Protein AF-0000000071209617 (afdb_homodimer)

InterPro domains:
  IPR004713 Calcium/proton exchanger [PTHR31503] (58-503)
  IPR004837 Sodium/calcium exchanger membrane region [PF01699] (71-251)
  IPR004837 Sodium/calcium exchanger membrane region [PF01699] (362-509)
  IPR044880 NCX, central ion-binding domain superfamily [G3DSA:1.20.1420.30] (356-512)

Nearest PDB structures (foldseek):
  4k1c-assembly2_B  TM=7.807E-01  e=7.485E-06  Saccharomyces cerevisiae S288C
  4k1c-assembly1_A  TM=7.415E-01  e=5.840E-06  Saccharomyces cerevisiae S288C
  4kpp-assembly2_B  TM=6.709E-01  e=1.148E-04  Archaeoglobus fulgidus DSM 4304
  4kjs-assembly1_A  TM=7.260E-01  e=2.973E-04  Bacillus subtilis subsp. subtilis str. 168
  5jdl-assembly1_A  TM=5.976E-01  e=1.836E-03  Methanocaldococcus jannaschii DSM 2661

Sequence (1040 aa):
MARFLRILYIAVFVFFVFQLLGLSSSHPVFRRASEEGNATKGNKSEKKGEAPCLEERLGMYPCSSTITGNILLMVFYGAILGVAAKCISDGAELLLDVGVPASIVGGIVLPLLGAVPDSAIIIVSGLGADAQEKLSVGMGTLAGSTIMLLTAAWAGSVLIGRCDLDRHGEAIEGSGHGKFSCTKQGVTVLPDVVTAVIIMLGTSLTYFIVQGADWHFGPTNFGPQPAYIRKAALATMIICFFLFVFYLGFLAYDSKAAERRADKHRQTLIQRRVLHRFVLMANKESGGYDRIDGDEDESAKDAREARIQQKYFTAWHLGSGMKAKDEGKESDPILGTDGSGDDEKDEEPEHEESKTVLGMKSAGLLILGVGLVTIFADPMCDVLVSLTNKYNKSYIPISPFYVSFVVTPLCSNASELVSSLIFAAKKKKENVSMTFSQLYGASTMNNTLCLGIFAALVVFRNLRWYYSAEVTVIVLVQWIVGLAALRHTYKVWMGGAIGAVYICSIGFIALLESSAVGWKMARFLRILYIAVFVFFVFQLLGLSSSHPVFRRASEEGNATKGNKSEKKGEAPCLEERLGMYPCSSTITGNILLMVFYGAILGVAAKCISDGAELLLDVGVPASIVGGIVLPLLGAVPDSAIIIVSGLGADAQEKLSVGMGTLAGSTIMLLTAAWAGSVLIGRCDLDRHGEAIEGSGHGKFSCTKQGVTVLPDVVTAVIIMLGTSLTYFIVQGADWHFGPTNFGPQPAYIRKAALATMIICFFLFVFYLGFLAYDSKAAERRADKHRQTLIQRRVLHRFVLMANKESGGYDRIDGDEDESAKDAREARIQQKYFTAWHLGSGMKAKDEGKESDPILGTDGSGDDEKDEEPEHEESKTVLGMKSAGLLILGVGLVTIFADPMCDVLVSLTNKYNKSYIPISPFYVSFVVTPLCSNASELVSSLIFAAKKKKENVSMTFSQLYGASTMNNTLCLGIFAALVVFRNLRWYYSAEVTVIVLVQWIVGLAALRHTYKVWMGGAIGAVYICSIGFIALLESSAVGWK

Secondary structure (DSSP, 8-state):
-HHHHHHHHHHHHHHHHHHHS--------SHHHHHTTTS--SSS-------HHHHHTTSSS-B-SSHHHHHHHHHHHHHHHHHHHHHHHHHHHHHHHHT--HHHIIIIIHHHHHTHHHHHHHHHHTTSTTHHHHHHHHHHHHHHHHHHIIIIIHHHHHHHT-EEB-TTSPBPTT---SS--SSSEEEE--THHHHHHHHHHHHHTTHHHHHHHHHHH-TT--SPPPHHHHHHHHHHHHHHHHHHHHHHHHHHH-HHHHHHHHHHHHHHHHHHHHHHHHHHHHHHHGGG-----S---HHHHHHHHHHHHHHHHHHHHHHH------------TTS-------------------HHHHHHHHHHHHHHHHHHHHHHHHHHHHHHHHHT-TTSSS--SS-HHHHHHHHHHHHHTHHHHHHHHHHHTT--HHHHHHHHHHHHHHHHHIIIIIHHHHHHHHHHTT-----HHHHHHHHHHHHHHHHHHTSSEEEHHHHHHHHHHHHHHHHHHHHHHSTTT---/-HHHHHHHHHHHHHHHHHHHS--------SHHHHHTTTSTTSSS-------HHHHHTTSSS-B-SSHHHHHHHHHHHHHHHHHHHHHHHHHHHHHHHHT--HHHIIIIIHHHHHTHHHHHHHHHHTTSTTHHHHHHHHHHHHHHHHHHIIIIIHHHHHHHT-EEB-TTSPBPTT---SS--SSSEEEE--THHHHHHHHHHHHHTTHHHHHHHHHHH-TT--SPPPHHHHHHHHHHHHHHHHHHHHHHHHHHH-HHHHHHHHHHHHHHHHHHHHHHHHHHHHHHHGGG-----S---HHHHHHHHHHHHHHHHHHHHHHH------------TTS-------------------HHHHHHHHHHHHHHHHHHHHHHHHHHHHHHHHHT-TTSSS--SS-HHHHHHHHHHHHHTHHHHHHHHHHHTT--HHHHHHHHHHHHHHHHHIIIIIHHHHHHHHHHTT-----HHHHHHHHHHHHHHHHHTTSSEEEHHHHHHHHHHHHHHHHHHHHHHSTTT---

Structure (mmCIF, N/CA/C/O backbone):
data_AF-0000000071209617-model_v1
#
loop_
_entity.id
_entity.type
_entity.pdbx_description
1 polymer 'Sodium/calcium exchanger membrane region domain-containing protein'
#
loop_
_atom_site.group_PDB
_atom_site.id
_atom_site.type_symbol
_atom_site.label_atom_id
_atom_site.label_alt_id
_atom_site.label_comp_id
_atom_site.label_asym_id
_atom_site.label_entity_id
_atom_site.label_seq_id
_atom_site.pdbx_PDB_ins_code
_atom_site.Cartn_x
_atom_site.Cartn_y
_atom_site.Cartn_z
_atom_site.occupancy
_atom_site.B_iso_or_equiv
_atom_site.auth_seq_id
_atom_site.auth_comp_id
_atom_site.auth_asym_id
_atom_site.auth_atom_id
_atom_site.pdbx_PDB_model_num
ATOM 1 N N . MET A 1 1 ? 12.617 1.06 1.354 1 29.58 1 MET A N 1
ATOM 2 C CA . MET A 1 1 ? 11.766 -0.124 1.464 1 29.58 1 MET A CA 1
ATOM 3 C C . MET A 1 1 ? 11.656 -0.58 2.916 1 29.58 1 MET A C 1
ATOM 5 O O . MET A 1 1 ? 10.562 -0.875 3.395 1 29.58 1 MET A O 1
ATOM 9 N N . ALA A 1 2 ? 12.805 -0.502 3.543 1 32.97 2 ALA A N 1
ATOM 10 C CA . ALA A 1 2 ? 12.75 -0.935 4.938 1 32.97 2 ALA A CA 1
ATOM 11 C C . ALA A 1 2 ? 11.867 -0.009 5.77 1 32.97 2 ALA A C 1
ATOM 13 O O . ALA A 1 2 ? 11.102 -0.47 6.613 1 32.97 2 ALA A O 1
ATOM 14 N N . ARG A 1 3 ? 12.055 1.214 5.473 1 32.5 3 ARG A N 1
ATOM 15 C CA . ARG A 1 3 ? 11.305 2.135 6.316 1 32.5 3 ARG A CA 1
ATOM 16 C C . ARG A 1 3 ? 9.812 2.062 6.012 1 32.5 3 ARG A C 1
ATOM 18 O O . ARG A 1 3 ? 8.984 2.146 6.918 1 32.5 3 ARG A O 1
ATOM 25 N N . PHE A 1 4 ? 9.547 1.857 4.715 1 33.19 4 PHE A N 1
ATOM 26 C CA . PHE A 1 4 ? 8.133 1.681 4.402 1 33.19 4 PHE A CA 1
ATOM 27 C C . PHE A 1 4 ? 7.594 0.409 5.043 1 33.19 4 PHE A C 1
ATOM 29 O O . PHE A 1 4 ? 6.473 0.396 5.555 1 33.19 4 PHE A O 1
ATOM 36 N N . LEU A 1 5 ? 8.445 -0.576 5.062 1 34.47 5 LEU A N 1
ATOM 37 C CA . LEU A 1 5 ? 8.055 -1.798 5.754 1 34.47 5 LEU A CA 1
ATOM 38 C C . LEU A 1 5 ? 7.879 -1.546 7.246 1 34.47 5 LEU A C 1
ATOM 40 O O . LEU A 1 5 ? 6.984 -2.111 7.879 1 34.47 5 LEU A O 1
ATOM 44 N N . ARG A 1 6 ? 8.75 -0.649 7.715 1 36.22 6 ARG A N 1
ATOM 45 C CA . ARG A 1 6 ? 8.578 -0.339 9.133 1 36.22 6 ARG A CA 1
ATOM 46 C C . ARG A 1 6 ? 7.254 0.379 9.375 1 36.22 6 ARG A C 1
ATOM 48 O O . ARG A 1 6 ? 6.562 0.102 10.359 1 36.22 6 ARG A O 1
ATOM 55 N N . ILE A 1 7 ? 7.02 1.177 8.477 1 36.72 7 ILE A N 1
ATOM 56 C CA . ILE A 1 7 ? 5.762 1.896 8.648 1 36.72 7 ILE A CA 1
ATOM 57 C C . ILE A 1 7 ? 4.59 0.932 8.492 1 36.72 7 ILE A C 1
ATOM 59 O O . ILE A 1 7 ? 3.617 0.997 9.25 1 36.72 7 ILE A O 1
ATOM 63 N N . LEU A 1 8 ? 4.75 0.057 7.594 1 36.31 8 LEU A N 1
ATOM 64 C CA . LEU A 1 8 ? 3.713 -0.956 7.441 1 36.31 8 LEU A CA 1
ATOM 65 C C . LEU A 1 8 ? 3.656 -1.864 8.664 1 36.31 8 LEU A C 1
ATOM 67 O O . LEU A 1 8 ? 2.57 -2.227 9.125 1 36.31 8 LEU A O 1
ATOM 71 N N . TYR A 1 9 ? 4.852 -2.145 9.203 1 36.44 9 TYR A N 1
ATOM 72 C CA . TYR A 1 9 ? 4.867 -2.906 10.445 1 36.44 9 TYR A CA 1
ATOM 73 C C . TYR A 1 9 ? 4.176 -2.139 11.562 1 36.44 9 TYR A C 1
ATOM 75 O O . TYR A 1 9 ? 3.412 -2.717 12.344 1 36.44 9 TYR A O 1
ATOM 83 N N . ILE A 1 10 ? 4.535 -0.904 11.633 1 37.44 10 ILE A N 1
ATOM 84 C CA . ILE A 1 10 ? 3.896 -0.119 12.68 1 37.44 10 ILE A CA 1
ATOM 85 C C . ILE A 1 10 ? 2.391 -0.062 12.438 1 37.44 10 ILE A C 1
ATOM 87 O O . ILE A 1 10 ? 1.6 -0.212 13.375 1 37.44 10 ILE A O 1
ATOM 91 N N . ALA A 1 11 ? 2.029 0.024 11.258 1 37.66 11 ALA A N 1
ATOM 92 C CA . ALA A 1 11 ? 0.599 0.092 10.969 1 37.66 11 ALA A CA 1
ATOM 93 C C . ALA A 1 11 ? -0.083 -1.244 11.25 1 37.66 11 ALA A C 1
ATOM 95 O O . ALA A 1 11 ? -1.173 -1.284 11.82 1 37.66 11 ALA A O 1
ATOM 96 N N . VAL A 1 12 ? 0.57 -2.303 10.898 1 38.47 12 VAL A N 1
ATOM 97 C CA . VAL A 1 12 ? 0.029 -3.621 11.211 1 38.47 12 VAL A CA 1
ATOM 98 C C . VAL A 1 12 ? 0.079 -3.861 12.719 1 38.47 12 VAL A C 1
ATOM 100 O O . VAL A 1 12 ? -0.866 -4.398 13.297 1 38.47 12 VAL A O 1
ATOM 103 N N . PHE A 1 13 ? 1.188 -3.408 13.328 1 35.66 13 PHE A N 1
ATOM 104 C CA . PHE A 1 13 ? 1.25 -3.539 14.781 1 35.66 13 PHE A CA 1
ATOM 105 C C . PHE A 1 13 ? 0.154 -2.713 15.445 1 35.66 13 PHE A C 1
ATOM 107 O O . PHE A 1 13 ? -0.512 -3.186 16.375 1 35.66 13 PHE A O 1
ATOM 114 N N . VAL A 1 14 ? -0.002 -1.602 15.047 1 33.56 14 VAL A N 1
ATOM 115 C CA . VAL A 1 14 ? -1.075 -0.801 15.625 1 33.56 14 VAL A CA 1
ATOM 116 C C . VAL A 1 14 ? -2.422 -1.466 15.344 1 33.56 14 VAL A C 1
ATOM 118 O O . VAL A 1 14 ? -3.291 -1.507 16.219 1 33.56 14 VAL A O 1
ATOM 121 N N . PHE A 1 15 ? -2.494 -2.068 14.18 1 34.72 15 PHE A N 1
ATOM 122 C CA . PHE A 1 15 ? -3.721 -2.805 13.898 1 34.72 15 PHE A CA 1
ATOM 123 C C . PHE A 1 15 ? -3.887 -3.969 14.867 1 34.72 15 PHE A C 1
ATOM 125 O O . PHE A 1 15 ? -4.973 -4.18 15.414 1 34.72 15 PHE A O 1
ATOM 132 N N . PHE A 1 16 ? -2.816 -4.738 15.047 1 31.88 16 PHE A N 1
ATOM 133 C CA . PHE A 1 16 ? -2.955 -5.879 15.945 1 31.88 16 PHE A CA 1
ATOM 134 C C . PHE A 1 16 ? -3.168 -5.41 17.375 1 31.88 16 PHE A C 1
ATOM 136 O O . PHE A 1 16 ? -3.928 -6.027 18.125 1 31.88 16 PHE A O 1
ATOM 143 N N . VAL A 1 17 ? -2.391 -4.441 17.75 1 31.88 17 VAL A N 1
ATOM 144 C CA . VAL A 1 17 ? -2.6 -3.973 19.125 1 31.88 17 VAL A CA 1
ATOM 145 C C . VAL A 1 17 ? -4.039 -3.492 19.281 1 31.88 17 VAL A C 1
ATOM 147 O O . VAL A 1 17 ? -4.676 -3.764 20.312 1 31.88 17 VAL A O 1
ATOM 150 N N . PHE A 1 18 ? -4.441 -2.84 18.297 1 30.59 18 PHE A N 1
ATOM 151 C CA . PHE A 1 18 ? -5.797 -2.324 18.469 1 30.59 18 PHE A CA 1
ATOM 152 C C . PHE A 1 18 ? -6.812 -3.459 18.484 1 30.59 18 PHE A C 1
ATOM 154 O O . PHE A 1 18 ? -7.871 -3.344 19.109 1 30.59 18 PHE A O 1
ATOM 161 N N . GLN A 1 19 ? -6.617 -4.465 17.641 1 30.28 19 GLN A N 1
ATOM 162 C CA . GLN A 1 19 ? -7.531 -5.598 17.797 1 30.28 19 GLN A CA 1
ATOM 163 C C . GLN A 1 19 ? -7.523 -6.117 19.234 1 30.28 19 GLN A C 1
ATOM 165 O O . GLN A 1 19 ? -8.555 -6.555 19.734 1 30.28 19 GLN A O 1
ATOM 170 N N . LEU A 1 20 ? -6.27 -6.18 19.703 1 28.33 20 LEU A N 1
ATOM 171 C CA . LEU A 1 20 ? -6.223 -6.695 21.062 1 28.33 20 LEU A CA 1
ATOM 172 C C . LEU A 1 20 ? -6.891 -5.727 22.031 1 28.33 20 LEU A C 1
ATOM 174 O O . LEU A 1 20 ? -7.238 -6.105 23.156 1 28.33 20 LEU A O 1
ATOM 178 N N . LEU A 1 21 ? -6.602 -4.434 21.719 1 28.16 21 LEU A N 1
ATOM 179 C CA . LEU A 1 21 ? -7.254 -3.596 22.719 1 28.16 21 LEU A CA 1
ATOM 180 C C . LEU A 1 21 ? -8.766 -3.617 22.531 1 28.16 21 LEU A C 1
ATOM 182 O O . LEU A 1 21 ? -9.281 -3.211 21.5 1 28.16 21 LEU A O 1
ATOM 186 N N . GLY A 1 22 ? -9.453 -4.695 22.484 1 28.58 22 GLY A N 1
ATOM 187 C CA . GLY A 1 22 ? -10.875 -4.941 22.672 1 28.58 22 GLY A CA 1
ATOM 188 C C . GLY A 1 22 ? -11.594 -3.789 23.344 1 28.58 22 GLY A C 1
ATOM 189 O O . GLY A 1 22 ? -11.93 -3.865 24.531 1 28.58 22 GLY A O 1
ATOM 190 N N . LEU A 1 23 ? -11.234 -2.545 23.094 1 29.39 23 LEU A N 1
ATOM 191 C CA . LEU A 1 23 ? -11.891 -1.504 23.875 1 29.39 23 LEU A CA 1
ATOM 192 C C . LEU A 1 23 ? -13.406 -1.579 23.719 1 29.39 23 LEU A C 1
ATOM 194 O O . LEU A 1 23 ? -13.93 -1.403 22.609 1 29.39 23 LEU A O 1
ATOM 198 N N . SER A 1 24 ? -14.148 -2.426 24.375 1 27.08 24 SER A N 1
ATOM 199 C CA . SER A 1 24 ? -15.586 -2.537 24.641 1 27.08 24 SER A CA 1
ATOM 200 C C . SER A 1 24 ? -16.234 -1.161 24.766 1 27.08 24 SER A C 1
ATOM 202 O O . SER A 1 24 ? -15.539 -0.141 24.75 1 27.08 24 SER A O 1
ATOM 204 N N . SER A 1 25 ? -17.391 -1.036 25.766 1 28.31 25 SER A N 1
ATOM 205 C CA . SER A 1 25 ? -18.625 -0.378 26.172 1 28.31 25 SER A CA 1
ATOM 206 C C . SER A 1 25 ? -18.359 1.01 26.734 1 28.31 25 SER A C 1
ATOM 208 O O . SER A 1 25 ? -19.094 1.491 27.594 1 28.31 25 SER A O 1
ATOM 210 N N . SER A 1 26 ? -17.234 1.664 26.609 1 29.14 26 SER A N 1
ATOM 211 C CA . SER A 1 26 ? -17.156 2.713 27.625 1 29.14 26 SER A CA 1
ATOM 212 C C . SER A 1 26 ? -18.047 3.896 27.266 1 29.14 26 SER A C 1
ATOM 214 O O . SER A 1 26 ? -18.359 4.109 26.094 1 29.14 26 SER A O 1
ATOM 216 N N . HIS A 1 27 ? -18.688 4.613 28.297 1 28.64 27 HIS A N 1
ATOM 217 C CA . HIS A 1 27 ? -19.484 5.832 28.438 1 28.64 27 HIS A CA 1
ATOM 218 C C . HIS A 1 27 ? -18.828 7 27.703 1 28.64 27 HIS A C 1
ATOM 220 O O . HIS A 1 27 ? -17.609 7.117 27.672 1 28.64 27 HIS A O 1
ATOM 226 N N . PRO A 1 28 ? -19.578 7.535 26.859 1 36.03 28 PRO A N 1
ATOM 227 C CA . PRO A 1 28 ? -19.094 8.703 26.125 1 36.03 28 PRO A CA 1
ATOM 228 C C . PRO A 1 28 ? -18.438 9.742 27.031 1 36.03 28 PRO A C 1
ATOM 230 O O . PRO A 1 28 ? -19.062 10.211 28 1 36.03 28 PRO A O 1
ATOM 233 N N . VAL A 1 29 ? -17.312 9.719 27.234 1 34.06 29 VAL A N 1
ATOM 234 C CA . VAL A 1 29 ? -16.594 10.617 28.141 1 34.06 29 VAL A CA 1
ATOM 235 C C . VAL A 1 29 ? -16.734 12.055 27.656 1 34.06 29 VAL A C 1
ATOM 237 O O . VAL A 1 29 ? -16.594 12.992 28.453 1 34.06 29 VAL A O 1
ATOM 240 N N . PHE A 1 30 ? -16.953 12.297 26.391 1 38.56 30 PHE A N 1
ATOM 241 C CA . PHE A 1 30 ? -16.859 13.695 25.984 1 38.56 30 PHE A CA 1
ATOM 242 C C . PHE A 1 30 ? -18.219 14.227 25.562 1 38.56 30 PHE A C 1
ATOM 244 O O . PHE A 1 30 ? -18.969 13.539 24.875 1 38.56 30 PHE A O 1
ATOM 251 N N . ARG A 1 31 ? -18.688 15.258 26.125 1 36.69 31 ARG A N 1
ATOM 252 C CA . ARG A 1 31 ? -20 15.883 25.984 1 36.69 31 ARG A CA 1
ATOM 253 C C . ARG A 1 31 ? -20.328 16.141 24.516 1 36.69 31 ARG A C 1
ATOM 255 O O . ARG A 1 31 ? -21.484 16 24.109 1 36.69 31 ARG A O 1
ATOM 262 N N . ARG A 1 32 ? -19.469 16.672 23.828 1 39.97 32 ARG A N 1
ATOM 263 C CA . ARG A 1 32 ? -19.812 17.047 22.469 1 39.97 32 ARG A CA 1
ATOM 264 C C . ARG A 1 32 ? -20.328 15.852 21.672 1 39.97 32 ARG A C 1
ATOM 266 O O . ARG A 1 32 ? -21.172 16 20.781 1 39.97 32 ARG A O 1
ATOM 273 N N . ALA A 1 33 ? -19.844 14.719 21.875 1 39.75 33 ALA A N 1
ATOM 274 C CA . ALA A 1 33 ? -20.297 13.516 21.203 1 39.75 33 ALA A CA 1
ATOM 275 C C . ALA A 1 33 ? -21.766 13.227 21.516 1 39.75 33 ALA A C 1
ATOM 277 O O . ALA A 1 33 ? -22.484 12.672 20.688 1 39.75 33 ALA A O 1
ATOM 278 N N . SER A 1 34 ? -22.266 13.555 22.734 1 38.56 34 SER A N 1
ATOM 279 C CA . SER A 1 34 ? -23.625 13.305 23.172 1 38.56 34 SER A CA 1
ATOM 280 C C . SER A 1 34 ? -24.594 14.328 22.594 1 38.56 34 SER A C 1
ATOM 282 O O . SER A 1 34 ? -25.734 13.984 22.234 1 38.56 34 SER A O 1
ATOM 284 N N . GLU A 1 35 ? -24.344 15.609 22.656 1 39.88 35 GLU A N 1
ATOM 285 C CA . GLU A 1 35 ? -25.359 16.641 22.375 1 39.88 35 GLU A CA 1
ATOM 286 C C . GLU A 1 35 ? -25.5 16.891 20.875 1 39.88 35 GLU A C 1
ATOM 288 O O . GLU A 1 35 ? -26.531 17.391 20.422 1 39.88 35 GLU A O 1
ATOM 293 N N . GLU A 1 36 ? -24.516 16.781 20.094 1 41.72 36 GLU A N 1
ATOM 294 C CA . GLU A 1 36 ? -24.766 16.953 18.672 1 41.72 36 GLU A CA 1
ATOM 295 C C . GLU A 1 36 ? -25.844 15.992 18.172 1 41.72 36 GLU A C 1
ATOM 297 O O . GLU A 1 36 ? -26.516 16.281 17.188 1 41.72 36 GLU A O 1
ATOM 302 N N . GLY A 1 37 ? -26.125 14.938 18.797 1 35.19 37 GLY A N 1
ATOM 303 C CA . GLY A 1 37 ? -27.281 14.086 18.547 1 35.19 37 GLY A CA 1
ATOM 304 C C . GLY A 1 37 ? -28.594 14.742 18.922 1 35.19 37 GLY A C 1
ATOM 305 O O . GLY A 1 37 ? -29.625 14.461 18.312 1 35.19 37 GLY A O 1
ATOM 306 N N . ASN A 1 38 ? -28.75 15.484 19.969 1 33.59 38 ASN A N 1
ATOM 307 C CA . ASN A 1 38 ? -30.016 15.969 20.516 1 33.59 38 ASN A CA 1
ATOM 308 C C . ASN A 1 38 ? -30.5 17.203 19.75 1 33.59 38 ASN A C 1
ATOM 310 O O . ASN A 1 38 ? -31.672 17.578 19.844 1 33.59 38 ASN A O 1
ATOM 314 N N . ALA A 1 39 ? -29.781 18.219 19.312 1 34.44 39 ALA A N 1
ATOM 315 C CA . ALA A 1 39 ? -30.344 19.469 18.812 1 34.44 39 ALA A CA 1
ATOM 316 C C . ALA A 1 39 ? -31.203 19.234 17.578 1 34.44 39 ALA A C 1
ATOM 318 O O . ALA A 1 39 ? -31.891 20.141 17.094 1 34.44 39 ALA A O 1
ATOM 319 N N . THR A 1 40 ? -31 18.359 16.75 1 33.44 40 THR A N 1
ATOM 320 C CA . THR A 1 40 ? -32.031 18.25 15.734 1 33.44 40 THR A CA 1
ATOM 321 C C . THR A 1 40 ? -33.312 17.672 16.328 1 33.44 40 THR A C 1
ATOM 323 O O . THR A 1 40 ? -33.656 16.516 16.094 1 33.44 40 THR A O 1
ATOM 326 N N . LYS A 1 41 ? -33.656 17.953 17.594 1 33.34 41 LYS A N 1
ATOM 327 C CA . LYS A 1 41 ? -34.938 17.5 18.094 1 33.34 41 LYS A CA 1
ATOM 328 C C . LYS A 1 41 ? -36.094 18.25 17.422 1 33.34 41 LYS A C 1
ATOM 330 O O . LYS A 1 41 ? -37.25 18.156 17.875 1 33.34 41 LYS A O 1
ATOM 335 N N . GLY A 1 42 ? -36.125 19.297 16.656 1 31.14 42 GLY A N 1
ATOM 336 C CA . GLY A 1 42 ? -37.5 19.625 16.312 1 31.14 42 GLY A CA 1
ATOM 337 C C . GLY A 1 42 ? -38.312 18.438 15.836 1 31.14 42 GLY A C 1
ATOM 338 O O . GLY A 1 42 ? -37.812 17.297 15.844 1 31.14 42 GLY A O 1
ATOM 339 N N . ASN A 1 43 ? -39.5 18.734 14.977 1 29.69 43 ASN A N 1
ATOM 340 C CA . ASN A 1 43 ? -40.656 17.969 14.586 1 29.69 43 ASN A CA 1
ATOM 341 C C . ASN A 1 43 ? -40.281 16.562 14.109 1 29.69 43 ASN A C 1
ATOM 343 O O . ASN A 1 43 ? -41.156 15.711 13.953 1 29.69 43 ASN A O 1
ATOM 347 N N . LYS A 1 44 ? -39.531 16.438 12.961 1 29.97 44 LYS A N 1
ATOM 348 C CA . LYS A 1 44 ? -39.812 15.219 12.227 1 29.97 44 LYS A CA 1
ATOM 349 C C . LYS A 1 44 ? -39.531 13.984 13.078 1 29.97 44 LYS A C 1
ATOM 351 O O . LYS A 1 44 ? -38.781 14.055 14.055 1 29.97 44 LYS A O 1
ATOM 356 N N . SER A 1 45 ? -40 12.742 12.555 1 31.2 45 SER A N 1
ATOM 357 C CA . SER A 1 45 ? -39.938 11.312 12.844 1 31.2 45 SER A CA 1
ATOM 358 C C . SER A 1 45 ? -38.562 10.891 13.367 1 31.2 45 SER A C 1
ATOM 360 O O . SER A 1 45 ? -37.562 11.43 12.945 1 31.2 45 SER A O 1
ATOM 362 N N . GLU A 1 46 ? -38.344 10.461 14.609 1 33.34 46 GLU A N 1
ATOM 363 C CA . GLU A 1 46 ? -37.312 9.602 15.211 1 33.34 46 GLU A CA 1
ATOM 364 C C . GLU A 1 46 ? -36.625 8.742 14.156 1 33.34 46 GLU A C 1
ATOM 366 O O . GLU A 1 46 ? -37.125 7.645 13.844 1 33.34 46 GLU A O 1
ATOM 371 N N . LYS A 1 47 ? -36.406 9.18 12.992 1 38.38 47 LYS A N 1
ATOM 372 C CA . LYS A 1 47 ? -35.688 8.18 12.211 1 38.38 47 LYS A CA 1
ATOM 373 C C . LYS A 1 47 ? -34.625 7.48 13.062 1 38.38 47 LYS A C 1
ATOM 375 O O . LYS A 1 47 ? -33.781 8.133 13.656 1 38.38 47 LYS A O 1
ATOM 380 N N . LYS A 1 48 ? -34.75 6.316 13.719 1 45.81 48 LYS A N 1
ATOM 381 C CA . LYS A 1 48 ? -33.906 5.27 14.273 1 45.81 48 LYS A CA 1
ATOM 382 C C . LYS A 1 48 ? -32.5 5.316 13.664 1 45.81 48 LYS A C 1
ATOM 384 O O . LYS A 1 48 ? -32.344 5.238 12.438 1 45.81 48 LYS A O 1
ATOM 389 N N . GLY A 1 49 ? -31.5 6.043 14.25 1 56.66 49 GLY A N 1
ATOM 390 C CA . GLY A 1 49 ? -30.109 6.164 13.844 1 56.66 49 GLY A CA 1
ATOM 391 C C . GLY A 1 49 ? -29.531 4.879 13.281 1 56.66 49 GLY A C 1
ATOM 392 O O . GLY A 1 49 ? -29.625 3.824 13.914 1 56.66 49 GLY A O 1
ATOM 393 N N . GLU A 1 50 ? -29.469 4.625 12.016 1 74.69 50 GLU A N 1
ATOM 394 C CA . GLU A 1 50 ? -28.953 3.416 11.391 1 74.69 50 GLU A CA 1
ATOM 395 C C . GLU A 1 50 ? -27.453 3.529 11.133 1 74.69 50 GLU A C 1
ATOM 397 O O . GLU A 1 50 ? -26.922 4.637 11.008 1 74.69 50 GLU A O 1
ATOM 402 N N . ALA A 1 51 ? -26.781 2.412 11.422 1 80.62 51 ALA A N 1
ATOM 403 C CA . ALA A 1 51 ? -25.344 2.346 11.156 1 80.62 51 ALA A CA 1
ATOM 404 C C . ALA A 1 51 ? -25.016 2.902 9.773 1 80.62 51 ALA A C 1
ATOM 406 O O . ALA A 1 51 ? -25.719 2.621 8.805 1 80.62 51 ALA A O 1
ATOM 407 N N . PRO A 1 52 ? -24.125 3.859 9.734 1 81.69 52 PRO A N 1
ATOM 408 C CA . PRO A 1 52 ? -23.781 4.484 8.461 1 81.69 52 PRO A CA 1
ATOM 409 C C . PRO A 1 52 ? -23.516 3.467 7.352 1 81.69 52 PRO A C 1
ATOM 411 O O . PRO A 1 52 ? -23.828 3.721 6.188 1 81.69 52 PRO A O 1
ATOM 414 N N . CYS A 1 53 ? -23.047 2.336 7.75 1 85.62 53 CYS A N 1
ATOM 415 C CA . CYS A 1 53 ? -22.672 1.338 6.754 1 85.62 53 CYS A CA 1
ATOM 416 C C . CYS A 1 53 ? -23.906 0.767 6.07 1 85.62 53 CYS A C 1
ATOM 418 O O . CYS A 1 53 ? -23.828 0.214 4.973 1 85.62 53 CYS A O 1
ATOM 420 N N . LEU A 1 54 ? -25.062 0.886 6.641 1 82.25 54 LEU A N 1
ATOM 421 C CA . LEU A 1 54 ? -26.281 0.372 6.031 1 82.25 54 LEU A CA 1
ATOM 422 C C . LEU A 1 54 ? -26.594 1.122 4.742 1 82.25 54 LEU A C 1
ATOM 424 O O . LEU A 1 54 ? -27.016 0.514 3.75 1 82.25 54 LEU A O 1
ATOM 428 N N . GLU A 1 55 ? -26.328 2.395 4.793 1 78.81 55 GLU A N 1
ATOM 429 C CA . GLU A 1 55 ? -26.547 3.199 3.598 1 78.81 55 GLU A CA 1
ATOM 430 C C . GLU A 1 55 ? -25.297 3.24 2.719 1 78.81 55 GLU A C 1
ATOM 432 O O . GLU A 1 55 ? -25.391 3.188 1.491 1 78.81 55 GLU A O 1
ATOM 437 N N . GLU A 1 56 ? -24.188 3.299 3.35 1 82.75 56 GLU A N 1
ATOM 438 C CA . GLU A 1 56 ? -22.922 3.494 2.648 1 82.75 56 GLU A CA 1
ATOM 439 C C . GLU A 1 56 ? -22.531 2.244 1.867 1 82.75 56 GLU A C 1
ATOM 441 O O . GLU A 1 56 ? -21.703 2.311 0.961 1 82.75 56 GLU A O 1
ATOM 446 N N . ARG A 1 57 ? -23.109 1.08 2.217 1 82.44 57 ARG A N 1
ATOM 447 C CA . ARG A 1 57 ? -22.75 -0.164 1.539 1 82.44 57 ARG A CA 1
ATOM 448 C C . ARG A 1 57 ? -23.172 -0.122 0.07 1 82.44 57 ARG A C 1
ATOM 450 O O . ARG A 1 57 ? -22.625 -0.856 -0.754 1 82.44 57 ARG A O 1
ATOM 457 N N . LEU A 1 58 ? -24.125 0.77 -0.161 1 80.94 58 LEU A N 1
ATOM 458 C CA . LEU A 1 58 ? -24.641 0.886 -1.521 1 80.94 58 LEU A CA 1
ATOM 459 C C . LEU A 1 58 ? -23.844 1.921 -2.314 1 80.94 58 LEU A C 1
ATOM 461 O O . LEU A 1 58 ? -24.062 2.088 -3.516 1 80.94 58 LEU A O 1
ATOM 465 N N . GLY A 1 59 ? -22.906 2.537 -1.646 1 79.19 59 GLY A N 1
ATOM 466 C CA . GLY A 1 59 ? -22.078 3.545 -2.299 1 79.19 59 GLY A CA 1
ATOM 467 C C . GLY A 1 59 ? -20.875 2.963 -3.012 1 79.19 59 GLY A C 1
ATOM 468 O O . GLY A 1 59 ? -20.766 1.744 -3.162 1 79.19 59 GLY A O 1
ATOM 469 N N . MET A 1 60 ? -20.016 3.84 -3.461 1 84.69 60 MET A N 1
ATOM 470 C CA . MET A 1 60 ? -18.875 3.455 -4.277 1 84.69 60 MET A CA 1
ATOM 471 C C . MET A 1 60 ? -17.734 2.936 -3.406 1 84.69 60 MET A C 1
ATOM 473 O O . MET A 1 60 ? -16.844 2.236 -3.895 1 84.69 60 MET A O 1
ATOM 477 N N . TYR A 1 61 ? -17.844 3.227 -2.164 1 89.69 61 TYR A N 1
ATOM 478 C CA . TYR A 1 61 ? -16.719 2.893 -1.299 1 89.69 61 TYR A CA 1
ATOM 479 C C . TYR A 1 61 ? -17.109 1.852 -0.261 1 89.69 61 TYR A C 1
ATOM 481 O O . TYR A 1 61 ? -18.281 1.777 0.137 1 89.69 61 TYR A O 1
ATOM 489 N N . PRO A 1 62 ? -16.125 1.009 0.115 1 91.69 62 PRO A N 1
ATOM 490 C CA . PRO A 1 62 ? -16.406 0.02 1.159 1 91.69 62 PRO A CA 1
ATOM 491 C C . PRO A 1 62 ? -16.688 0.66 2.518 1 91.69 62 PRO A C 1
ATOM 493 O O . PRO A 1 62 ? -16.344 1.824 2.738 1 91.69 62 PRO A O 1
ATOM 496 N N . CYS A 1 63 ? -17.406 -0.089 3.303 1 89.75 63 CYS A N 1
ATOM 497 C CA . CYS A 1 63 ? -17.781 0.414 4.621 1 89.75 63 CYS A CA 1
ATOM 498 C C . CYS A 1 63 ? -17.688 -0.687 5.668 1 89.75 63 CYS A C 1
ATOM 500 O O . CYS A 1 63 ? -17.422 -1.845 5.34 1 89.75 63 CYS A O 1
ATOM 502 N N . SER A 1 64 ? -17.719 -0.333 6.922 1 90.12 64 SER A N 1
ATOM 503 C CA . SER A 1 64 ? -17.719 -1.258 8.047 1 90.12 64 SER A CA 1
ATOM 504 C C . SER A 1 64 ? -18.438 -0.666 9.258 1 90.12 64 SER A C 1
ATOM 506 O O . SER A 1 64 ? -18.531 0.556 9.383 1 90.12 64 SER A O 1
ATOM 508 N N . SER A 1 65 ? -18.984 -1.562 10.07 1 90.69 65 SER A N 1
ATOM 509 C CA . SER A 1 65 ? -19.672 -1.118 11.281 1 90.69 65 SER A CA 1
ATOM 510 C C . SER A 1 65 ? -18.891 -1.49 12.531 1 90.69 65 SER A C 1
ATOM 512 O O . SER A 1 65 ? -19.422 -1.488 13.641 1 90.69 65 SER A O 1
ATOM 514 N N . THR A 1 66 ? -17.656 -1.872 12.312 1 87.88 66 THR A N 1
ATOM 515 C CA . THR A 1 66 ? -16.812 -2.266 13.438 1 87.88 66 THR A CA 1
ATOM 516 C C . THR A 1 66 ? -15.562 -1.389 13.508 1 87.88 66 THR A C 1
ATOM 518 O O . THR A 1 66 ? -15.195 -0.736 12.523 1 87.88 66 THR A O 1
ATOM 521 N N . ILE A 1 67 ? -14.961 -1.351 14.742 1 87.19 67 ILE A N 1
ATOM 522 C CA . ILE A 1 67 ? -13.75 -0.571 14.953 1 87.19 67 ILE A CA 1
ATOM 523 C C . ILE A 1 67 ? -12.617 -1.135 14.094 1 87.19 67 ILE A C 1
ATOM 525 O O . ILE A 1 67 ? -11.898 -0.382 13.43 1 87.19 67 ILE A O 1
ATOM 529 N N . THR A 1 68 ? -12.539 -2.461 14.023 1 87.38 68 THR A N 1
ATOM 530 C CA . THR A 1 68 ? -11.453 -3.104 13.289 1 87.38 68 THR A CA 1
ATOM 531 C C . THR A 1 68 ? -11.586 -2.85 11.789 1 87.38 68 THR A C 1
ATOM 533 O O . THR A 1 68 ? -10.602 -2.539 11.117 1 87.38 68 THR A O 1
ATOM 536 N N . GLY A 1 69 ? -12.758 -2.984 11.305 1 89.38 69 GLY A N 1
ATOM 537 C CA . GLY A 1 69 ? -12.977 -2.725 9.891 1 89.38 69 GLY A CA 1
ATOM 538 C C . GLY A 1 69 ? -12.688 -1.286 9.5 1 89.38 69 GLY A C 1
ATOM 539 O O . GLY A 1 69 ? -12.102 -1.03 8.445 1 89.38 69 GLY A O 1
ATOM 540 N N . ASN A 1 70 ? -13.078 -0.373 10.352 1 91.19 70 ASN A N 1
ATOM 541 C CA . ASN A 1 70 ? -12.852 1.038 10.062 1 91.19 70 ASN A CA 1
ATOM 542 C C . ASN A 1 70 ? -11.375 1.404 10.18 1 91.19 70 ASN A C 1
ATOM 544 O O . ASN A 1 70 ? -10.883 2.264 9.445 1 91.19 70 ASN A O 1
ATOM 548 N N . ILE A 1 71 ? -10.719 0.793 11.078 1 89.25 71 ILE A N 1
ATOM 549 C CA . ILE A 1 71 ? -9.289 1.041 11.195 1 89.25 71 ILE A CA 1
ATOM 550 C C . ILE A 1 71 ? -8.57 0.525 9.953 1 89.25 71 ILE A C 1
ATOM 552 O O . ILE A 1 71 ? -7.656 1.175 9.438 1 89.25 71 ILE A O 1
ATOM 556 N N . LEU A 1 72 ? -8.984 -0.6 9.438 1 88.81 72 LEU A N 1
ATOM 557 C CA . LEU A 1 72 ? -8.398 -1.148 8.219 1 88.81 72 LEU A CA 1
ATOM 558 C C . LEU A 1 72 ? -8.633 -0.215 7.035 1 88.81 72 LEU A C 1
ATOM 560 O O . LEU A 1 72 ? -7.727 0.025 6.238 1 88.81 72 LEU A O 1
ATOM 564 N N . LEU A 1 73 ? -9.812 0.267 7 1 91.06 73 LEU A N 1
ATOM 565 C CA . LEU A 1 73 ? -10.125 1.195 5.918 1 91.06 73 LEU A CA 1
ATOM 566 C C . LEU A 1 73 ? -9.336 2.492 6.074 1 91.06 73 LEU A C 1
ATOM 568 O O . LEU A 1 73 ? -8.906 3.086 5.082 1 91.06 73 LEU A O 1
ATOM 572 N N . MET A 1 74 ? -9.172 2.908 7.301 1 90.38 74 MET A N 1
ATOM 573 C CA . MET A 1 74 ? -8.391 4.113 7.574 1 90.38 74 MET A CA 1
ATOM 574 C C . MET A 1 74 ? -6.949 3.939 7.117 1 90.38 74 MET A C 1
ATOM 576 O O . MET A 1 74 ? -6.367 4.848 6.52 1 90.38 74 MET A O 1
ATOM 580 N N . VAL A 1 75 ? -6.438 2.822 7.359 1 85.56 75 VAL A N 1
ATOM 581 C CA . VAL A 1 75 ? -5.07 2.531 6.949 1 85.56 75 VAL A CA 1
ATOM 582 C C . VAL A 1 75 ? -4.988 2.465 5.426 1 85.56 75 VAL A C 1
ATOM 584 O O . VAL A 1 75 ? -4.035 2.969 4.828 1 85.56 75 VAL A O 1
ATOM 587 N N . PHE A 1 76 ? -5.957 1.845 4.879 1 89.5 76 PHE A N 1
ATOM 588 C CA . PHE A 1 76 ? -6.004 1.716 3.426 1 89.5 76 PHE A CA 1
ATOM 589 C C . PHE A 1 76 ? -6.051 3.086 2.762 1 89.5 76 PHE A C 1
ATOM 591 O O . PHE A 1 76 ? -5.219 3.396 1.907 1 89.5 76 PHE A O 1
ATOM 598 N N . TYR A 1 77 ? -6.996 3.943 3.137 1 89.88 77 TYR A N 1
ATOM 599 C CA . TYR A 1 77 ? -7.133 5.27 2.551 1 89.88 77 TYR A CA 1
ATOM 600 C C . TYR A 1 77 ? -5.961 6.164 2.943 1 89.88 77 TYR A C 1
ATOM 602 O O . TYR A 1 77 ? -5.508 6.988 2.148 1 89.88 77 TYR A O 1
ATOM 610 N N . GLY A 1 78 ? -5.523 6.059 4.18 1 87.5 78 GLY A N 1
ATOM 611 C CA . GLY A 1 78 ? -4.352 6.809 4.602 1 87.5 78 GLY A CA 1
ATOM 612 C C . GLY A 1 78 ? -3.119 6.512 3.771 1 87.5 78 GLY A C 1
ATOM 613 O O . GLY A 1 78 ? -2.361 7.422 3.426 1 87.5 78 GLY A O 1
ATOM 614 N N . ALA A 1 79 ? -2.947 5.273 3.418 1 83.31 79 ALA A N 1
ATOM 615 C CA . ALA A 1 79 ? -1.817 4.887 2.578 1 83.31 79 ALA A CA 1
ATOM 616 C C . ALA A 1 79 ? -1.946 5.48 1.178 1 83.31 79 ALA A C 1
ATOM 618 O O . ALA A 1 79 ? -0.958 5.934 0.595 1 83.31 79 ALA A O 1
ATOM 619 N N . ILE A 1 80 ? -3.094 5.449 0.687 1 85.94 80 ILE A N 1
ATOM 620 C CA . ILE A 1 80 ? -3.33 6.012 -0.64 1 85.94 80 ILE A CA 1
ATOM 621 C C . ILE A 1 80 ? -3.041 7.508 -0.625 1 85.94 80 ILE A C 1
ATOM 623 O O . ILE A 1 80 ? -2.393 8.031 -1.535 1 85.94 80 ILE A O 1
ATOM 627 N N . LEU A 1 81 ? -3.494 8.109 0.396 1 87.06 81 LEU A N 1
ATOM 628 C CA . LEU A 1 81 ? -3.264 9.539 0.505 1 87.06 81 LEU A CA 1
ATOM 629 C C . LEU A 1 81 ? -1.778 9.844 0.681 1 87.06 81 LEU A C 1
ATOM 631 O O . LEU A 1 81 ? -1.281 10.852 0.179 1 87.06 81 LEU A O 1
ATOM 635 N N . GLY A 1 82 ? -1.122 9.039 1.457 1 85 82 GLY A N 1
ATOM 636 C CA . GLY A 1 82 ? 0.321 9.18 1.574 1 85 82 GLY A CA 1
ATOM 637 C C . GLY A 1 82 ? 1.043 9.047 0.247 1 85 82 GLY A C 1
ATOM 638 O O . GLY A 1 82 ? 1.947 9.828 -0.055 1 85 82 GLY A O 1
ATOM 639 N N . VAL A 1 83 ? 0.615 8.109 -0.568 1 82.56 83 VAL A N 1
ATOM 640 C CA . VAL A 1 83 ? 1.19 7.918 -1.895 1 82.56 83 VAL A CA 1
ATOM 641 C C . VAL A 1 83 ? 0.85 9.117 -2.781 1 82.56 83 VAL A C 1
ATOM 643 O O . VAL A 1 83 ? 1.671 9.547 -3.592 1 82.56 83 VAL A O 1
ATOM 646 N N . ALA A 1 84 ? -0.324 9.555 -2.631 1 85.56 84 ALA A N 1
ATOM 647 C CA . ALA A 1 84 ? -0.746 10.719 -3.4 1 85.56 84 ALA A CA 1
ATOM 648 C C . ALA A 1 84 ? 0.13 11.93 -3.082 1 85.56 84 ALA A C 1
ATOM 650 O O . ALA A 1 84 ? 0.583 12.633 -3.99 1 85.56 84 ALA A O 1
ATOM 651 N N . ALA A 1 85 ? 0.329 12.086 -1.837 1 85.06 85 ALA A N 1
ATOM 652 C CA . ALA A 1 85 ? 1.176 13.203 -1.413 1 85.06 85 ALA A CA 1
ATOM 653 C C . ALA A 1 85 ? 2.59 13.055 -1.966 1 85.06 85 ALA A C 1
ATOM 655 O O . ALA A 1 85 ? 3.207 14.039 -2.381 1 85.06 85 ALA A O 1
ATOM 656 N N . LYS A 1 86 ? 3.088 11.906 -2.021 1 81.06 86 LYS A N 1
ATOM 657 C CA . LYS A 1 86 ? 4.414 11.648 -2.572 1 81.06 86 LYS A CA 1
ATOM 658 C C . LYS A 1 86 ? 4.441 11.883 -4.078 1 81.06 86 LYS A C 1
ATOM 660 O O . LYS A 1 86 ? 5.422 12.406 -4.613 1 81.06 86 LYS A O 1
ATOM 665 N N . CYS A 1 87 ? 3.412 11.5 -4.73 1 82.44 87 CYS A N 1
ATOM 666 C CA . CYS A 1 87 ? 3.314 11.742 -6.164 1 82.44 87 CYS A CA 1
ATOM 667 C C . CYS A 1 87 ? 3.326 13.234 -6.465 1 82.44 87 CYS A C 1
ATOM 669 O O . CYS A 1 87 ? 3.984 13.68 -7.41 1 82.44 87 CYS A O 1
ATOM 671 N N . ILE A 1 88 ? 2.66 13.93 -5.711 1 84.12 88 ILE A N 1
ATOM 672 C CA . ILE A 1 88 ? 2.59 15.375 -5.891 1 84.12 88 ILE A CA 1
ATOM 673 C C . ILE A 1 88 ? 3.965 15.992 -5.648 1 84.12 88 ILE A C 1
ATOM 675 O O . ILE A 1 88 ? 4.43 16.812 -6.434 1 84.12 88 ILE A O 1
ATOM 679 N N . SER A 1 89 ? 4.609 15.547 -4.629 1 81.19 89 SER A N 1
ATOM 680 C CA . SER A 1 89 ? 5.938 16.062 -4.305 1 81.19 89 SER A CA 1
ATOM 681 C C . SER A 1 89 ? 6.945 15.711 -5.391 1 81.19 89 SER A C 1
ATOM 683 O O . SER A 1 89 ? 7.73 16.562 -5.82 1 81.19 89 SER A O 1
ATOM 685 N N . ASP A 1 90 ? 6.906 14.508 -5.867 1 79.06 90 ASP A N 1
ATOM 686 C CA . ASP A 1 90 ? 7.812 14.07 -6.922 1 79.06 90 ASP A CA 1
ATOM 687 C C . ASP A 1 90 ? 7.539 14.812 -8.227 1 79.06 90 ASP A C 1
ATOM 689 O O . ASP A 1 90 ? 8.469 15.141 -8.969 1 79.06 90 ASP A O 1
ATOM 693 N N . GLY A 1 91 ? 6.312 14.961 -8.531 1 80.94 91 GLY A N 1
ATOM 694 C CA . GLY A 1 91 ? 5.957 15.711 -9.727 1 80.94 91 GLY A CA 1
ATOM 695 C C . GLY A 1 91 ? 6.422 17.156 -9.695 1 80.94 91 GLY A C 1
ATOM 696 O O . GLY A 1 91 ? 6.871 17.688 -10.711 1 80.94 91 GLY A O 1
ATOM 697 N N . ALA A 1 92 ? 6.32 17.75 -8.57 1 81.44 92 ALA A N 1
ATOM 698 C CA . ALA A 1 92 ? 6.746 19.141 -8.406 1 81.44 92 ALA A CA 1
ATOM 699 C C . ALA A 1 92 ? 8.258 19.281 -8.547 1 81.44 92 ALA A C 1
ATOM 701 O O . ALA A 1 92 ? 8.758 20.266 -9.094 1 81.44 92 ALA A O 1
ATOM 702 N N . GLU A 1 93 ? 8.93 18.266 -8.086 1 77.56 93 GLU A N 1
ATOM 703 C CA . GLU A 1 93 ? 10.383 18.297 -8.172 1 77.56 93 GLU A CA 1
ATOM 704 C C . GLU A 1 93 ? 10.852 18.109 -9.609 1 77.56 93 GLU A C 1
ATOM 706 O O . GLU A 1 93 ? 11.875 18.688 -10.008 1 77.56 93 GLU A O 1
ATOM 711 N N . LEU A 1 94 ? 10.141 17.359 -10.297 1 78.69 94 LEU A N 1
ATOM 712 C CA . LEU A 1 94 ? 10.516 17.109 -11.68 1 78.69 94 LEU A CA 1
ATOM 713 C C . LEU A 1 94 ? 10.312 18.359 -12.531 1 78.69 94 LEU A C 1
ATOM 715 O O . LEU A 1 94 ? 10.898 18.484 -13.609 1 78.69 94 LEU A O 1
ATOM 719 N N . LEU A 1 95 ? 9.539 19.312 -12.062 1 78.81 95 LEU A N 1
ATOM 720 C CA . LEU A 1 95 ? 9.336 20.562 -12.781 1 78.81 95 LEU A CA 1
ATOM 721 C C . LEU A 1 95 ? 10.617 21.391 -12.82 1 78.81 95 LEU A C 1
ATOM 723 O O . LEU A 1 95 ? 10.82 22.188 -13.742 1 78.81 95 LEU A O 1
ATOM 727 N N . LEU A 1 96 ? 11.484 21.156 -11.844 1 74.06 96 LEU A N 1
ATOM 728 C CA . LEU A 1 96 ? 12.773 21.828 -11.812 1 74.06 96 LEU A CA 1
ATOM 729 C C . LEU A 1 96 ? 13.672 21.344 -12.938 1 74.06 96 LEU A C 1
ATOM 731 O O . LEU A 1 96 ? 14.445 22.109 -13.516 1 74.06 96 LEU A O 1
ATOM 735 N N . ASP A 1 97 ? 13.469 20.109 -13.305 1 72.5 97 ASP A N 1
ATOM 736 C CA . ASP A 1 97 ? 14.289 19.5 -14.352 1 72.5 97 ASP A CA 1
ATOM 737 C C . ASP A 1 97 ? 13.781 19.891 -15.734 1 72.5 97 ASP A C 1
ATOM 739 O O . ASP A 1 97 ? 14.516 19.812 -16.719 1 72.5 97 ASP A O 1
ATOM 743 N N . VAL A 1 98 ? 12.508 20.297 -15.812 1 75.88 98 VAL A N 1
ATOM 744 C CA . VAL A 1 98 ? 11.922 20.672 -17.094 1 75.88 98 VAL A CA 1
ATOM 745 C C . VAL A 1 98 ? 12.305 22.109 -17.453 1 75.88 98 VAL A C 1
ATOM 747 O O . VAL A 1 98 ? 12.141 22.531 -18.594 1 75.88 98 VAL A O 1
ATOM 750 N N . GLY A 1 99 ? 12.906 22.891 -16.484 1 71.12 99 GLY A N 1
ATOM 751 C CA . GLY A 1 99 ? 13.391 24.219 -16.812 1 71.12 99 GLY A CA 1
ATOM 752 C C . GLY A 1 99 ? 12.602 25.328 -16.141 1 71.12 99 GLY A C 1
ATOM 753 O O . GLY A 1 99 ? 12.773 26.5 -16.469 1 71.12 99 GLY A O 1
ATOM 754 N N . VAL A 1 100 ? 11.734 24.969 -15.367 1 75.5 100 VAL A N 1
ATOM 755 C CA . VAL A 1 100 ? 11.016 26.031 -14.648 1 75.5 100 VAL A CA 1
ATOM 756 C C . VAL A 1 100 ? 11.938 26.656 -13.609 1 75.5 100 VAL A C 1
ATOM 758 O O . VAL A 1 100 ? 12.688 25.969 -12.93 1 75.5 100 VAL A O 1
ATOM 761 N N . PRO A 1 101 ? 11.891 27.953 -13.633 1 75.75 101 PRO A N 1
ATOM 762 C CA . PRO A 1 101 ? 12.797 28.641 -12.703 1 75.75 101 PRO A CA 1
ATOM 763 C C . PRO A 1 101 ? 12.625 28.188 -11.258 1 75.75 101 PRO A C 1
ATOM 765 O O . PRO A 1 101 ? 11.508 27.906 -10.828 1 75.75 101 PRO A O 1
ATOM 768 N N . ALA A 1 102 ? 13.664 28.078 -10.586 1 75.56 102 ALA A N 1
ATOM 769 C CA . ALA A 1 102 ? 13.711 27.609 -9.211 1 75.56 102 ALA A CA 1
ATOM 770 C C . ALA A 1 102 ? 12.938 28.547 -8.281 1 75.56 102 ALA A C 1
ATOM 772 O O . ALA A 1 102 ? 12.398 28.125 -7.262 1 75.56 102 ALA A O 1
ATOM 773 N N . SER A 1 103 ? 12.828 29.75 -8.719 1 75.31 103 SER A N 1
ATOM 774 C CA . SER A 1 103 ? 12.109 30.719 -7.906 1 75.31 103 SER A CA 1
ATOM 775 C C . SER A 1 103 ? 10.617 30.438 -7.875 1 75.31 103 SER A C 1
ATOM 777 O O . SER A 1 103 ? 9.969 30.594 -6.844 1 75.31 103 SER A O 1
ATOM 779 N N . ILE A 1 104 ? 10.172 29.922 -8.961 1 77.81 104 ILE A N 1
ATOM 780 C CA . ILE A 1 104 ? 8.742 29.641 -9.055 1 77.81 104 ILE A CA 1
ATOM 781 C C . ILE A 1 104 ? 8.438 28.297 -8.398 1 77.81 104 ILE A C 1
ATOM 783 O O . ILE A 1 104 ? 7.484 28.188 -7.621 1 77.81 104 ILE A O 1
ATOM 787 N N . VAL A 1 105 ? 9.266 27.375 -8.695 1 78.06 105 VAL A N 1
ATOM 788 C CA . VAL A 1 105 ? 9 26.047 -8.18 1 78.06 105 VAL A CA 1
ATOM 789 C C . VAL A 1 105 ? 9.234 26 -6.676 1 78.06 105 VAL A C 1
ATOM 791 O O . VAL A 1 105 ? 8.406 25.5 -5.918 1 78.06 105 VAL A O 1
ATOM 794 N N . GLY A 1 106 ? 10.258 26.562 -6.23 1 75.12 106 GLY A N 1
ATOM 795 C CA . GLY A 1 106 ? 10.586 26.578 -4.812 1 75.12 106 GLY A CA 1
ATOM 796 C C . GLY A 1 106 ? 9.773 27.594 -4.027 1 75.12 106 GLY A C 1
ATOM 797 O O . GLY A 1 106 ? 9.523 27.406 -2.836 1 75.12 106 GLY A O 1
ATOM 798 N N . GLY A 1 107 ? 9.352 28.609 -4.707 1 75.69 107 GLY A N 1
ATOM 799 C CA . GLY A 1 107 ? 8.641 29.672 -4.031 1 75.69 107 GLY A CA 1
ATOM 800 C C . GLY A 1 107 ? 7.133 29.484 -4.035 1 75.69 107 GLY A C 1
ATOM 801 O O . GLY A 1 107 ? 6.473 29.672 -3.014 1 75.69 107 GLY A O 1
ATOM 802 N N . ILE A 1 108 ? 6.613 28.969 -5.121 1 80 108 ILE A N 1
ATOM 803 C CA . ILE A 1 108 ? 5.16 28.953 -5.246 1 80 108 ILE A CA 1
ATOM 804 C C . ILE A 1 108 ? 4.672 27.516 -5.34 1 80 108 ILE A C 1
ATOM 806 O O . ILE A 1 108 ? 3.852 27.078 -4.531 1 80 108 ILE A O 1
ATOM 810 N N . VAL A 1 109 ? 5.242 26.812 -6.164 1 80.81 109 VAL A N 1
ATOM 811 C CA . VAL A 1 109 ? 4.684 25.516 -6.551 1 80.81 109 VAL A CA 1
ATOM 812 C C . VAL A 1 109 ? 4.828 24.531 -5.402 1 80.81 109 VAL A C 1
ATOM 814 O O . VAL A 1 109 ? 3.859 23.859 -5.016 1 80.81 109 VAL A O 1
ATOM 817 N N . LEU A 1 110 ? 5.934 24.469 -4.793 1 79.38 110 LEU A N 1
ATOM 818 C CA . LEU A 1 110 ? 6.199 23.469 -3.764 1 79.38 110 LEU A CA 1
ATOM 819 C C . LEU A 1 110 ? 5.371 23.75 -2.514 1 79.38 110 LEU A C 1
ATOM 821 O O . LEU A 1 110 ? 4.711 22.844 -1.989 1 79.38 110 LEU A O 1
ATOM 825 N N . PRO A 1 111 ? 5.336 24.922 -2.105 1 81.56 111 PRO A N 1
ATOM 826 C CA . PRO A 1 111 ? 4.492 25.188 -0.938 1 81.56 111 PRO A CA 1
ATOM 827 C C . PRO A 1 111 ? 3.004 24.984 -1.226 1 81.56 111 PRO A C 1
ATOM 829 O O . PRO A 1 111 ? 2.27 24.469 -0.376 1 81.56 111 PRO A O 1
ATOM 832 N N . LEU A 1 112 ? 2.568 25.359 -2.346 1 84.44 112 LEU A N 1
ATOM 833 C CA . LEU A 1 112 ? 1.162 25.234 -2.717 1 84.44 112 LEU A CA 1
ATOM 834 C C . LEU A 1 112 ? 0.762 23.766 -2.834 1 84.44 112 LEU A C 1
ATOM 836 O O . LEU A 1 112 ? -0.278 23.359 -2.312 1 84.44 112 LEU A O 1
ATOM 840 N N . LEU A 1 113 ? 1.613 23.078 -3.479 1 82 113 LEU A N 1
ATOM 841 C CA . LEU A 1 113 ? 1.284 21.672 -3.719 1 82 113 LEU A CA 1
ATOM 842 C C . LEU A 1 113 ? 1.414 20.859 -2.438 1 82 113 LEU A C 1
ATOM 844 O O . LEU A 1 113 ? 0.746 19.828 -2.279 1 82 113 LEU A O 1
ATOM 848 N N . GLY A 1 114 ? 2.184 21.312 -1.502 1 82.88 114 GLY A N 1
ATOM 849 C CA . GLY A 1 114 ? 2.295 20.641 -0.212 1 82.88 114 GLY A CA 1
ATOM 850 C C . GLY A 1 114 ? 1.047 20.781 0.64 1 82.88 114 GLY A C 1
ATOM 851 O O . GLY A 1 114 ? 0.808 19.969 1.536 1 82.88 114 GLY A O 1
ATOM 852 N N . ALA A 1 115 ? 0.28 21.719 0.311 1 88.12 115 ALA A N 1
ATOM 853 C CA . ALA A 1 115 ? -0.923 21.984 1.095 1 88.12 115 ALA A CA 1
ATOM 854 C C . ALA A 1 115 ? -2.156 21.391 0.432 1 88.12 115 ALA A C 1
ATOM 856 O O . ALA A 1 115 ? -3.25 21.406 1.002 1 88.12 115 ALA A O 1
ATOM 857 N N . VAL A 1 116 ? -2.021 20.781 -0.695 1 87.88 116 VAL A N 1
ATOM 858 C CA . VAL A 1 116 ? -3.152 20.312 -1.486 1 87.88 116 VAL A CA 1
ATOM 859 C C . VAL A 1 116 ? -3.842 19.156 -0.76 1 87.88 116 VAL A C 1
ATOM 861 O O . VAL A 1 116 ? -5.07 19.141 -0.649 1 87.88 116 VAL A O 1
ATOM 864 N N . PRO A 1 117 ? -3.064 18.266 -0.22 1 89.94 117 PRO A N 1
ATOM 865 C CA . PRO A 1 117 ? -3.756 17.156 0.444 1 89.94 117 PRO A CA 1
ATOM 866 C C . PRO A 1 117 ? -4.602 17.625 1.63 1 89.94 117 PRO A C 1
ATOM 868 O O . PRO A 1 117 ? -5.758 17.203 1.764 1 89.94 117 PRO A O 1
ATOM 871 N N . ASP A 1 118 ? -4.141 18.484 2.434 1 93.19 118 ASP A N 1
ATOM 872 C CA . ASP A 1 118 ? -4.895 19.016 3.566 1 93.19 118 ASP A CA 1
ATOM 873 C C . ASP A 1 118 ? -6.105 19.812 3.094 1 93.19 118 ASP A C 1
ATOM 875 O O . ASP A 1 118 ? -7.199 19.672 3.645 1 93.19 118 ASP A O 1
ATOM 879 N N . SER A 1 119 ? -5.887 20.594 2.119 1 93 119 SER A N 1
ATOM 880 C CA . SER A 1 119 ? -6.977 21.406 1.588 1 93 119 SER A CA 1
ATOM 881 C C . SER A 1 119 ? -8.102 20.531 1.039 1 93 119 SER A C 1
ATOM 883 O O . SER A 1 119 ? -9.281 20.844 1.227 1 93 119 SER A O 1
ATOM 885 N N . ALA A 1 120 ? -7.695 19.531 0.374 1 91 120 ALA A N 1
ATOM 886 C CA . ALA A 1 120 ? -8.688 18.625 -0.2 1 91 120 ALA A CA 1
ATOM 887 C C . ALA A 1 120 ? -9.523 17.969 0.893 1 91 120 ALA A C 1
ATOM 889 O O . ALA A 1 120 ? -10.742 17.859 0.771 1 91 120 ALA A O 1
ATOM 890 N N . ILE A 1 121 ? -8.883 17.531 1.913 1 92.25 121 ILE A N 1
ATOM 891 C CA . ILE A 1 121 ? -9.586 16.891 3.014 1 92.25 121 ILE A CA 1
ATOM 892 C C . ILE A 1 121 ? -10.539 17.875 3.676 1 92.25 121 ILE A C 1
ATOM 894 O O . ILE A 1 121 ? -11.688 17.531 3.986 1 92.25 121 ILE A O 1
ATOM 898 N N . ILE A 1 122 ? -10.133 19.094 3.811 1 93.88 122 ILE A N 1
ATOM 899 C CA . ILE A 1 122 ? -10.961 20.125 4.438 1 93.88 122 ILE A CA 1
ATOM 900 C C . ILE A 1 122 ? -12.148 20.453 3.539 1 93.88 122 ILE A C 1
ATOM 902 O O . ILE A 1 122 ? -13.289 20.547 4.012 1 93.88 122 ILE A O 1
ATOM 906 N N . ILE A 1 123 ? -11.93 20.531 2.283 1 92.19 123 ILE A N 1
ATOM 907 C CA . ILE A 1 123 ? -12.992 20.844 1.341 1 92.19 123 ILE A CA 1
ATOM 908 C C . ILE A 1 123 ? -14.055 19.75 1.366 1 92.19 123 ILE A C 1
ATOM 910 O O . ILE A 1 123 ? -15.25 20.031 1.491 1 92.19 123 ILE A O 1
ATOM 914 N N . VAL A 1 124 ? -13.672 18.609 1.341 1 89.25 124 VAL A N 1
ATOM 915 C CA . VAL A 1 124 ? -14.594 17.484 1.239 1 89.25 124 VAL A CA 1
ATOM 916 C C . VAL A 1 124 ? -15.336 17.297 2.561 1 89.25 124 VAL A C 1
ATOM 918 O O . VAL A 1 124 ? -16.5 16.875 2.578 1 89.25 124 VAL A O 1
ATOM 921 N N . SER A 1 125 ? -14.695 17.641 3.617 1 90 125 SER A N 1
ATOM 922 C CA . SER A 1 125 ? -15.344 17.516 4.922 1 90 125 SER A CA 1
ATOM 923 C C . SER A 1 125 ? -16.562 18.422 5.023 1 90 125 SER A C 1
ATOM 925 O O . SER A 1 125 ? -17.453 18.172 5.84 1 90 125 SER A O 1
ATOM 927 N N . GLY A 1 126 ? -16.672 19.422 4.176 1 88.69 126 GLY A N 1
ATOM 928 C CA . GLY A 1 126 ? -17.797 20.359 4.254 1 88.69 126 GLY A CA 1
ATOM 929 C C . GLY A 1 126 ? -18.781 20.203 3.117 1 88.69 126 GLY A C 1
ATOM 930 O O . GLY A 1 126 ? -19.781 20.922 3.059 1 88.69 126 GLY A O 1
ATOM 931 N N . LEU A 1 127 ? -18.688 19.312 2.166 1 82.19 127 LEU A N 1
ATOM 932 C CA . LEU A 1 127 ? -19.516 19.234 0.966 1 82.19 127 LEU A CA 1
ATOM 933 C C . LEU A 1 127 ? -20.594 18.156 1.121 1 82.19 127 LEU A C 1
ATOM 935 O O . LEU A 1 127 ? -21.625 18.219 0.454 1 82.19 127 LEU A O 1
ATOM 939 N N . GLY A 1 128 ? -20.656 17.312 1.986 1 74.69 128 GLY A N 1
ATOM 940 C CA . GLY A 1 128 ? -21.609 16.219 2.074 1 74.69 128 GLY A CA 1
ATOM 941 C C . GLY A 1 128 ? -22.844 16.562 2.896 1 74.69 128 GLY A C 1
ATOM 942 O O . GLY A 1 128 ? -22.969 17.688 3.377 1 74.69 128 GLY A O 1
ATOM 943 N N . ALA A 1 129 ? -23.922 15.625 2.885 1 73 129 ALA A N 1
ATOM 944 C CA . ALA A 1 129 ? -25.156 15.797 3.645 1 73 129 ALA A CA 1
ATOM 945 C C . ALA A 1 129 ? -24.875 15.844 5.145 1 73 129 ALA A C 1
ATOM 947 O O . ALA A 1 129 ? -25.562 16.547 5.891 1 73 129 ALA A O 1
ATOM 948 N N . ASP A 1 130 ? -23.859 15.203 5.527 1 79.25 130 ASP A N 1
ATOM 949 C CA . ASP A 1 130 ? -23.438 15.219 6.926 1 79.25 130 ASP A CA 1
ATOM 950 C C . ASP A 1 130 ? -22.234 16.125 7.121 1 79.25 130 ASP A C 1
ATOM 952 O O . ASP A 1 130 ? -21.297 15.773 7.84 1 79.25 130 ASP A O 1
ATOM 956 N N . ALA A 1 131 ? -22.422 17.328 6.625 1 83.88 131 ALA A N 1
ATOM 957 C CA . ALA A 1 131 ? -21.266 18.234 6.566 1 83.88 131 ALA A CA 1
ATOM 958 C C . ALA A 1 131 ? -20.891 18.734 7.961 1 83.88 131 ALA A C 1
ATOM 960 O O . ALA A 1 131 ? -19.703 18.891 8.266 1 83.88 131 ALA A O 1
ATOM 961 N N . GLN A 1 132 ? -21.812 18.938 8.805 1 82.06 132 GLN A N 1
ATOM 962 C CA . GLN A 1 132 ? -21.5 19.484 10.117 1 82.06 132 GLN A CA 1
ATOM 963 C C . GLN A 1 132 ? -20.656 18.5 10.93 1 82.06 132 GLN A C 1
ATOM 965 O O . GLN A 1 132 ? -19.719 18.906 11.609 1 82.06 132 GLN A O 1
ATOM 970 N N . GLU A 1 133 ? -21.016 17.219 10.836 1 81.44 133 GLU A N 1
ATOM 971 C CA . GLU A 1 133 ? -20.219 16.219 11.539 1 81.44 133 GLU A CA 1
ATOM 972 C C . GLU A 1 133 ? -18.859 16.016 10.875 1 81.44 133 GLU A C 1
ATOM 974 O O . GLU A 1 133 ? -17.859 15.859 11.562 1 81.44 133 GLU A O 1
ATOM 979 N N . LYS A 1 134 ? -18.875 16.094 9.633 1 88.19 134 LYS A N 1
ATOM 980 C CA . LYS A 1 134 ? -17.641 15.883 8.875 1 88.19 134 LYS A CA 1
ATOM 981 C C . LYS A 1 134 ? -16.703 17.094 8.992 1 88.19 134 LYS A C 1
ATOM 983 O O . LYS A 1 134 ? -15.5 16.969 8.789 1 88.19 134 LYS A O 1
ATOM 988 N N . LEU A 1 135 ? -17.281 18.188 9.367 1 91.06 135 LEU A N 1
ATOM 989 C CA . LEU A 1 135 ? -16.484 19.406 9.477 1 91.06 135 LEU A CA 1
ATOM 990 C C . LEU A 1 135 ? -15.484 19.297 10.617 1 91.06 135 LEU A C 1
ATOM 992 O O . LEU A 1 135 ? -14.422 19.922 10.57 1 91.06 135 LEU A O 1
ATOM 996 N N . SER A 1 136 ? -15.812 18.5 11.578 1 91.31 136 SER A N 1
ATOM 997 C CA . SER A 1 136 ? -14.883 18.266 12.68 1 91.31 136 SER A CA 1
ATOM 998 C C . SER A 1 136 ? -13.609 17.578 12.203 1 91.31 136 SER A C 1
ATOM 1000 O O . SER A 1 136 ? -12.531 17.812 12.758 1 91.31 136 SER A O 1
ATOM 1002 N N . VAL A 1 137 ? -13.797 16.781 11.211 1 93.06 137 VAL A N 1
ATOM 1003 C CA . VAL A 1 137 ? -12.633 16.125 10.617 1 93.06 137 VAL A CA 1
ATOM 1004 C C . VAL A 1 137 ? -11.758 17.172 9.93 1 93.06 137 VAL A C 1
ATOM 1006 O O . VAL A 1 137 ? -10.523 17.109 10.016 1 93.06 137 VAL A O 1
ATOM 1009 N N . GLY A 1 138 ? -12.352 18.094 9.281 1 93.56 138 GLY A N 1
ATOM 1010 C CA . GLY A 1 138 ? -11.602 19.156 8.648 1 93.56 138 GLY A CA 1
ATOM 1011 C C . GLY A 1 138 ? -10.82 20 9.633 1 93.56 138 GLY A C 1
ATOM 1012 O O . GLY A 1 138 ? -9.656 20.344 9.391 1 93.56 138 GLY A O 1
ATOM 1013 N N . MET A 1 139 ? -11.445 20.312 10.711 1 94.38 139 MET A N 1
ATOM 1014 C CA . MET A 1 139 ? -10.773 21.062 11.758 1 94.38 139 MET A CA 1
ATOM 1015 C C . MET A 1 139 ? -9.641 20.25 12.375 1 94.38 139 MET A C 1
ATOM 1017 O O . MET A 1 139 ? -8.586 20.797 12.703 1 94.38 139 MET A O 1
ATOM 1021 N N . GLY A 1 140 ? -9.93 19.016 12.547 1 95.06 140 GLY A N 1
ATOM 1022 C CA . GLY A 1 140 ? -8.875 18.141 13.047 1 95.06 140 GLY A CA 1
ATOM 1023 C C . GLY A 1 140 ? -7.66 18.094 12.141 1 95.06 140 GLY A C 1
ATOM 1024 O O . GLY A 1 140 ? -6.523 18.047 12.617 1 95.06 140 GLY A O 1
ATOM 1025 N N . THR A 1 141 ? -7.926 18.078 10.891 1 95 141 THR A N 1
ATOM 1026 C CA . THR A 1 141 ? -6.84 18.062 9.914 1 95 141 THR A CA 1
ATOM 1027 C C . THR A 1 141 ? -6.059 19.375 9.953 1 95 141 THR A C 1
ATOM 1029 O O . THR A 1 141 ? -4.828 19.359 9.953 1 95 141 THR A O 1
ATOM 1032 N N . LEU A 1 142 ? -6.785 20.484 9.992 1 95.25 142 LEU A N 1
ATOM 1033 C CA . LEU A 1 142 ? -6.16 21.797 10.047 1 95.25 142 LEU A CA 1
ATOM 1034 C C . LEU A 1 142 ? -5.34 21.953 11.328 1 95.25 142 LEU A C 1
ATOM 1036 O O . LEU A 1 142 ? -4.168 22.328 11.273 1 95.25 142 LEU A O 1
ATOM 1040 N N . ALA A 1 143 ? -5.953 21.625 12.43 1 96.06 143 ALA A N 1
ATOM 1041 C CA . ALA A 1 143 ? -5.281 21.719 13.727 1 96.06 143 ALA A CA 1
ATOM 1042 C C . ALA A 1 143 ? -4.129 20.734 13.828 1 96.06 143 ALA A C 1
ATOM 1044 O O . ALA A 1 143 ? -3.021 21.094 14.234 1 96.06 143 ALA A O 1
ATOM 1045 N N . GLY A 1 144 ? -4.402 19.547 13.477 1 95.25 144 GLY A N 1
ATOM 1046 C CA . GLY A 1 144 ? -3.398 18.484 13.57 1 95.25 144 GLY A CA 1
ATOM 1047 C C . GLY A 1 144 ? -2.182 18.75 12.703 1 95.25 144 GLY A C 1
ATOM 1048 O O . GLY A 1 144 ? -1.047 18.547 13.141 1 95.25 144 GLY A O 1
ATOM 1049 N N . SER A 1 145 ? -2.465 19.141 11.492 1 94.81 145 SER A N 1
ATOM 1050 C CA . SER A 1 145 ? -1.365 19.406 10.57 1 94.81 145 SER A CA 1
ATOM 1051 C C . SER A 1 145 ? -0.505 20.562 11.062 1 94.81 145 SER A C 1
ATOM 1053 O O . SER A 1 145 ? 0.725 20.484 11.039 1 94.81 145 SER A O 1
ATOM 1055 N N . THR A 1 146 ? -1.044 21.609 11.547 1 95.44 146 THR A N 1
ATOM 1056 C CA . THR A 1 146 ? -0.318 22.781 12.039 1 95.44 146 THR A CA 1
ATOM 1057 C C . THR A 1 146 ? 0.48 22.438 13.289 1 95.44 146 THR A C 1
ATOM 1059 O O . THR A 1 146 ? 1.679 22.703 13.367 1 95.44 146 THR A O 1
ATOM 1062 N N . ILE A 1 147 ? -0.146 21.766 14.195 1 96.25 147 ILE A N 1
ATOM 1063 C CA . ILE A 1 147 ? 0.471 21.484 15.484 1 96.25 147 ILE A CA 1
ATOM 1064 C C . ILE A 1 147 ? 1.515 20.375 15.336 1 96.25 147 ILE A C 1
ATOM 1066 O O . ILE A 1 147 ? 2.586 20.438 15.945 1 96.25 147 ILE A O 1
ATOM 1070 N N . MET A 1 148 ? 1.204 19.406 14.555 1 94.62 148 MET A N 1
ATOM 1071 C CA . MET A 1 148 ? 2.16 18.328 14.367 1 94.62 148 MET A CA 1
ATOM 1072 C C . MET A 1 148 ? 3.438 18.828 13.703 1 94.62 148 MET A C 1
ATOM 1074 O O . MET A 1 148 ? 4.543 18.469 14.133 1 94.62 148 MET A O 1
ATOM 1078 N N . LEU A 1 149 ? 3.342 19.641 12.711 1 93.31 149 LEU A N 1
ATOM 1079 C CA . LEU A 1 149 ? 4.508 20.156 12 1 93.31 149 LEU A CA 1
ATOM 1080 C C . LEU A 1 149 ? 5.344 21.047 12.914 1 93.31 149 LEU A C 1
ATOM 1082 O O . LEU A 1 149 ? 6.574 20.984 12.891 1 93.31 149 LEU A O 1
ATOM 1086 N N . LEU A 1 150 ? 4.703 21.781 13.781 1 95.81 150 LEU A N 1
ATOM 1087 C CA . LEU A 1 150 ? 5.391 22.766 14.625 1 95.81 150 LEU A CA 1
ATOM 1088 C C . LEU A 1 150 ? 5.91 22.094 15.898 1 95.81 150 LEU A C 1
ATOM 1090 O O . LEU A 1 150 ? 6.688 22.703 16.641 1 95.81 150 LEU A O 1
ATOM 1094 N N . THR A 1 151 ? 5.547 20.906 16.172 1 95.31 151 THR A N 1
ATOM 1095 C CA . THR A 1 151 ? 5.969 20.281 17.422 1 95.31 151 THR A CA 1
ATOM 1096 C C . THR A 1 151 ? 6.738 18.984 17.156 1 95.31 151 THR A C 1
ATOM 1098 O O . THR A 1 151 ? 7.973 18.984 17.172 1 95.31 151 THR A O 1
ATOM 1101 N N . ALA A 1 152 ? 5.988 18.016 16.625 1 92.31 152 ALA A N 1
ATOM 1102 C CA . ALA A 1 152 ? 6.625 16.719 16.422 1 92.31 152 ALA A CA 1
ATOM 1103 C C . ALA A 1 152 ? 7.723 16.797 15.367 1 92.31 152 ALA A C 1
ATOM 1105 O O . ALA A 1 152 ? 8.836 16.312 15.578 1 92.31 152 ALA A O 1
ATOM 1106 N N . ALA A 1 153 ? 7.414 17.375 14.266 1 92.5 153 ALA A N 1
ATOM 1107 C CA . ALA A 1 153 ? 8.422 17.516 13.219 1 92.5 153 ALA A CA 1
ATOM 1108 C C . ALA A 1 153 ? 9.547 18.438 13.656 1 92.5 153 ALA A C 1
ATOM 1110 O O . ALA A 1 153 ? 10.719 18.172 13.375 1 92.5 153 ALA A O 1
ATOM 1111 N N . TRP A 1 154 ? 9.219 19.5 14.289 1 94.88 154 TRP A N 1
ATOM 1112 C CA . TRP A 1 154 ? 10.18 20.469 14.812 1 94.88 154 TRP A CA 1
ATOM 1113 C C . TRP A 1 154 ? 11.125 19.812 15.812 1 94.88 154 TRP A C 1
ATOM 1115 O O . TRP A 1 154 ? 12.344 19.938 15.703 1 94.88 154 TRP A O 1
ATOM 1125 N N . ALA A 1 155 ? 10.57 19.141 16.75 1 94.5 155 ALA A N 1
ATOM 1126 C CA . ALA A 1 155 ? 11.352 18.469 17.781 1 94.5 155 ALA A CA 1
ATOM 1127 C C . ALA A 1 155 ? 12.219 17.375 17.188 1 94.5 155 ALA A C 1
ATOM 1129 O O . ALA A 1 155 ? 13.375 17.188 17.578 1 94.5 155 ALA A O 1
ATOM 1130 N N . GLY A 1 156 ? 11.656 16.641 16.281 1 92.94 156 GLY A N 1
ATOM 1131 C CA . GLY A 1 156 ? 12.422 15.602 15.617 1 92.94 156 GLY A CA 1
ATOM 1132 C C . GLY A 1 156 ? 13.609 16.141 14.844 1 92.94 156 GLY A C 1
ATOM 1133 O O . GLY A 1 156 ? 14.688 15.539 14.844 1 92.94 156 GLY A O 1
ATOM 1134 N N . SER A 1 157 ? 13.43 17.25 14.219 1 92.5 157 SER A N 1
ATOM 1135 C CA . SER A 1 157 ? 14.5 17.859 13.438 1 92.5 157 SER A CA 1
ATOM 1136 C C . SER A 1 157 ? 15.617 18.375 14.344 1 92.5 157 SER A C 1
ATOM 1138 O O . SER A 1 157 ? 16.797 18.344 13.977 1 92.5 157 SER A O 1
ATOM 1140 N N . VAL A 1 158 ? 15.32 18.844 15.492 1 93.94 158 VAL A N 1
ATOM 1141 C CA . VAL A 1 158 ? 16.328 19.312 16.438 1 93.94 158 VAL A CA 1
ATOM 1142 C C . VAL A 1 158 ? 17.109 18.125 16.984 1 93.94 158 VAL A C 1
ATOM 1144 O O . VAL A 1 158 ? 18.344 18.188 17.109 1 93.94 158 VAL A O 1
ATOM 1147 N N . LEU A 1 159 ? 16.422 17.078 17.234 1 91.38 159 LEU A N 1
ATOM 1148 C CA . LEU A 1 159 ? 17.062 15.898 17.828 1 91.38 159 LEU A CA 1
ATOM 1149 C C . LEU A 1 159 ? 17.969 15.219 16.812 1 91.38 159 LEU A C 1
ATOM 1151 O O . LEU A 1 159 ? 19.094 14.836 17.156 1 91.38 159 LEU A O 1
ATOM 1155 N N . ILE A 1 160 ? 17.531 15.172 15.625 1 88.75 160 ILE A N 1
ATOM 1156 C CA . ILE A 1 160 ? 18.297 14.453 14.602 1 88.75 160 ILE A CA 1
ATOM 1157 C C . ILE A 1 160 ? 19.406 15.352 14.07 1 88.75 160 ILE A C 1
ATOM 1159 O O . ILE A 1 160 ? 20.5 14.875 13.742 1 88.75 160 ILE A O 1
ATOM 1163 N N . GLY A 1 161 ? 19.141 16.609 14.016 1 90 161 GLY A N 1
ATOM 1164 C CA . GLY A 1 161 ? 20.125 17.562 13.492 1 90 161 GLY A CA 1
ATOM 1165 C C . GLY A 1 161 ? 21.016 18.141 14.562 1 90 161 GLY A C 1
ATOM 1166 O O . GLY A 1 161 ? 21.734 19.125 14.32 1 90 161 GLY A O 1
ATOM 1167 N N . ARG A 1 162 ? 21.188 17.594 15.672 1 91.69 162 ARG A N 1
ATOM 1168 C CA . ARG A 1 162 ? 21.922 18.172 16.797 1 91.69 162 ARG A CA 1
ATOM 1169 C C . ARG A 1 162 ? 23.422 18.141 16.531 1 91.69 162 ARG A C 1
ATOM 1171 O O . ARG A 1 162 ? 23.953 17.156 16.031 1 91.69 162 ARG A O 1
ATOM 1178 N N . CYS A 1 163 ? 24 19.312 16.734 1 92.62 163 CYS A N 1
ATOM 1179 C CA . CYS A 1 163 ? 25.438 19.5 16.656 1 92.62 163 CYS A CA 1
ATOM 1180 C C . CYS A 1 163 ? 25.984 20.078 17.969 1 92.62 163 CYS A C 1
ATOM 1182 O O . CYS A 1 163 ? 25.219 20.562 18.797 1 92.62 163 CYS A O 1
ATOM 1184 N N . ASP A 1 164 ? 27.297 19.859 18.141 1 92.5 164 ASP A N 1
ATOM 1185 C CA . ASP A 1 164 ? 27.922 20.453 19.312 1 92.5 164 ASP A CA 1
ATOM 1186 C C . ASP A 1 164 ? 27.984 21.984 19.188 1 92.5 164 ASP A C 1
ATOM 1188 O O . ASP A 1 164 ? 28.188 22.516 18.109 1 92.5 164 ASP A O 1
ATOM 1192 N N . LEU A 1 165 ? 27.766 22.594 20.281 1 92.44 165 LEU A N 1
ATOM 1193 C CA . LEU A 1 165 ? 27.75 24.062 20.297 1 92.44 165 LEU A CA 1
ATOM 1194 C C . LEU A 1 165 ? 29.141 24.609 20.656 1 92.44 165 LEU A C 1
ATOM 1196 O O . LEU A 1 165 ? 29.828 24.047 21.516 1 92.44 165 LEU A O 1
ATOM 1200 N N . ASP A 1 166 ? 29.484 25.641 19.906 1 89.62 166 ASP A N 1
ATOM 1201 C CA . ASP A 1 166 ? 30.75 26.312 20.172 1 89.62 166 ASP A CA 1
ATOM 1202 C C . ASP A 1 166 ? 30.641 27.25 21.375 1 89.62 166 ASP A C 1
ATOM 1204 O O . ASP A 1 166 ? 29.594 27.328 22.016 1 89.62 166 ASP A O 1
ATOM 1208 N N . ARG A 1 167 ? 31.781 27.953 21.719 1 85.88 167 ARG A N 1
ATOM 1209 C CA . ARG A 1 167 ? 31.875 28.844 22.859 1 85.88 167 ARG A CA 1
ATOM 1210 C C . ARG A 1 167 ? 30.891 30 22.719 1 85.88 167 ARG A C 1
ATOM 1212 O O . ARG A 1 167 ? 30.422 30.547 23.734 1 85.88 167 ARG A O 1
ATOM 1219 N N . HIS A 1 168 ? 30.438 30.328 21.469 1 87.19 168 HIS A N 1
ATOM 1220 C CA . HIS A 1 168 ? 29.516 31.438 21.219 1 87.19 168 HIS A CA 1
ATOM 1221 C C . HIS A 1 168 ? 28.078 30.953 21.125 1 87.19 168 HIS A C 1
ATOM 1223 O O . HIS A 1 168 ? 27.156 31.734 20.906 1 87.19 168 HIS A O 1
ATOM 1229 N N . GLY A 1 169 ? 27.906 29.703 21.297 1 87 169 GLY A N 1
ATOM 1230 C CA . GLY A 1 169 ? 26.562 29.156 21.297 1 87 169 GLY A CA 1
ATOM 1231 C C . GLY A 1 169 ? 26.078 28.75 19.906 1 87 169 GLY A C 1
ATOM 1232 O O . GLY A 1 169 ? 24.891 28.594 19.688 1 87 169 GLY A O 1
ATOM 1233 N N . GLU A 1 170 ? 26.969 28.688 19 1 90.88 170 GLU A N 1
ATOM 1234 C CA . GLU A 1 170 ? 26.609 28.312 17.641 1 90.88 170 GLU A CA 1
ATOM 1235 C C . GLU A 1 170 ? 27 26.859 17.344 1 90.88 170 GLU A C 1
ATOM 1237 O O . GLU A 1 170 ? 27.969 26.344 17.891 1 90.88 170 GLU A O 1
ATOM 1242 N N . ALA A 1 171 ? 26.203 26.281 16.484 1 92.12 171 ALA A N 1
ATOM 1243 C CA . ALA A 1 171 ? 26.391 24.859 16.172 1 92.12 171 ALA A CA 1
ATOM 1244 C C . ALA A 1 171 ? 27.594 24.672 15.242 1 92.12 171 ALA A C 1
ATOM 1246 O O . ALA A 1 171 ? 27.75 25.422 14.273 1 92.12 171 ALA A O 1
ATOM 1247 N N . ILE A 1 172 ? 28.406 23.688 15.633 1 89.06 172 ILE A N 1
ATOM 1248 C CA . ILE A 1 172 ? 29.531 23.312 14.781 1 89.06 172 ILE A CA 1
ATOM 1249 C C . ILE A 1 172 ? 29.078 22.266 13.766 1 89.06 172 ILE A C 1
ATOM 1251 O O . ILE A 1 172 ? 28.719 21.141 14.133 1 89.06 172 ILE A O 1
ATOM 1255 N N . GLU A 1 173 ? 29.156 22.672 12.547 1 87.56 173 GLU A N 1
ATOM 1256 C CA . GLU A 1 173 ? 28.641 21.828 11.477 1 87.56 173 GLU A CA 1
ATOM 1257 C C . GLU A 1 173 ? 29.328 20.453 11.477 1 87.56 173 GLU A C 1
ATOM 1259 O O . GLU A 1 173 ? 30.547 20.359 11.641 1 87.56 173 GLU A O 1
ATOM 1264 N N . GLY A 1 174 ? 28.562 19.391 11.305 1 81 174 GLY A N 1
ATOM 1265 C CA . GLY A 1 174 ? 29.047 18.031 11.156 1 81 174 GLY A CA 1
ATOM 1266 C C . GLY A 1 174 ? 29.453 17.391 12.469 1 81 174 GLY A C 1
ATOM 1267 O O . GLY A 1 174 ? 30.047 16.312 12.484 1 81 174 GLY A O 1
ATOM 1268 N N . SER A 1 175 ? 29.234 18.078 13.539 1 81 175 SER A N 1
ATOM 1269 C CA . SER A 1 175 ? 29.594 17.516 14.836 1 81 175 SER A CA 1
ATOM 1270 C C . SER A 1 175 ? 28.359 16.906 15.523 1 81 175 SER A C 1
ATOM 1272 O O . SER A 1 175 ? 27.312 16.781 14.914 1 81 175 SER A O 1
ATOM 1274 N N . GLY A 1 176 ? 28.5 16.234 16.656 1 76.31 176 GLY A N 1
ATOM 1275 C CA . GLY A 1 176 ? 27.344 15.773 17.422 1 76.31 176 GLY A CA 1
ATOM 1276 C C . GLY A 1 176 ? 27.266 14.258 17.531 1 76.31 176 GLY A C 1
ATOM 1277 O O . GLY A 1 176 ? 26.203 13.711 17.844 1 76.31 176 GLY A O 1
ATOM 1278 N N . HIS A 1 177 ? 28.266 13.594 17.172 1 72.25 177 HIS A N 1
ATOM 1279 C CA . HIS A 1 177 ? 28.266 12.133 17.234 1 72.25 177 HIS A CA 1
ATOM 1280 C C . HIS A 1 177 ? 28.719 11.641 18.609 1 72.25 177 HIS A C 1
ATOM 1282 O O . HIS A 1 177 ? 28.688 10.438 18.875 1 72.25 177 HIS A O 1
ATOM 1288 N N . GLY A 1 178 ? 28.969 12.477 19.453 1 71.94 178 GLY A N 1
ATOM 1289 C CA . GLY A 1 178 ? 29.484 12.07 20.766 1 71.94 178 GLY A CA 1
ATOM 1290 C C . GLY A 1 178 ? 28.375 11.82 21.766 1 71.94 178 GLY A C 1
ATOM 1291 O O . GLY A 1 178 ? 27.328 11.273 21.422 1 71.94 178 GLY A O 1
ATOM 1292 N N . LYS A 1 179 ? 28.641 12.109 22.969 1 78.25 179 LYS A N 1
ATOM 1293 C CA . LYS A 1 179 ? 27.719 11.867 24.062 1 78.25 179 LYS A CA 1
ATOM 1294 C C . LYS A 1 179 ? 26.516 12.805 24 1 78.25 179 LYS A C 1
ATOM 1296 O O . LYS A 1 179 ? 26.656 13.969 23.625 1 78.25 179 LYS A O 1
ATOM 1301 N N . PHE A 1 180 ? 25.391 12.273 24.234 1 86.81 180 PHE A N 1
ATOM 1302 C CA . PHE A 1 180 ? 24.125 13.008 24.203 1 86.81 180 PHE A CA 1
ATOM 1303 C C . PHE A 1 180 ? 24.062 14.016 25.344 1 86.81 180 PHE A C 1
ATOM 1305 O O . PHE A 1 180 ? 24.297 13.664 26.516 1 86.81 180 PHE A O 1
ATOM 1312 N N . SER A 1 181 ? 24.047 15.289 24.969 1 86.88 181 SER A N 1
ATOM 1313 C CA . SER A 1 181 ? 23.859 16.344 25.953 1 86.88 181 SER A CA 1
ATOM 1314 C C . SER A 1 181 ? 22.672 17.234 25.609 1 86.88 181 SER A C 1
ATOM 1316 O O . SER A 1 181 ? 22.484 17.625 24.469 1 86.88 181 SER A O 1
ATOM 1318 N N . CYS A 1 182 ? 21.906 17.625 26.578 1 88.88 182 CYS A N 1
ATOM 1319 C CA . CYS A 1 182 ? 20.688 18.391 26.375 1 88.88 182 CYS A CA 1
ATOM 1320 C C . CYS A 1 182 ? 20.984 19.875 26.25 1 88.88 182 CYS A C 1
ATOM 1322 O O . CYS A 1 182 ? 20.219 20.625 25.641 1 88.88 182 CYS A O 1
ATOM 1324 N N . THR A 1 183 ? 22.109 20.344 26.797 1 89.25 183 THR A N 1
ATOM 1325 C CA . THR A 1 183 ? 22.359 21.781 26.828 1 89.25 183 THR A CA 1
ATOM 1326 C C . THR A 1 183 ? 23.547 22.141 25.938 1 89.25 183 THR A C 1
ATOM 1328 O O . THR A 1 183 ? 23.703 23.297 25.562 1 89.25 183 THR A O 1
ATOM 1331 N N . LYS A 1 184 ? 24.375 21.188 25.578 1 90.25 184 LYS A N 1
ATOM 1332 C CA . LYS A 1 184 ? 25.578 21.516 24.828 1 90.25 184 LYS A CA 1
ATOM 1333 C C . LYS A 1 184 ? 25.438 21.141 23.359 1 90.25 184 LYS A C 1
ATOM 1335 O O . LYS A 1 184 ? 26.406 21.219 22.594 1 90.25 184 LYS A O 1
ATOM 1340 N N . GLN A 1 185 ? 24.312 20.719 23.109 1 94.06 185 GLN A N 1
ATOM 1341 C CA . GLN A 1 185 ? 24.062 20.375 21.703 1 94.06 185 GLN A CA 1
ATOM 1342 C C . GLN A 1 185 ? 22.828 21.094 21.188 1 94.06 185 GLN A C 1
ATOM 1344 O O . GLN A 1 185 ? 21.906 21.406 21.938 1 94.06 185 GLN A O 1
ATOM 1349 N N . GLY A 1 186 ? 22.828 21.453 19.922 1 93.44 186 GLY A N 1
ATOM 1350 C CA . GLY A 1 186 ? 21.703 22.141 19.328 1 93.44 186 GLY A CA 1
ATOM 1351 C C . GLY A 1 186 ? 21.891 22.438 17.844 1 93.44 186 GLY A C 1
ATOM 1352 O O . GLY A 1 186 ? 22.766 21.844 17.203 1 93.44 186 GLY A O 1
ATOM 1353 N N . VAL A 1 187 ? 20.953 23.172 17.375 1 94.44 187 VAL A N 1
ATOM 1354 C CA . VAL A 1 187 ? 21 23.547 15.969 1 94.44 187 VAL A CA 1
ATOM 1355 C C . VAL A 1 187 ? 20.953 25.078 15.844 1 94.44 187 VAL A C 1
ATOM 1357 O O . VAL A 1 187 ? 20.297 25.75 16.641 1 94.44 187 VAL A O 1
ATOM 1360 N N . THR A 1 188 ? 21.703 25.578 14.922 1 93.75 188 THR A N 1
ATOM 1361 C CA . THR A 1 188 ? 21.719 27.016 14.656 1 93.75 188 THR A CA 1
ATOM 1362 C C . THR A 1 188 ? 21.156 27.312 13.273 1 93.75 188 THR A C 1
ATOM 1364 O O . THR A 1 188 ? 21.484 26.625 12.305 1 93.75 188 THR A O 1
ATOM 1367 N N . VAL A 1 189 ? 20.234 28.312 13.266 1 93.06 189 VAL A N 1
ATOM 1368 C CA . VAL A 1 189 ? 19.547 28.609 12.016 1 93.06 189 VAL A CA 1
ATOM 1369 C C . VAL A 1 189 ? 20 29.984 11.5 1 93.06 189 VAL A C 1
ATOM 1371 O O . VAL A 1 189 ? 20.547 30.781 12.258 1 93.06 189 VAL A O 1
ATOM 1374 N N . LEU A 1 190 ? 19.812 30.188 10.219 1 90.31 190 LEU A N 1
ATOM 1375 C CA . LEU A 1 190 ? 20.141 31.453 9.555 1 90.31 190 LEU A CA 1
ATOM 1376 C C . LEU A 1 190 ? 19.094 32.5 9.867 1 90.31 190 LEU A C 1
ATOM 1378 O O . LEU A 1 190 ? 17.969 32.188 10.258 1 90.31 190 LEU A O 1
ATOM 1382 N N . PRO A 1 191 ? 19.391 33.719 9.703 1 88.31 191 PRO A N 1
ATOM 1383 C CA . PRO A 1 191 ? 18.469 34.812 10.047 1 88.31 191 PRO A CA 1
ATOM 1384 C C . PRO A 1 191 ? 17.219 34.812 9.18 1 88.31 191 PRO A C 1
ATOM 1386 O O . PRO A 1 191 ? 16.172 35.344 9.586 1 88.31 191 PRO A O 1
ATOM 1389 N N . ASP A 1 192 ? 17.219 34.281 8.07 1 87.38 192 ASP A N 1
ATOM 1390 C CA . ASP A 1 192 ? 16.062 34.219 7.195 1 87.38 192 ASP A CA 1
ATOM 1391 C C . ASP A 1 192 ? 14.938 33.375 7.832 1 87.38 192 ASP A C 1
ATOM 1393 O O . ASP A 1 192 ? 13.766 33.594 7.512 1 87.38 192 ASP A O 1
ATOM 1397 N N . VAL A 1 193 ? 15.328 32.531 8.672 1 92 193 VAL A N 1
ATOM 1398 C CA . VAL A 1 193 ? 14.352 31.672 9.336 1 92 193 VAL A CA 1
ATOM 1399 C C . VAL A 1 193 ? 13.5 32.5 10.289 1 92 193 VAL A C 1
ATOM 1401 O O . VAL A 1 193 ? 12.312 32.219 10.484 1 92 193 VAL A O 1
ATOM 1404 N N . VAL A 1 194 ? 14.062 33.594 10.805 1 92.44 194 VAL A N 1
ATOM 1405 C CA . VAL A 1 194 ? 13.336 34.438 11.734 1 92.44 194 VAL A CA 1
ATOM 1406 C C . VAL A 1 194 ? 12.234 35.188 10.984 1 92.44 194 VAL A C 1
ATOM 1408 O O . VAL A 1 194 ? 11.156 35.438 11.531 1 92.44 194 VAL A O 1
ATOM 1411 N N . THR A 1 195 ? 12.484 35.562 9.781 1 91.31 195 THR A N 1
ATOM 1412 C CA . THR A 1 195 ? 11.461 36.219 8.977 1 91.31 195 THR A CA 1
ATOM 1413 C C . THR A 1 195 ? 10.273 35.281 8.758 1 91.31 195 THR A C 1
ATOM 1415 O O . THR A 1 195 ? 9.117 35.719 8.781 1 91.31 195 THR A O 1
ATOM 1418 N N . ALA A 1 196 ? 10.539 34.062 8.555 1 92.62 196 ALA A N 1
ATOM 1419 C CA . ALA A 1 196 ? 9.477 33.062 8.375 1 92.62 196 ALA A CA 1
ATOM 1420 C C . ALA A 1 196 ? 8.641 32.938 9.648 1 92.62 196 ALA A C 1
ATOM 1422 O O . ALA A 1 196 ? 7.422 32.75 9.578 1 92.62 196 ALA A O 1
ATOM 1423 N N . VAL A 1 197 ? 9.281 33.062 10.812 1 96.06 197 VAL A N 1
ATOM 1424 C CA . VAL A 1 197 ? 8.586 32.938 12.086 1 96.06 197 VAL A CA 1
ATOM 1425 C C . VAL A 1 197 ? 7.656 34.156 12.266 1 96.06 197 VAL A C 1
ATOM 1427 O O . VAL A 1 197 ? 6.512 34 12.695 1 96.06 197 VAL A O 1
ATOM 1430 N N . ILE A 1 198 ? 8.133 35.25 11.891 1 95.56 198 ILE A N 1
ATOM 1431 C CA . ILE A 1 198 ? 7.352 36.469 12.055 1 95.56 198 ILE A CA 1
ATOM 1432 C C . ILE A 1 198 ? 6.137 36.438 11.141 1 95.56 198 ILE A C 1
ATOM 1434 O O . ILE A 1 198 ? 5.035 36.812 11.539 1 95.56 198 ILE A O 1
ATOM 1438 N N . ILE A 1 199 ? 6.332 35.969 9.961 1 94.81 199 ILE A N 1
ATOM 1439 C CA . ILE A 1 199 ? 5.219 35.844 9.023 1 94.81 199 ILE A CA 1
ATOM 1440 C C . ILE A 1 199 ? 4.191 34.844 9.555 1 94.81 199 ILE A C 1
ATOM 1442 O O . ILE A 1 199 ? 2.984 35.094 9.461 1 94.81 199 ILE A O 1
ATOM 1446 N N . MET A 1 200 ? 4.625 33.75 10.086 1 96.75 200 MET A N 1
ATOM 1447 C CA . MET A 1 200 ? 3.732 32.75 10.648 1 96.75 200 MET A CA 1
ATOM 1448 C C . MET A 1 200 ? 2.908 33.344 11.797 1 96.75 200 MET A C 1
ATOM 1450 O O . MET A 1 200 ? 1.689 33.156 11.836 1 96.75 200 MET A O 1
ATOM 1454 N N . LEU A 1 201 ? 3.586 34.094 12.703 1 96.31 201 LEU A N 1
ATOM 1455 C CA . LEU A 1 201 ? 2.896 34.688 13.836 1 96.31 201 LEU A CA 1
ATOM 1456 C C . LEU A 1 201 ? 1.915 35.75 13.375 1 96.31 201 LEU A C 1
ATOM 1458 O O . LEU A 1 201 ? 0.807 35.844 13.906 1 96.31 201 LEU A O 1
ATOM 1462 N N . GLY A 1 202 ? 2.314 36.5 12.383 1 95.56 202 GLY A N 1
ATOM 1463 C CA . GLY A 1 202 ? 1.435 37.5 11.844 1 95.56 202 GLY A CA 1
ATOM 1464 C C . GLY A 1 202 ? 0.176 36.938 11.211 1 95.56 202 GLY A C 1
ATOM 1465 O O . GLY A 1 202 ? -0.921 37.469 11.43 1 95.56 202 GLY A O 1
ATOM 1466 N N . THR A 1 203 ? 0.319 35.875 10.453 1 96.75 203 THR A N 1
ATOM 1467 C CA . THR A 1 203 ? -0.825 35.312 9.766 1 96.75 203 THR A CA 1
ATOM 1468 C C . THR A 1 203 ? -1.719 34.562 10.75 1 96.75 203 THR A C 1
ATOM 1470 O O . THR A 1 203 ? -2.902 34.344 10.484 1 96.75 203 THR A O 1
ATOM 1473 N N . SER A 1 204 ? -1.191 34.094 11.883 1 96 204 SER A N 1
ATOM 1474 C CA . SER A 1 204 ? -1.986 33.375 12.883 1 96 204 SER A CA 1
ATOM 1475 C C . SER A 1 204 ? -2.99 34.312 13.555 1 96 204 SER A C 1
ATOM 1477 O O . SER A 1 204 ? -3.953 33.844 14.172 1 96 204 SER A O 1
ATOM 1479 N N . LEU A 1 205 ? -2.861 35.562 13.391 1 94.5 205 LEU A N 1
ATOM 1480 C CA . LEU A 1 205 ? -3.756 36.531 14 1 94.5 205 LEU A CA 1
ATOM 1481 C C . LEU A 1 205 ? -5.105 36.562 13.289 1 94.5 205 LEU A C 1
ATOM 1483 O O . LEU A 1 205 ? -6.094 37.062 13.836 1 94.5 205 LEU A O 1
ATOM 1487 N N . THR A 1 206 ? -5.148 36 12.125 1 94.81 206 THR A N 1
ATOM 1488 C CA . THR A 1 206 ? -6.398 35.969 11.375 1 94.81 206 THR A CA 1
ATOM 1489 C C . THR A 1 206 ? -7.434 35.094 12.078 1 94.81 206 THR A C 1
ATOM 1491 O O . THR A 1 206 ? -8.641 35.281 11.898 1 94.81 206 THR A O 1
ATOM 1494 N N . TYR A 1 207 ? -6.961 34.156 12.922 1 94.81 207 TYR A N 1
ATOM 1495 C CA . TYR A 1 207 ? -7.871 33.281 13.672 1 94.81 207 TYR A CA 1
ATOM 1496 C C . TYR A 1 207 ? -8.734 34.125 14.625 1 94.81 207 TYR A C 1
ATOM 1498 O O . TYR A 1 207 ? -9.859 33.719 14.945 1 94.81 207 TYR A O 1
ATOM 1506 N N . PHE A 1 208 ? -8.289 35.312 15.031 1 92.44 208 PHE A N 1
ATOM 1507 C CA . PHE A 1 208 ? -8.961 36.094 16.062 1 92.44 208 PHE A CA 1
ATOM 1508 C C . PHE A 1 208 ? -10.188 36.781 15.484 1 92.44 208 PHE A C 1
ATOM 1510 O O . PHE A 1 208 ? -11.094 37.188 16.219 1 92.44 208 PHE A O 1
ATOM 1517 N N . ILE A 1 209 ? -10.297 36.844 14.227 1 93 209 ILE A N 1
ATOM 1518 C CA . ILE A 1 209 ? -11.453 37.5 13.625 1 93 209 ILE A CA 1
ATOM 1519 C C . ILE A 1 209 ? -12.703 36.656 13.867 1 93 209 ILE A C 1
ATOM 1521 O O . ILE A 1 209 ? -13.672 37.125 14.469 1 93 209 ILE A O 1
ATOM 1525 N N . VAL A 1 210 ? -12.688 35.5 13.477 1 90.31 210 VAL A N 1
ATOM 1526 C CA . VAL A 1 210 ? -13.844 34.625 13.648 1 90.31 210 VAL A CA 1
ATOM 1527 C C . VAL A 1 210 ? -13.953 34.188 15.102 1 90.31 210 VAL A C 1
ATOM 1529 O O . VAL A 1 210 ? -15.055 34.094 15.656 1 90.31 210 VAL A O 1
ATOM 1532 N N . GLN A 1 211 ? -12.82 33.938 15.688 1 88.75 211 GLN A N 1
ATOM 1533 C CA . GLN A 1 211 ? -12.828 33.5 17.078 1 88.75 211 GLN A CA 1
ATOM 1534 C C . GLN A 1 211 ? -13.312 34.625 18.016 1 88.75 211 GLN A C 1
ATOM 1536 O O . GLN A 1 211 ? -13.969 34.344 19.016 1 88.75 211 GLN A O 1
ATOM 1541 N N . GLY A 1 212 ? -12.953 35.844 17.688 1 88.81 212 GLY A N 1
ATOM 1542 C CA . GLY A 1 212 ? -13.461 36.938 18.469 1 88.81 212 GLY A CA 1
ATOM 1543 C C . GLY A 1 212 ? -14.969 37.062 18.438 1 88.81 212 GLY A C 1
ATOM 1544 O O . GLY A 1 212 ? -15.602 37.344 19.469 1 88.81 212 GLY A O 1
ATOM 1545 N N . ALA A 1 213 ? -15.516 36.781 17.312 1 89 213 ALA A N 1
ATOM 1546 C CA . ALA A 1 213 ? -16.969 36.812 17.172 1 89 213 ALA A CA 1
ATOM 1547 C C . ALA A 1 213 ? -17.609 35.656 17.953 1 89 213 ALA A C 1
ATOM 1549 O O . ALA A 1 213 ? -18.672 35.844 18.562 1 89 213 ALA A O 1
ATOM 1550 N N . ASP A 1 214 ? -16.969 34.594 17.953 1 88.06 214 ASP A N 1
ATOM 1551 C CA . ASP A 1 214 ? -17.5 33.438 18.656 1 88.06 214 ASP A CA 1
ATOM 1552 C C . ASP A 1 214 ? -17.391 33.594 20.172 1 88.06 214 ASP A C 1
ATOM 1554 O O . ASP A 1 214 ? -18.266 33.156 20.922 1 88.06 214 ASP A O 1
ATOM 1558 N N . TRP A 1 215 ? -16.328 34.219 20.609 1 85.56 215 TRP A N 1
ATOM 1559 C CA . TRP A 1 215 ? -16.172 34.5 22.031 1 85.56 215 TRP A CA 1
ATOM 1560 C C . TRP A 1 215 ? -17.219 35.469 22.531 1 85.56 215 TRP A C 1
ATOM 1562 O O . TRP A 1 215 ? -17.672 35.375 23.672 1 85.56 215 TRP A O 1
ATOM 1572 N N . HIS A 1 216 ? -17.609 36.344 21.641 1 85.44 216 HIS A N 1
ATOM 1573 C CA . HIS A 1 216 ? -18.672 37.25 22 1 85.44 216 HIS A CA 1
ATOM 1574 C C . HIS A 1 216 ? -20 36.531 22.109 1 85.44 216 HIS A C 1
ATOM 1576 O O . HIS A 1 216 ? -20.828 36.906 22.969 1 85.44 216 HIS A O 1
ATOM 1582 N N . PHE A 1 217 ? -20.25 35.625 21.234 1 83.62 217 PHE A N 1
ATOM 1583 C CA . PHE A 1 217 ? -21.469 34.812 21.312 1 83.62 217 PHE A CA 1
ATOM 1584 C C . PHE A 1 217 ? -21.453 33.906 22.531 1 83.62 217 PHE A C 1
ATOM 1586 O O . PHE A 1 217 ? -22.5 33.688 23.156 1 83.62 217 PHE A O 1
ATOM 1593 N N . GLY A 1 218 ? -20.391 33.5 23.047 1 75.56 218 GLY A N 1
ATOM 1594 C CA . GLY A 1 218 ? -20.234 32.625 24.203 1 75.56 218 GLY A CA 1
ATOM 1595 C C . GLY A 1 218 ? -19.625 31.266 23.844 1 75.56 218 GLY A C 1
ATOM 1596 O O . GLY A 1 218 ? -20.266 30.453 23.172 1 75.56 218 GLY A O 1
ATOM 1597 N N . PRO A 1 219 ? -18.484 31.047 24.266 1 75 219 PRO A N 1
ATOM 1598 C CA . PRO A 1 219 ? -17.812 29.781 23.938 1 75 219 PRO A CA 1
ATOM 1599 C C . PRO A 1 219 ? -18.578 28.562 24.453 1 75 219 PRO A C 1
ATOM 1601 O O . PRO A 1 219 ? -18.359 27.453 23.984 1 75 219 PRO A O 1
ATOM 1604 N N . THR A 1 220 ? -19.531 28.781 25.266 1 75.38 220 THR A N 1
ATOM 1605 C CA . THR A 1 220 ? -20.266 27.672 25.844 1 75.38 220 THR A CA 1
ATOM 1606 C C . THR A 1 220 ? -21.656 27.562 25.234 1 75.38 220 THR A C 1
ATOM 1608 O O . THR A 1 220 ? -22.391 26.609 25.516 1 75.38 220 THR A O 1
ATOM 1611 N N . ASN A 1 221 ? -21.984 28.453 24.344 1 73.62 221 ASN A N 1
ATOM 1612 C CA . ASN A 1 221 ? -23.344 28.484 23.797 1 73.62 221 ASN A CA 1
ATOM 1613 C C . ASN A 1 221 ? -23.453 27.641 22.547 1 73.62 221 ASN A C 1
ATOM 1615 O O . ASN A 1 221 ? -22.766 27.875 21.547 1 73.62 221 ASN A O 1
ATOM 1619 N N . PHE A 1 222 ? -24.234 26.531 22.625 1 71.75 222 PHE A N 1
ATOM 1620 C CA . PHE A 1 222 ? -24.438 25.625 21.5 1 71.75 222 PHE A CA 1
ATOM 1621 C C . PHE A 1 222 ? -25.719 25.984 20.766 1 71.75 222 PHE A C 1
ATOM 1623 O O . PHE A 1 222 ? -26.234 25.172 19.969 1 71.75 222 PHE A O 1
ATOM 1630 N N . GLY A 1 223 ? -26.266 27.125 20.953 1 71.19 223 GLY A N 1
ATOM 1631 C CA . GLY A 1 223 ? -27.5 27.531 20.297 1 71.19 223 GLY A CA 1
ATOM 1632 C C . GLY A 1 223 ? -27.297 27.953 18.859 1 71.19 223 GLY A C 1
ATOM 1633 O O . GLY A 1 223 ? -26.219 27.766 18.297 1 71.19 223 GLY A O 1
ATOM 1634 N N . PRO A 1 224 ? -28.438 28.375 18.266 1 79.81 224 PRO A N 1
ATOM 1635 C CA . PRO A 1 224 ? -28.344 28.844 16.875 1 79.81 224 PRO A CA 1
ATOM 1636 C C . PRO A 1 224 ? -27.406 30.047 16.734 1 79.81 224 PRO A C 1
ATOM 1638 O O . PRO A 1 224 ? -27.469 30.984 17.531 1 79.81 224 PRO A O 1
ATOM 1641 N N . GLN A 1 225 ? -26.531 29.953 15.859 1 84 225 GLN A N 1
ATOM 1642 C CA . GLN A 1 225 ? -25.484 30.953 15.68 1 84 225 GLN A CA 1
ATOM 1643 C C . GLN A 1 225 ? -26.047 32.219 15.039 1 84 225 GLN A C 1
ATOM 1645 O O . GLN A 1 225 ? -26.812 32.156 14.078 1 84 225 GLN A O 1
ATOM 1650 N N . PRO A 1 226 ? -25.703 33.281 15.734 1 85.88 226 PRO A N 1
ATOM 1651 C CA . PRO A 1 226 ? -26.125 34.562 15.172 1 85.88 226 PRO A CA 1
ATOM 1652 C C . PRO A 1 226 ? -25.516 34.844 13.805 1 85.88 226 PRO A C 1
ATOM 1654 O O . PRO A 1 226 ? -24.5 34.219 13.445 1 85.88 226 PRO A O 1
ATOM 1657 N N . ALA A 1 227 ? -26.047 35.75 13.086 1 88.06 227 ALA A N 1
ATOM 1658 C CA . ALA A 1 227 ? -25.656 36.062 11.719 1 88.06 227 ALA A CA 1
ATOM 1659 C C . ALA A 1 227 ? -24.281 36.719 11.68 1 88.06 227 ALA A C 1
ATOM 1661 O O . ALA A 1 227 ? -23.562 36.625 10.68 1 88.06 227 ALA A O 1
ATOM 1662 N N . TYR A 1 228 ? -23.906 37.406 12.781 1 90.38 228 TYR A N 1
ATOM 1663 C CA . TYR A 1 228 ? -22.641 38.125 12.766 1 90.38 228 TYR A CA 1
ATOM 1664 C C . TYR A 1 228 ? -21.469 37.156 12.734 1 90.38 228 TYR A C 1
ATOM 1666 O O . TYR A 1 228 ? -20.359 37.5 12.305 1 90.38 228 TYR A O 1
ATOM 1674 N N . ILE A 1 229 ? -21.672 36 13.195 1 90.31 229 ILE A N 1
ATOM 1675 C CA . ILE A 1 229 ? -20.609 35 13.133 1 90.31 229 ILE A CA 1
ATOM 1676 C C . ILE A 1 229 ? -20.328 34.625 11.68 1 90.31 229 ILE A C 1
ATOM 1678 O O . ILE A 1 229 ? -19.172 34.469 11.281 1 90.31 229 ILE A O 1
ATOM 1682 N N . ARG A 1 230 ? -21.328 34.531 10.906 1 91.94 230 ARG A N 1
ATOM 1683 C CA . ARG A 1 230 ? -21.172 34.25 9.484 1 91.94 230 ARG A CA 1
ATOM 1684 C C . ARG A 1 230 ? -20.453 35.375 8.773 1 91.94 230 ARG A C 1
ATOM 1686 O O . ARG A 1 230 ? -19.641 35.156 7.883 1 91.94 230 ARG A O 1
ATOM 1693 N N . LYS A 1 231 ? -20.766 36.594 9.156 1 93.25 231 LYS A N 1
ATOM 1694 C CA . LYS A 1 231 ? -20.078 37.75 8.578 1 93.25 231 LYS A CA 1
ATOM 1695 C C . LYS A 1 231 ? -18.609 37.781 8.969 1 93.25 231 LYS A C 1
ATOM 1697 O O . LYS A 1 231 ? -17.75 38.156 8.164 1 93.25 231 LYS A O 1
ATOM 1702 N N . ALA A 1 232 ? -18.359 37.438 10.164 1 94.06 232 ALA A N 1
ATOM 1703 C CA . ALA A 1 232 ? -16.984 37.375 10.609 1 94.06 232 ALA A CA 1
ATOM 1704 C C . ALA A 1 232 ? -16.219 36.281 9.867 1 94.06 232 ALA A C 1
ATOM 1706 O O . ALA A 1 232 ? -15.039 36.406 9.562 1 94.06 232 ALA A O 1
ATOM 1707 N N . ALA A 1 233 ? -16.906 35.188 9.609 1 94.62 233 ALA A N 1
ATOM 1708 C CA . ALA A 1 233 ? -16.297 34.094 8.836 1 94.62 233 ALA A CA 1
ATOM 1709 C C . ALA A 1 233 ? -15.992 34.562 7.414 1 94.62 233 ALA A C 1
ATOM 1711 O O . ALA A 1 233 ? -14.969 34.188 6.844 1 94.62 233 ALA A O 1
ATOM 1712 N N . LEU A 1 234 ? -16.859 35.312 6.848 1 95.19 234 LEU A N 1
ATOM 1713 C CA . LEU A 1 234 ? -16.641 35.875 5.516 1 95.19 234 LEU A CA 1
ATOM 1714 C C . LEU A 1 234 ? -15.43 36.812 5.516 1 95.19 234 LEU A C 1
ATOM 1716 O O . LEU A 1 234 ? -14.609 36.75 4.594 1 95.19 234 LEU A O 1
ATOM 1720 N N . ALA A 1 235 ? -15.367 37.625 6.535 1 95.88 235 ALA A N 1
ATOM 1721 C CA . ALA A 1 235 ? -14.219 38.531 6.664 1 95.88 235 ALA A CA 1
ATOM 1722 C C . ALA A 1 235 ? -12.922 37.719 6.793 1 95.88 235 ALA A C 1
ATOM 1724 O O . ALA A 1 235 ? -11.898 38.094 6.199 1 95.88 235 ALA A O 1
ATOM 1725 N N . THR A 1 236 ? -12.961 36.719 7.602 1 96.12 236 THR A N 1
ATOM 1726 C CA . THR A 1 236 ? -11.789 35.875 7.758 1 96.12 236 THR A CA 1
ATOM 1727 C C . THR A 1 236 ? -11.398 35.219 6.43 1 96.12 236 THR A C 1
ATOM 1729 O O . THR A 1 236 ? -10.219 35.156 6.09 1 96.12 236 THR A O 1
ATOM 1732 N N . MET A 1 237 ? -12.336 34.75 5.668 1 96.38 237 MET A N 1
ATOM 1733 C CA . MET A 1 237 ? -12.086 34.156 4.367 1 96.38 237 MET A CA 1
ATOM 1734 C C . MET A 1 237 ? -11.383 35.125 3.434 1 96.38 237 MET A C 1
ATOM 1736 O O . MET A 1 237 ? -10.359 34.781 2.832 1 96.38 237 MET A O 1
ATOM 1740 N N . ILE A 1 238 ? -11.859 36.312 3.357 1 96.12 238 ILE A N 1
ATOM 1741 C CA . ILE A 1 238 ? -11.328 37.344 2.443 1 96.12 238 ILE A CA 1
ATOM 1742 C C . ILE A 1 238 ? -9.906 37.688 2.855 1 96.12 238 ILE A C 1
ATOM 1744 O O . ILE A 1 238 ? -9 37.75 2.016 1 96.12 238 ILE A O 1
ATOM 1748 N N . ILE A 1 239 ? -9.719 37.906 4.121 1 96.44 239 ILE A N 1
ATOM 1749 C CA . ILE A 1 239 ? -8.398 38.312 4.609 1 96.44 239 ILE A CA 1
ATOM 1750 C C . ILE A 1 239 ? -7.406 37.188 4.418 1 96.44 239 ILE A C 1
ATOM 1752 O O . ILE A 1 239 ? -6.254 37.406 4.039 1 96.44 239 ILE A O 1
ATOM 1756 N N . CYS A 1 240 ? -7.797 35.969 4.672 1 96.88 240 CYS A N 1
ATOM 1757 C CA . CYS A 1 240 ? -6.918 34.812 4.512 1 96.88 240 CYS A CA 1
ATOM 1758 C C . CYS A 1 240 ? -6.5 34.625 3.055 1 96.88 240 CYS A C 1
ATOM 1760 O O . CYS A 1 240 ? -5.328 34.375 2.766 1 96.88 240 CYS A O 1
ATOM 1762 N N . PHE A 1 241 ? -7.457 34.812 2.129 1 95.88 241 PHE A N 1
ATOM 1763 C CA . PHE A 1 241 ? -7.117 34.656 0.719 1 95.88 241 PHE A CA 1
ATOM 1764 C C . PHE A 1 241 ? -6.234 35.812 0.249 1 95.88 241 PHE A C 1
ATOM 1766 O O . PHE A 1 241 ? -5.352 35.625 -0.592 1 95.88 241 PHE A O 1
ATOM 1773 N N . PHE A 1 242 ? -6.449 36.938 0.813 1 95.75 242 PHE A N 1
ATOM 1774 C CA . PHE A 1 242 ? -5.578 38.062 0.509 1 95.75 242 PHE A CA 1
ATOM 1775 C C . PHE A 1 242 ? -4.164 37.812 1.021 1 95.75 242 PHE A C 1
ATOM 1777 O O . PHE A 1 242 ? -3.189 38.062 0.306 1 95.75 242 PHE A O 1
ATOM 1784 N N . LEU A 1 243 ? -4.055 37.375 2.215 1 96.19 243 LEU A N 1
ATOM 1785 C CA . LEU A 1 243 ? -2.754 37.094 2.803 1 96.19 243 LEU A CA 1
ATOM 1786 C C . LEU A 1 243 ? -2.082 35.938 2.072 1 96.19 243 LEU A C 1
ATOM 1788 O O . LEU A 1 243 ? -0.855 35.906 1.955 1 96.19 243 LEU A O 1
ATOM 1792 N N . PHE A 1 244 ? -2.908 35 1.604 1 95.12 244 PHE A N 1
ATOM 1793 C CA . PHE A 1 244 ? -2.385 33.875 0.837 1 95.12 244 PHE A CA 1
ATOM 1794 C C . PHE A 1 244 ? -1.699 34.344 -0.434 1 95.12 244 PHE A C 1
ATOM 1796 O O . PHE A 1 244 ? -0.564 33.969 -0.721 1 95.12 244 PHE A O 1
ATOM 1803 N N . VAL A 1 245 ? -2.338 35.219 -1.148 1 91.81 245 VAL A N 1
ATOM 1804 C CA . VAL A 1 245 ? -1.781 35.75 -2.387 1 91.81 245 VAL A CA 1
ATOM 1805 C C . VAL A 1 245 ? -0.534 36.562 -2.078 1 91.81 245 VAL A C 1
ATOM 1807 O O . VAL A 1 245 ? 0.463 36.5 -2.801 1 91.81 245 VAL A O 1
ATOM 1810 N N . PHE A 1 246 ? -0.55 37.312 -1.035 1 92.12 246 PHE A N 1
ATOM 1811 C CA . PHE A 1 246 ? 0.595 38.125 -0.629 1 92.12 246 PHE A CA 1
ATOM 1812 C C . PHE A 1 246 ? 1.765 37.219 -0.222 1 92.12 246 PHE A C 1
ATOM 1814 O O . PHE A 1 246 ? 2.918 37.531 -0.528 1 92.12 246 PHE A O 1
ATOM 1821 N N . TYR A 1 247 ? 1.478 36.156 0.47 1 92.62 247 TYR A N 1
ATOM 1822 C CA . TYR A 1 247 ? 2.527 35.25 0.9 1 92.62 247 TYR A CA 1
ATOM 1823 C C . TYR A 1 247 ? 3.18 34.562 -0.296 1 92.62 247 TYR A C 1
ATOM 1825 O O . TYR A 1 247 ? 4.402 34.406 -0.333 1 92.62 247 TYR A O 1
ATOM 1833 N N . LEU A 1 248 ? 2.354 34.188 -1.266 1 88.56 248 LEU A N 1
ATOM 1834 C CA . LEU A 1 248 ? 2.908 33.625 -2.484 1 88.56 248 LEU A CA 1
ATOM 1835 C C . LEU A 1 248 ? 3.797 34.625 -3.211 1 88.56 248 LEU A C 1
ATOM 1837 O O . LEU A 1 248 ? 4.844 34.25 -3.75 1 88.56 248 LEU A O 1
ATOM 1841 N N . GLY A 1 249 ? 3.33 35.844 -3.25 1 86 249 GLY A N 1
ATOM 1842 C CA . GLY A 1 249 ? 4.156 36.906 -3.836 1 86 249 GLY A CA 1
ATOM 1843 C C . GLY A 1 249 ? 5.469 37.094 -3.105 1 86 249 GLY A C 1
ATOM 1844 O O . GLY A 1 249 ? 6.516 37.281 -3.732 1 86 249 GLY A O 1
ATOM 1845 N N . PHE A 1 250 ? 5.422 37 -1.835 1 87.62 250 PHE A N 1
ATOM 1846 C CA . PHE A 1 250 ? 6.621 37.156 -1.018 1 87.62 250 PHE A CA 1
ATOM 1847 C C . PHE A 1 250 ? 7.598 36 -1.285 1 87.62 250 PHE A C 1
ATOM 1849 O O . PHE A 1 250 ? 8.805 36.25 -1.397 1 87.62 250 PHE A O 1
ATOM 1856 N N . LEU A 1 251 ? 7.121 34.781 -1.409 1 85.94 251 LEU A N 1
ATOM 1857 C CA . LEU A 1 251 ? 7.965 33.625 -1.64 1 85.94 251 LEU A CA 1
ATOM 1858 C C . LEU A 1 251 ? 8.602 33.656 -3.025 1 85.94 251 LEU A C 1
ATOM 1860 O O . LEU A 1 251 ? 9.727 33.219 -3.215 1 85.94 251 LEU A O 1
ATOM 1864 N N . ALA A 1 252 ? 7.863 34.219 -3.941 1 80.69 252 ALA A N 1
ATOM 1865 C CA . ALA A 1 252 ? 8.375 34.312 -5.305 1 80.69 252 ALA A CA 1
ATOM 1866 C C . ALA A 1 252 ? 9.461 35.375 -5.398 1 80.69 252 ALA A C 1
ATOM 1868 O O . ALA A 1 252 ? 10.391 35.281 -6.195 1 80.69 252 ALA A O 1
ATOM 1869 N N . TYR A 1 253 ? 9.375 36.312 -4.594 1 81.81 253 TYR A N 1
ATOM 1870 C CA . TYR A 1 253 ? 10.32 37.406 -4.66 1 81.81 253 TYR A CA 1
ATOM 1871 C C . TYR A 1 253 ? 11.602 37.094 -3.908 1 81.81 253 TYR A C 1
ATOM 1873 O O . TYR A 1 253 ? 12.68 37.562 -4.27 1 81.81 253 TYR A O 1
ATOM 1881 N N . ASP A 1 254 ? 11.453 36.312 -2.861 1 75.56 254 ASP A N 1
ATOM 1882 C CA . ASP A 1 254 ? 12.641 35.906 -2.125 1 75.56 254 ASP A CA 1
ATOM 1883 C C . ASP A 1 254 ? 13.375 34.781 -2.859 1 75.56 254 ASP A C 1
ATOM 1885 O O . ASP A 1 254 ? 13.18 33.594 -2.559 1 75.56 254 ASP A O 1
ATOM 1889 N N . SER A 1 255 ? 14.234 35.094 -3.729 1 67.31 255 SER A N 1
ATOM 1890 C CA . SER A 1 255 ? 14.859 34.219 -4.695 1 67.31 255 SER A CA 1
ATOM 1891 C C . SER A 1 255 ? 15.859 33.281 -4.02 1 67.31 255 SER A C 1
ATOM 1893 O O . SER A 1 255 ? 15.953 32.094 -4.363 1 67.31 255 SER A O 1
ATOM 1895 N N . LYS A 1 256 ? 16.484 33.75 -3.008 1 68.25 256 LYS A N 1
ATOM 1896 C CA . LYS A 1 256 ? 17.531 32.906 -2.426 1 68.25 256 LYS A CA 1
ATOM 1897 C C . LYS A 1 256 ? 16.922 31.719 -1.675 1 68.25 256 LYS A C 1
ATOM 1899 O O . LYS A 1 256 ? 17.391 30.594 -1.829 1 68.25 256 LYS A O 1
ATOM 1904 N N . ALA A 1 257 ? 15.914 32.062 -1.031 1 68.94 257 ALA A N 1
ATOM 1905 C CA . ALA A 1 257 ? 15.266 31 -0.276 1 68.94 257 ALA A CA 1
ATOM 1906 C C . ALA A 1 257 ? 14.555 30.016 -1.209 1 68.94 257 ALA A C 1
ATOM 1908 O O . ALA A 1 257 ? 14.555 28.812 -0.968 1 68.94 257 ALA A O 1
ATOM 1909 N N . ALA A 1 258 ? 14.094 30.578 -2.27 1 72.31 258 ALA A N 1
ATOM 1910 C CA . ALA A 1 258 ? 13.391 29.75 -3.242 1 72.31 258 ALA A CA 1
ATOM 1911 C C . ALA A 1 258 ? 14.352 28.781 -3.926 1 72.31 258 ALA A C 1
ATOM 1913 O O . ALA A 1 258 ? 14 27.609 -4.164 1 72.31 258 ALA A O 1
ATOM 1914 N N . GLU A 1 259 ? 15.422 29.281 -4.121 1 71.94 259 GLU A N 1
ATOM 1915 C CA . GLU A 1 259 ? 16.422 28.438 -4.773 1 71.94 259 GLU A CA 1
ATOM 1916 C C . GLU A 1 259 ? 16.922 27.344 -3.838 1 71.94 259 GLU A C 1
ATOM 1918 O O . GLU A 1 259 ? 17.156 26.219 -4.27 1 71.94 259 GLU A O 1
ATOM 1923 N N . ARG A 1 260 ? 17.031 27.703 -2.686 1 69.88 260 ARG A N 1
ATOM 1924 C CA . ARG A 1 260 ? 17.484 26.719 -1.715 1 69.88 260 ARG A CA 1
ATOM 1925 C C . ARG A 1 260 ? 16.453 25.609 -1.535 1 69.88 260 ARG A C 1
ATOM 1927 O O . ARG A 1 260 ? 16.797 24.438 -1.409 1 69.88 260 ARG A O 1
ATOM 1934 N N . ARG A 1 261 ? 15.289 26.047 -1.564 1 69.62 261 ARG A N 1
ATOM 1935 C CA . ARG A 1 261 ? 14.211 25.062 -1.441 1 69.62 261 ARG A CA 1
ATOM 1936 C C . ARG A 1 261 ? 14.172 24.141 -2.648 1 69.62 261 ARG A C 1
ATOM 1938 O O . ARG A 1 261 ? 13.969 22.938 -2.502 1 69.62 261 ARG A O 1
ATOM 1945 N N . ALA A 1 262 ? 14.32 24.734 -3.715 1 68.62 262 ALA A N 1
ATOM 1946 C CA . ALA A 1 262 ? 14.32 23.953 -4.949 1 68.62 262 ALA A CA 1
ATOM 1947 C C . ALA A 1 262 ? 15.492 22.969 -4.984 1 68.62 262 ALA A C 1
ATOM 1949 O O . ALA A 1 262 ? 15.344 21.844 -5.445 1 68.62 262 ALA A O 1
ATOM 1950 N N . ASP A 1 263 ? 16.547 23.406 -4.465 1 65.62 263 ASP A N 1
ATOM 1951 C CA . ASP A 1 263 ? 17.734 22.562 -4.473 1 65.62 263 ASP A CA 1
ATOM 1952 C C . ASP A 1 263 ? 17.578 21.375 -3.527 1 65.62 263 ASP A C 1
ATOM 1954 O O . ASP A 1 263 ? 18.047 20.266 -3.824 1 65.62 263 ASP A O 1
ATOM 1958 N N . LYS A 1 264 ? 16.969 21.672 -2.527 1 63.44 264 LYS A N 1
ATOM 1959 C CA . LYS A 1 264 ? 16.688 20.578 -1.586 1 63.44 264 LYS A CA 1
ATOM 1960 C C . LYS A 1 264 ? 15.875 19.469 -2.248 1 63.44 264 LYS A C 1
ATOM 1962 O O . LYS A 1 264 ? 16.219 18.297 -2.121 1 63.44 264 LYS A O 1
ATOM 1967 N N . HIS A 1 265 ? 14.953 19.938 -2.99 1 62.69 265 HIS A N 1
ATOM 1968 C CA . HIS A 1 265 ? 14.07 18.953 -3.607 1 62.69 265 HIS A CA 1
ATOM 1969 C C . HIS A 1 265 ? 14.75 18.25 -4.781 1 62.69 265 HIS A C 1
ATOM 1971 O O . HIS A 1 265 ? 14.508 17.078 -5.039 1 62.69 265 HIS A O 1
ATOM 1977 N N . ARG A 1 266 ? 15.602 18.969 -5.379 1 61.31 266 ARG A N 1
ATOM 1978 C CA . ARG A 1 266 ? 16.359 18.391 -6.48 1 61.31 266 ARG A CA 1
ATOM 1979 C C . ARG A 1 266 ? 17.328 17.312 -5.973 1 61.31 266 ARG A C 1
ATOM 1981 O O . ARG A 1 266 ? 17.5 16.266 -6.605 1 61.31 266 ARG A O 1
ATOM 1988 N N . GLN A 1 267 ? 17.859 17.672 -4.887 1 60.56 267 GLN A N 1
ATOM 1989 C CA . GLN A 1 267 ? 18.812 16.719 -4.316 1 60.56 267 GLN A CA 1
ATOM 1990 C C . GLN A 1 267 ? 18.109 15.414 -3.924 1 60.56 267 GLN A C 1
ATOM 1992 O O . GLN A 1 267 ? 18.672 14.328 -4.105 1 60.56 267 GLN A O 1
ATOM 1997 N N . THR A 1 268 ? 17.016 15.617 -3.566 1 60.16 268 THR A N 1
ATOM 1998 C CA . THR A 1 268 ? 16.266 14.43 -3.186 1 60.16 268 THR A CA 1
ATOM 1999 C C . THR A 1 268 ? 15.969 13.555 -4.406 1 60.16 268 THR A C 1
ATOM 2001 O O . THR A 1 268 ? 16.062 12.328 -4.34 1 60.16 268 THR A O 1
ATOM 2004 N N . LEU A 1 269 ? 15.672 14.188 -5.488 1 58.81 269 LEU A N 1
ATOM 2005 C CA . LEU A 1 269 ? 15.383 13.461 -6.723 1 58.81 269 LEU A CA 1
ATOM 2006 C C . LEU A 1 269 ? 16.641 12.812 -7.273 1 58.81 269 LEU A C 1
ATOM 2008 O O . LEU A 1 269 ? 16.609 11.68 -7.762 1 58.81 269 LEU A O 1
ATOM 2012 N N . ILE A 1 270 ? 17.719 13.523 -7.242 1 53.53 270 ILE A N 1
ATOM 2013 C CA . ILE A 1 270 ? 18.984 13.008 -7.766 1 53.53 270 ILE A CA 1
ATOM 2014 C C . ILE A 1 270 ? 19.422 11.797 -6.945 1 53.53 270 ILE A C 1
ATOM 2016 O O . ILE A 1 270 ? 19.875 10.797 -7.504 1 53.53 270 ILE A O 1
ATOM 2020 N N . GLN A 1 271 ? 19.188 12.008 -5.73 1 54.09 271 GLN A N 1
ATOM 2021 C CA . GLN A 1 271 ? 19.531 10.883 -4.859 1 54.09 271 GLN A CA 1
ATOM 2022 C C . GLN A 1 271 ? 18.719 9.641 -5.219 1 54.09 271 GLN A C 1
ATOM 2024 O O . GLN A 1 271 ? 19.25 8.531 -5.242 1 54.09 271 GLN A O 1
ATOM 2029 N N . ARG A 1 272 ? 17.594 9.906 -5.617 1 55.09 272 ARG A N 1
ATOM 2030 C CA . ARG A 1 272 ? 16.734 8.781 -5.98 1 55.09 272 ARG A CA 1
ATOM 2031 C C . ARG A 1 272 ? 17.141 8.195 -7.328 1 55.09 272 ARG A C 1
ATOM 2033 O O . ARG A 1 272 ? 17.125 6.973 -7.512 1 55.09 272 ARG A O 1
ATOM 2040 N N . ARG A 1 273 ? 17.469 9.023 -8.195 1 53.34 273 ARG A N 1
ATOM 2041 C CA . ARG A 1 273 ? 17.891 8.586 -9.523 1 53.34 273 ARG A CA 1
ATOM 2042 C C . ARG A 1 273 ? 19.219 7.844 -9.469 1 53.34 273 ARG A C 1
ATOM 2044 O O . ARG A 1 273 ? 19.391 6.836 -10.156 1 53.34 273 ARG A O 1
ATOM 2051 N N . VAL A 1 274 ? 20.172 8.391 -8.781 1 49 274 VAL A N 1
ATOM 2052 C CA . VAL A 1 274 ? 21.469 7.746 -8.633 1 49 274 VAL A CA 1
ATOM 2053 C C . VAL A 1 274 ? 21.281 6.363 -8.008 1 49 274 VAL A C 1
ATOM 2055 O O . VAL A 1 274 ? 21.906 5.395 -8.445 1 49 274 VAL A O 1
ATOM 2058 N N . LEU A 1 275 ? 20.359 6.422 -7.219 1 50.09 275 LEU A N 1
ATOM 2059 C CA . LEU A 1 275 ? 20.078 5.152 -6.562 1 50.09 275 LEU A CA 1
ATOM 2060 C C . LEU A 1 275 ? 19.5 4.145 -7.559 1 50.09 275 LEU A C 1
ATOM 2062 O O . LEU A 1 275 ? 19.875 2.969 -7.539 1 50.09 275 LEU A O 1
ATOM 2066 N N . HIS A 1 276 ? 18.703 4.66 -8.367 1 50.66 276 HIS A N 1
ATOM 2067 C CA . HIS A 1 276 ? 18.109 3.803 -9.391 1 50.66 276 HIS A CA 1
ATOM 2068 C C . HIS A 1 276 ? 19.156 3.328 -10.391 1 50.66 276 HIS A C 1
ATOM 2070 O O . HIS A 1 276 ? 19.156 2.16 -10.789 1 50.66 276 HIS A O 1
ATOM 2076 N N . ARG A 1 277 ? 19.891 4.195 -10.852 1 48.12 277 ARG A N 1
ATOM 2077 C CA . ARG A 1 277 ? 20.938 3.842 -11.797 1 48.12 277 ARG A CA 1
ATOM 2078 C C . ARG A 1 277 ? 21.938 2.877 -11.18 1 48.12 277 ARG A C 1
ATOM 2080 O O . ARG A 1 277 ? 22.438 1.968 -11.852 1 48.12 277 ARG A O 1
ATOM 2087 N N . PHE A 1 278 ? 22.125 3.1 -10.062 1 44.28 278 PHE A N 1
ATOM 2088 C CA . PHE A 1 278 ? 23.047 2.215 -9.344 1 44.28 278 PHE A CA 1
ATOM 2089 C C . PHE A 1 278 ? 22.469 0.808 -9.242 1 44.28 278 PHE A C 1
ATOM 2091 O O . PHE A 1 278 ? 23.172 -0.178 -9.438 1 44.28 278 PHE A O 1
ATOM 2098 N N . VAL A 1 279 ? 21.344 0.821 -9.008 1 47.03 279 VAL A N 1
ATOM 2099 C CA . VAL A 1 279 ? 20.672 -0.467 -8.938 1 47.03 279 VAL A CA 1
ATOM 2100 C C . VAL A 1 279 ? 20.719 -1.153 -10.297 1 47.03 279 VAL A C 1
ATOM 2102 O O . VAL A 1 279 ? 20.938 -2.363 -10.383 1 47.03 279 VAL A O 1
ATOM 2105 N N . LEU A 1 280 ? 20.531 -0.36 -11.219 1 46.25 280 LEU A N 1
ATOM 2106 C CA . LEU A 1 280 ? 20.594 -0.913 -12.562 1 46.25 280 LEU A CA 1
ATOM 2107 C C . LEU A 1 280 ? 22 -1.374 -12.898 1 46.25 280 LEU A C 1
ATOM 2109 O O . LEU A 1 280 ? 22.188 -2.42 -13.531 1 46.25 280 LEU A O 1
ATOM 2113 N N . MET A 1 281 ? 22.969 -0.625 -12.531 1 41.28 281 MET A N 1
ATOM 2114 C CA . MET A 1 281 ? 24.359 -0.954 -12.797 1 41.28 281 MET A CA 1
ATOM 2115 C C . MET A 1 281 ? 24.812 -2.154 -11.969 1 41.28 281 MET A C 1
ATOM 2117 O O . MET A 1 281 ? 25.562 -3.006 -12.445 1 41.28 281 MET A O 1
ATOM 2121 N N . ALA A 1 282 ? 24.453 -2.117 -10.773 1 42.75 282 ALA A N 1
ATOM 2122 C CA . ALA A 1 282 ? 24.75 -3.262 -9.922 1 42.75 282 ALA A CA 1
ATOM 2123 C C . ALA A 1 282 ? 24.156 -4.543 -10.484 1 42.75 282 ALA A C 1
ATOM 2125 O O . ALA A 1 282 ? 24.75 -5.617 -10.383 1 42.75 282 ALA A O 1
ATOM 2126 N N . ASN A 1 283 ? 23.109 -4.449 -11.117 1 41.59 283 ASN A N 1
ATOM 2127 C CA . ASN A 1 283 ? 22.469 -5.594 -11.766 1 41.59 283 ASN A CA 1
ATOM 2128 C C . ASN A 1 283 ? 23.234 -6.035 -13.008 1 41.59 283 ASN A C 1
ATOM 2130 O O . ASN A 1 283 ? 23.281 -7.227 -13.328 1 41.59 283 ASN A O 1
ATOM 2134 N N . LYS A 1 284 ? 23.844 -5.211 -13.68 1 41.41 284 LYS A N 1
ATOM 2135 C CA . LYS A 1 284 ? 24.609 -5.559 -14.875 1 41.41 284 LYS A CA 1
ATOM 2136 C C . LYS A 1 284 ? 25.938 -6.211 -14.5 1 41.41 284 LYS A C 1
ATOM 2138 O O . LYS A 1 284 ? 26.391 -7.125 -15.188 1 41.41 284 LYS A O 1
ATOM 2143 N N . GLU A 1 285 ? 26.641 -5.785 -13.555 1 36.69 285 GLU A N 1
ATOM 2144 C CA . GLU A 1 285 ? 28.016 -6.215 -13.281 1 36.69 285 GLU A CA 1
ATOM 2145 C C . GLU A 1 285 ? 28.031 -7.547 -12.539 1 36.69 285 GLU A C 1
ATOM 2147 O O . GLU A 1 285 ? 29.047 -8.242 -12.531 1 36.69 285 GLU A O 1
ATOM 2152 N N . SER A 1 286 ? 27.109 -7.906 -11.844 1 37.91 286 SER A N 1
ATOM 2153 C CA . SER A 1 286 ? 27.219 -9.203 -11.18 1 37.91 286 SER A CA 1
ATOM 2154 C C . SER A 1 286 ? 27.391 -10.328 -12.195 1 37.91 286 SER A C 1
ATOM 2156 O O . SER A 1 286 ? 27.672 -11.469 -11.82 1 37.91 286 SER A O 1
ATOM 2158 N N . GLY A 1 287 ? 27.172 -10.273 -13.438 1 34.22 287 GLY A N 1
ATOM 2159 C CA . GLY A 1 287 ? 27.344 -11.32 -14.438 1 34.22 287 GLY A CA 1
ATOM 2160 C C . GLY A 1 287 ? 28.797 -11.641 -14.719 1 34.22 287 GLY A C 1
ATOM 2161 O O . GLY A 1 287 ? 29.109 -12.617 -15.414 1 34.22 287 GLY A O 1
ATOM 2162 N N . GLY A 1 288 ? 29.766 -10.727 -14.609 1 32.16 288 GLY A N 1
ATOM 2163 C CA . GLY A 1 288 ? 31.094 -11 -15.164 1 32.16 288 GLY A CA 1
ATOM 2164 C C . GLY A 1 288 ? 31.953 -11.859 -14.258 1 32.16 288 GLY A C 1
ATOM 2165 O O . GLY A 1 288 ? 33.156 -11.938 -14.438 1 32.16 288 GLY A O 1
ATOM 2166 N N . TYR A 1 289 ? 31.562 -12.297 -13.055 1 31.5 289 TYR A N 1
ATOM 2167 C CA . TYR A 1 289 ? 32.594 -13.008 -12.336 1 31.5 289 TYR A CA 1
ATOM 2168 C C . TYR A 1 289 ? 32.844 -14.398 -12.93 1 31.5 289 TYR A C 1
ATOM 2170 O O . TYR A 1 289 ? 31.969 -15.266 -12.828 1 31.5 289 TYR A O 1
ATOM 2178 N N . ASP A 1 290 ? 33.531 -14.656 -13.922 1 31.3 290 ASP A N 1
ATOM 2179 C CA . ASP A 1 290 ? 34.125 -15.906 -14.398 1 31.3 290 ASP A CA 1
ATOM 2180 C C . ASP A 1 290 ? 34.688 -16.719 -13.234 1 31.3 290 ASP A C 1
ATOM 2182 O O . ASP A 1 290 ? 35.281 -16.156 -12.32 1 31.3 290 ASP A O 1
ATOM 2186 N N . ARG A 1 291 ? 34.312 -17.969 -13.008 1 33.59 291 ARG A N 1
ATOM 2187 C CA . ARG A 1 291 ? 34.844 -19.094 -12.227 1 33.59 291 ARG A CA 1
ATOM 2188 C C . ARG A 1 291 ? 36.375 -19.156 -12.336 1 33.59 291 ARG A C 1
ATOM 2190 O O . ARG A 1 291 ? 36.906 -19.562 -13.367 1 33.59 291 ARG A O 1
ATOM 2197 N N . ILE A 1 292 ? 37.281 -18.375 -11.75 1 30.62 292 ILE A N 1
ATOM 2198 C CA . ILE A 1 292 ? 38.594 -18.922 -11.562 1 30.62 292 ILE A CA 1
ATOM 2199 C C . ILE A 1 292 ? 38.531 -20.203 -10.75 1 30.62 292 ILE A C 1
ATOM 2201 O O . ILE A 1 292 ? 37.938 -20.234 -9.672 1 30.62 292 ILE A O 1
ATOM 2205 N N . ASP A 1 293 ? 38.688 -21.406 -11.211 1 31.88 293 ASP A N 1
ATOM 2206 C CA . ASP A 1 293 ? 38.844 -22.781 -10.75 1 31.88 293 ASP A CA 1
ATOM 2207 C C . ASP A 1 293 ? 39.656 -22.828 -9.453 1 31.88 293 ASP A C 1
ATOM 2209 O O . ASP A 1 293 ? 39.844 -23.906 -8.875 1 31.88 293 ASP A O 1
ATOM 2213 N N . GLY A 1 294 ? 40.844 -22.094 -9.258 1 31.86 294 GLY A N 1
ATOM 2214 C CA . GLY A 1 294 ? 41.75 -22.578 -8.219 1 31.86 294 GLY A CA 1
ATOM 2215 C C . GLY A 1 294 ? 41.156 -22.422 -6.82 1 31.86 294 GLY A C 1
ATOM 2216 O O . GLY A 1 294 ? 40.188 -21.703 -6.629 1 31.86 294 GLY A O 1
ATOM 2217 N N . ASP A 1 295 ? 41.719 -23.234 -5.664 1 33.75 295 ASP A N 1
ATOM 2218 C CA . ASP A 1 295 ? 41.594 -23.391 -4.219 1 33.75 295 ASP A CA 1
ATOM 2219 C C . ASP A 1 295 ? 41.531 -22.031 -3.521 1 33.75 295 ASP A C 1
ATOM 2221 O O . ASP A 1 295 ? 42.438 -21.672 -2.766 1 33.75 295 ASP A O 1
ATOM 2225 N N . GLU A 1 296 ? 41.312 -20.922 -4.199 1 35.5 296 GLU A N 1
ATOM 2226 C CA . GLU A 1 296 ? 41.562 -19.688 -3.463 1 35.5 296 GLU A CA 1
ATOM 2227 C C . GLU A 1 296 ? 40.625 -19.578 -2.262 1 35.5 296 GLU A C 1
ATOM 2229 O O . GLU A 1 296 ? 39.438 -19.875 -2.361 1 35.5 296 GLU A O 1
ATOM 2234 N N . ASP A 1 297 ? 41.312 -19.547 -1.021 1 35.66 297 ASP A N 1
ATOM 2235 C CA . ASP A 1 297 ? 40.938 -19.5 0.384 1 35.66 297 ASP A CA 1
ATOM 2236 C C . ASP A 1 297 ? 39.812 -18.5 0.611 1 35.66 297 ASP A C 1
ATOM 2238 O O . ASP A 1 297 ? 39.688 -17.531 -0.139 1 35.66 297 ASP A O 1
ATOM 2242 N N . GLU A 1 298 ? 38.875 -18.859 1.458 1 39.34 298 GLU A N 1
ATOM 2243 C CA . GLU A 1 298 ? 37.781 -18.109 2.041 1 39.34 298 GLU A CA 1
ATOM 2244 C C . GLU A 1 298 ? 38.188 -16.656 2.305 1 39.34 298 GLU A C 1
ATOM 2246 O O . GLU A 1 298 ? 37.344 -15.758 2.305 1 39.34 298 GLU A O 1
ATOM 2251 N N . SER A 1 299 ? 39.531 -16.5 2.586 1 39.03 299 SER A N 1
ATOM 2252 C CA . SER A 1 299 ? 40.062 -15.188 2.949 1 39.03 299 SER A CA 1
ATOM 2253 C C . SER A 1 299 ? 40.062 -14.234 1.755 1 39.03 299 SER A C 1
ATOM 2255 O O . SER A 1 299 ? 39.875 -13.031 1.917 1 39.03 299 SER A O 1
ATOM 2257 N N . ALA A 1 300 ? 40.188 -14.766 0.555 1 41.41 300 ALA A N 1
ATOM 2258 C CA . ALA A 1 300 ? 40.312 -13.945 -0.652 1 41.41 300 ALA A CA 1
ATOM 2259 C C . ALA A 1 300 ? 38.938 -13.422 -1.087 1 41.41 300 ALA A C 1
ATOM 2261 O O . ALA A 1 300 ? 38.844 -12.328 -1.644 1 41.41 300 ALA A O 1
ATOM 2262 N N . LYS A 1 301 ? 37.938 -14.188 -0.827 1 43.34 301 LYS A N 1
ATOM 2263 C CA . LYS A 1 301 ? 36.594 -13.727 -1.118 1 43.34 301 LYS A CA 1
ATOM 2264 C C . LYS A 1 301 ? 36.188 -12.547 -0.229 1 43.34 301 LYS A C 1
ATOM 2266 O O . LYS A 1 301 ? 35.625 -11.57 -0.701 1 43.34 301 LYS A O 1
ATOM 2271 N N . ASP A 1 302 ? 36.594 -12.656 1.087 1 41.5 302 ASP A N 1
ATOM 2272 C CA . ASP A 1 302 ? 36.344 -11.562 2.02 1 41.5 302 ASP A CA 1
ATOM 2273 C C . ASP A 1 302 ? 37.188 -10.328 1.642 1 41.5 302 ASP A C 1
ATOM 2275 O O . ASP A 1 302 ? 36.688 -9.203 1.741 1 41.5 302 ASP A O 1
ATOM 2279 N N . ALA A 1 303 ? 38.375 -10.539 1.158 1 42.56 303 ALA A N 1
ATOM 2280 C CA . ALA A 1 303 ? 39.25 -9.438 0.777 1 42.56 303 ALA A CA 1
ATOM 2281 C C . ALA A 1 303 ? 38.781 -8.758 -0.497 1 42.56 303 ALA A C 1
ATOM 2283 O O . ALA A 1 303 ? 38.875 -7.535 -0.64 1 42.56 303 ALA A O 1
ATOM 2284 N N . ARG A 1 304 ? 38.156 -9.523 -1.308 1 40.22 304 ARG A N 1
ATOM 2285 C CA . ARG A 1 304 ? 37.625 -8.961 -2.545 1 40.22 304 ARG A CA 1
ATOM 2286 C C . ARG A 1 304 ? 36.375 -8.133 -2.281 1 40.22 304 ARG A C 1
ATOM 2288 O O . ARG A 1 304 ? 36.188 -7.059 -2.855 1 40.22 304 ARG A O 1
ATOM 2295 N N . GLU A 1 305 ? 35.562 -8.656 -1.422 1 41.06 305 GLU A N 1
ATOM 2296 C CA . GLU A 1 305 ? 34.406 -7.84 -1.019 1 41.06 305 GLU A CA 1
ATOM 2297 C C . GLU A 1 305 ? 34.875 -6.574 -0.299 1 41.06 305 GLU A C 1
ATOM 2299 O O . GLU A 1 305 ? 34.312 -5.492 -0.533 1 41.06 305 GLU A O 1
ATOM 2304 N N . ALA A 1 306 ? 35.938 -6.703 0.468 1 42.72 306 ALA A N 1
ATOM 2305 C CA . ALA A 1 306 ? 36.531 -5.543 1.134 1 42.72 306 ALA A CA 1
ATOM 2306 C C . ALA A 1 306 ? 37.219 -4.617 0.128 1 42.72 306 ALA A C 1
ATOM 2308 O O . ALA A 1 306 ? 37.125 -3.391 0.254 1 42.72 306 ALA A O 1
ATOM 2309 N N . ARG A 1 307 ? 37.906 -5.168 -0.833 1 39.59 307 ARG A N 1
ATOM 2310 C CA . ARG A 1 307 ? 38.594 -4.359 -1.838 1 39.59 307 ARG A CA 1
ATOM 2311 C C . ARG A 1 307 ? 37.594 -3.664 -2.754 1 39.59 307 ARG A C 1
ATOM 2313 O O . ARG A 1 307 ? 37.781 -2.506 -3.131 1 39.59 307 ARG A O 1
ATOM 2320 N N . ILE A 1 308 ? 36.531 -4.344 -3.062 1 41.12 308 ILE A N 1
ATOM 2321 C CA . ILE A 1 308 ? 35.5 -3.691 -3.848 1 41.12 308 ILE A CA 1
ATOM 2322 C C . ILE A 1 308 ? 34.844 -2.588 -3.02 1 41.12 308 ILE A C 1
ATOM 2324 O O . ILE A 1 308 ? 34.594 -1.491 -3.523 1 41.12 308 ILE A O 1
ATOM 2328 N N . GLN A 1 309 ? 34.812 -2.893 -1.766 1 39.19 309 GLN A N 1
ATOM 2329 C CA . GLN A 1 309 ? 34.312 -1.846 -0.872 1 39.19 309 GLN A CA 1
ATOM 2330 C C . GLN A 1 309 ? 35.375 -0.754 -0.688 1 39.19 309 GLN A C 1
ATOM 2332 O O . GLN A 1 309 ? 35.031 0.435 -0.68 1 39.19 309 GLN A O 1
ATOM 2337 N N . GLN A 1 310 ? 36.656 -1.142 -0.461 1 39.84 310 GLN A N 1
ATOM 2338 C CA . GLN A 1 310 ? 37.75 -0.172 -0.282 1 39.84 310 GLN A CA 1
ATOM 2339 C C . GLN A 1 310 ? 38.031 0.575 -1.581 1 39.84 310 GLN A C 1
ATOM 2341 O O . GLN A 1 310 ? 38.281 1.784 -1.567 1 39.84 310 GLN A O 1
ATOM 2346 N N . LYS A 1 311 ? 38.281 -0.114 -2.621 1 38.03 311 LYS A N 1
ATOM 2347 C CA . LYS A 1 311 ? 38.531 0.557 -3.895 1 38.03 311 LYS A CA 1
ATOM 2348 C C . LYS A 1 311 ? 37.406 1.513 -4.242 1 38.03 311 LYS A C 1
ATOM 2350 O O . LYS A 1 311 ? 37.656 2.607 -4.758 1 38.03 311 LYS A O 1
ATOM 2355 N N . TYR A 1 312 ? 36.281 1.085 -3.82 1 36.56 312 TYR A N 1
ATOM 2356 C CA . TYR A 1 312 ? 35.125 1.958 -3.994 1 36.56 312 TYR A CA 1
ATOM 2357 C C . TYR A 1 312 ? 35.188 3.127 -3.016 1 36.56 312 TYR A C 1
ATOM 2359 O O . TYR A 1 312 ? 34.906 4.27 -3.395 1 36.56 312 TYR A O 1
ATOM 2367 N N . PHE A 1 313 ? 35.688 2.838 -1.873 1 35.06 313 PHE A N 1
ATOM 2368 C CA . PHE A 1 313 ? 35.844 3.902 -0.892 1 35.06 313 PHE A CA 1
ATOM 2369 C C . PHE A 1 313 ? 37.094 4.73 -1.197 1 35.06 313 PHE A C 1
ATOM 2371 O O . PHE A 1 313 ? 37.094 5.949 -1.023 1 35.06 313 PHE A O 1
ATOM 2378 N N . THR A 1 314 ? 38.219 4.148 -1.543 1 36.41 314 THR A N 1
ATOM 2379 C CA . THR A 1 314 ? 39.406 4.922 -1.89 1 36.41 314 THR A CA 1
ATOM 2380 C C . THR A 1 314 ? 39.156 5.738 -3.156 1 36.41 314 THR A C 1
ATOM 2382 O O . THR A 1 314 ? 39.594 6.883 -3.254 1 36.41 314 THR A O 1
ATOM 2385 N N . ALA A 1 315 ? 38.531 5.191 -4.137 1 34.94 315 ALA A N 1
ATOM 2386 C CA . ALA A 1 315 ? 38.219 5.988 -5.32 1 34.94 315 ALA A CA 1
ATOM 2387 C C . ALA A 1 315 ? 37.281 7.141 -4.973 1 34.94 315 ALA A C 1
ATOM 2389 O O . ALA A 1 315 ? 37.406 8.242 -5.52 1 34.94 315 ALA A O 1
ATOM 2390 N N . TRP A 1 316 ? 36.469 6.867 -4.008 1 33.06 316 TRP A N 1
ATOM 2391 C CA . TRP A 1 316 ? 35.625 7.926 -3.457 1 33.06 316 TRP A CA 1
ATOM 2392 C C . TRP A 1 316 ? 36.469 8.938 -2.68 1 33.06 316 TRP A C 1
ATOM 2394 O O . TRP A 1 316 ? 36.312 10.148 -2.84 1 33.06 316 TRP A O 1
ATOM 2404 N N . HIS A 1 317 ? 37.375 8.477 -1.862 1 31.45 317 HIS A N 1
ATOM 2405 C CA . HIS A 1 317 ? 38.25 9.398 -1.173 1 31.45 317 HIS A CA 1
ATOM 2406 C C . HIS A 1 317 ? 39.188 10.086 -2.154 1 31.45 317 HIS A C 1
ATOM 2408 O O . HIS A 1 317 ? 39.562 11.242 -1.959 1 31.45 317 HIS A O 1
ATOM 2414 N N . LEU A 1 318 ? 39.719 9.328 -3.086 1 31.23 318 LEU A N 1
ATOM 2415 C CA . LEU A 1 318 ? 40.625 9.977 -4.031 1 31.23 318 LEU A CA 1
ATOM 2416 C C . LEU A 1 318 ? 39.906 11.039 -4.84 1 31.23 318 LEU 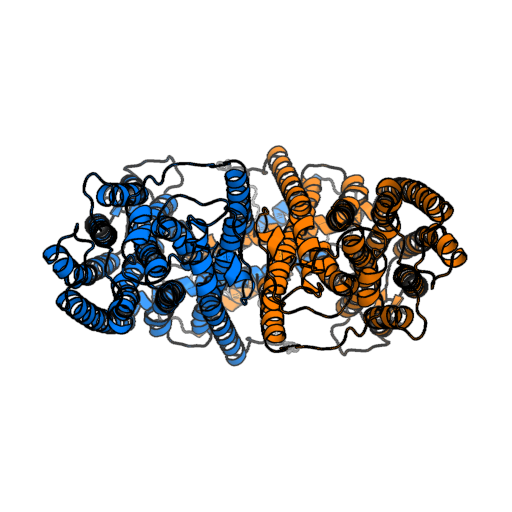A C 1
ATOM 2418 O O . LEU A 1 318 ? 40.469 12.086 -5.156 1 31.23 318 LEU A O 1
ATOM 2422 N N . GLY A 1 319 ? 38.625 10.734 -5.199 1 30.17 319 GLY A N 1
ATOM 2423 C CA . GLY A 1 319 ? 37.906 11.805 -5.859 1 30.17 319 GLY A CA 1
ATOM 2424 C C . GLY A 1 319 ? 37.625 12.977 -4.945 1 30.17 319 GLY A C 1
ATOM 2425 O O . GLY A 1 319 ? 37.5 14.117 -5.406 1 30.17 319 GLY A O 1
ATOM 2426 N N . SER A 1 320 ? 37.438 12.703 -3.711 1 29.64 320 SER A N 1
ATOM 2427 C CA . SER A 1 320 ? 37.281 13.859 -2.832 1 29.64 320 SER A CA 1
ATOM 2428 C C . SER A 1 320 ? 38.594 14.586 -2.641 1 29.64 320 SER A C 1
ATOM 2430 O O . SER A 1 320 ? 38.625 15.789 -2.395 1 29.64 320 SER A O 1
ATOM 2432 N N . GLY A 1 321 ? 39.719 13.875 -2.594 1 27.73 321 GLY A N 1
ATOM 2433 C CA . GLY A 1 321 ? 41 14.523 -2.373 1 27.73 321 GLY A CA 1
ATOM 2434 C C . GLY A 1 321 ? 41.531 15.25 -3.6 1 27.73 321 GLY A C 1
ATOM 2435 O O . GLY A 1 321 ? 42.656 15.695 -3.621 1 27.73 321 GLY A O 1
ATOM 2436 N N . MET A 1 322 ? 41.094 14.945 -4.789 1 27.22 322 MET A N 1
ATOM 2437 C CA . MET A 1 322 ? 41.75 15.781 -5.793 1 27.22 322 MET A CA 1
ATOM 2438 C C . MET A 1 322 ? 41.5 17.266 -5.527 1 27.22 322 MET A C 1
ATOM 2440 O O . MET A 1 322 ? 40.438 17.781 -5.859 1 27.22 322 MET A O 1
ATOM 2444 N N . LYS A 1 323 ? 41.844 17.766 -4.367 1 29.78 323 LYS A N 1
ATOM 2445 C CA . LYS A 1 323 ? 42.125 19.172 -4.199 1 29.78 323 LYS A CA 1
ATOM 2446 C C . LYS A 1 323 ? 42.844 19.75 -5.422 1 29.78 323 LYS A C 1
ATOM 2448 O O . LYS A 1 323 ? 43.5 19 -6.168 1 29.78 323 LYS A O 1
ATOM 2453 N N . ALA A 1 324 ? 42.969 21.156 -5.531 1 25.67 324 ALA A N 1
ATOM 2454 C CA . ALA A 1 324 ? 43.594 22.172 -6.359 1 25.67 324 ALA A CA 1
ATOM 2455 C C . ALA A 1 324 ? 45.062 21.891 -6.559 1 25.67 324 ALA A C 1
ATOM 2457 O O . ALA A 1 324 ? 45.906 22.281 -5.734 1 25.67 324 ALA A O 1
ATOM 2458 N N . LYS A 1 325 ? 45.625 20.75 -6.824 1 26.3 325 LYS A N 1
ATOM 2459 C CA . LYS A 1 325 ? 47 20.953 -7.273 1 26.3 325 LYS A CA 1
ATOM 2460 C C . LYS A 1 325 ? 47.062 22.016 -8.352 1 26.3 325 LYS A C 1
ATOM 2462 O O . LYS A 1 325 ? 46.156 22.141 -9.188 1 26.3 325 LYS A O 1
ATOM 2467 N N . ASP A 1 326 ? 47.969 23.031 -8.219 1 23.42 326 ASP A N 1
ATOM 2468 C CA . ASP A 1 326 ? 48.469 24.094 -9.07 1 23.42 326 ASP A CA 1
ATOM 2469 C C . ASP A 1 326 ? 48.469 23.672 -10.539 1 23.42 326 ASP A C 1
ATOM 2471 O O . ASP A 1 326 ? 48.531 22.484 -10.852 1 23.42 326 ASP A O 1
ATOM 2475 N N . GLU A 1 327 ? 48.125 24.625 -11.539 1 26.61 327 GLU A N 1
ATOM 2476 C CA . GLU A 1 327 ? 48.281 24.797 -12.977 1 26.61 327 GLU A CA 1
ATOM 2477 C C . GLU A 1 327 ? 49.625 24.25 -13.461 1 26.61 327 GLU A C 1
ATOM 2479 O O . GLU A 1 327 ? 50.031 24.516 -14.586 1 26.61 327 GLU A O 1
ATOM 2484 N N . GLY A 1 328 ? 50.594 23.734 -12.68 1 26.03 328 GLY A N 1
ATOM 2485 C CA . GLY A 1 328 ? 51.75 23.484 -13.516 1 26.03 328 GLY A CA 1
ATOM 2486 C C . GLY A 1 328 ? 51.469 22.516 -14.648 1 26.03 328 GLY A C 1
ATOM 2487 O O . GLY A 1 328 ? 50.562 21.703 -14.562 1 26.03 328 GLY A O 1
ATOM 2488 N N . LYS A 1 329 ? 51.938 22.906 -15.969 1 27.06 329 LYS A N 1
ATOM 2489 C CA . LYS A 1 329 ? 52 22.453 -17.359 1 27.06 329 LYS A CA 1
ATOM 2490 C C . LYS A 1 329 ? 52.281 20.953 -17.438 1 27.06 329 LYS A C 1
ATOM 2492 O O . LYS A 1 329 ? 52.531 20.406 -18.516 1 27.06 329 LYS A O 1
ATOM 2497 N N . GLU A 1 330 ? 52.719 20.25 -16.406 1 25.31 330 GLU A N 1
ATOM 2498 C CA . GLU A 1 330 ? 53.344 19.031 -16.875 1 25.31 330 GLU A CA 1
ATOM 2499 C C . GLU A 1 330 ? 52.344 18.078 -17.516 1 25.31 330 GLU A C 1
ATOM 2501 O O . GLU A 1 330 ? 51.25 17.875 -16.984 1 25.31 330 GLU A O 1
ATOM 2506 N N . SER A 1 331 ? 52.5 17.922 -18.938 1 26.31 331 SER A N 1
ATOM 2507 C CA . SER A 1 331 ? 51.906 17.031 -19.938 1 26.31 331 SER A CA 1
ATOM 2508 C C . SER A 1 331 ? 51.656 15.641 -19.359 1 26.31 331 SER A C 1
ATOM 2510 O O . SER A 1 331 ? 52.594 14.984 -18.859 1 26.31 331 SER A O 1
ATOM 2512 N N . ASP A 1 332 ? 50.719 15.555 -18.672 1 26.59 332 ASP A N 1
ATOM 2513 C CA . ASP A 1 332 ? 50.438 14.219 -18.141 1 26.59 332 ASP A CA 1
ATOM 2514 C C . ASP A 1 332 ? 50.656 13.148 -19.203 1 26.59 332 ASP A C 1
ATOM 2516 O O . ASP A 1 332 ? 50.125 13.234 -20.312 1 26.59 332 ASP A O 1
ATOM 2520 N N . PRO A 1 333 ? 51.875 12.633 -19.359 1 28.48 333 PRO A N 1
ATOM 2521 C CA . PRO A 1 333 ? 52.406 11.742 -20.391 1 28.48 333 PRO A CA 1
ATOM 2522 C C . PRO A 1 333 ? 51.406 10.688 -20.844 1 28.48 333 PRO A C 1
ATOM 2524 O O . PRO A 1 333 ? 51.625 9.992 -21.828 1 28.48 333 PRO A O 1
ATOM 2527 N N . ILE A 1 334 ? 50.594 10.242 -19.922 1 26.91 334 ILE A N 1
ATOM 2528 C CA . ILE A 1 334 ? 49.906 9.055 -20.422 1 26.91 334 ILE A CA 1
ATOM 2529 C C . ILE A 1 334 ? 48.938 9.445 -21.547 1 26.91 334 ILE A C 1
ATOM 2531 O O . ILE A 1 334 ? 48.344 8.578 -22.172 1 26.91 334 ILE A O 1
ATOM 2535 N N . LEU A 1 335 ? 48.469 10.797 -21.547 1 27.41 335 LEU A N 1
ATOM 2536 C CA . LEU A 1 335 ? 47.781 11.211 -22.781 1 27.41 335 LEU A CA 1
ATOM 2537 C C . LEU A 1 335 ? 48.781 11.391 -23.906 1 27.41 335 LEU A C 1
ATOM 2539 O O . LEU A 1 335 ? 49.438 12.43 -24 1 27.41 335 LEU A O 1
ATOM 2543 N N . GLY A 1 336 ? 49.656 10.484 -24.047 1 25.45 336 GLY A N 1
ATOM 2544 C CA . GLY A 1 336 ? 50.406 10.68 -25.281 1 25.45 336 GLY A CA 1
ATOM 2545 C C . GLY A 1 336 ? 49.531 11.07 -26.453 1 25.45 336 GLY A C 1
ATOM 2546 O O . GLY A 1 336 ? 48.406 10.617 -26.562 1 25.45 336 GLY A O 1
ATOM 2547 N N . THR A 1 337 ? 49.719 12.258 -27.016 1 27.11 337 THR A N 1
ATOM 2548 C CA . THR A 1 337 ? 49.188 12.898 -28.219 1 27.11 337 THR A CA 1
ATOM 2549 C C . THR A 1 337 ? 49.312 11.969 -29.422 1 27.11 337 THR A C 1
ATOM 2551 O O . THR A 1 337 ? 49.219 12.414 -30.562 1 27.11 337 THR A O 1
ATOM 2554 N N . ASP A 1 338 ? 49.75 10.758 -29.375 1 26.91 338 ASP A N 1
ATOM 2555 C CA . ASP A 1 338 ? 49.906 10.289 -30.75 1 26.91 338 ASP A CA 1
ATOM 2556 C C . ASP A 1 338 ? 48.594 10.383 -31.516 1 26.91 338 ASP A C 1
ATOM 2558 O O . ASP A 1 338 ? 47.531 10.141 -30.953 1 26.91 338 ASP A O 1
ATOM 2562 N N . GLY A 1 339 ? 48.469 11.188 -32.719 1 27.34 339 GLY A N 1
ATOM 2563 C CA . GLY A 1 339 ? 47.594 11.562 -33.844 1 27.34 339 GLY A CA 1
ATOM 2564 C C . GLY A 1 339 ? 46.75 10.422 -34.344 1 27.34 339 GLY A C 1
ATOM 2565 O O . GLY A 1 339 ? 46.156 10.516 -35.438 1 27.34 339 GLY A O 1
ATOM 2566 N N . SER A 1 340 ? 47.156 9.148 -34.219 1 28.36 340 SER A N 1
ATOM 2567 C CA . SER A 1 340 ? 46.375 8.289 -35.125 1 28.36 340 SER A CA 1
ATOM 2568 C C . SER A 1 340 ? 44.875 8.398 -34.844 1 28.36 340 SER A C 1
ATOM 2570 O O . SER A 1 340 ? 44.469 8.547 -33.688 1 28.36 340 SER A O 1
ATOM 2572 N N . GLY A 1 341 ? 44.031 8.914 -35.906 1 28.14 341 GLY A N 1
ATOM 2573 C CA . GLY A 1 341 ? 42.625 9.141 -36.25 1 28.14 341 GLY A CA 1
ATOM 2574 C C . GLY A 1 341 ? 41.688 8.117 -35.656 1 28.14 341 GLY A C 1
ATOM 2575 O O . GLY A 1 341 ? 40.688 7.734 -36.281 1 28.14 341 GLY A O 1
ATOM 2576 N N . ASP A 1 342 ? 42.156 7.219 -34.906 1 27.84 342 ASP A N 1
ATOM 2577 C CA . ASP A 1 342 ? 41.219 6.133 -34.656 1 27.84 342 ASP A CA 1
ATOM 2578 C C . ASP A 1 342 ? 39.844 6.676 -34.219 1 27.84 342 ASP A C 1
ATOM 2580 O O . ASP A 1 342 ? 39.781 7.68 -33.5 1 27.84 342 ASP A O 1
ATOM 2584 N N . ASP A 1 343 ? 38.719 6.223 -35 1 27.84 343 ASP A N 1
ATOM 2585 C CA . ASP A 1 343 ? 37.281 6.406 -35.062 1 27.84 343 ASP A CA 1
ATOM 2586 C C . ASP A 1 343 ? 36.688 6.477 -33.656 1 27.84 343 ASP A C 1
ATOM 2588 O O . ASP A 1 343 ? 36.844 5.551 -32.875 1 27.84 343 ASP A O 1
ATOM 2592 N N . GLU A 1 344 ? 36.719 7.59 -33.062 1 27.31 344 GLU A N 1
ATOM 2593 C CA . GLU A 1 344 ? 35.906 8.031 -31.906 1 27.31 344 GLU A CA 1
ATOM 2594 C C . GLU A 1 344 ? 34.531 7.402 -31.938 1 27.31 344 GLU A C 1
ATOM 2596 O O . GLU A 1 344 ? 33.625 7.863 -32.656 1 27.31 344 GLU A O 1
ATOM 2601 N N . LYS A 1 345 ? 34.406 6.031 -32.094 1 27.27 345 LYS A N 1
ATOM 2602 C CA . LYS A 1 345 ? 33.125 5.344 -32 1 27.27 345 LYS A CA 1
ATOM 2603 C C . LYS A 1 345 ? 32.156 6.078 -31.078 1 27.27 345 LYS A C 1
ATOM 2605 O O . LYS A 1 345 ? 32.531 6.496 -29.984 1 27.27 345 LYS A O 1
ATOM 2610 N N . ASP A 1 346 ? 31.172 6.727 -31.719 1 27.33 346 ASP A N 1
ATOM 2611 C CA . ASP A 1 346 ? 29.953 7.461 -31.375 1 27.33 346 ASP A CA 1
ATOM 2612 C C . ASP A 1 346 ? 29.344 6.93 -30.094 1 27.33 346 ASP A C 1
ATOM 2614 O O . ASP A 1 346 ? 28.797 5.824 -30.062 1 27.33 346 ASP A O 1
ATOM 2618 N N . GLU A 1 347 ? 30.062 6.836 -29.062 1 28 347 GLU A N 1
ATOM 2619 C CA . GLU A 1 347 ? 29.391 6.574 -27.797 1 28 347 GLU A CA 1
ATOM 2620 C C . GLU A 1 347 ? 28 7.203 -27.766 1 28 347 GLU A C 1
ATOM 2622 O O . GLU A 1 347 ? 27.859 8.406 -27.984 1 28 347 GLU A O 1
ATOM 2627 N N . GLU A 1 348 ? 27.031 6.473 -28.375 1 29.89 348 GLU A N 1
ATOM 2628 C CA . GLU A 1 348 ? 25.641 6.898 -28.375 1 29.89 348 GLU A CA 1
ATOM 2629 C C . GLU A 1 348 ? 25.328 7.773 -27.172 1 29.89 348 GLU A C 1
ATOM 2631 O O . GLU A 1 348 ? 25.625 7.395 -26.031 1 29.89 348 GLU A O 1
ATOM 2636 N N . PRO A 1 349 ? 25.391 9.078 -27.219 1 31.69 349 PRO A N 1
ATOM 2637 C CA . PRO A 1 349 ? 24.922 10.031 -26.219 1 31.69 349 PRO A CA 1
ATOM 2638 C C . PRO A 1 349 ? 23.797 9.461 -25.344 1 31.69 349 PRO A C 1
ATOM 2640 O O . PRO A 1 349 ? 22.922 8.758 -25.859 1 31.69 349 PRO A O 1
ATOM 2643 N N . GLU A 1 350 ? 24.062 8.867 -24.203 1 34.31 350 GLU A N 1
ATOM 2644 C CA . GLU A 1 350 ? 23.047 8.523 -23.234 1 34.31 350 GLU A CA 1
ATOM 2645 C C . GLU A 1 350 ? 21.812 9.406 -23.391 1 34.31 350 GLU A C 1
ATOM 2647 O O . GLU A 1 350 ? 21.922 10.641 -23.406 1 34.31 350 GLU A O 1
ATOM 2652 N N . HIS A 1 351 ? 20.844 9.172 -24.156 1 35.22 351 HIS A N 1
ATOM 2653 C CA . HIS A 1 351 ? 19.609 9.852 -24.531 1 35.22 351 HIS A CA 1
ATOM 2654 C C . HIS A 1 351 ? 19.062 10.688 -23.375 1 35.22 351 HIS A C 1
ATOM 2656 O O . HIS A 1 351 ? 18.781 10.148 -22.297 1 35.22 351 HIS A O 1
ATOM 2662 N N . GLU A 1 352 ? 19.5 11.836 -22.891 1 41.91 352 GLU A N 1
ATOM 2663 C CA . GLU A 1 352 ? 18.797 12.891 -22.172 1 41.91 352 GLU A CA 1
ATOM 2664 C C . GLU A 1 352 ? 17.281 12.711 -22.266 1 41.91 352 GLU A C 1
ATOM 2666 O O . GLU A 1 352 ? 16.734 12.68 -23.359 1 41.91 352 GLU A O 1
ATOM 2671 N N . GLU A 1 353 ? 16.75 11.914 -21.406 1 53.38 353 GLU A N 1
ATOM 2672 C CA . GLU A 1 353 ? 15.297 11.938 -21.516 1 53.38 353 GLU A CA 1
ATOM 2673 C C . GLU A 1 353 ? 14.797 13.312 -21.953 1 53.38 353 GLU A C 1
ATOM 2675 O O . GLU A 1 353 ? 15.25 14.336 -21.422 1 53.38 353 GLU A O 1
ATOM 2680 N N . SER A 1 354 ? 14.375 13.523 -23.078 1 61.5 354 SER A N 1
ATOM 2681 C CA . SER A 1 354 ? 13.82 14.727 -23.688 1 61.5 354 SER A CA 1
ATOM 2682 C C . SER A 1 354 ? 12.945 15.5 -22.719 1 61.5 354 SER A C 1
ATOM 2684 O O . SER A 1 354 ? 12.367 14.922 -21.797 1 61.5 354 SER A O 1
ATOM 2686 N N . LYS A 1 355 ? 13.297 16.844 -22.516 1 70.5 355 LYS A N 1
ATOM 2687 C CA . LYS A 1 355 ? 12.508 17.797 -21.719 1 70.5 355 LYS A CA 1
ATOM 2688 C C . LYS A 1 355 ? 11.016 17.5 -21.859 1 70.5 355 LYS A C 1
ATOM 2690 O O . LYS A 1 355 ? 10.266 17.641 -20.891 1 70.5 355 LYS A O 1
ATOM 2695 N N . THR A 1 356 ? 10.711 16.969 -22.938 1 74 356 THR A N 1
ATOM 2696 C CA . THR A 1 356 ? 9.297 16.688 -23.172 1 74 356 THR A CA 1
ATOM 2697 C C . THR A 1 356 ? 8.859 15.445 -22.375 1 74 356 THR A C 1
ATOM 2699 O O . THR A 1 356 ? 7.754 15.414 -21.828 1 74 356 THR A O 1
ATOM 2702 N N . VAL A 1 357 ? 9.742 14.555 -22.312 1 74.56 357 VAL A N 1
ATOM 2703 C CA . VAL A 1 357 ? 9.398 13.328 -21.594 1 74.56 357 VAL A CA 1
ATOM 2704 C C . VAL A 1 357 ? 9.359 13.609 -20.094 1 74.56 357 VAL A C 1
ATOM 2706 O O . VAL A 1 357 ? 8.484 13.102 -19.391 1 74.56 357 VAL A O 1
ATOM 2709 N N . LEU A 1 358 ? 10.227 14.453 -19.672 1 78.38 358 LEU A N 1
ATOM 2710 C CA . LEU A 1 358 ? 10.25 14.828 -18.266 1 78.38 358 LEU A CA 1
ATOM 2711 C C . LEU A 1 358 ? 9.023 15.664 -17.906 1 78.38 358 LEU A C 1
ATOM 2713 O O . LEU A 1 358 ? 8.461 15.516 -16.812 1 78.38 358 LEU A O 1
ATOM 2717 N N . GLY A 1 359 ? 8.695 16.469 -18.812 1 79.62 359 GLY A N 1
ATOM 2718 C CA . GLY A 1 359 ? 7.504 17.281 -18.594 1 79.62 359 GLY A CA 1
ATOM 2719 C C . GLY A 1 359 ? 6.234 16.453 -18.531 1 79.62 359 GLY A C 1
ATOM 2720 O O . GLY A 1 359 ? 5.367 16.703 -17.688 1 79.62 359 GLY A O 1
ATOM 2721 N N . MET A 1 360 ? 6.176 15.484 -19.312 1 83.12 360 MET A N 1
ATOM 2722 C CA . MET A 1 360 ? 5.004 14.617 -19.312 1 83.12 360 MET A CA 1
ATOM 2723 C C . MET A 1 360 ? 4.965 13.758 -18.047 1 83.12 360 MET A C 1
ATOM 2725 O O . MET A 1 360 ? 3.891 13.5 -17.5 1 83.12 360 MET A O 1
ATOM 2729 N N . LYS A 1 361 ? 6.117 13.414 -17.656 1 81.31 361 LYS A N 1
ATOM 2730 C CA . LYS A 1 361 ? 6.191 12.648 -16.406 1 81.31 361 LYS A CA 1
ATOM 2731 C C . LYS A 1 361 ? 5.77 13.492 -15.211 1 81.31 361 LYS A C 1
ATOM 2733 O O . LYS A 1 361 ? 5.07 13.008 -14.32 1 81.31 361 LYS A O 1
ATOM 2738 N N . SER A 1 362 ? 6.207 14.664 -15.258 1 83.75 362 SER A N 1
ATOM 2739 C CA . SER A 1 362 ? 5.828 15.57 -14.18 1 83.75 362 SER A CA 1
ATOM 2740 C C . SER A 1 362 ? 4.324 15.82 -14.172 1 83.75 362 SER A C 1
ATOM 2742 O O . SER A 1 362 ? 3.676 15.703 -13.133 1 83.75 362 SER A O 1
ATOM 2744 N N . ALA A 1 363 ? 3.805 16.062 -15.234 1 83.5 363 ALA A N 1
ATOM 2745 C CA . ALA A 1 363 ? 2.369 16.312 -15.344 1 83.5 363 ALA A CA 1
ATOM 2746 C C . ALA A 1 363 ? 1.565 15.07 -14.961 1 83.5 363 ALA A C 1
ATOM 2748 O O . ALA A 1 363 ? 0.526 15.18 -14.305 1 83.5 363 ALA A O 1
ATOM 2749 N N . GLY A 1 364 ? 2.064 14.031 -15.406 1 84.56 364 GLY A N 1
ATOM 2750 C CA . GLY A 1 364 ? 1.389 12.789 -15.07 1 84.56 364 GLY A CA 1
ATOM 2751 C C . GLY A 1 364 ? 1.353 12.516 -13.578 1 84.56 364 GLY A C 1
ATOM 2752 O O . GLY A 1 364 ? 0.314 12.133 -13.031 1 84.56 364 GLY A O 1
ATOM 2753 N N . LEU A 1 365 ? 2.436 12.773 -12.922 1 85.88 365 LEU A N 1
ATOM 2754 C CA . LEU A 1 365 ? 2.516 12.547 -11.484 1 85.88 365 LEU A CA 1
ATOM 2755 C C . LEU A 1 365 ? 1.638 13.547 -10.727 1 85.88 365 LEU A C 1
ATOM 2757 O O . LEU A 1 365 ? 0.983 13.18 -9.75 1 85.88 365 LEU A O 1
ATOM 2761 N N . LEU A 1 366 ? 1.595 14.695 -11.211 1 85.25 366 LEU A N 1
ATOM 2762 C CA . LEU A 1 366 ? 0.79 15.719 -10.555 1 85.25 366 LEU A CA 1
ATOM 2763 C C . LEU A 1 366 ? -0.698 15.43 -10.727 1 85.25 366 LEU A C 1
ATOM 2765 O O . LEU A 1 366 ? -1.465 15.523 -9.766 1 85.25 366 LEU A O 1
ATOM 2769 N N . ILE A 1 367 ? -1.08 15.047 -11.859 1 82.5 367 ILE A N 1
ATOM 2770 C CA . ILE A 1 367 ? -2.48 14.742 -12.133 1 82.5 367 ILE A CA 1
ATOM 2771 C C . ILE A 1 367 ? -2.908 13.523 -11.328 1 82.5 367 ILE A C 1
ATOM 2773 O O . ILE A 1 367 ? -3.986 13.508 -10.727 1 82.5 367 ILE A O 1
ATOM 2777 N N . LEU A 1 368 ? -1.994 12.633 -11.273 1 84.06 368 LEU A N 1
ATOM 2778 C CA . LEU A 1 368 ? -2.293 11.422 -10.516 1 84.06 368 LEU A CA 1
ATOM 2779 C C . LEU A 1 368 ? -2.422 11.727 -9.023 1 84.06 368 LEU A C 1
ATOM 2781 O O . LEU A 1 368 ? -3.357 11.258 -8.367 1 84.06 368 LEU A O 1
ATOM 2785 N N . GLY A 1 369 ? -1.47 12.461 -8.531 1 86.25 369 GLY A N 1
ATOM 2786 C CA . GLY A 1 369 ? -1.487 12.797 -7.117 1 86.25 369 GLY A CA 1
ATOM 2787 C C . GLY A 1 369 ? -2.711 13.594 -6.711 1 86.25 369 GLY A C 1
ATOM 2788 O O . GLY A 1 369 ? -3.402 13.234 -5.758 1 86.25 369 GLY A O 1
ATOM 2789 N N . VAL A 1 370 ? -3.039 14.547 -7.469 1 84.88 370 VAL A N 1
ATOM 2790 C CA . VAL A 1 370 ? -4.191 15.391 -7.172 1 84.88 370 VAL A CA 1
ATOM 2791 C C . VAL A 1 370 ? -5.48 14.602 -7.375 1 84.88 370 VAL A C 1
ATOM 2793 O O . VAL A 1 370 ? -6.426 14.734 -6.598 1 84.88 370 VAL A O 1
ATOM 2796 N N . GLY A 1 371 ? -5.477 13.875 -8.336 1 84.94 371 GLY A N 1
ATOM 2797 C CA . GLY A 1 371 ? -6.625 13.023 -8.586 1 84.94 371 GLY A CA 1
ATOM 2798 C C . GLY A 1 371 ? -6.902 12.055 -7.449 1 84.94 371 GLY A C 1
ATOM 2799 O O . GLY A 1 371 ? -8.047 11.93 -6.996 1 84.94 371 GLY A O 1
ATOM 2800 N N . LEU A 1 372 ? -5.895 11.453 -6.934 1 87.62 372 LEU A N 1
ATOM 2801 C CA . LEU A 1 372 ? -6.039 10.492 -5.84 1 87.62 372 LEU A CA 1
ATOM 2802 C C . LEU A 1 372 ? -6.52 11.188 -4.57 1 87.62 372 LEU A C 1
ATOM 2804 O O . LEU A 1 372 ? -7.391 10.672 -3.869 1 87.62 372 LEU A O 1
ATOM 2808 N N . VAL A 1 373 ? -6.004 12.32 -4.285 1 87.81 373 VAL A N 1
ATOM 2809 C CA . VAL A 1 373 ? -6.391 13.047 -3.078 1 87.81 373 VAL A CA 1
ATOM 2810 C C . VAL A 1 373 ? -7.852 13.469 -3.178 1 87.81 373 VAL A C 1
ATOM 2812 O O . VAL A 1 373 ? -8.609 13.344 -2.213 1 87.81 373 VAL A O 1
ATOM 2815 N N . THR A 1 374 ? -8.289 13.859 -4.281 1 85.56 374 THR A N 1
ATOM 2816 C CA . THR A 1 374 ? -9.648 14.359 -4.461 1 85.56 374 THR A CA 1
ATOM 2817 C C . THR A 1 374 ? -10.656 13.211 -4.391 1 85.56 374 THR A C 1
ATOM 2819 O O . THR A 1 374 ? -11.75 13.375 -3.842 1 85.56 374 THR A O 1
ATOM 2822 N N . ILE A 1 375 ? -10.258 12.117 -4.836 1 85.38 375 ILE A N 1
ATOM 2823 C CA . ILE A 1 375 ? -11.18 10.992 -4.902 1 85.38 375 ILE A CA 1
ATOM 2824 C C . ILE A 1 375 ? -11.258 10.312 -3.539 1 85.38 375 ILE A C 1
ATOM 2826 O O . ILE A 1 375 ? -12.336 9.891 -3.109 1 85.38 375 ILE A O 1
ATOM 2830 N N . PHE A 1 376 ? -10.188 10.273 -2.838 1 89.31 376 PHE A N 1
ATOM 2831 C CA . PHE A 1 376 ? -10.164 9.406 -1.669 1 89.31 376 PHE A CA 1
ATOM 2832 C C . PHE A 1 376 ? -10.195 10.219 -0.383 1 89.31 376 PHE A C 1
ATOM 2834 O O . PHE A 1 376 ? -10.188 9.664 0.715 1 89.31 376 PHE A O 1
ATOM 2841 N N . ALA A 1 377 ? -10.258 11.516 -0.519 1 88.69 377 ALA A N 1
ATOM 2842 C CA . ALA A 1 377 ? -10.438 12.352 0.666 1 88.69 377 ALA A CA 1
ATOM 2843 C C . ALA A 1 377 ? -11.812 12.141 1.291 1 88.69 377 ALA A C 1
ATOM 2845 O O . ALA A 1 377 ? -11.945 12.109 2.518 1 88.69 377 ALA A O 1
ATOM 2846 N N . ASP A 1 378 ? -12.758 11.922 0.465 1 88.44 378 ASP A N 1
ATOM 2847 C CA . ASP A 1 378 ? -14.133 11.773 0.925 1 88.44 378 ASP A CA 1
ATOM 2848 C C . ASP A 1 378 ? -14.312 10.477 1.71 1 88.44 378 ASP A C 1
ATOM 2850 O O . ASP A 1 378 ? -14.805 10.492 2.842 1 88.44 378 ASP A O 1
ATOM 2854 N N . PRO A 1 379 ? -13.867 9.352 1.125 1 90.62 379 PRO A N 1
ATOM 2855 C CA . PRO A 1 379 ? -14.016 8.125 1.913 1 90.62 379 PRO A CA 1
ATOM 2856 C C . PRO A 1 379 ? -13.188 8.148 3.193 1 90.62 379 PRO A C 1
ATOM 2858 O O . PRO A 1 379 ? -13.586 7.551 4.199 1 90.62 379 PRO A O 1
ATOM 2861 N N . MET A 1 380 ? -12.102 8.82 3.176 1 91.62 380 MET A N 1
ATOM 2862 C CA . MET A 1 380 ? -11.32 8.961 4.398 1 91.62 380 MET A CA 1
ATOM 2863 C C . MET A 1 380 ? -12.109 9.688 5.477 1 91.62 380 MET A C 1
ATOM 2865 O O . MET A 1 380 ? -12.141 9.258 6.629 1 91.62 380 MET A O 1
ATOM 2869 N N . CYS A 1 381 ? -12.781 10.734 5.113 1 90.69 381 CYS A N 1
ATOM 2870 C CA . CYS A 1 381 ? -13.602 11.484 6.055 1 90.69 381 CYS A CA 1
ATOM 2871 C C . CYS A 1 381 ? -14.758 10.641 6.57 1 90.69 381 CYS A C 1
ATOM 2873 O O . CYS A 1 381 ? -15.086 10.68 7.758 1 90.69 381 CYS A O 1
ATOM 2875 N N . ASP A 1 382 ? -15.305 9.852 5.703 1 89.94 382 ASP A N 1
ATOM 2876 C CA . ASP A 1 382 ? -16.422 8.992 6.082 1 89.94 382 ASP A CA 1
ATOM 2877 C C . ASP A 1 382 ? -15.992 7.941 7.102 1 89.94 382 ASP A C 1
ATOM 2879 O O . ASP A 1 382 ? -16.719 7.648 8.047 1 89.94 382 ASP A O 1
ATOM 2883 N N . VAL A 1 383 ? -14.852 7.418 6.879 1 92.31 383 VAL A N 1
ATOM 2884 C CA . VAL A 1 383 ? -14.359 6.379 7.777 1 92.31 383 VAL A CA 1
ATOM 2885 C C . VAL A 1 383 ? -14.07 6.977 9.148 1 92.31 383 VAL A C 1
ATOM 2887 O O . VAL A 1 383 ? -14.32 6.344 10.18 1 92.31 383 VAL A O 1
ATOM 2890 N N . LEU A 1 384 ? -13.555 8.164 9.195 1 92.31 384 LEU A N 1
ATOM 2891 C CA . LEU A 1 384 ? -13.227 8.82 10.461 1 92.31 384 LEU A CA 1
ATOM 2892 C C . LEU A 1 384 ? -14.492 9.117 11.266 1 92.31 384 LEU A C 1
ATOM 2894 O O . LEU A 1 384 ? -14.492 8.969 12.484 1 92.31 384 LEU A O 1
ATOM 2898 N N . VAL A 1 385 ? -15.531 9.461 10.531 1 90.31 385 VAL A N 1
ATOM 2899 C CA . VAL A 1 385 ? -16.812 9.711 11.195 1 90.31 385 VAL A CA 1
ATOM 2900 C C . VAL A 1 385 ? -17.438 8.391 11.625 1 90.31 385 VAL A C 1
ATOM 2902 O O . VAL A 1 385 ? -18 8.289 12.719 1 90.31 385 VAL A O 1
ATOM 2905 N N . SER A 1 386 ? -17.281 7.371 10.797 1 90.31 386 SER A N 1
ATOM 2906 C CA . SER A 1 386 ? -17.859 6.066 11.094 1 90.31 386 SER A CA 1
ATOM 2907 C C . SER A 1 386 ? -17.172 5.414 12.297 1 90.31 386 SER A C 1
ATOM 2909 O O . SER A 1 386 ? -17.812 4.695 13.062 1 90.31 386 SER A O 1
ATOM 2911 N N . LEU A 1 387 ? -15.984 5.676 12.453 1 90.75 387 LEU A N 1
ATOM 2912 C CA . LEU A 1 387 ? -15.203 5.105 13.547 1 90.75 387 LEU A CA 1
ATOM 2913 C C . LEU A 1 387 ? -15.727 5.59 14.898 1 90.75 387 LEU A C 1
ATOM 2915 O O . LEU A 1 387 ? -15.625 4.879 15.898 1 90.75 387 LEU A O 1
ATOM 2919 N N . THR A 1 388 ? -16.328 6.75 14.906 1 89 388 THR A N 1
ATOM 2920 C CA . THR A 1 388 ? -16.766 7.355 16.156 1 89 388 THR A CA 1
ATOM 2921 C C . THR A 1 388 ? -18.297 7.406 16.234 1 89 388 THR A C 1
ATOM 2923 O O . THR A 1 388 ? -18.859 7.996 17.156 1 89 388 THR A O 1
ATOM 2926 N N . ASN A 1 389 ? -18.891 6.773 15.25 1 88.44 389 ASN A N 1
ATOM 2927 C CA . ASN A 1 389 ? -20.344 6.801 15.211 1 88.44 389 ASN A CA 1
ATOM 2928 C C . ASN A 1 389 ? -20.953 5.84 16.219 1 88.44 389 ASN A C 1
ATOM 2930 O O . ASN A 1 389 ? -20.656 4.648 16.219 1 88.44 389 ASN A O 1
ATOM 2934 N N . LYS A 1 390 ? -21.922 6.289 16.969 1 84.25 390 LYS A N 1
ATOM 2935 C CA . LYS A 1 390 ? -22.516 5.555 18.078 1 84.25 390 LYS A CA 1
ATOM 2936 C C . LYS A 1 390 ? -23.422 4.438 17.578 1 84.25 390 LYS A C 1
ATOM 2938 O O . LYS A 1 390 ? -23.719 3.492 18.312 1 84.25 390 LYS A O 1
ATOM 2943 N N . TYR A 1 391 ? -23.844 4.492 16.391 1 85 391 TYR A N 1
ATOM 2944 C CA . TYR A 1 391 ? -24.812 3.529 15.867 1 85 391 TYR A CA 1
ATOM 2945 C C . TYR A 1 391 ? -24.109 2.301 15.305 1 85 391 TYR A C 1
ATOM 2947 O O . TYR A 1 391 ? -24.766 1.311 14.961 1 85 391 TYR A O 1
ATOM 2955 N N . ASN A 1 392 ? -22.828 2.371 15.258 1 87.5 392 ASN A N 1
ATOM 2956 C CA . ASN A 1 392 ? -22.078 1.221 14.781 1 87.5 392 ASN A CA 1
ATOM 2957 C C . ASN A 1 392 ? -22.016 0.114 15.828 1 87.5 392 ASN A C 1
ATOM 2959 O O . ASN A 1 392 ? -22.312 0.35 17 1 87.5 392 ASN A O 1
ATOM 2963 N N . LYS A 1 393 ? -21.766 -1.116 15.406 1 85.12 393 LYS A N 1
ATOM 2964 C CA . LYS A 1 393 ? -21.625 -2.238 16.328 1 85.12 393 LYS A CA 1
ATOM 2965 C C . LYS A 1 393 ? -20.562 -1.948 17.375 1 85.12 393 LYS A C 1
ATOM 2967 O O . LYS A 1 393 ? -20.781 -2.158 18.578 1 85.12 393 LYS A O 1
ATOM 2972 N N . SER A 1 394 ? -19.453 -1.561 16.969 1 85.62 394 SER A N 1
ATOM 2973 C CA . SER A 1 394 ? -18.375 -1.09 17.844 1 85.62 394 SER A CA 1
ATOM 2974 C C . SER A 1 394 ? -17.859 0.271 17.391 1 85.62 394 SER A C 1
ATOM 2976 O O . SER A 1 394 ? -17.719 0.518 16.188 1 85.62 394 SER A O 1
ATOM 2978 N N . TYR A 1 395 ? -17.75 1.259 18.375 1 86.06 395 TYR A N 1
ATOM 2979 C CA . TYR A 1 395 ? -17.297 2.605 18.047 1 86.06 395 TYR A CA 1
ATOM 2980 C C . TYR A 1 395 ? -16.406 3.172 19.141 1 86.06 395 TYR A C 1
ATOM 2982 O O . TYR A 1 395 ? -16.422 2.689 20.266 1 86.06 395 TYR A O 1
ATOM 2990 N N . ILE A 1 396 ? -15.555 4.109 18.859 1 84.75 396 ILE A N 1
ATOM 2991 C CA . ILE A 1 396 ? -14.734 4.848 19.797 1 84.75 396 ILE A CA 1
ATOM 2992 C C . ILE A 1 396 ? -15.484 6.09 20.281 1 84.75 396 ILE A C 1
ATOM 2994 O O . ILE A 1 396 ? -15.859 6.945 19.484 1 84.75 396 ILE A O 1
ATOM 2998 N N . PRO A 1 397 ? -15.719 6.16 21.531 1 84.75 397 PRO A N 1
ATOM 2999 C CA . PRO A 1 397 ? -16.547 7.25 22.062 1 84.75 397 PRO A CA 1
ATOM 3000 C C . PRO A 1 397 ? -15.789 8.578 22.125 1 84.75 397 PRO A C 1
ATOM 3002 O O . PRO A 1 397 ? -15.641 9.156 23.203 1 84.75 397 PRO A O 1
ATOM 3005 N N . ILE A 1 398 ? -15.266 9.078 21.094 1 84.88 398 ILE A N 1
ATOM 3006 C CA . ILE A 1 398 ? -14.609 10.375 20.969 1 84.88 398 ILE A CA 1
ATOM 3007 C C . ILE A 1 398 ? -15.078 11.07 19.703 1 84.88 398 ILE A C 1
ATOM 3009 O O . ILE A 1 398 ? -15.648 10.438 18.812 1 84.88 398 ILE A O 1
ATOM 3013 N N . SER A 1 399 ? -14.898 12.359 19.75 1 87.25 399 SER A N 1
ATOM 3014 C CA . SER A 1 399 ? -15.234 13.117 18.562 1 87.25 399 SER A CA 1
ATOM 3015 C C . SER A 1 399 ? -14.297 12.789 17.406 1 87.25 399 SER A C 1
ATOM 3017 O O . SER A 1 399 ? -13.117 12.5 17.625 1 87.25 399 SER A O 1
ATOM 3019 N N . PRO A 1 400 ? -14.852 12.773 16.203 1 91.31 400 PRO A N 1
ATOM 3020 C CA . PRO A 1 400 ? -13.992 12.516 15.039 1 91.31 400 PRO A CA 1
ATOM 3021 C C . PRO A 1 400 ? -12.836 13.508 14.922 1 91.31 400 PRO A C 1
ATOM 3023 O O . PRO A 1 400 ? -11.844 13.234 14.25 1 91.31 400 PRO A O 1
ATOM 3026 N N . PHE A 1 401 ? -12.898 14.586 15.625 1 91.38 401 PHE A N 1
ATOM 3027 C CA . PHE A 1 401 ? -11.852 15.594 15.633 1 91.38 401 PHE A CA 1
ATOM 3028 C C . PHE A 1 401 ? -10.531 15 16.125 1 91.38 401 PHE A C 1
ATOM 3030 O O . PHE A 1 401 ? -9.484 15.203 15.492 1 91.38 401 PHE A O 1
ATOM 3037 N N . TYR A 1 402 ? -10.586 14.25 17.172 1 91.5 402 TYR A N 1
ATOM 3038 C CA . TYR A 1 402 ? -9.383 13.766 17.844 1 91.5 402 TYR A CA 1
ATOM 3039 C C . TYR A 1 402 ? -8.656 12.742 16.984 1 91.5 402 TYR A C 1
ATOM 3041 O O . TYR A 1 402 ? -7.422 12.727 16.922 1 91.5 402 TYR A O 1
ATOM 3049 N N . VAL A 1 403 ? -9.398 11.945 16.328 1 91.88 403 VAL A N 1
ATOM 3050 C CA . VAL A 1 403 ? -8.773 10.938 15.469 1 91.88 403 VAL A CA 1
ATOM 3051 C C . VAL A 1 403 ? -8.156 11.609 14.25 1 91.88 403 VAL A C 1
ATOM 3053 O O . VAL A 1 403 ? -7.031 11.289 13.852 1 91.88 403 VAL A O 1
ATOM 3056 N N . SER A 1 404 ? -8.93 12.453 13.711 1 94 404 SER A N 1
ATOM 3057 C CA . SER A 1 404 ? -8.422 13.148 12.531 1 94 404 SER A CA 1
ATOM 3058 C C . SER A 1 404 ? -7.219 14.016 12.875 1 94 404 SER A C 1
ATOM 3060 O O . SER A 1 404 ? -6.32 14.195 12.055 1 94 404 SER A O 1
ATOM 3062 N N . PHE A 1 405 ? -7.137 14.562 14.07 1 94.62 405 PHE A N 1
ATOM 3063 C CA . PHE A 1 405 ? -6.039 15.391 14.555 1 94.62 405 PHE A CA 1
ATOM 3064 C C . PHE A 1 405 ? -4.719 14.641 14.477 1 94.62 405 PHE A C 1
ATOM 3066 O O . PHE A 1 405 ? -3.68 15.227 14.164 1 94.62 405 PHE A O 1
ATOM 3073 N N . VAL A 1 406 ? -4.777 13.398 14.648 1 91.81 406 VAL A N 1
ATOM 3074 C CA . VAL A 1 406 ? -3.557 12.594 14.734 1 91.81 406 VAL A CA 1
ATOM 3075 C C . VAL A 1 406 ? -3.303 11.898 13.398 1 91.81 406 VAL A C 1
ATOM 3077 O O . VAL A 1 406 ? -2.197 11.969 12.859 1 91.81 406 VAL A O 1
ATOM 3080 N N . VAL A 1 407 ? -4.273 11.383 12.758 1 90.75 407 VAL A N 1
ATOM 3081 C CA . VAL A 1 407 ? -4.102 10.453 11.656 1 90.75 407 VAL A CA 1
ATOM 3082 C C . VAL A 1 407 ? -3.924 11.227 10.352 1 90.75 407 VAL A C 1
ATOM 3084 O O . VAL A 1 407 ? -3.016 10.93 9.57 1 90.75 407 VAL A O 1
ATOM 3087 N N . THR A 1 408 ? -4.777 12.156 10.086 1 92 408 THR A N 1
ATOM 3088 C CA . THR A 1 408 ? -4.793 12.805 8.781 1 92 408 THR A CA 1
ATOM 3089 C C . THR A 1 408 ? -3.467 13.516 8.516 1 92 408 THR A C 1
ATOM 3091 O O . THR A 1 408 ? -2.91 13.414 7.422 1 92 408 THR A O 1
ATOM 3094 N N . PRO A 1 409 ? -2.908 14.164 9.5 1 92.25 409 PRO A N 1
ATOM 3095 C CA . PRO A 1 409 ? -1.627 14.828 9.234 1 92.25 409 PRO A CA 1
ATOM 3096 C C . PRO A 1 409 ? -0.496 13.836 8.977 1 92.25 409 PRO A C 1
ATOM 3098 O O . PRO A 1 409 ? 0.444 14.141 8.242 1 92.25 409 PRO A O 1
ATOM 3101 N N . LEU A 1 410 ? -0.515 12.758 9.594 1 87.75 410 LEU A N 1
ATOM 3102 C CA . LEU A 1 410 ? 0.496 11.727 9.375 1 87.75 410 LEU A CA 1
ATOM 3103 C C . LEU A 1 410 ? 0.431 11.188 7.953 1 87.75 410 LEU A C 1
ATOM 3105 O O . LEU A 1 410 ? 1.446 10.758 7.398 1 87.75 410 LEU A O 1
ATOM 3109 N N . CYS A 1 411 ? -0.731 11.266 7.438 1 85.94 411 CYS A N 1
ATOM 3110 C CA . CYS A 1 411 ? -0.915 10.742 6.086 1 85.94 411 CYS A CA 1
ATOM 3111 C C . CYS A 1 411 ? -0.644 11.828 5.043 1 85.94 411 CYS A C 1
ATOM 3113 O O . CYS A 1 411 ? 0.063 11.586 4.062 1 85.94 411 CYS A O 1
ATOM 3115 N N . SER A 1 412 ? -1.166 12.969 5.242 1 85.69 412 SER A N 1
ATOM 3116 C CA . SER A 1 412 ? -1.123 14.023 4.23 1 85.69 412 SER A CA 1
ATOM 3117 C C . SER A 1 412 ? 0.234 14.719 4.215 1 85.69 412 SER A C 1
ATOM 3119 O O . SER A 1 412 ? 0.657 15.242 3.184 1 85.69 412 SER A O 1
ATOM 3121 N N . ASN A 1 413 ? 0.975 14.703 5.367 1 85.81 413 ASN A N 1
ATOM 3122 C CA . ASN A 1 413 ? 2.246 15.414 5.461 1 85.81 413 ASN A CA 1
ATOM 3123 C C . ASN A 1 413 ? 3.406 14.461 5.719 1 85.81 413 ASN A C 1
ATOM 3125 O O . ASN A 1 413 ? 4.461 14.875 6.207 1 85.81 413 ASN A O 1
ATOM 3129 N N . ALA A 1 414 ? 3.174 13.25 5.414 1 76.75 414 ALA A N 1
ATOM 3130 C CA . ALA A 1 414 ? 4.199 12.242 5.684 1 76.75 414 ALA A CA 1
ATOM 3131 C C . ALA A 1 414 ? 5.477 12.547 4.906 1 76.75 414 ALA A C 1
ATOM 3133 O O . ALA A 1 414 ? 6.582 12.422 5.445 1 76.75 414 ALA A O 1
ATOM 3134 N N . SER A 1 415 ? 5.348 12.961 3.693 1 71.06 415 SER A N 1
ATOM 3135 C CA . SER A 1 415 ? 6.508 13.234 2.85 1 71.06 415 SER A CA 1
ATOM 3136 C C . SER A 1 415 ? 7.305 14.422 3.373 1 71.06 415 SER A C 1
ATOM 3138 O O . SER A 1 415 ? 8.539 14.398 3.381 1 71.06 415 SER A O 1
ATOM 3140 N N . GLU A 1 416 ? 6.613 15.398 3.867 1 73.56 416 GLU A N 1
ATOM 3141 C CA . GLU A 1 416 ? 7.27 16.578 4.422 1 73.56 416 GLU A CA 1
ATOM 3142 C C . GLU A 1 416 ? 7.949 16.266 5.75 1 73.56 416 GLU A C 1
ATOM 3144 O O . GLU A 1 416 ? 9.039 16.766 6.031 1 73.56 416 GLU A O 1
ATOM 3149 N N . LEU A 1 417 ? 7.277 15.469 6.488 1 81.88 417 LEU A N 1
ATOM 3150 C CA . LEU A 1 417 ? 7.84 15.055 7.77 1 81.88 417 LEU A CA 1
ATOM 3151 C C . LEU A 1 417 ? 9.133 14.281 7.566 1 81.88 417 LEU A C 1
ATOM 3153 O O . LEU A 1 417 ? 10.156 14.594 8.18 1 81.88 417 LEU A O 1
ATOM 3157 N N . VAL A 1 418 ? 9.148 13.398 6.664 1 75.88 418 VAL A N 1
ATOM 3158 C CA . VAL A 1 418 ? 10.305 12.547 6.434 1 75.88 418 VAL A CA 1
ATOM 3159 C C . VAL A 1 418 ? 11.422 13.352 5.777 1 75.88 418 VAL A C 1
ATOM 3161 O O . VAL A 1 418 ? 12.594 13.211 6.141 1 75.88 418 VAL A O 1
ATOM 3164 N N . SER A 1 419 ? 11.055 14.125 4.863 1 72.44 419 SER A N 1
ATOM 3165 C CA . SER A 1 419 ? 12.047 14.969 4.191 1 72.44 419 SER A CA 1
ATOM 3166 C C . SER A 1 419 ? 12.727 15.914 5.176 1 72.44 419 SER A C 1
ATOM 3168 O O . SER A 1 419 ? 13.93 16.141 5.09 1 72.44 419 SER A O 1
ATOM 3170 N N . SER A 1 420 ? 11.969 16.422 6.062 1 80.44 420 SER A N 1
ATOM 3171 C CA . SER A 1 420 ? 12.531 17.312 7.062 1 80.44 420 SER A CA 1
ATOM 3172 C C . SER A 1 420 ? 13.547 16.594 7.945 1 80.44 420 SER A C 1
ATOM 3174 O O . SER A 1 420 ? 14.617 17.141 8.242 1 80.44 420 SER A O 1
ATOM 3176 N N . LEU A 1 421 ? 13.219 15.414 8.289 1 80.94 421 LEU A N 1
ATOM 3177 C CA . LEU A 1 421 ? 14.109 14.641 9.156 1 80.94 421 LEU A CA 1
ATOM 3178 C C . LEU A 1 421 ? 15.383 14.25 8.414 1 80.94 421 LEU A C 1
ATOM 3180 O O . LEU A 1 421 ? 16.484 14.305 8.977 1 80.94 421 LEU A O 1
ATOM 3184 N N . ILE A 1 422 ? 15.273 13.992 7.156 1 73.62 422 ILE A N 1
ATOM 3185 C CA . ILE A 1 422 ? 16.406 13.578 6.348 1 73.62 422 ILE A CA 1
ATOM 3186 C C . ILE A 1 422 ? 17.359 14.758 6.152 1 73.62 422 ILE A C 1
ATOM 3188 O O . ILE A 1 422 ? 18.578 14.609 6.254 1 73.62 422 ILE A O 1
ATOM 3192 N N . PHE A 1 423 ? 16.844 15.867 5.941 1 77.38 423 PHE A N 1
ATOM 3193 C CA . PHE A 1 423 ? 17.672 17.047 5.699 1 77.38 423 PHE A CA 1
ATOM 3194 C C . PHE A 1 423 ? 18.328 17.531 6.992 1 77.38 423 PHE A C 1
ATOM 3196 O O . PHE A 1 423 ? 19.453 18.016 6.984 1 77.38 423 PHE A O 1
ATOM 3203 N N . ALA A 1 424 ? 17.625 17.391 8.016 1 83.56 424 ALA A N 1
ATOM 3204 C CA . ALA A 1 424 ? 18.188 17.766 9.305 1 83.56 424 ALA A CA 1
ATOM 3205 C C . ALA A 1 424 ? 19.328 16.828 9.688 1 83.56 424 ALA A C 1
ATOM 3207 O O . ALA A 1 424 ? 20.281 17.25 10.367 1 83.56 424 ALA A O 1
ATOM 3208 N N . ALA A 1 425 ? 19.266 15.672 9.188 1 80.38 425 ALA A N 1
ATOM 3209 C CA . ALA A 1 425 ? 20.266 14.664 9.531 1 80.38 425 ALA A CA 1
ATOM 3210 C C . ALA A 1 425 ? 21.609 14.984 8.883 1 80.38 425 ALA A C 1
ATOM 3212 O O . ALA A 1 425 ? 22.641 14.469 9.305 1 80.38 425 ALA A O 1
ATOM 3213 N N . LYS A 1 426 ? 21.578 15.867 7.957 1 78.5 426 LYS A N 1
ATOM 3214 C CA . LYS A 1 426 ? 22.812 16.266 7.289 1 78.5 426 LYS A CA 1
ATOM 3215 C C . LYS A 1 426 ? 23.672 17.141 8.188 1 78.5 426 LYS A C 1
ATOM 3217 O O . LYS A 1 426 ? 24.875 17.312 7.957 1 78.5 426 LYS A O 1
ATOM 3222 N N . LYS A 1 427 ? 23.125 17.766 9.164 1 85.5 427 LYS A N 1
ATOM 3223 C CA . LYS A 1 427 ? 23.812 18.516 10.203 1 85.5 427 LYS A CA 1
ATOM 3224 C C . LYS A 1 427 ? 24.578 19.703 9.617 1 85.5 427 LYS A C 1
ATOM 3226 O O . LYS A 1 427 ? 25.75 19.906 9.953 1 85.5 427 LYS A O 1
ATOM 3231 N N . LYS A 1 428 ? 24.062 20.281 8.594 1 85.38 428 LYS A N 1
ATOM 3232 C CA . LYS A 1 428 ? 24.562 21.516 8.008 1 85.38 428 LYS A CA 1
ATOM 3233 C C . LYS A 1 428 ? 23.625 22.688 8.305 1 85.38 428 LYS A C 1
ATOM 3235 O O . LYS A 1 428 ? 22.406 22.531 8.297 1 85.38 428 LYS A O 1
ATOM 3240 N N . LYS A 1 429 ? 24.234 23.797 8.531 1 86.81 429 LYS A N 1
ATOM 3241 C CA . LYS A 1 429 ? 23.469 24.984 8.906 1 86.81 429 LYS A CA 1
ATOM 3242 C C . LYS A 1 429 ? 22.469 25.344 7.828 1 86.81 429 LYS A C 1
ATOM 3244 O O . LYS A 1 429 ? 21.328 25.703 8.133 1 86.81 429 LYS A O 1
ATOM 3249 N N . GLU A 1 430 ? 22.828 25.219 6.641 1 83.5 430 GLU A N 1
ATOM 3250 C CA . GLU A 1 430 ? 21.953 25.562 5.535 1 83.5 430 GLU A CA 1
ATOM 3251 C C . GLU A 1 430 ? 20.781 24.594 5.434 1 83.5 430 GLU A C 1
ATOM 3253 O O . GLU A 1 430 ? 19.641 25.016 5.211 1 83.5 430 GLU A O 1
ATOM 3258 N N . ASN A 1 431 ? 21.047 23.359 5.629 1 84.19 431 ASN A N 1
ATOM 3259 C CA . ASN A 1 431 ? 20 22.344 5.535 1 84.19 431 ASN A CA 1
ATOM 3260 C C . ASN A 1 431 ? 19.016 22.438 6.695 1 84.19 431 ASN A C 1
ATOM 3262 O O . ASN A 1 431 ? 17.812 22.281 6.508 1 84.19 431 ASN A O 1
ATOM 3266 N N . VAL A 1 432 ? 19.547 22.688 7.77 1 88.94 432 VAL A N 1
ATOM 3267 C CA . VAL A 1 432 ? 18.688 22.812 8.945 1 88.94 432 VAL A CA 1
ATOM 3268 C C . VAL A 1 432 ? 17.828 24.062 8.836 1 88.94 432 VAL A C 1
ATOM 3270 O O . VAL A 1 432 ? 16.641 24.047 9.195 1 88.94 432 VAL A O 1
ATOM 3273 N N . SER A 1 433 ? 18.359 25.109 8.336 1 90.12 433 SER A N 1
ATOM 3274 C CA . SER A 1 433 ? 17.609 26.344 8.164 1 90.12 433 SER A CA 1
ATOM 3275 C C . SER A 1 433 ? 16.469 26.172 7.16 1 90.12 433 SER A C 1
ATOM 3277 O O . SER A 1 433 ? 15.375 26.688 7.355 1 90.12 433 SER A O 1
ATOM 3279 N N . MET A 1 434 ? 16.766 25.422 6.184 1 84.69 434 MET A N 1
ATOM 3280 C CA . MET A 1 434 ? 15.734 25.172 5.184 1 84.69 434 MET A CA 1
ATOM 3281 C C . MET A 1 434 ? 14.609 24.328 5.773 1 84.69 434 MET A C 1
ATOM 3283 O O . MET A 1 434 ? 13.438 24.547 5.445 1 84.69 434 MET A O 1
ATOM 3287 N N . THR A 1 435 ? 14.961 23.422 6.555 1 88.19 435 THR A N 1
ATOM 3288 C CA . THR A 1 435 ? 13.977 22.562 7.195 1 88.19 435 THR A CA 1
ATOM 3289 C C . THR A 1 435 ? 13.031 23.375 8.07 1 88.19 435 THR A C 1
ATOM 3291 O O . THR A 1 435 ? 11.812 23.25 7.957 1 88.19 435 THR A O 1
ATOM 3294 N N . PHE A 1 436 ? 13.539 24.203 8.836 1 92.62 436 PHE A N 1
ATOM 3295 C CA . PHE A 1 436 ? 12.703 24.969 9.742 1 92.62 436 PHE A CA 1
ATOM 3296 C C . PHE A 1 436 ? 11.914 26.031 8.984 1 92.62 436 PHE A C 1
ATOM 3298 O O . PHE A 1 436 ? 10.766 26.312 9.328 1 92.62 436 PHE A O 1
ATOM 3305 N N . SER A 1 437 ? 12.516 26.562 7.984 1 89.25 437 SER A N 1
ATOM 3306 C CA . SER A 1 437 ? 11.789 27.516 7.156 1 89.25 437 SER A CA 1
ATOM 3307 C C . SER A 1 437 ? 10.594 26.859 6.477 1 89.25 437 SER A C 1
ATOM 3309 O O . SER A 1 437 ? 9.531 27.469 6.34 1 89.25 437 SER A O 1
ATOM 3311 N N . GLN A 1 438 ? 10.781 25.672 6.094 1 86.94 438 GLN A N 1
ATOM 3312 C CA . GLN A 1 438 ? 9.688 24.938 5.461 1 86.94 438 GLN A CA 1
ATOM 3313 C C . GLN A 1 438 ? 8.578 24.625 6.461 1 86.94 438 GLN A C 1
ATOM 3315 O O . GLN A 1 438 ? 7.398 24.641 6.109 1 86.94 438 GLN A O 1
ATOM 3320 N N . LEU A 1 439 ? 8.93 24.266 7.609 1 91.62 439 LEU A N 1
ATOM 3321 C CA . LEU A 1 439 ? 7.941 23.969 8.641 1 91.62 439 LEU A CA 1
ATOM 3322 C C . LEU A 1 439 ? 7.102 25.188 8.969 1 91.62 439 LEU A C 1
ATOM 3324 O O . LEU A 1 439 ? 5.871 25.109 9.047 1 91.62 439 LEU A O 1
ATOM 3328 N N . TYR A 1 440 ? 7.777 26.312 9.125 1 94 440 TYR A N 1
ATOM 3329 C CA . TYR A 1 440 ? 7.055 27.547 9.398 1 94 440 TYR A CA 1
ATOM 3330 C C . TYR A 1 440 ? 6.242 27.984 8.18 1 94 440 TYR A C 1
ATOM 3332 O O . TYR A 1 440 ? 5.148 28.531 8.32 1 94 440 TYR A O 1
ATOM 3340 N N . GLY A 1 441 ? 6.789 27.719 7.055 1 90.62 441 GLY A N 1
ATOM 3341 C CA . GLY A 1 441 ? 6.055 28 5.836 1 90.62 441 GLY A CA 1
ATOM 3342 C C . GLY A 1 441 ? 4.789 27.188 5.688 1 90.62 441 GLY A C 1
ATOM 3343 O O . GLY A 1 441 ? 3.76 27.688 5.242 1 90.62 441 GLY A O 1
ATOM 3344 N N . ALA A 1 442 ? 4.898 25.969 6.012 1 90.94 442 ALA A N 1
ATOM 3345 C CA . ALA A 1 442 ? 3.73 25.094 5.949 1 90.94 442 ALA A CA 1
ATOM 3346 C C . ALA A 1 442 ? 2.645 25.562 6.914 1 90.94 442 ALA A C 1
ATOM 3348 O O . ALA A 1 442 ? 1.454 25.5 6.602 1 90.94 442 ALA A O 1
ATOM 3349 N N . SER A 1 443 ? 3.057 25.969 8.055 1 94.06 443 SER A N 1
ATOM 3350 C CA . SER A 1 443 ? 2.1 26.5 9.023 1 94.06 443 SER A CA 1
ATOM 3351 C C . SER A 1 443 ? 1.447 27.781 8.508 1 94.06 443 SER A C 1
ATOM 3353 O O . SER A 1 443 ? 0.26 28.016 8.742 1 94.06 443 SER A O 1
ATOM 3355 N N . THR A 1 444 ? 2.232 28.578 7.828 1 95.25 444 THR A N 1
ATOM 3356 C CA . THR A 1 444 ? 1.692 29.781 7.234 1 95.25 444 THR A CA 1
ATOM 3357 C C . THR A 1 444 ? 0.666 29.453 6.156 1 95.25 444 THR A C 1
ATOM 3359 O O . THR A 1 444 ? -0.356 30.125 6.035 1 95.25 444 THR A O 1
ATOM 3362 N N . MET A 1 445 ? 0.937 28.422 5.449 1 93.75 445 MET A N 1
ATOM 3363 C CA . MET A 1 445 ? -0.011 27.984 4.434 1 93.75 445 MET A CA 1
ATOM 3364 C C . MET A 1 445 ? -1.315 27.516 5.07 1 93.75 445 MET A C 1
ATOM 3366 O O . MET A 1 445 ? -2.396 27.766 4.535 1 93.75 445 MET A O 1
ATOM 3370 N N . ASN A 1 446 ? -1.228 26.844 6.172 1 95.44 446 ASN A N 1
ATOM 3371 C CA . ASN A 1 446 ? -2.414 26.391 6.895 1 95.44 446 ASN A CA 1
ATOM 3372 C C . ASN A 1 446 ? -3.217 27.562 7.438 1 95.44 446 ASN A C 1
ATOM 3374 O O . ASN A 1 446 ? -4.449 27.562 7.387 1 95.44 446 ASN A O 1
ATOM 3378 N N . ASN A 1 447 ? -2.473 28.656 7.891 1 96.75 447 ASN A N 1
ATOM 3379 C CA . ASN A 1 447 ? -3.115 29.828 8.445 1 96.75 447 ASN A CA 1
ATOM 3380 C C . ASN A 1 447 ? -3.809 30.656 7.367 1 96.75 447 ASN A C 1
ATOM 3382 O O . ASN A 1 447 ? -4.691 31.469 7.668 1 96.75 447 ASN A O 1
ATOM 3386 N N . THR A 1 448 ? -3.449 30.438 6.148 1 96.25 448 THR A N 1
ATOM 3387 C CA . THR A 1 448 ? -3.984 31.281 5.09 1 96.25 448 THR A CA 1
ATOM 3388 C C . THR A 1 448 ? -4.898 30.484 4.164 1 96.25 448 THR A C 1
ATOM 3390 O O . THR A 1 448 ? -6.121 30.562 4.277 1 96.25 448 THR A O 1
ATOM 3393 N N . LEU A 1 449 ? -4.301 29.562 3.521 1 95.62 449 LEU A N 1
ATOM 3394 C CA . LEU A 1 449 ? -5.062 28.812 2.525 1 95.62 449 LEU A CA 1
ATOM 3395 C C . LEU A 1 449 ? -6.055 27.859 3.195 1 95.62 449 LEU A C 1
ATOM 3397 O O . LEU A 1 449 ? -7.254 27.906 2.902 1 95.62 449 LEU A O 1
ATOM 3401 N N . CYS A 1 450 ? -5.598 27.031 4.066 1 95.75 450 CYS A N 1
ATOM 3402 C CA . CYS A 1 450 ? -6.453 26.016 4.672 1 95.75 450 CYS A CA 1
ATOM 3403 C C . CYS A 1 450 ? -7.516 26.672 5.555 1 95.75 450 CYS A C 1
ATOM 3405 O O . CYS A 1 450 ? -8.68 26.266 5.531 1 95.75 450 CYS A O 1
ATOM 3407 N N . LEU A 1 451 ? -7.133 27.625 6.344 1 96.38 451 LEU A N 1
ATOM 3408 C CA . LEU A 1 451 ? -8.109 28.344 7.148 1 96.38 451 LEU A CA 1
ATOM 3409 C C . LEU A 1 451 ? -9.109 29.078 6.258 1 96.38 451 LEU A C 1
ATOM 3411 O O . LEU A 1 451 ? -10.305 29.125 6.562 1 96.38 451 LEU A O 1
ATOM 3415 N N . GLY A 1 452 ? -8.609 29.688 5.203 1 96 452 GLY A N 1
ATOM 3416 C CA . GLY A 1 452 ? -9.492 30.344 4.254 1 96 452 GLY A CA 1
ATOM 3417 C C . GLY A 1 452 ? -10.531 29.406 3.66 1 96 452 GLY A C 1
ATOM 3418 O O . GLY A 1 452 ? -11.703 29.766 3.555 1 96 452 GLY A O 1
ATOM 3419 N N . ILE A 1 453 ? -10.094 28.266 3.309 1 95.31 453 ILE A N 1
ATOM 3420 C CA . ILE A 1 453 ? -10.992 27.266 2.746 1 95.31 453 ILE A CA 1
ATOM 3421 C C . ILE A 1 453 ? -12.016 26.844 3.801 1 95.31 453 ILE A C 1
ATOM 3423 O O . ILE A 1 453 ? -13.203 26.703 3.504 1 95.31 453 ILE A O 1
ATOM 3427 N N . PHE A 1 454 ? -11.57 26.609 5.004 1 95.44 454 PHE A N 1
ATOM 3428 C CA . PHE A 1 454 ? -12.469 26.25 6.09 1 95.44 454 PHE A CA 1
ATOM 3429 C C . PHE A 1 454 ? -13.523 27.312 6.316 1 95.44 454 PHE A C 1
ATOM 3431 O O . PHE A 1 454 ? -14.703 27.016 6.469 1 95.44 454 PHE A O 1
ATOM 3438 N N . ALA A 1 455 ? -13.117 28.547 6.352 1 95.06 455 ALA A N 1
ATOM 3439 C CA . ALA A 1 455 ? -14.039 29.672 6.527 1 95.06 455 ALA A CA 1
ATOM 3440 C C . ALA A 1 455 ? -15.008 29.766 5.352 1 95.06 455 ALA A C 1
ATOM 3442 O O . ALA A 1 455 ? -16.172 30.125 5.531 1 95.06 455 ALA A O 1
ATOM 3443 N N . ALA A 1 456 ? -14.516 29.484 4.18 1 94.12 456 ALA A N 1
ATOM 3444 C CA . ALA A 1 456 ? -15.375 29.484 3 1 94.12 456 ALA A CA 1
ATOM 3445 C C . ALA A 1 456 ? -16.484 28.453 3.129 1 94.12 456 ALA A C 1
ATOM 3447 O O . ALA A 1 456 ? -17.625 28.719 2.73 1 94.12 456 ALA A O 1
ATOM 3448 N N . LEU A 1 457 ? -16.141 27.344 3.684 1 92.25 457 LEU A N 1
ATOM 3449 C CA . LEU A 1 457 ? -17.141 26.297 3.873 1 92.25 457 LEU A CA 1
ATOM 3450 C C . LEU A 1 457 ? -18.203 26.734 4.879 1 92.25 457 LEU A C 1
ATOM 3452 O O . LEU A 1 457 ? -19.391 26.469 4.684 1 92.25 457 LEU A O 1
ATOM 3456 N N . VAL A 1 458 ? -17.781 27.375 5.906 1 91.94 458 VAL A N 1
ATOM 3457 C CA . VAL A 1 458 ? -18.703 27.859 6.93 1 91.94 458 VAL A CA 1
ATOM 3458 C C . VAL A 1 458 ? -19.656 28.891 6.328 1 91.94 458 VAL A C 1
ATOM 3460 O O . VAL A 1 458 ? -20.859 28.875 6.602 1 91.94 458 VAL A O 1
ATOM 3463 N N . VAL A 1 459 ? -19.219 29.734 5.48 1 92 459 VAL A N 1
ATOM 3464 C CA . VAL A 1 459 ? -20 30.828 4.914 1 92 459 VAL A CA 1
ATOM 3465 C C . VAL A 1 459 ? -20.953 30.281 3.842 1 92 459 VAL A C 1
ATOM 3467 O O . VAL A 1 459 ? -22.141 30.562 3.857 1 92 459 VAL A O 1
ATOM 3470 N N . PHE A 1 460 ? -20.484 29.469 2.967 1 89.62 460 PHE A N 1
ATOM 3471 C CA . PHE A 1 460 ? -21.25 29.094 1.79 1 89.62 460 PHE A CA 1
ATOM 3472 C C . PHE A 1 460 ? -22.156 27.906 2.104 1 89.62 460 PHE A C 1
ATOM 3474 O O . PHE A 1 460 ? -23.219 27.75 1.499 1 89.62 460 PHE A O 1
ATOM 3481 N N . ARG A 1 461 ? -21.797 27.109 3.029 1 88.81 461 ARG A N 1
ATOM 3482 C CA . ARG A 1 461 ? -22.609 25.953 3.381 1 88.81 461 ARG A CA 1
ATOM 3483 C C . ARG A 1 461 ? -23.422 26.219 4.641 1 88.81 461 ARG A C 1
ATOM 3485 O O . ARG A 1 461 ? -24.141 25.344 5.125 1 88.81 461 ARG A O 1
ATOM 3492 N N . ASN A 1 462 ? -23.297 27.375 5.203 1 86.31 462 ASN A N 1
ATOM 3493 C CA . ASN A 1 462 ? -24.047 27.766 6.391 1 86.31 462 ASN A CA 1
ATOM 3494 C C . ASN A 1 462 ? -23.844 26.781 7.543 1 86.31 462 ASN A C 1
ATOM 3496 O O . ASN A 1 462 ? -24.812 26.297 8.125 1 86.31 462 ASN A O 1
ATOM 3500 N N . LEU A 1 463 ? -22.641 26.484 7.703 1 88.56 463 LEU A N 1
ATOM 3501 C CA . LEU A 1 463 ? -22.297 25.578 8.789 1 88.56 463 LEU A CA 1
ATOM 3502 C C . LEU A 1 463 ? -22.016 26.344 10.07 1 88.56 463 LEU A C 1
ATOM 3504 O O . LEU A 1 463 ? -21.766 27.547 10.039 1 88.56 463 LEU A O 1
ATOM 3508 N N . ARG A 1 464 ? -22.062 25.609 11.18 1 86.62 464 ARG A N 1
ATOM 3509 C CA . ARG A 1 464 ? -21.844 26.234 12.484 1 86.62 464 ARG A CA 1
ATOM 3510 C C . ARG A 1 464 ? -20.375 26.156 12.875 1 86.62 464 ARG A C 1
ATOM 3512 O O . ARG A 1 464 ? -19.688 25.172 12.594 1 86.62 464 ARG A O 1
ATOM 3519 N N . TRP A 1 465 ? -19.906 27.234 13.484 1 85.38 465 TRP A N 1
ATOM 3520 C CA . TRP A 1 465 ? -18.531 27.328 13.961 1 85.38 465 TRP A CA 1
ATOM 3521 C C . TRP A 1 465 ? -18.438 26.922 15.43 1 85.38 465 TRP A C 1
ATOM 3523 O O . TRP A 1 465 ? -18.438 27.766 16.328 1 85.38 465 TRP A O 1
ATOM 3533 N N . TYR A 1 466 ? -18.344 25.609 15.688 1 82.94 466 TYR A N 1
ATOM 3534 C CA . TYR A 1 466 ? -18.234 25.094 17.047 1 82.94 466 TYR A CA 1
ATOM 3535 C C . TYR A 1 466 ? -16.812 24.594 17.328 1 82.94 466 TYR A C 1
ATOM 3537 O O . TYR A 1 466 ? -16.609 23.422 17.641 1 82.94 466 TYR A O 1
ATOM 3545 N N . TYR A 1 467 ? -15.867 25.531 17.141 1 87.81 467 TYR A N 1
ATOM 3546 C CA . TYR A 1 467 ? -14.484 25.094 17.281 1 87.81 467 TYR A CA 1
ATOM 3547 C C . TYR A 1 467 ? -13.664 26.109 18.062 1 87.81 467 TYR A C 1
ATOM 3549 O O . TYR A 1 467 ? -12.516 26.391 17.703 1 87.81 467 TYR A O 1
ATOM 3557 N N . SER A 1 468 ? -14.18 26.547 19.156 1 87.06 468 SER A N 1
ATOM 3558 C CA . SER A 1 468 ? -13.492 27.562 19.953 1 87.06 468 SER A CA 1
ATOM 3559 C C . SER A 1 468 ? -12.273 26.969 20.656 1 87.06 468 SER A C 1
ATOM 3561 O O . SER A 1 468 ? -11.211 27.594 20.703 1 87.06 468 SER A O 1
ATOM 3563 N N . ALA A 1 469 ? -12.422 25.812 21.203 1 88.19 469 ALA A N 1
ATOM 3564 C CA . ALA A 1 469 ? -11.32 25.188 21.922 1 88.19 469 ALA A CA 1
ATOM 3565 C C . ALA A 1 469 ? -10.172 24.844 20.984 1 88.19 469 ALA A C 1
ATOM 3567 O O . ALA A 1 469 ? -9.008 25.125 21.281 1 88.19 469 ALA A O 1
ATOM 3568 N N . GLU A 1 470 ? -10.469 24.328 19.844 1 91.69 470 GLU A N 1
ATOM 3569 C CA . GLU A 1 470 ? -9.461 23.891 18.875 1 91.69 470 GLU A CA 1
ATOM 3570 C C . GLU A 1 470 ? -8.68 25.078 18.328 1 91.69 470 GLU A C 1
ATOM 3572 O O . GLU A 1 470 ? -7.449 25.047 18.25 1 91.69 470 GLU A O 1
ATOM 3577 N N . VAL A 1 471 ? -9.383 26.109 18.016 1 92.38 471 VAL A N 1
ATOM 3578 C CA . VAL A 1 471 ? -8.75 27.281 17.438 1 92.38 471 VAL A CA 1
ATOM 3579 C C . VAL A 1 471 ? -7.871 27.969 18.484 1 92.38 471 VAL A C 1
ATOM 3581 O O . VAL A 1 471 ? -6.781 28.453 18.156 1 92.38 471 VAL A O 1
ATOM 3584 N N . THR A 1 472 ? -8.312 28.047 19.688 1 90.94 472 THR A N 1
ATOM 3585 C CA . THR A 1 472 ? -7.523 28.641 20.75 1 90.94 472 THR A CA 1
ATOM 3586 C C . THR A 1 472 ? -6.199 27.906 20.938 1 90.94 472 THR A C 1
ATOM 3588 O O . THR A 1 472 ? -5.148 28.531 21.078 1 90.94 472 THR A O 1
ATOM 3591 N N . VAL A 1 473 ? -6.273 26.656 20.859 1 93.56 473 VAL A N 1
ATOM 3592 C CA . VAL A 1 473 ? -5.07 25.859 21.062 1 93.56 473 VAL A CA 1
ATOM 3593 C C . VAL A 1 473 ? -4.141 26.016 19.859 1 93.56 473 VAL A C 1
ATOM 3595 O O . VAL A 1 473 ? -2.916 26.047 20.016 1 93.56 473 VAL A O 1
ATOM 3598 N N . ILE A 1 474 ? -4.684 26.078 18.641 1 95.44 474 ILE A N 1
ATOM 3599 C CA . ILE A 1 474 ? -3.877 26.297 17.438 1 95.44 474 ILE A CA 1
ATOM 3600 C C . ILE A 1 474 ? -3.051 27.578 17.594 1 95.44 474 ILE A C 1
ATOM 3602 O O . ILE A 1 474 ? -1.837 27.562 17.375 1 95.44 474 ILE A O 1
ATOM 3606 N N . VAL A 1 475 ? -3.682 28.625 18.016 1 94.81 475 VAL A N 1
ATOM 3607 C CA . VAL A 1 475 ? -3.023 29.922 18.125 1 94.81 475 VAL A CA 1
ATOM 3608 C C . VAL A 1 475 ? -2.027 29.891 19.281 1 94.81 475 VAL A C 1
ATOM 3610 O O . VAL A 1 475 ? -0.911 30.406 19.172 1 94.81 475 VAL A O 1
ATOM 3613 N N . LEU A 1 476 ? -2.408 29.297 20.344 1 94.81 476 LEU A N 1
ATOM 3614 C CA . LEU A 1 476 ? -1.53 29.219 21.51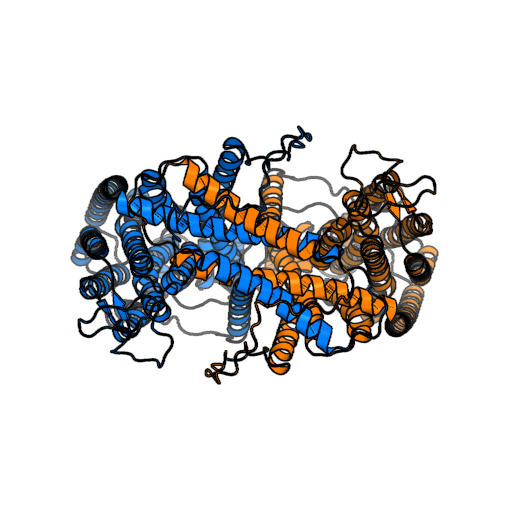6 1 94.81 476 LEU A CA 1
ATOM 3615 C C . LEU A 1 476 ? -0.24 28.484 21.156 1 94.81 476 LEU A C 1
ATOM 3617 O O . LEU A 1 476 ? 0.852 28.938 21.5 1 94.81 476 LEU A O 1
ATOM 3621 N N . VAL A 1 477 ? -0.38 27.344 20.5 1 97 477 VAL A N 1
ATOM 3622 C CA . VAL A 1 477 ? 0.788 26.547 20.141 1 97 477 VAL A CA 1
ATOM 3623 C C . VAL A 1 477 ? 1.671 27.312 19.172 1 97 477 VAL A C 1
ATOM 3625 O O . VAL A 1 477 ? 2.898 27.312 19.297 1 97 477 VAL A O 1
ATOM 3628 N N . GLN A 1 478 ? 1.086 27.984 18.172 1 96.81 478 GLN A N 1
ATOM 3629 C CA . GLN A 1 478 ? 1.86 28.766 17.219 1 96.81 478 GLN A CA 1
ATOM 3630 C C . GLN A 1 478 ? 2.635 29.891 17.906 1 96.81 478 GLN A C 1
ATOM 3632 O O . GLN A 1 478 ? 3.781 30.172 17.562 1 96.81 478 GLN A O 1
ATOM 3637 N N . TRP A 1 479 ? 2.102 30.453 18.906 1 95.94 479 TRP A N 1
ATOM 3638 C CA . TRP A 1 479 ? 2.758 31.547 19.625 1 95.94 479 TRP A CA 1
ATOM 3639 C C . TRP A 1 479 ? 3.836 31.016 20.562 1 95.94 479 TRP A C 1
ATOM 3641 O O . TRP A 1 479 ? 4.898 31.625 20.703 1 95.94 479 TRP A O 1
ATOM 3651 N N . ILE A 1 480 ? 3.584 29.922 21.188 1 95.62 480 ILE A N 1
ATOM 3652 C CA . ILE A 1 480 ? 4.594 29.297 22.031 1 95.62 480 ILE A CA 1
ATOM 3653 C C . ILE A 1 480 ? 5.816 28.922 21.203 1 95.62 480 ILE A C 1
ATOM 3655 O O . ILE A 1 480 ? 6.941 29.297 21.547 1 95.62 480 ILE A O 1
ATOM 3659 N N . VAL A 1 481 ? 5.559 28.281 20.109 1 95.94 481 VAL A N 1
ATOM 3660 C CA . VAL A 1 481 ? 6.645 27.828 19.25 1 95.94 481 VAL A CA 1
ATOM 3661 C C . VAL A 1 481 ? 7.293 29.016 18.562 1 95.94 481 VAL A C 1
ATOM 3663 O O . VAL A 1 481 ? 8.516 29.078 18.406 1 95.94 481 VAL A O 1
ATOM 3666 N N . GLY A 1 482 ? 6.461 29.984 18.125 1 95.12 482 GLY A N 1
ATOM 3667 C CA . GLY A 1 482 ? 6.988 31.172 17.484 1 95.12 482 GLY A CA 1
ATOM 3668 C C . GLY A 1 482 ? 7.91 31.984 18.375 1 95.12 482 GLY A C 1
ATOM 3669 O O . GLY A 1 482 ? 8.984 32.406 17.938 1 95.12 482 GLY A O 1
ATOM 3670 N N . LEU A 1 483 ? 7.586 32.156 19.594 1 94.19 483 LEU A N 1
ATOM 3671 C CA . LEU A 1 483 ? 8.414 32.906 20.531 1 94.19 483 LEU A CA 1
ATOM 3672 C C . LEU A 1 483 ? 9.703 32.156 20.844 1 94.19 483 LEU A C 1
ATOM 3674 O O . LEU A 1 483 ? 10.758 32.781 21 1 94.19 483 LEU A O 1
ATOM 3678 N N . ALA A 1 484 ? 9.602 30.891 20.875 1 93.12 484 ALA A N 1
ATOM 3679 C CA . ALA A 1 484 ? 10.805 30.078 21.094 1 93.12 484 ALA A CA 1
ATOM 3680 C C . ALA A 1 484 ? 11.703 30.094 19.859 1 93.12 484 ALA A C 1
ATOM 3682 O O . ALA A 1 484 ? 12.93 30.016 19.969 1 93.12 484 ALA A O 1
ATOM 3683 N N . ALA A 1 485 ? 11.109 30.25 18.688 1 94.19 485 ALA A N 1
ATOM 3684 C CA . ALA A 1 485 ? 11.828 30.141 17.422 1 94.19 485 ALA A CA 1
ATOM 3685 C C . ALA A 1 485 ? 12.438 31.484 17.016 1 94.19 485 ALA A C 1
ATOM 3687 O O . ALA A 1 485 ? 13.156 31.562 16.016 1 94.19 485 ALA A O 1
ATOM 3688 N N . LEU A 1 486 ? 12.242 32.531 17.812 1 93.31 486 LEU A N 1
ATOM 3689 C CA . LEU A 1 486 ? 12.844 33.812 17.531 1 93.31 486 LEU A CA 1
ATOM 3690 C C . LEU A 1 486 ? 14.328 33.812 17.875 1 93.31 486 LEU A C 1
ATOM 3692 O O . LEU A 1 486 ? 15.078 34.688 17.406 1 93.31 486 LEU A O 1
ATOM 3696 N N . ARG A 1 487 ? 14.727 32.75 18.516 1 89.75 487 ARG A N 1
ATOM 3697 C CA . ARG A 1 487 ? 16.141 32.562 18.797 1 89.75 487 ARG A CA 1
ATOM 3698 C C . ARG A 1 487 ? 16.859 31.938 17.609 1 89.75 487 ARG A C 1
ATOM 3700 O O . ARG A 1 487 ? 16.234 31.312 16.75 1 89.75 487 ARG A O 1
ATOM 3707 N N . HIS A 1 488 ? 18.188 32.156 17.531 1 91 488 HIS A N 1
ATOM 3708 C CA . HIS A 1 488 ? 18.953 31.625 16.406 1 91 488 HIS A CA 1
ATOM 3709 C C . HIS A 1 488 ? 19.484 30.234 16.688 1 91 488 HIS A C 1
ATOM 3711 O O . HIS A 1 488 ? 19.812 29.484 15.766 1 91 488 HIS A O 1
ATOM 3717 N N . THR A 1 489 ? 19.547 29.906 17.906 1 93.62 489 THR A N 1
ATOM 3718 C CA . THR A 1 489 ? 20.047 28.594 18.266 1 93.62 489 THR A CA 1
ATOM 3719 C C . THR A 1 489 ? 19.016 27.812 19.078 1 93.62 489 THR A C 1
ATOM 3721 O O . THR A 1 489 ? 18.484 28.328 20.062 1 93.62 489 THR A O 1
ATOM 3724 N N . TYR A 1 490 ? 18.656 26.656 18.516 1 95.12 490 TYR A N 1
ATOM 3725 C CA . TYR A 1 490 ? 17.719 25.766 19.188 1 95.12 490 TYR A CA 1
ATOM 3726 C C . TYR A 1 490 ? 18.469 24.641 19.922 1 95.12 490 TYR A C 1
ATOM 3728 O O . TYR A 1 490 ? 19.047 23.766 19.281 1 95.12 490 TYR A O 1
ATOM 3736 N N . LYS A 1 491 ? 18.359 24.625 21.219 1 93.94 491 LYS A N 1
ATOM 3737 C CA . LYS A 1 491 ? 19.031 23.594 22 1 93.94 491 LYS A CA 1
ATOM 3738 C C . LYS A 1 491 ? 18.172 22.328 22.109 1 93.94 491 LYS A C 1
ATOM 3740 O O . LYS A 1 491 ? 16.953 22.391 21.859 1 93.94 491 LYS A O 1
ATOM 3745 N N . VAL A 1 492 ? 18.75 21.25 22.484 1 93.88 492 VAL A N 1
ATOM 3746 C CA . VAL A 1 492 ? 18.078 19.953 22.5 1 93.88 492 VAL A CA 1
ATOM 3747 C C . VAL A 1 492 ? 16.969 19.953 23.562 1 93.88 492 VAL A C 1
ATOM 3749 O O . VAL A 1 492 ? 15.93 19.328 23.375 1 93.88 492 VAL A O 1
ATOM 3752 N N . TRP A 1 493 ? 17.156 20.609 24.594 1 93.19 493 TRP A N 1
ATOM 3753 C CA . TRP A 1 493 ? 16.109 20.656 25.625 1 93.19 493 TRP A CA 1
ATOM 3754 C C . TRP A 1 493 ? 14.852 21.344 25.094 1 93.19 493 TRP A C 1
ATOM 3756 O O . TRP A 1 493 ? 13.734 21 25.484 1 93.19 493 TRP A O 1
ATOM 3766 N N . MET A 1 494 ? 14.992 22.312 24.25 1 93.31 494 MET A N 1
ATOM 3767 C CA . MET A 1 494 ? 13.852 22.984 23.625 1 93.31 494 MET A CA 1
ATOM 3768 C C . MET A 1 494 ? 13.07 22.016 22.75 1 93.31 494 MET A C 1
ATOM 3770 O O . MET A 1 494 ? 11.844 22.109 22.641 1 93.31 494 MET A O 1
ATOM 3774 N N . GLY A 1 495 ? 13.844 21.109 22.188 1 93.25 495 GLY A N 1
ATOM 3775 C CA . GLY A 1 495 ? 13.188 20.078 21.391 1 93.25 495 GLY A CA 1
ATOM 3776 C C . GLY A 1 495 ? 12.273 19.188 22.203 1 93.25 495 GLY A C 1
ATOM 3777 O O . GLY A 1 495 ? 11.164 18.875 21.781 1 93.25 495 GLY A O 1
ATOM 3778 N N . GLY A 1 496 ? 12.703 18.797 23.312 1 92.69 496 GLY A N 1
ATOM 3779 C CA . GLY A 1 496 ? 11.867 18 24.203 1 92.69 496 GLY A CA 1
ATOM 3780 C C . GLY A 1 496 ? 10.656 18.75 24.703 1 92.69 496 GLY A C 1
ATOM 3781 O O . GLY A 1 496 ? 9.555 18.188 24.766 1 92.69 496 GLY A O 1
ATOM 3782 N N . ALA A 1 497 ? 10.867 19.984 25 1 93.12 497 ALA A N 1
ATOM 3783 C CA . ALA A 1 497 ? 9.773 20.812 25.516 1 93.12 497 ALA A CA 1
ATOM 3784 C C . ALA A 1 497 ? 8.719 21.062 24.453 1 93.12 497 ALA A C 1
ATOM 3786 O O . ALA A 1 497 ? 7.52 20.938 24.703 1 93.12 497 ALA A O 1
ATOM 3787 N N . ILE A 1 498 ? 9.141 21.406 23.297 1 95.38 498 ILE A N 1
ATOM 3788 C CA . ILE A 1 498 ? 8.219 21.688 22.203 1 95.38 498 ILE A CA 1
ATOM 3789 C C . ILE A 1 498 ? 7.559 20.391 21.719 1 95.38 498 ILE A C 1
ATOM 3791 O O . ILE A 1 498 ? 6.383 20.391 21.359 1 95.38 498 ILE A O 1
ATOM 3795 N N . GLY A 1 499 ? 8.312 19.312 21.781 1 94.75 499 GLY A N 1
ATOM 3796 C CA . GLY A 1 499 ? 7.723 18.031 21.469 1 94.75 499 GLY A CA 1
ATOM 3797 C C . GLY A 1 499 ? 6.598 17.641 22.406 1 94.75 499 GLY A C 1
ATOM 3798 O O . GLY A 1 499 ? 5.598 17.062 21.984 1 94.75 499 GLY A O 1
ATOM 3799 N N . ALA A 1 500 ? 6.719 18.016 23.594 1 93.62 500 ALA A N 1
ATOM 3800 C CA . ALA A 1 500 ? 5.711 17.703 24.609 1 93.62 500 ALA A CA 1
ATOM 3801 C C . ALA A 1 500 ? 4.453 18.547 24.406 1 93.62 500 ALA A C 1
ATOM 3803 O O . ALA A 1 500 ? 3.365 18.156 24.844 1 93.62 500 ALA A O 1
ATOM 3804 N N . VAL A 1 501 ? 4.629 19.656 23.75 1 95.38 501 VAL A N 1
ATOM 3805 C CA . VAL A 1 501 ? 3.496 20.547 23.5 1 95.38 501 VAL A CA 1
ATOM 3806 C C . VAL A 1 501 ? 2.471 19.828 22.625 1 95.38 501 VAL A C 1
ATOM 3808 O O . VAL A 1 501 ? 1.271 20.109 22.703 1 95.38 501 VAL A O 1
ATOM 3811 N N . TYR A 1 502 ? 2.9 18.875 21.828 1 95 502 TYR A N 1
ATOM 3812 C CA . TYR A 1 502 ? 1.976 18.125 20.984 1 95 502 TYR A CA 1
ATOM 3813 C C . TYR A 1 502 ? 0.973 17.359 21.844 1 95 502 TYR A C 1
ATOM 3815 O O . TYR A 1 502 ? -0.239 17.5 21.656 1 95 502 TYR A O 1
ATOM 3823 N N . ILE A 1 503 ? 1.446 16.641 22.844 1 92.94 503 ILE A N 1
ATOM 3824 C CA . ILE A 1 503 ? 0.603 15.836 23.719 1 92.94 503 ILE A CA 1
ATOM 3825 C C . ILE A 1 503 ? -0.217 16.75 24.625 1 92.94 503 ILE A C 1
ATOM 3827 O O . ILE A 1 503 ? -1.399 16.484 24.875 1 92.94 503 ILE A O 1
ATOM 3831 N N . CYS A 1 504 ? 0.396 17.766 25.016 1 93.81 504 CYS A N 1
ATOM 3832 C CA . CYS A 1 504 ? -0.285 18.703 25.906 1 93.81 504 CYS A CA 1
ATOM 3833 C C . CYS A 1 504 ? -1.411 19.438 25.172 1 93.81 504 CYS A C 1
ATOM 3835 O O . CYS A 1 504 ? -2.441 19.75 25.766 1 93.81 504 CYS A O 1
ATOM 3837 N N . SER A 1 505 ? -1.203 19.672 23.938 1 94.75 505 SER A N 1
ATOM 3838 C CA . SER A 1 505 ? -2.244 20.344 23.156 1 94.75 505 SER A CA 1
ATOM 3839 C C . SER A 1 505 ? -3.502 19.484 23.062 1 94.75 505 SER A C 1
ATOM 3841 O O . SER A 1 505 ? -4.617 20 23.172 1 94.75 505 SER A O 1
ATOM 3843 N N . ILE A 1 506 ? -3.375 18.203 22.875 1 92.75 506 ILE A N 1
ATOM 3844 C CA . ILE A 1 506 ? -4.512 17.297 22.812 1 92.75 506 ILE A CA 1
ATOM 3845 C C . ILE A 1 506 ? -5.23 17.281 24.156 1 92.75 506 ILE A C 1
ATOM 3847 O O . ILE A 1 506 ? -6.461 17.375 24.219 1 92.75 506 ILE A O 1
ATOM 3851 N N . GLY A 1 507 ? -4.441 17.172 25.25 1 91.38 507 GLY A N 1
ATOM 3852 C CA . GLY A 1 507 ? -5.02 17.203 26.578 1 91.38 507 GLY A CA 1
ATOM 3853 C C . GLY A 1 507 ? -5.719 18.516 26.891 1 91.38 507 GLY A C 1
ATOM 3854 O O . GLY A 1 507 ? -6.77 18.516 27.547 1 91.38 507 GLY A O 1
ATOM 3855 N N . PHE A 1 508 ? -5.168 19.594 26.422 1 92.56 508 PHE A N 1
ATOM 3856 C CA . PHE A 1 508 ? -5.738 20.906 26.688 1 92.56 508 PHE A CA 1
ATOM 3857 C C . PHE A 1 508 ? -7.059 21.078 25.953 1 92.56 508 PHE A C 1
ATOM 3859 O O . PHE A 1 508 ? -8 21.672 26.484 1 92.56 508 PHE A O 1
ATOM 3866 N N . ILE A 1 509 ? -7.148 20.641 24.719 1 91.75 509 ILE A N 1
ATOM 3867 C CA . ILE A 1 509 ? -8.406 20.703 23.984 1 91.75 509 ILE A CA 1
ATOM 3868 C C . ILE A 1 509 ? -9.469 19.875 24.688 1 91.75 509 ILE A C 1
ATOM 3870 O O . ILE A 1 509 ? -10.609 20.312 24.844 1 91.75 509 ILE A O 1
ATOM 3874 N N . ALA A 1 510 ? -9.062 18.688 25.156 1 89 510 ALA A N 1
ATOM 3875 C CA . ALA A 1 510 ? -9.984 17.812 25.859 1 89 510 ALA A CA 1
ATOM 3876 C C . ALA A 1 510 ? -10.469 18.453 27.156 1 89 510 ALA A C 1
ATOM 3878 O O . ALA A 1 510 ? -11.633 18.297 27.531 1 89 510 ALA A O 1
ATOM 3879 N N . LEU A 1 511 ? -9.594 19.156 27.797 1 88.56 511 LEU A N 1
ATOM 3880 C CA . LEU A 1 511 ? -9.945 19.828 29.047 1 88.56 511 LEU A CA 1
ATOM 3881 C C . LEU A 1 511 ? -10.922 20.969 28.781 1 88.56 511 LEU A C 1
ATOM 3883 O O . LEU A 1 511 ? -11.891 21.141 29.531 1 88.56 511 LEU A O 1
ATOM 3887 N N . LEU A 1 512 ? -10.68 21.703 27.734 1 86.38 512 LEU A N 1
ATOM 3888 C CA . LEU A 1 512 ? -11.547 22.844 27.422 1 86.38 512 LEU A CA 1
ATOM 3889 C C . LEU A 1 512 ? -12.93 22.359 26.984 1 86.38 512 LEU A C 1
ATOM 3891 O O . LEU A 1 512 ? -13.93 23.016 27.266 1 86.38 512 LEU A O 1
ATOM 3895 N N . GLU A 1 513 ? -12.938 21.234 26.328 1 85.69 513 GLU A N 1
ATOM 3896 C CA . GLU A 1 513 ? -14.211 20.688 25.859 1 85.69 513 GLU A CA 1
ATOM 3897 C C . GLU A 1 513 ? -14.922 19.922 26.969 1 85.69 513 GLU A C 1
ATOM 3899 O O . GLU A 1 513 ? -16.125 19.688 26.891 1 85.69 513 GLU A O 1
ATOM 3904 N N . SER A 1 514 ? -14.242 19.547 27.891 1 82.12 514 SER A N 1
ATOM 3905 C CA . SER A 1 514 ? -14.828 18.766 28.969 1 82.12 514 SER A CA 1
ATOM 3906 C C . SER A 1 514 ? -15.914 19.547 29.703 1 82.12 514 SER A C 1
ATOM 3908 O O . SER A 1 514 ? -16.047 20.75 29.5 1 82.12 514 SER A O 1
ATOM 3910 N N . SER A 1 515 ? -16.688 18.797 30.453 1 77.12 515 SER A N 1
ATOM 3911 C CA . SER A 1 515 ? -17.812 19.375 31.172 1 77.12 515 SER A CA 1
ATOM 3912 C C . SER A 1 515 ? -17.344 20.391 32.219 1 77.12 515 SER A C 1
ATOM 3914 O O . SER A 1 515 ? -18.125 21.25 32.625 1 77.12 515 SER A O 1
ATOM 3916 N N . ALA A 1 516 ? -16.109 20.422 32.469 1 71.19 516 ALA A N 1
ATOM 3917 C CA . ALA A 1 516 ? -15.594 21.344 33.469 1 71.19 516 ALA A CA 1
ATOM 3918 C C . ALA A 1 516 ? -15.547 22.766 32.938 1 71.19 516 ALA A C 1
ATOM 3920 O O . ALA A 1 516 ? -15.914 23.719 33.656 1 71.19 516 ALA A O 1
ATOM 3921 N N . VAL A 1 517 ? -15.156 22.984 31.75 1 75.31 517 VAL A N 1
ATOM 3922 C CA . VAL A 1 517 ? -15.07 24.312 31.156 1 75.31 517 VAL A CA 1
ATOM 3923 C C . VAL A 1 517 ? -16.219 24.5 30.156 1 75.31 517 VAL A C 1
ATOM 3925 O O . VAL A 1 517 ? -16.859 25.547 30.141 1 75.31 517 VAL A O 1
ATOM 3928 N N . GLY A 1 518 ? -16.484 23.406 29.344 1 73.06 518 GLY A N 1
ATOM 3929 C CA . GLY A 1 518 ? -17.656 23.344 28.5 1 73.06 518 GLY A CA 1
ATOM 3930 C C . GLY A 1 518 ? -17.531 24.172 27.234 1 73.06 518 GLY A C 1
ATOM 3931 O O . GLY A 1 518 ? -18.516 24.719 26.75 1 73.06 518 GLY A O 1
ATOM 3932 N N . TRP A 1 519 ? -16.375 24.406 26.781 1 75.94 519 TRP A N 1
ATOM 3933 C CA . TRP A 1 519 ? -16.188 25.156 25.547 1 75.94 519 TRP A CA 1
ATOM 3934 C C . TRP A 1 519 ? -16.594 24.328 24.344 1 75.94 519 TRP A C 1
ATOM 3936 O O . TRP A 1 519 ? -16.609 23.094 24.406 1 75.94 519 TRP A O 1
ATOM 3946 N N . LYS A 1 520 ? -17.078 25.094 23.312 1 76.62 520 LYS A N 1
ATOM 3947 C CA . LYS A 1 520 ? -17.344 24.469 22.016 1 76.62 520 LYS A CA 1
ATOM 3948 C C . LYS A 1 520 ? -16.047 24.062 21.312 1 76.62 520 LYS A C 1
ATOM 3950 O O . LYS A 1 520 ? -15.031 24.734 21.453 1 76.62 520 LYS A O 1
ATOM 3955 N N . MET B 1 1 ? 10.492 1.847 -6.48 1 29.39 1 MET B N 1
ATOM 3956 C CA . MET B 1 1 ? 9.422 2.805 -6.219 1 29.39 1 MET B CA 1
ATOM 3957 C C . MET B 1 1 ? 8.633 3.1 -7.488 1 29.39 1 MET B C 1
ATOM 3959 O O . MET B 1 1 ? 7.398 3.1 -7.473 1 29.39 1 MET B O 1
ATOM 3963 N N . ALA B 1 2 ? 9.406 3.248 -8.555 1 32.88 2 ALA B N 1
ATOM 3964 C CA . ALA B 1 2 ? 8.688 3.518 -9.797 1 32.88 2 ALA B CA 1
ATOM 3965 C C . ALA B 1 2 ? 7.801 2.338 -10.188 1 32.88 2 ALA B C 1
ATOM 3967 O O . ALA B 1 2 ? 6.672 2.527 -10.641 1 32.88 2 ALA B O 1
ATOM 3968 N N . ARG B 1 3 ? 8.375 1.218 -9.977 1 32.41 3 ARG B N 1
ATOM 3969 C CA . ARG B 1 3 ? 7.59 0.067 -10.414 1 32.41 3 ARG B CA 1
ATOM 3970 C C . ARG B 1 3 ? 6.375 -0.144 -9.516 1 32.41 3 ARG B C 1
ATOM 3972 O O . ARG B 1 3 ? 5.301 -0.508 -10 1 32.41 3 ARG B O 1
ATOM 3979 N N . PHE B 1 4 ? 6.633 0.138 -8.234 1 33 4 PHE B N 1
ATOM 3980 C CA . PHE B 1 4 ? 5.461 0.048 -7.371 1 33 4 PHE B CA 1
ATOM 3981 C C . PHE B 1 4 ? 4.43 1.107 -7.742 1 33 4 PHE B C 1
ATOM 3983 O O . PHE B 1 4 ? 3.229 0.838 -7.742 1 33 4 PHE B O 1
ATOM 3990 N N . LEU B 1 5 ? 4.941 2.248 -8.117 1 34.59 5 LEU B N 1
ATOM 3991 C CA . LEU B 1 5 ? 4.031 3.289 -8.586 1 34.59 5 LEU B CA 1
ATOM 3992 C C . LEU B 1 5 ? 3.334 2.863 -9.875 1 34.59 5 LEU B C 1
ATOM 3994 O O . LEU B 1 5 ? 2.156 3.166 -10.07 1 34.59 5 LEU B O 1
ATOM 3998 N N . ARG B 1 6 ? 4.113 2.123 -10.68 1 36.47 6 ARG B N 1
ATOM 3999 C CA . ARG B 1 6 ? 3.451 1.64 -11.883 1 36.47 6 ARG B CA 1
ATOM 4000 C C . ARG B 1 6 ? 2.344 0.648 -11.539 1 36.47 6 ARG B C 1
ATOM 4002 O O . ARG B 1 6 ? 1.271 0.673 -12.148 1 36.47 6 ARG B O 1
ATOM 4009 N N . ILE B 1 7 ? 2.678 -0.09 -10.609 1 36.88 7 ILE B N 1
ATOM 4010 C CA . ILE B 1 7 ? 1.653 -1.058 -10.227 1 36.88 7 ILE B CA 1
ATOM 4011 C C . ILE B 1 7 ? 0.462 -0.33 -9.609 1 36.88 7 ILE B C 1
ATOM 4013 O O . ILE B 1 7 ? -0.691 -0.664 -9.891 1 36.88 7 ILE B O 1
ATOM 4017 N N . LEU B 1 8 ? 0.784 0.668 -8.883 1 35.94 8 LEU B N 1
ATOM 4018 C CA . LEU B 1 8 ? -0.304 1.463 -8.328 1 35.94 8 LEU B CA 1
ATOM 4019 C C . LEU B 1 8 ? -1.054 2.209 -9.422 1 35.94 8 LEU B C 1
ATOM 4021 O O . LEU B 1 8 ? -2.283 2.293 -9.398 1 35.94 8 LEU B O 1
ATOM 4025 N N . TYR B 1 9 ? -0.278 2.678 -10.422 1 36.47 9 TYR B N 1
ATOM 4026 C CA . TYR B 1 9 ? -0.94 3.299 -11.562 1 36.47 9 TYR B CA 1
ATOM 4027 C C . TYR B 1 9 ? -1.831 2.299 -12.281 1 36.47 9 TYR B C 1
ATOM 4029 O O . TYR B 1 9 ? -2.953 2.627 -12.68 1 36.47 9 TYR B O 1
ATOM 4037 N N . ILE B 1 10 ? -1.264 1.154 -12.477 1 37.72 10 ILE B N 1
ATOM 4038 C CA . ILE B 1 10 ? -2.082 0.155 -13.156 1 37.72 10 ILE B CA 1
ATOM 4039 C C . ILE B 1 10 ? -3.307 -0.174 -12.305 1 37.72 10 ILE B C 1
ATOM 4041 O O . ILE B 1 10 ? -4.422 -0.277 -12.82 1 37.72 10 ILE B O 1
ATOM 4045 N N . ALA B 1 11 ? -3.133 -0.205 -11.078 1 37.75 11 ALA B N 1
ATOM 4046 C CA . ALA B 1 11 ? -4.266 -0.528 -10.219 1 37.75 11 ALA B CA 1
ATOM 4047 C C . ALA B 1 11 ? -5.285 0.608 -10.203 1 37.75 11 ALA B C 1
ATOM 4049 O O . ALA B 1 11 ? -6.492 0.368 -10.273 1 37.75 11 ALA B O 1
ATOM 4050 N N . VAL B 1 12 ? -4.812 1.812 -10.172 1 38.72 12 VAL B N 1
ATOM 4051 C CA . VAL B 1 12 ? -5.715 2.957 -10.234 1 38.72 12 VAL B CA 1
ATOM 4052 C C . VAL B 1 12 ? -6.34 3.041 -11.625 1 38.72 12 VAL B C 1
ATOM 4054 O O . VAL B 1 12 ? -7.535 3.314 -11.758 1 38.72 12 VAL B O 1
ATOM 4057 N N . PHE B 1 13 ? -5.512 2.762 -12.641 1 35.66 13 PHE B N 1
ATOM 4058 C CA . PHE B 1 13 ? -6.086 2.754 -13.984 1 35.66 13 PHE B CA 1
ATOM 4059 C C . PHE B 1 13 ? -7.148 1.667 -14.109 1 35.66 13 PHE B C 1
ATOM 4061 O O . PHE B 1 13 ? -8.219 1.902 -14.68 1 35.66 13 PHE B O 1
ATOM 4068 N N . VAL B 1 14 ? -6.871 0.593 -13.68 1 34.25 14 VAL B N 1
ATOM 4069 C CA . VAL B 1 14 ? -7.879 -0.459 -13.75 1 34.25 14 VAL B CA 1
ATOM 4070 C C . VAL B 1 14 ? -9.109 -0.045 -12.945 1 34.25 14 VAL B C 1
ATOM 4072 O O . VAL B 1 14 ? -10.242 -0.263 -13.383 1 34.25 14 VAL B O 1
ATOM 4075 N N . PHE B 1 15 ? -8.836 0.642 -11.883 1 35.38 15 PHE B N 1
ATOM 4076 C CA . PHE B 1 15 ? -9.977 1.136 -11.117 1 35.38 15 PHE B CA 1
ATOM 4077 C C . PHE B 1 15 ? -10.789 2.133 -11.938 1 35.38 15 PHE B C 1
ATOM 4079 O O . PHE B 1 15 ? -12.016 2.055 -11.984 1 35.38 15 PHE B O 1
ATOM 4086 N N . PHE B 1 16 ? -10.102 3.08 -12.539 1 32.66 16 PHE B N 1
ATOM 4087 C CA . PHE B 1 16 ? -10.844 4.066 -13.312 1 32.66 16 PHE B CA 1
ATOM 4088 C C . PHE B 1 16 ? -11.516 3.416 -14.523 1 32.66 16 PHE B C 1
ATOM 4090 O O . PHE B 1 16 ? -12.633 3.779 -14.891 1 32.66 16 PHE B O 1
ATOM 4097 N N . VAL B 1 17 ? -10.781 2.574 -15.164 1 32.44 17 VAL B N 1
ATOM 4098 C CA . VAL B 1 17 ? -11.422 1.932 -16.312 1 32.44 17 VAL B CA 1
ATOM 4099 C C . VAL B 1 17 ? -12.656 1.164 -15.844 1 32.44 17 VAL B C 1
ATOM 4101 O O . VAL B 1 17 ? -13.695 1.194 -16.5 1 32.44 17 VAL B O 1
ATOM 4104 N N . PHE B 1 18 ? -12.469 0.561 -14.789 1 31.06 18 PHE B N 1
ATOM 4105 C CA . PHE B 1 18 ? -13.609 -0.24 -14.367 1 31.06 18 PHE B CA 1
ATOM 4106 C C . PHE B 1 18 ? -14.773 0.654 -13.945 1 31.06 18 PHE B C 1
ATOM 4108 O O . PHE B 1 18 ? -15.938 0.274 -14.086 1 31.06 18 PHE B O 1
ATOM 4115 N N . GLN B 1 19 ? -14.5 1.741 -13.227 1 30.7 19 GLN B N 1
ATOM 4116 C CA . GLN B 1 19 ? -15.625 2.641 -12.984 1 30.7 19 GLN B CA 1
ATOM 4117 C C . GLN B 1 19 ? -16.312 3.02 -14.297 1 30.7 19 GLN B C 1
ATOM 4119 O O . GLN B 1 19 ? -17.531 3.182 -14.336 1 30.7 19 GLN B O 1
ATOM 4124 N N . LEU B 1 20 ? -15.398 3.273 -15.242 1 28.88 20 LEU B N 1
ATOM 4125 C CA . LEU B 1 20 ? -16.016 3.65 -16.516 1 28.88 20 LEU B CA 1
ATOM 4126 C C . LEU B 1 20 ? -16.781 2.479 -17.125 1 28.88 20 LEU B C 1
ATOM 4128 O O . LEU B 1 20 ? -17.641 2.672 -17.969 1 28.88 20 LEU B O 1
ATOM 4132 N N . LEU B 1 21 ? -16.078 1.303 -16.938 1 28.62 21 LEU B N 1
ATOM 4133 C CA . LEU B 1 21 ? -16.859 0.254 -17.578 1 28.62 21 LEU B CA 1
ATOM 4134 C C . LEU B 1 21 ? -18.141 -0.025 -16.812 1 28.62 21 LEU B C 1
ATOM 4136 O O . LEU B 1 21 ? -18.094 -0.523 -15.68 1 28.62 21 LEU B O 1
ATOM 4140 N N . GLY B 1 22 ? -18.922 0.877 -16.391 1 29.25 22 GLY B N 1
ATOM 4141 C CA . GLY B 1 22 ? -20.312 0.796 -15.953 1 29.25 22 GLY B CA 1
ATOM 4142 C C . GLY B 1 22 ? -20.969 -0.53 -16.297 1 29.25 22 GLY B C 1
ATOM 4143 O O . GLY B 1 22 ? -21.781 -0.607 -17.219 1 29.25 22 GLY B O 1
ATOM 4144 N N . LEU B 1 23 ? -20.25 -1.64 -16.266 1 29.98 23 LEU B N 1
ATOM 4145 C CA . LEU B 1 23 ? -20.906 -2.85 -16.734 1 29.98 23 LEU B CA 1
ATOM 4146 C C . LEU B 1 23 ? -22.188 -3.121 -15.945 1 29.98 23 LEU B C 1
ATOM 4148 O O . LEU B 1 23 ? -22.125 -3.359 -14.734 1 29.98 23 LEU B O 1
ATOM 4152 N N . SER B 1 24 ? -23.297 -2.508 -16.172 1 27.69 24 SER B N 1
ATOM 4153 C CA . SER B 1 24 ? -24.688 -2.752 -15.789 1 27.69 24 SER B CA 1
ATOM 4154 C C . SER B 1 24 ? -24.984 -4.246 -15.719 1 27.69 24 SER B C 1
ATOM 4156 O O . SER B 1 24 ? -24.141 -5.07 -16.062 1 27.69 24 SER B O 1
ATOM 4158 N N . SER B 1 25 ? -26.406 -4.66 -16.125 1 28.98 25 SER B N 1
ATOM 4159 C CA . SER B 1 25 ? -27.516 -5.609 -15.984 1 28.98 25 SER B CA 1
ATOM 4160 C C . SER B 1 25 ? -27.203 -6.922 -16.703 1 28.98 25 SER B C 1
ATOM 4162 O O . SER B 1 25 ? -28.109 -7.605 -17.172 1 28.98 25 SER B O 1
ATOM 4164 N N . SER B 1 26 ? -26.016 -7.266 -17.141 1 29.38 26 SER B N 1
ATOM 4165 C CA . SER B 1 26 ? -26.156 -8.32 -18.141 1 29.38 26 SER B CA 1
ATOM 4166 C C . SER B 1 26 ? -26.484 -9.664 -17.5 1 29.38 26 SER B C 1
ATOM 4168 O O . SER B 1 26 ? -26.188 -9.875 -16.312 1 29.38 26 SER B O 1
ATOM 4170 N N . HIS B 1 27 ? -27.312 -10.594 -18.172 1 29.33 27 HIS B N 1
ATOM 4171 C CA . HIS B 1 27 ? -27.766 -11.977 -18.031 1 29.33 27 HIS B CA 1
ATOM 4172 C C . HIS B 1 27 ? -26.594 -12.906 -17.703 1 29.33 27 HIS B C 1
ATOM 4174 O O . HIS B 1 27 ? -25.484 -12.711 -18.203 1 29.33 27 HIS B O 1
ATOM 4180 N N . PRO B 1 28 ? -26.766 -13.562 -16.641 1 36.34 28 PRO B N 1
ATOM 4181 C CA . PRO B 1 28 ? -25.734 -14.531 -16.25 1 36.34 28 PRO B CA 1
ATOM 4182 C C . PRO B 1 28 ? -25.297 -15.422 -17.422 1 36.34 28 PRO B C 1
ATOM 4184 O O . PRO B 1 28 ? -26.125 -16.094 -18.047 1 36.34 28 PRO B O 1
ATOM 4187 N N . VAL B 1 29 ? -24.391 -15.125 -18.078 1 34.53 29 VAL B N 1
ATOM 4188 C CA . VAL B 1 29 ? -23.922 -15.867 -19.25 1 34.53 29 VAL B CA 1
ATOM 4189 C C . VAL B 1 29 ? -23.5 -17.266 -18.828 1 34.53 29 VAL B C 1
ATOM 4191 O O . VAL B 1 29 ? -23.5 -18.203 -19.641 1 34.53 29 VAL B O 1
ATOM 4194 N N . PHE B 1 30 ? -23.094 -17.484 -17.594 1 39.28 30 PHE B N 1
ATOM 4195 C CA . PHE B 1 30 ? -22.516 -18.797 -17.344 1 39.28 30 PHE B CA 1
ATOM 4196 C C . PHE B 1 30 ? -23.406 -19.609 -16.422 1 39.28 30 PHE B C 1
ATOM 4198 O O . PHE B 1 30 ? -23.938 -19.078 -15.43 1 39.28 30 PHE B O 1
ATOM 4205 N N . ARG B 1 31 ? -23.797 -20.75 -16.797 1 36.44 31 ARG B N 1
ATOM 4206 C CA . ARG B 1 31 ? -24.75 -21.656 -16.156 1 36.44 31 ARG B CA 1
ATOM 4207 C C . ARG B 1 31 ? -24.344 -21.922 -14.711 1 36.44 31 ARG B C 1
ATOM 4209 O O . ARG B 1 31 ? -25.203 -22.047 -13.836 1 36.44 31 ARG B O 1
ATOM 4216 N N . ARG B 1 32 ? -23.188 -22.188 -14.469 1 41.06 32 ARG B N 1
ATOM 4217 C CA . ARG B 1 32 ? -22.797 -22.562 -13.109 1 41.06 32 ARG B CA 1
ATOM 4218 C C . ARG B 1 32 ? -23.203 -21.5 -12.109 1 41.06 32 ARG B C 1
ATOM 4220 O O . ARG B 1 32 ? -23.531 -21.797 -10.961 1 41.06 32 ARG B O 1
ATOM 4227 N N . ALA B 1 33 ? -23.094 -20.281 -12.453 1 40.03 33 ALA B N 1
ATOM 4228 C CA . ALA B 1 33 ? -23.484 -19.188 -11.57 1 40.03 33 ALA B CA 1
ATOM 4229 C C . ALA B 1 33 ? -24.969 -19.266 -11.234 1 40.03 33 ALA B C 1
ATOM 4231 O O . ALA B 1 33 ? -25.391 -18.875 -10.141 1 40.03 33 ALA B O 1
ATOM 4232 N N . SER B 1 34 ? -25.844 -19.75 -12.164 1 38.75 34 SER B N 1
ATOM 4233 C CA . SER B 1 34 ? -27.281 -19.859 -11.969 1 38.75 34 SER B CA 1
ATOM 4234 C C . SER B 1 34 ? -27.641 -21.062 -11.102 1 38.75 34 SER B C 1
ATOM 4236 O O . SER B 1 34 ? -28.562 -20.984 -10.281 1 38.75 34 SER B O 1
ATOM 4238 N N . GLU B 1 35 ? -27.125 -22.234 -11.336 1 40.53 35 GLU B N 1
ATOM 4239 C CA . GLU B 1 35 ? -27.641 -23.453 -10.727 1 40.53 35 GLU B CA 1
ATOM 4240 C C . GLU B 1 35 ? -27.062 -23.672 -9.336 1 40.53 35 GLU B C 1
ATOM 4242 O O . GLU B 1 35 ? -27.656 -24.359 -8.508 1 40.53 35 GLU B O 1
ATOM 4247 N N . GLU B 1 36 ? -25.891 -23.312 -9.055 1 42.41 36 GLU B N 1
ATOM 4248 C CA . GLU B 1 36 ? -25.438 -23.469 -7.672 1 42.41 36 GLU B CA 1
ATOM 4249 C C . GLU B 1 36 ? -26.406 -22.766 -6.703 1 42.41 36 GLU B C 1
ATOM 4251 O O . GLU B 1 36 ? -26.516 -23.188 -5.547 1 42.41 36 GLU B O 1
ATOM 4256 N N . GLY B 1 37 ? -27.141 -21.828 -7.082 1 35.44 37 GLY B N 1
ATOM 4257 C CA . GLY B 1 37 ? -28.25 -21.266 -6.324 1 35.44 37 GLY B CA 1
ATOM 4258 C C . GLY B 1 37 ? -29.406 -22.234 -6.152 1 35.44 37 GLY B C 1
ATOM 4259 O O . GLY B 1 37 ? -30.109 -22.188 -5.137 1 35.44 37 GLY B O 1
ATOM 4260 N N . ASN B 1 38 ? -29.797 -23.016 -7.094 1 34.06 38 ASN B N 1
ATOM 4261 C CA . ASN B 1 38 ? -31 -23.828 -7.082 1 34.06 38 ASN B CA 1
ATOM 4262 C C . ASN B 1 38 ? -30.812 -25.109 -6.281 1 34.06 38 ASN B C 1
ATOM 4264 O O . ASN B 1 38 ? -31.781 -25.75 -5.879 1 34.06 38 ASN B O 1
ATOM 4268 N N . ALA B 1 39 ? -29.75 -25.875 -6.281 1 34.81 39 ALA B N 1
ATOM 4269 C CA . ALA B 1 39 ? -29.703 -27.203 -5.668 1 34.81 39 ALA B CA 1
ATOM 4270 C C . ALA B 1 39 ? -29.938 -27.125 -4.164 1 34.81 39 ALA B C 1
ATOM 4272 O O . ALA B 1 39 ? -30.109 -28.156 -3.498 1 34.81 39 ALA B O 1
ATOM 4273 N N . THR B 1 40 ? -29.578 -26.188 -3.475 1 33.62 40 THR B N 1
ATOM 4274 C CA . THR B 1 40 ? -30.031 -26.266 -2.092 1 33.62 40 THR B CA 1
ATOM 4275 C C . THR B 1 40 ? -31.547 -26.062 -2.01 1 33.62 40 THR B C 1
ATOM 4277 O O . THR B 1 40 ? -32 -25.016 -1.559 1 33.62 40 THR B O 1
ATOM 4280 N N . LYS B 1 41 ? -32.281 -26.406 -3.055 1 33.62 41 LYS B N 1
ATOM 4281 C CA . LYS B 1 41 ? -33.75 -26.281 -2.936 1 33.62 41 LYS B CA 1
ATOM 4282 C C . LYS B 1 41 ? -34.312 -27.312 -1.966 1 33.62 41 LYS B C 1
ATOM 4284 O O . LYS B 1 41 ? -35.531 -27.484 -1.885 1 33.62 41 LYS B O 1
ATOM 4289 N N . GLY B 1 42 ? -33.812 -28.359 -1.437 1 31.44 42 GLY B N 1
ATOM 4290 C CA . GLY B 1 42 ? -34.781 -29.047 -0.622 1 31.44 42 GLY B CA 1
ATOM 4291 C C . GLY B 1 42 ? -35.531 -28.109 0.325 1 31.44 42 GLY B C 1
ATOM 4292 O O . GLY B 1 42 ? -36.594 -27.594 -0.008 1 31.44 42 GLY B O 1
ATOM 4293 N N . ASN B 1 43 ? -35.812 -28.625 1.662 1 29.45 43 ASN B N 1
ATOM 4294 C CA . ASN B 1 43 ? -36.812 -28.203 2.652 1 29.45 43 ASN B CA 1
ATOM 4295 C C . ASN B 1 43 ? -36.75 -26.703 2.906 1 29.45 43 ASN B C 1
ATOM 4297 O O . ASN B 1 43 ? -37.75 -26.109 3.314 1 29.45 43 ASN B O 1
ATOM 4301 N N . LYS B 1 44 ? -35.719 -26.219 3.719 1 29.95 44 LYS B N 1
ATOM 4302 C CA . LYS B 1 44 ? -36.031 -25.078 4.586 1 29.95 44 LYS B CA 1
ATOM 4303 C C . LYS B 1 44 ? -36.438 -23.859 3.766 1 29.95 44 LYS B C 1
ATOM 4305 O O . LYS B 1 44 ? -36.125 -23.766 2.578 1 29.95 44 LYS B O 1
ATOM 4310 N N . SER B 1 45 ? -36.844 -22.688 4.512 1 31.36 45 SER B N 1
ATOM 4311 C CA . SER B 1 45 ? -37.312 -21.312 4.352 1 31.36 45 SER B CA 1
ATOM 4312 C C . SER B 1 45 ? -36.5 -20.578 3.291 1 31.36 45 SER B C 1
ATOM 4314 O O . SER B 1 45 ? -35.281 -20.812 3.164 1 31.36 45 SER B O 1
ATOM 4316 N N . GLU B 1 46 ? -36.969 -20.188 2.107 1 34.06 46 GLU B N 1
ATOM 4317 C CA . GLU B 1 46 ? -36.594 -19.109 1.183 1 34.06 46 GLU B CA 1
ATOM 4318 C C . GLU B 1 46 ? -35.75 -18.031 1.881 1 34.06 46 GLU B C 1
ATOM 4320 O O . GLU B 1 46 ? -36.312 -17.078 2.436 1 34.06 46 GLU B O 1
ATOM 4325 N N . LYS B 1 47 ? -34.969 -18.344 2.805 1 38.09 47 LYS B N 1
ATOM 4326 C CA . LYS B 1 47 ? -34.25 -17.141 3.256 1 38.09 47 LYS B CA 1
ATOM 4327 C C . LYS B 1 47 ? -33.906 -16.25 2.078 1 38.09 47 LYS B C 1
ATOM 4329 O O . LYS B 1 47 ? -33.25 -16.688 1.129 1 38.09 47 LYS B O 1
ATOM 4334 N N . LYS B 1 48 ? -34.594 -15.211 1.58 1 46.56 48 LYS B N 1
ATOM 4335 C CA . LYS B 1 48 ? -34.375 -14.016 0.773 1 46.56 48 LYS B CA 1
ATOM 4336 C C . LYS B 1 48 ? -32.875 -13.664 0.723 1 46.56 48 LYS B C 1
ATOM 4338 O O . LYS B 1 48 ? -32.25 -13.484 1.764 1 46.56 48 LYS B O 1
ATOM 4343 N N . GLY B 1 49 ? -32.125 -14.133 -0.248 1 57.78 49 GLY B N 1
ATOM 4344 C CA . GLY B 1 49 ? -30.719 -13.898 -0.479 1 57.78 49 GLY B CA 1
ATOM 4345 C C . GLY B 1 49 ? -30.281 -12.484 -0.139 1 57.78 49 GLY B C 1
ATOM 4346 O O . GLY B 1 49 ? -30.875 -11.516 -0.62 1 57.78 49 GLY B O 1
ATOM 4347 N N . GLU B 1 50 ? -29.812 -12.164 0.991 1 74.62 50 GLU B N 1
ATOM 4348 C CA . GLU B 1 50 ? -29.359 -10.844 1.409 1 74.62 50 GLU B CA 1
ATOM 4349 C C . GLU B 1 50 ? -27.906 -10.594 1.003 1 74.62 50 GLU B C 1
ATOM 4351 O O . GLU B 1 50 ? -27.141 -11.539 0.827 1 74.62 50 GLU B O 1
ATOM 4356 N N . ALA B 1 51 ? -27.703 -9.383 0.527 1 80.56 51 ALA B N 1
ATOM 4357 C CA . ALA B 1 51 ? -26.359 -8.969 0.167 1 80.56 51 ALA B CA 1
ATOM 4358 C C . ALA B 1 51 ? -25.359 -9.359 1.252 1 80.56 51 ALA B C 1
ATOM 4360 O O . ALA B 1 51 ? -25.625 -9.195 2.443 1 80.56 51 ALA B O 1
ATOM 4361 N N . PRO B 1 52 ? -24.328 -10.078 0.869 1 81.81 52 PRO B N 1
ATOM 4362 C CA . PRO B 1 52 ? -23.344 -10.531 1.845 1 81.81 52 PRO B CA 1
ATOM 4363 C C . PRO B 1 52 ? -22.891 -9.422 2.789 1 81.81 5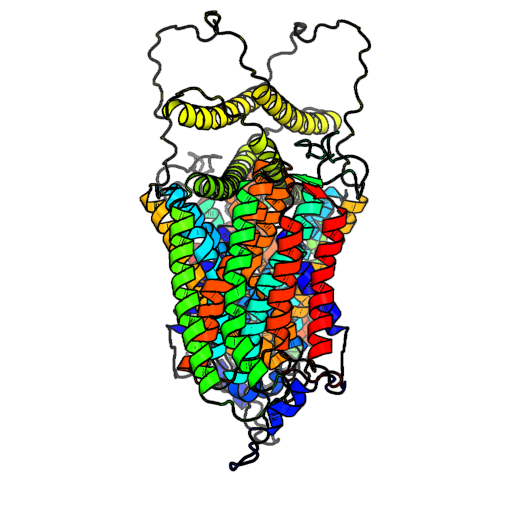2 PRO B C 1
ATOM 4365 O O . PRO B 1 52 ? -22.609 -9.68 3.963 1 81.81 52 PRO B O 1
ATOM 4368 N N . CYS B 1 53 ? -22.922 -8.242 2.289 1 85.81 53 CYS B N 1
ATOM 4369 C CA . CYS B 1 53 ? -22.406 -7.133 3.092 1 85.81 53 CYS B CA 1
ATOM 4370 C C . CYS B 1 53 ? -23.344 -6.836 4.258 1 85.81 53 CYS B C 1
ATOM 4372 O O . CYS B 1 53 ? -22.938 -6.223 5.246 1 85.81 53 CYS B O 1
ATOM 4374 N N . LEU B 1 54 ? -24.562 -7.246 4.223 1 82.38 54 LEU B N 1
ATOM 4375 C CA . LEU B 1 54 ? -25.5 -7.008 5.312 1 82.38 54 LEU B CA 1
ATOM 4376 C C . LEU B 1 54 ? -25.062 -7.738 6.578 1 82.38 54 LEU B C 1
ATOM 4378 O O . LEU B 1 54 ? -25.156 -7.195 7.68 1 82.38 54 LEU B O 1
ATOM 4382 N N . GLU B 1 55 ? -24.516 -8.914 6.344 1 78.88 55 GLU B N 1
ATOM 4383 C CA . GLU B 1 55 ? -24.031 -9.68 7.48 1 78.88 55 GLU B CA 1
ATOM 4384 C C . GLU B 1 55 ? -22.547 -9.383 7.75 1 78.88 55 GLU B C 1
ATOM 4386 O O . GLU B 1 55 ? -22.141 -9.289 8.906 1 78.88 55 GLU B O 1
ATOM 4391 N N . GLU B 1 56 ? -21.844 -9.211 6.715 1 82.94 56 GLU B N 1
ATOM 4392 C CA . GLU B 1 56 ? -20.391 -9.062 6.812 1 82.94 56 GLU B CA 1
ATOM 4393 C C . GLU B 1 56 ? -20.016 -7.711 7.422 1 82.94 56 GLU B C 1
ATOM 4395 O O . GLU B 1 56 ? -18.891 -7.531 7.895 1 82.94 56 GLU B O 1
ATOM 4400 N N . ARG B 1 57 ? -20.953 -6.746 7.398 1 82.31 57 ARG B N 1
ATOM 4401 C CA . ARG B 1 57 ? -20.656 -5.418 7.934 1 82.31 57 ARG B CA 1
ATOM 4402 C C . ARG B 1 57 ? -20.391 -5.48 9.438 1 82.31 57 ARG B C 1
ATOM 4404 O O . ARG B 1 57 ? -19.734 -4.594 9.992 1 82.31 57 ARG B O 1
ATOM 4411 N N . LEU B 1 58 ? -20.906 -6.555 10 1 80.81 58 LEU B N 1
ATOM 4412 C CA . LEU B 1 58 ? -20.766 -6.719 11.438 1 80.81 58 LEU B CA 1
ATOM 4413 C C . LEU B 1 58 ? -19.484 -7.488 11.781 1 80.81 58 LEU B C 1
ATOM 4415 O O . LEU B 1 58 ? -19.141 -7.637 12.953 1 80.81 58 LEU B O 1
ATOM 4419 N N . GLY B 1 59 ? -18.797 -7.895 10.75 1 79.38 59 GLY B N 1
ATOM 4420 C CA . GLY B 1 59 ? -17.562 -8.641 10.945 1 79.38 59 GLY B CA 1
ATOM 4421 C C . GLY B 1 59 ? -16.359 -7.746 11.102 1 79.38 59 GLY B C 1
ATOM 4422 O O . GLY B 1 59 ? -16.484 -6.527 11.234 1 79.38 59 GLY B O 1
ATOM 4423 N N . MET B 1 60 ? -15.211 -8.367 11.117 1 84.94 60 MET B N 1
ATOM 4424 C CA . MET B 1 60 ? -13.961 -7.668 11.398 1 84.94 60 MET B CA 1
ATOM 4425 C C . MET B 1 60 ? -13.453 -6.945 10.156 1 84.94 60 MET B C 1
ATOM 4427 O O . MET B 1 60 ? -12.633 -6.027 10.258 1 84.94 60 MET B O 1
ATOM 4431 N N . TYR B 1 61 ? -13.992 -7.324 9.047 1 89.81 61 TYR B N 1
ATOM 4432 C CA . TYR B 1 61 ? -13.445 -6.781 7.812 1 89.81 61 TYR B CA 1
ATOM 4433 C C . TYR B 1 61 ? -14.477 -5.926 7.09 1 89.81 61 TYR B C 1
ATOM 4435 O O . TYR B 1 61 ? -15.68 -6.156 7.211 1 89.81 61 TYR B O 1
ATOM 4443 N N . PRO B 1 62 ? -13.969 -4.891 6.387 1 91.75 62 PRO B N 1
ATOM 4444 C CA . PRO B 1 62 ? -14.891 -4.059 5.609 1 91.75 62 PRO B CA 1
ATOM 4445 C C . PRO B 1 62 ? -15.547 -4.816 4.461 1 91.75 62 PRO B C 1
ATOM 4447 O O . PRO B 1 62 ? -15.062 -5.875 4.055 1 91.75 62 PRO B O 1
ATOM 4450 N N . CYS B 1 63 ? -16.688 -4.305 4.094 1 89.94 63 CYS B N 1
ATOM 4451 C CA . CYS B 1 63 ? -17.438 -4.953 3.029 1 89.94 63 CYS B CA 1
ATOM 4452 C C . CYS B 1 63 ? -18.062 -3.92 2.098 1 89.94 63 CYS B C 1
ATOM 4454 O O . CYS B 1 63 ? -17.969 -2.717 2.346 1 89.94 63 CYS B O 1
ATOM 4456 N N . SER B 1 64 ? -18.547 -4.348 0.956 1 90.25 64 SER B N 1
ATOM 4457 C CA . SER B 1 64 ? -19.234 -3.512 -0.021 1 90.25 64 SER B CA 1
ATOM 4458 C C . SER B 1 64 ? -20.234 -4.32 -0.841 1 90.25 64 SER B C 1
ATOM 4460 O O . SER B 1 64 ? -20.094 -5.539 -0.981 1 90.25 64 SER B O 1
ATOM 4462 N N . SER B 1 65 ? -21.281 -3.619 -1.285 1 90.62 65 SER B N 1
ATOM 4463 C CA . SER B 1 65 ? -22.281 -4.277 -2.117 1 90.62 65 SER B CA 1
ATOM 4464 C C . SER B 1 65 ? -22.203 -3.797 -3.562 1 90.62 65 SER B C 1
ATOM 4466 O O . SER B 1 65 ? -23.141 -3.992 -4.34 1 90.62 65 SER B O 1
ATOM 4468 N N . THR B 1 66 ? -21.125 -3.121 -3.873 1 87.75 66 THR B N 1
ATOM 4469 C CA . THR B 1 66 ? -20.953 -2.598 -5.223 1 87.75 66 THR B CA 1
ATOM 4470 C C . THR B 1 66 ? -19.688 -3.152 -5.859 1 87.75 66 THR B C 1
ATOM 4472 O O . THR B 1 66 ? -18.797 -3.646 -5.16 1 87.75 66 THR B O 1
ATOM 4475 N N . ILE B 1 67 ? -19.672 -3.125 -7.234 1 87.06 67 ILE B N 1
ATOM 4476 C CA . ILE B 1 67 ? -18.516 -3.602 -7.973 1 87.06 67 ILE B CA 1
ATOM 4477 C C . ILE B 1 67 ? -17.297 -2.738 -7.637 1 87.06 67 ILE B C 1
ATOM 4479 O O . ILE B 1 67 ? -16.203 -3.262 -7.379 1 87.06 67 ILE B O 1
ATOM 4483 N N . THR B 1 68 ? -17.531 -1.427 -7.539 1 87.19 68 THR B N 1
ATOM 4484 C CA . THR B 1 68 ? -16.422 -0.504 -7.297 1 87.19 68 THR B CA 1
ATOM 4485 C C . THR B 1 68 ? -15.852 -0.702 -5.895 1 87.19 68 THR B C 1
ATOM 4487 O O . THR B 1 68 ? -14.633 -0.734 -5.719 1 87.19 68 THR B O 1
ATOM 4490 N N . GLY B 1 69 ? -16.688 -0.827 -4.957 1 89.25 69 GLY B N 1
ATOM 4491 C CA . GLY B 1 69 ? -16.234 -1.055 -3.6 1 89.25 69 GLY B CA 1
ATOM 4492 C C . GLY B 1 69 ? -15.469 -2.359 -3.439 1 89.25 69 GLY B C 1
ATOM 4493 O O . GLY B 1 69 ? -14.453 -2.41 -2.748 1 89.25 69 GLY B O 1
ATOM 4494 N N . ASN B 1 70 ? -15.945 -3.379 -4.098 1 91.19 70 ASN B N 1
ATOM 4495 C CA . ASN B 1 70 ? -15.289 -4.676 -4 1 91.19 70 ASN B CA 1
ATOM 4496 C C . ASN B 1 70 ? -13.961 -4.684 -4.75 1 91.19 70 ASN B C 1
ATOM 4498 O O . ASN B 1 70 ? -13.016 -5.359 -4.34 1 91.19 70 ASN B O 1
ATOM 4502 N N . ILE B 1 71 ? -13.914 -3.996 -5.816 1 89.25 71 ILE B N 1
ATOM 4503 C CA . ILE B 1 71 ? -12.648 -3.9 -6.539 1 89.25 71 ILE B CA 1
ATOM 4504 C C . ILE B 1 71 ? -11.625 -3.162 -5.684 1 89.25 71 ILE B C 1
ATOM 4506 O O . ILE B 1 71 ? -10.453 -3.545 -5.641 1 89.25 71 ILE B O 1
ATOM 4510 N N . LEU B 1 72 ? -12.047 -2.143 -4.98 1 88.56 72 LEU B N 1
ATOM 4511 C CA . LEU B 1 72 ? -11.156 -1.407 -4.094 1 88.56 72 LEU B CA 1
ATOM 4512 C C . LEU B 1 72 ? -10.633 -2.307 -2.975 1 88.56 72 LEU B C 1
ATOM 4514 O O . LEU B 1 72 ? -9.445 -2.283 -2.652 1 88.56 72 LEU B O 1
ATOM 4518 N N . LEU B 1 73 ? -11.531 -3.053 -2.471 1 91.06 73 LEU B N 1
ATOM 4519 C CA . LEU B 1 73 ? -11.117 -3.969 -1.413 1 91.06 73 LEU B CA 1
ATOM 4520 C C . LEU B 1 73 ? -10.188 -5.047 -1.958 1 91.06 73 LEU B C 1
ATOM 4522 O O . LEU B 1 73 ? -9.258 -5.473 -1.272 1 91.06 73 LEU B O 1
ATOM 4526 N N . MET B 1 74 ? -10.461 -5.477 -3.156 1 90.38 74 MET B N 1
ATOM 4527 C CA . MET B 1 74 ? -9.609 -6.469 -3.799 1 90.38 74 MET B CA 1
ATOM 4528 C C . MET B 1 74 ? -8.188 -5.934 -3.982 1 90.38 74 MET B C 1
ATOM 4530 O O . MET B 1 74 ? -7.215 -6.645 -3.729 1 90.38 74 MET B O 1
ATOM 4534 N N . VAL B 1 75 ? -8.109 -4.746 -4.359 1 85.56 75 VAL B N 1
ATOM 4535 C CA . VAL B 1 75 ? -6.805 -4.117 -4.551 1 85.56 75 VAL B CA 1
ATOM 4536 C C . VAL B 1 75 ? -6.109 -3.951 -3.199 1 85.56 75 VAL B C 1
ATOM 4538 O O . VAL B 1 75 ? -4.906 -4.188 -3.082 1 85.56 75 VAL B O 1
ATOM 4541 N N . PHE B 1 76 ? -6.883 -3.543 -2.266 1 89.25 76 PHE B N 1
ATOM 4542 C CA . PHE B 1 76 ? -6.344 -3.35 -0.924 1 89.25 76 PHE B CA 1
ATOM 4543 C C . PHE B 1 76 ? -5.781 -4.656 -0.375 1 89.25 76 PHE B C 1
ATOM 4545 O O . PHE B 1 76 ? -4.617 -4.711 0.032 1 89.25 76 PHE B O 1
ATOM 4552 N N . TYR B 1 77 ? -6.551 -5.73 -0.359 1 89.88 77 TYR B N 1
ATOM 4553 C CA . TYR B 1 77 ? -6.109 -7.016 0.161 1 89.88 77 TYR B CA 1
ATOM 4554 C C . TYR B 1 77 ? -5.039 -7.629 -0.735 1 89.88 77 TYR B C 1
ATOM 4556 O O . TYR B 1 77 ? -4.109 -8.281 -0.25 1 89.88 77 TYR B O 1
ATOM 4564 N N . GLY B 1 78 ? -5.199 -7.5 -2.035 1 87.56 78 GLY B N 1
ATOM 4565 C CA . GLY B 1 78 ? -4.176 -7.973 -2.951 1 87.56 78 GLY B CA 1
ATOM 4566 C C . GLY B 1 78 ? -2.814 -7.344 -2.705 1 87.56 78 GLY B C 1
ATOM 4567 O O . GLY B 1 78 ? -1.79 -8.031 -2.758 1 87.56 78 GLY B O 1
ATOM 4568 N N . ALA B 1 79 ? -2.814 -6.09 -2.398 1 83.25 79 ALA B N 1
ATOM 4569 C CA . ALA B 1 79 ? -1.564 -5.398 -2.094 1 83.25 79 ALA B CA 1
ATOM 4570 C C . ALA B 1 79 ? -0.944 -5.93 -0.804 1 83.25 79 ALA B C 1
ATOM 4572 O O . ALA B 1 79 ? 0.274 -6.102 -0.719 1 83.25 79 ALA B O 1
ATOM 4573 N N . ILE B 1 80 ? -1.74 -6.141 0.125 1 85.88 80 ILE B N 1
ATOM 4574 C CA . ILE B 1 80 ? -1.254 -6.668 1.396 1 85.88 80 ILE B CA 1
ATOM 4575 C C . ILE B 1 80 ? -0.653 -8.055 1.183 1 85.88 80 ILE B C 1
ATOM 4577 O O . ILE B 1 80 ? 0.422 -8.359 1.704 1 85.88 80 ILE B O 1
ATOM 4581 N N . LEU B 1 81 ? -1.34 -8.797 0.426 1 87.06 81 LEU B N 1
ATOM 4582 C CA . LEU B 1 81 ? -0.842 -10.148 0.157 1 87.06 81 LEU B CA 1
ATOM 4583 C C . LEU B 1 81 ? 0.454 -10.094 -0.645 1 87.06 81 LEU B C 1
ATOM 4585 O O . LEU B 1 81 ? 1.342 -10.93 -0.45 1 87.06 81 LEU B O 1
ATOM 4589 N N . GLY B 1 82 ? 0.504 -9.195 -1.589 1 85 82 GLY B N 1
ATOM 4590 C CA . GLY B 1 82 ? 1.751 -9.008 -2.312 1 85 82 GLY B CA 1
ATOM 4591 C C . GLY B 1 82 ? 2.912 -8.625 -1.41 1 85 82 GLY B C 1
ATOM 4592 O O . GLY B 1 82 ? 4.016 -9.156 -1.559 1 85 82 GLY B O 1
ATOM 4593 N N . VAL B 1 83 ? 2.654 -7.77 -0.439 1 82.56 83 VAL B N 1
ATOM 4594 C CA . VAL B 1 83 ? 3.674 -7.375 0.528 1 82.56 83 VAL B CA 1
ATOM 4595 C C . VAL B 1 83 ? 4.035 -8.562 1.413 1 82.56 83 VAL B C 1
ATOM 4597 O O . VAL B 1 83 ? 5.199 -8.742 1.777 1 82.56 83 VAL B O 1
ATOM 4600 N N . ALA B 1 84 ? 3.051 -9.281 1.748 1 85.44 84 ALA B N 1
ATOM 4601 C CA . ALA B 1 84 ? 3.285 -10.469 2.561 1 85.44 84 ALA B CA 1
ATOM 4602 C C . ALA B 1 84 ? 4.203 -11.453 1.843 1 85.44 84 ALA B C 1
ATOM 4604 O O . ALA B 1 84 ? 5.152 -11.977 2.438 1 85.44 84 ALA B O 1
ATOM 4605 N N . ALA B 1 85 ? 3.898 -11.633 0.625 1 85.12 85 ALA B N 1
ATOM 4606 C CA . ALA B 1 85 ? 4.727 -12.539 -0.171 1 85.12 85 ALA B CA 1
ATOM 4607 C C . ALA B 1 85 ? 6.164 -12.023 -0.26 1 85.12 85 ALA B C 1
ATOM 4609 O O . ALA B 1 85 ? 7.113 -12.805 -0.195 1 85.12 85 ALA B O 1
ATOM 4610 N N . LYS B 1 86 ? 6.336 -10.781 -0.357 1 81.06 86 LYS B N 1
ATOM 4611 C CA . LYS B 1 86 ? 7.668 -10.18 -0.405 1 81.06 86 LYS B CA 1
ATOM 4612 C C . LYS B 1 86 ? 8.383 -10.328 0.936 1 81.06 86 LYS B C 1
ATOM 4614 O O . LYS B 1 86 ? 9.594 -10.57 0.977 1 81.06 86 LYS B O 1
ATOM 4619 N N . CYS B 1 87 ? 7.664 -10.156 1.976 1 82.38 87 CYS B N 1
ATOM 4620 C CA . CYS B 1 87 ? 8.242 -10.344 3.303 1 82.38 87 CYS B CA 1
ATOM 4621 C C . CYS B 1 87 ? 8.734 -11.773 3.492 1 82.38 87 CYS B C 1
ATOM 4623 O O . CYS B 1 87 ? 9.812 -11.992 4.047 1 82.38 87 CYS B O 1
ATOM 4625 N N . ILE B 1 88 ? 8.008 -12.656 3.043 1 83.88 88 ILE B N 1
ATOM 4626 C CA . ILE B 1 88 ? 8.367 -14.062 3.164 1 83.88 88 ILE B CA 1
ATOM 4627 C C . ILE B 1 88 ? 9.617 -14.352 2.332 1 83.88 88 ILE B C 1
ATOM 4629 O O . ILE B 1 88 ? 10.547 -15 2.807 1 83.88 88 ILE B O 1
ATOM 4633 N N . SER B 1 89 ? 9.641 -13.82 1.164 1 81.12 89 SER B N 1
ATOM 4634 C CA . SER B 1 89 ? 10.789 -14.023 0.285 1 81.12 89 SER B CA 1
ATOM 4635 C C . SER B 1 89 ? 12.047 -13.375 0.863 1 81.12 89 SER B C 1
ATOM 4637 O O . SER B 1 89 ? 13.117 -13.992 0.878 1 81.12 89 SER B O 1
ATOM 4639 N N . ASP B 1 90 ? 11.914 -12.203 1.376 1 78.94 90 ASP B N 1
ATOM 4640 C CA . ASP B 1 90 ? 13.047 -11.508 1.972 1 78.94 90 ASP B CA 1
ATOM 4641 C C . ASP B 1 90 ? 13.539 -12.219 3.229 1 78.94 90 ASP B C 1
ATOM 4643 O O . ASP B 1 90 ? 14.742 -12.281 3.488 1 78.94 90 ASP B O 1
ATOM 4647 N N . GLY B 1 91 ? 12.633 -12.641 4.016 1 80.94 91 GLY B N 1
ATOM 4648 C CA . GLY B 1 91 ? 13 -13.375 5.211 1 80.94 91 GLY B CA 1
ATOM 4649 C C . GLY B 1 91 ? 13.734 -14.672 4.91 1 80.94 91 GLY B C 1
ATOM 4650 O O . GLY B 1 91 ? 14.68 -15.031 5.617 1 80.94 91 GLY B O 1
ATOM 4651 N N . ALA B 1 92 ? 13.328 -15.344 3.9 1 81.38 92 ALA B N 1
ATOM 4652 C CA . ALA B 1 92 ? 13.961 -16.594 3.498 1 81.38 92 ALA B CA 1
ATOM 4653 C C . ALA B 1 92 ? 15.375 -16.359 2.98 1 81.38 92 ALA B C 1
ATOM 4655 O O . ALA B 1 92 ? 16.281 -17.172 3.215 1 81.38 92 ALA B O 1
ATOM 4656 N N . GLU B 1 93 ? 15.516 -15.25 2.332 1 77.56 93 GLU B N 1
ATOM 4657 C CA . GLU B 1 93 ? 16.828 -14.914 1.797 1 77.56 93 GLU B CA 1
ATOM 4658 C C . GLU B 1 93 ? 17.812 -14.562 2.914 1 77.56 93 GLU B C 1
ATOM 4660 O O . GLU B 1 93 ? 19 -14.852 2.818 1 77.56 93 GLU B O 1
ATOM 4665 N N . LEU B 1 94 ? 17.297 -13.953 3.875 1 78.69 94 LEU B N 1
ATOM 4666 C CA . LEU B 1 94 ? 18.156 -13.555 4.988 1 78.69 94 LEU B CA 1
ATOM 4667 C C . LEU B 1 94 ? 18.625 -14.773 5.773 1 78.69 94 LEU B C 1
ATOM 4669 O O . LEU B 1 94 ? 19.625 -14.695 6.5 1 78.69 94 LEU B O 1
ATOM 4673 N N . LEU B 1 95 ? 17.969 -15.906 5.633 1 78.56 95 LEU B N 1
ATOM 4674 C CA . LEU B 1 95 ? 18.391 -17.141 6.301 1 78.56 95 LEU B CA 1
ATOM 4675 C C . LEU B 1 95 ? 19.719 -17.625 5.754 1 78.56 95 LEU B C 1
ATOM 4677 O O . LEU B 1 95 ? 20.484 -18.312 6.457 1 78.56 95 LEU B O 1
ATOM 4681 N N . LEU B 1 96 ? 20.016 -17.266 4.512 1 73.88 96 LEU B N 1
ATOM 4682 C CA . LEU B 1 96 ? 21.297 -17.609 3.902 1 73.88 96 LEU B CA 1
ATOM 4683 C C . LEU B 1 96 ? 22.438 -16.859 4.566 1 73.88 96 LEU B C 1
ATOM 4685 O O . LEU B 1 96 ? 23.531 -17.406 4.719 1 73.88 96 LEU B O 1
ATOM 4689 N N . ASP B 1 97 ? 22.109 -15.703 5.043 1 72.31 97 ASP B N 1
ATOM 4690 C CA . ASP B 1 97 ? 23.141 -14.875 5.676 1 72.31 97 ASP B CA 1
ATOM 4691 C C . ASP B 1 97 ? 23.359 -15.289 7.129 1 72.31 97 ASP B C 1
ATOM 4693 O O . ASP B 1 97 ? 24.406 -14.984 7.711 1 72.31 97 ASP B O 1
ATOM 4697 N N . VAL B 1 98 ? 22.375 -15.977 7.711 1 75.88 98 VAL B N 1
ATOM 4698 C CA . VAL B 1 98 ? 22.484 -16.406 9.102 1 75.88 98 VAL B CA 1
ATOM 4699 C C . VAL B 1 98 ? 23.312 -17.688 9.18 1 75.88 98 VAL B C 1
ATOM 4701 O O . VAL B 1 98 ? 23.766 -18.078 10.258 1 75.88 98 VAL B O 1
ATOM 4704 N N . GLY B 1 99 ? 23.641 -18.344 8.016 1 71.19 99 GLY B N 1
ATOM 4705 C CA . GLY B 1 99 ? 24.516 -19.5 8.031 1 71.19 99 GLY B CA 1
ATOM 4706 C C . GLY B 1 99 ? 23.812 -20.797 7.707 1 71.19 99 GLY B C 1
ATOM 4707 O O . GLY B 1 99 ? 24.375 -21.891 7.875 1 71.19 99 GLY B O 1
ATOM 4708 N N . VAL B 1 100 ? 22.641 -20.703 7.391 1 75.56 100 VAL B N 1
ATOM 4709 C CA . VAL B 1 100 ? 21.953 -21.938 6.996 1 75.56 100 VAL B CA 1
ATOM 4710 C C . VAL B 1 100 ? 22.469 -22.391 5.633 1 75.56 100 VAL B C 1
ATOM 4712 O O . VAL B 1 100 ? 22.688 -21.578 4.734 1 75.56 100 VAL B O 1
ATOM 4715 N N . PRO B 1 101 ? 22.734 -23.672 5.605 1 75.62 101 PRO B N 1
ATOM 4716 C CA . PRO B 1 101 ? 23.297 -24.172 4.352 1 75.62 101 PRO B CA 1
ATOM 4717 C C . PRO B 1 101 ? 22.438 -23.844 3.137 1 75.62 101 PRO B C 1
ATOM 4719 O O . PRO B 1 101 ? 21.203 -23.859 3.227 1 75.62 101 PRO B O 1
ATOM 4722 N N . ALA B 1 102 ? 23.047 -23.547 2.1 1 75.75 102 ALA B N 1
ATOM 4723 C CA . ALA B 1 102 ? 22.391 -23.156 0.854 1 75.75 102 ALA B CA 1
ATOM 4724 C C . ALA B 1 102 ? 21.547 -24.297 0.289 1 75.75 102 ALA B C 1
ATOM 4726 O O . ALA B 1 102 ? 20.547 -24.062 -0.393 1 75.75 102 ALA B O 1
ATOM 4727 N N . SER B 1 103 ? 21.906 -25.453 0.66 1 75.44 103 SER B N 1
ATOM 4728 C CA . SER B 1 103 ? 21.172 -26.609 0.173 1 75.44 103 SER B CA 1
ATOM 4729 C C . SER B 1 103 ? 19.781 -26.688 0.789 1 75.44 103 SER B C 1
ATOM 4731 O O . SER B 1 103 ? 18.812 -27.047 0.114 1 75.44 103 SER B O 1
ATOM 4733 N N . ILE B 1 104 ? 19.734 -26.234 1.981 1 77.81 104 ILE B N 1
ATOM 4734 C CA . ILE B 1 104 ? 18.453 -26.281 2.686 1 77.81 104 ILE B CA 1
ATOM 4735 C C . ILE B 1 104 ? 17.594 -25.094 2.289 1 77.81 104 ILE B C 1
ATOM 4737 O O . ILE B 1 104 ? 16.406 -25.25 1.994 1 77.81 104 ILE B O 1
ATOM 4741 N N . VAL B 1 105 ? 18.219 -24 2.26 1 78.12 105 VAL B N 1
ATOM 4742 C CA . VAL B 1 105 ? 17.453 -22.781 1.978 1 78.12 105 VAL B CA 1
ATOM 4743 C C . VAL B 1 105 ? 17.031 -22.781 0.513 1 78.12 105 VAL B C 1
ATOM 4745 O O . VAL B 1 105 ? 15.859 -22.516 0.205 1 78.12 105 VAL B O 1
ATOM 4748 N N . GLY B 1 106 ? 17.859 -23.094 -0.347 1 75.38 106 GLY B N 1
ATOM 4749 C CA . GLY B 1 106 ? 17.562 -23.109 -1.769 1 75.38 106 GLY B CA 1
ATOM 4750 C C . GLY B 1 106 ? 16.75 -24.328 -2.191 1 75.38 106 GLY B C 1
ATOM 4751 O O . GLY B 1 106 ? 15.992 -24.266 -3.16 1 75.38 106 GLY B O 1
ATOM 4752 N N . GLY B 1 107 ? 16.906 -25.375 -1.455 1 75.69 107 GLY B N 1
ATOM 4753 C CA . GLY B 1 107 ? 16.234 -26.625 -1.818 1 75.69 107 GLY B CA 1
ATOM 4754 C C . GLY B 1 107 ? 14.883 -26.781 -1.169 1 75.69 107 GLY B C 1
ATOM 4755 O O . GLY B 1 107 ? 13.914 -27.172 -1.827 1 75.69 107 GLY B O 1
ATOM 4756 N N . ILE B 1 108 ? 14.766 -26.359 0.059 1 79.88 108 ILE B N 1
ATOM 4757 C CA . ILE B 1 108 ? 13.539 -26.672 0.787 1 79.88 108 ILE B CA 1
ATOM 4758 C C . ILE B 1 108 ? 12.812 -25.391 1.154 1 79.88 108 ILE B C 1
ATOM 4760 O O . ILE B 1 108 ? 11.656 -25.188 0.789 1 79.88 108 ILE B O 1
ATOM 4764 N N . VAL B 1 109 ? 13.492 -24.516 1.694 1 80.62 109 VAL B N 1
ATOM 4765 C CA . VAL B 1 109 ? 12.867 -23.375 2.348 1 80.62 109 VAL B CA 1
ATOM 4766 C C . VAL B 1 109 ? 12.273 -22.438 1.296 1 80.62 109 VAL B C 1
ATOM 4768 O O . VAL B 1 109 ? 11.109 -22.047 1.391 1 80.62 109 VAL B O 1
ATOM 4771 N N . LEU B 1 110 ? 12.977 -22.172 0.282 1 79.25 110 LEU B N 1
ATOM 4772 C CA . LEU B 1 110 ? 12.531 -21.188 -0.708 1 79.25 110 LEU B CA 1
ATOM 4773 C C . LEU B 1 110 ? 11.344 -21.719 -1.506 1 79.25 110 LEU B C 1
ATOM 4775 O O . LEU B 1 110 ? 10.336 -21.031 -1.654 1 79.25 110 LEU B O 1
ATOM 4779 N N . PRO B 1 111 ? 11.422 -22.891 -1.921 1 81.56 111 PRO B N 1
ATOM 4780 C CA . PRO B 1 111 ? 10.25 -23.406 -2.637 1 81.56 111 PRO B CA 1
ATOM 4781 C C . PRO B 1 111 ? 9.023 -23.547 -1.74 1 81.56 111 PRO B C 1
ATOM 4783 O O . PRO B 1 111 ? 7.902 -23.281 -2.174 1 81.56 111 PRO B O 1
ATOM 4786 N N . LEU B 1 112 ? 9.195 -23.953 -0.567 1 84.44 112 LEU B N 1
ATOM 4787 C CA . LEU B 1 112 ? 8.094 -24.141 0.368 1 84.44 112 LEU B CA 1
ATOM 4788 C C . LEU B 1 112 ? 7.445 -22.797 0.72 1 84.44 112 LEU B C 1
ATOM 4790 O O . LEU B 1 112 ? 6.219 -22.672 0.697 1 84.44 112 LEU B O 1
ATOM 4794 N N . LEU B 1 113 ? 8.305 -21.891 0.986 1 82.06 113 LEU B N 1
ATOM 4795 C CA . LEU B 1 113 ? 7.789 -20.594 1.416 1 82.06 113 LEU B CA 1
ATOM 4796 C C . LEU B 1 113 ? 7.164 -19.844 0.244 1 82.06 113 LEU B C 1
ATOM 4798 O O . LEU B 1 113 ? 6.262 -19.031 0.436 1 82.06 113 LEU B O 1
ATOM 4802 N N . GLY B 1 114 ? 7.555 -20.156 -0.955 1 82.81 114 GLY B N 1
ATOM 4803 C CA . GLY B 1 114 ? 6.949 -19.562 -2.135 1 82.81 114 GLY B CA 1
ATOM 4804 C C . GLY B 1 114 ? 5.535 -20.047 -2.389 1 82.81 114 GLY B C 1
ATOM 4805 O O . GLY B 1 114 ? 4.754 -19.375 -3.061 1 82.81 114 GLY B O 1
ATOM 4806 N N . ALA B 1 115 ? 5.223 -21.109 -1.804 1 88.12 115 ALA B N 1
ATOM 4807 C CA . ALA B 1 115 ? 3.904 -21.719 -2.018 1 88.12 115 ALA B CA 1
ATOM 4808 C C . ALA B 1 115 ? 2.959 -21.375 -0.867 1 88.12 115 ALA B C 1
ATOM 4810 O O . ALA B 1 115 ? 1.768 -21.703 -0.923 1 88.12 115 ALA B O 1
ATOM 4811 N N . VAL B 1 116 ? 3.41 -20.719 0.128 1 88 116 VAL B N 1
ATOM 4812 C CA . VAL B 1 116 ? 2.641 -20.469 1.345 1 88 116 VAL B CA 1
ATOM 4813 C C . VAL B 1 116 ? 1.457 -19.562 1.039 1 88 116 VAL B C 1
ATOM 4815 O O . VAL B 1 116 ? 0.329 -19.828 1.455 1 88 116 VAL B O 1
ATOM 4818 N N . PRO B 1 117 ? 1.697 -18.547 0.262 1 90.12 117 PRO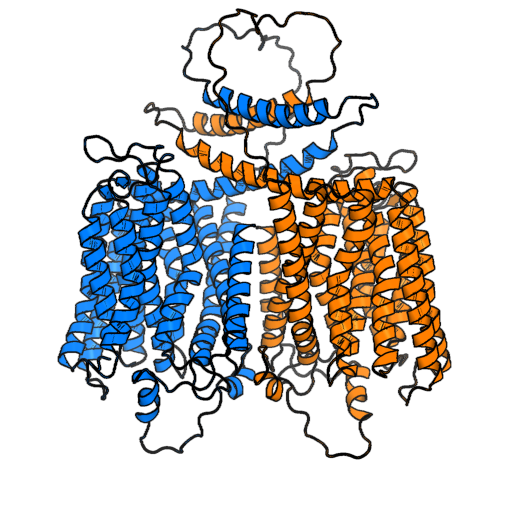 B N 1
ATOM 4819 C CA . PRO B 1 117 ? 0.55 -17.672 0.01 1 90.12 117 PRO B CA 1
ATOM 4820 C C . PRO B 1 117 ? -0.581 -18.375 -0.732 1 90.12 117 PRO B C 1
ATOM 4822 O O . PRO B 1 117 ? -1.747 -18.25 -0.347 1 90.12 117 PRO B O 1
ATOM 4825 N N . ASP B 1 118 ? -0.309 -19.141 -1.693 1 93.25 118 ASP B N 1
ATOM 4826 C CA . ASP B 1 118 ? -1.318 -19.891 -2.43 1 93.25 118 ASP B CA 1
ATOM 4827 C C . ASP B 1 118 ? -1.99 -20.938 -1.533 1 93.25 118 ASP B C 1
ATOM 4829 O O . ASP B 1 118 ? -3.213 -21.094 -1.562 1 93.25 118 ASP B O 1
ATOM 4833 N N . SER B 1 119 ? -1.199 -21.594 -0.781 1 92.88 119 SER B N 1
ATOM 4834 C CA . SER B 1 119 ? -1.737 -22.609 0.117 1 92.88 119 SER B CA 1
ATOM 4835 C C . SER B 1 119 ? -2.697 -22 1.131 1 92.88 119 SER B C 1
ATOM 4837 O O . SER B 1 119 ? -3.736 -22.578 1.441 1 92.88 119 SER B O 1
ATOM 4839 N N . ALA B 1 120 ? -2.309 -20.875 1.613 1 90.81 120 ALA B N 1
ATOM 4840 C CA . ALA B 1 120 ? -3.15 -20.203 2.602 1 90.81 120 ALA B CA 1
ATOM 4841 C C . ALA B 1 120 ? -4.496 -19.812 1.998 1 90.81 120 ALA B C 1
ATOM 4843 O O . ALA B 1 120 ? -5.543 -20 2.629 1 90.81 120 ALA B O 1
ATOM 4844 N N . ILE B 1 121 ? -4.469 -19.312 0.827 1 92.19 121 ILE B N 1
ATOM 4845 C CA . ILE B 1 121 ? -5.703 -18.906 0.16 1 92.19 121 ILE B CA 1
ATOM 4846 C C . ILE B 1 121 ? -6.578 -20.141 -0.09 1 92.19 121 ILE B C 1
ATOM 4848 O O . ILE B 1 121 ? -7.793 -20.094 0.126 1 92.19 121 ILE B O 1
ATOM 4852 N N . ILE B 1 122 ? -5.992 -21.234 -0.435 1 93.88 122 ILE B N 1
ATOM 4853 C CA . ILE B 1 122 ? -6.73 -22.453 -0.706 1 93.88 122 ILE B CA 1
ATOM 4854 C C . ILE B 1 122 ? -7.32 -23 0.593 1 93.88 122 ILE B C 1
ATOM 4856 O O . ILE B 1 122 ? -8.492 -23.391 0.638 1 93.88 122 ILE B O 1
ATOM 4860 N N . ILE B 1 123 ? -6.582 -22.953 1.63 1 92 123 ILE B N 1
ATOM 4861 C CA . ILE B 1 123 ? -7.043 -23.469 2.916 1 92 123 ILE B CA 1
ATOM 4862 C C . ILE B 1 123 ? -8.242 -22.656 3.395 1 92 123 ILE B C 1
ATOM 4864 O O . ILE B 1 123 ? -9.273 -23.219 3.773 1 92 123 ILE B O 1
ATOM 4868 N N . VAL B 1 124 ? -8.164 -21.438 3.303 1 89.12 124 VAL B N 1
ATOM 4869 C CA . VAL B 1 124 ? -9.195 -20.562 3.844 1 89.12 124 VAL B CA 1
ATOM 4870 C C . VAL B 1 124 ? -10.445 -20.641 2.971 1 89.12 124 VAL B C 1
ATOM 4872 O O . VAL B 1 124 ? -11.57 -20.484 3.463 1 89.12 124 VAL B O 1
ATOM 4875 N N . SER B 1 125 ? -10.25 -20.875 1.734 1 89.94 125 SER B N 1
ATOM 4876 C CA . SER B 1 125 ? -11.391 -20.969 0.829 1 89.94 125 SER B CA 1
ATOM 4877 C C . SER B 1 125 ? -12.297 -22.141 1.207 1 89.94 125 SER B C 1
ATOM 4879 O O . SER B 1 125 ? -13.477 -22.156 0.859 1 89.94 125 SER B O 1
ATOM 4881 N N . GLY B 1 126 ? -11.805 -23.109 1.954 1 88.5 126 GLY B N 1
ATOM 4882 C CA . GLY B 1 126 ? -12.594 -24.281 2.295 1 88.5 126 GLY B CA 1
ATOM 4883 C C . GLY B 1 126 ? -13.016 -24.312 3.752 1 88.5 126 GLY B C 1
ATOM 4884 O O . GLY B 1 126 ? -13.688 -25.25 4.188 1 88.5 126 GLY B O 1
ATOM 4885 N N . LEU B 1 127 ? -12.75 -23.375 4.633 1 82.19 127 LEU B N 1
ATOM 4886 C CA . LEU B 1 127 ? -12.984 -23.422 6.07 1 82.19 127 LEU B CA 1
ATOM 4887 C C . LEU B 1 127 ? -14.242 -22.656 6.445 1 82.19 127 LEU B C 1
ATOM 4889 O O . LEU B 1 127 ? -14.852 -22.922 7.484 1 82.19 127 LEU B O 1
ATOM 4893 N N . GLY B 1 128 ? -14.867 -21.875 5.738 1 74.81 128 GLY B N 1
ATOM 4894 C CA . GLY B 1 128 ? -16 -21.062 6.121 1 74.81 128 GLY B CA 1
ATOM 4895 C C . GLY B 1 128 ? -17.344 -21.734 5.879 1 74.81 128 GLY B C 1
ATOM 4896 O O . GLY B 1 128 ? -17.391 -22.875 5.438 1 74.81 128 GLY B O 1
ATOM 4897 N N . ALA B 1 129 ? -18.484 -21.062 6.395 1 73.25 129 ALA B N 1
ATOM 4898 C CA . ALA B 1 129 ? -19.844 -21.578 6.215 1 73.25 129 ALA B CA 1
ATOM 4899 C C . ALA B 1 129 ? -20.219 -21.625 4.734 1 73.25 129 ALA B C 1
ATOM 4901 O O . ALA B 1 129 ? -20.984 -22.5 4.312 1 73.25 129 ALA B O 1
ATOM 4902 N N . ASP B 1 130 ? -19.656 -20.797 4.004 1 79.31 130 ASP B N 1
ATOM 4903 C CA . ASP B 1 130 ? -19.875 -20.781 2.561 1 79.31 130 ASP B CA 1
ATOM 4904 C C . ASP B 1 130 ? -18.688 -21.375 1.821 1 79.31 130 ASP B C 1
ATOM 4906 O O . ASP B 1 130 ? -18.25 -20.859 0.79 1 79.31 130 ASP B O 1
ATOM 4910 N N . ALA B 1 131 ? -18.328 -22.578 2.289 1 84.12 131 ALA B N 1
ATOM 4911 C CA . ALA B 1 131 ? -17.094 -23.172 1.802 1 84.12 131 ALA B CA 1
ATOM 4912 C C . ALA B 1 131 ? -17.25 -23.641 0.354 1 84.12 131 ALA B C 1
ATOM 4914 O O . ALA B 1 131 ? -16.297 -23.531 -0.436 1 84.12 131 ALA B O 1
ATOM 4915 N N . GLN B 1 132 ? -18.359 -24.109 -0.019 1 82.25 132 GLN B N 1
ATOM 4916 C CA . GLN B 1 132 ? -18.516 -24.625 -1.372 1 82.25 132 GLN B CA 1
ATOM 4917 C C . GLN B 1 132 ? -18.359 -23.531 -2.412 1 82.25 132 GLN B C 1
ATOM 4919 O O . GLN B 1 132 ? -17.719 -23.734 -3.449 1 82.25 132 GLN B O 1
ATOM 4924 N N . GLU B 1 133 ? -18.922 -22.359 -2.105 1 81.19 133 GLU B N 1
ATOM 4925 C CA . GLU B 1 133 ? -18.781 -21.234 -3.023 1 81.19 133 GLU B CA 1
ATOM 4926 C C . GLU B 1 133 ? -17.359 -20.672 -2.992 1 81.19 133 GLU B C 1
ATOM 4928 O O . GLU B 1 133 ? -16.812 -20.328 -4.035 1 81.19 133 GLU B O 1
ATOM 4933 N N . LYS B 1 134 ? -16.812 -20.688 -1.867 1 88.12 134 LYS B N 1
ATOM 4934 C CA . LYS B 1 134 ? -15.461 -20.156 -1.699 1 88.12 134 LYS B CA 1
ATOM 4935 C C . LYS B 1 134 ? -14.414 -21.109 -2.258 1 88.12 134 LYS B C 1
ATOM 4937 O O . LYS B 1 134 ? -13.297 -20.703 -2.58 1 88.12 134 LYS B O 1
ATOM 4942 N N . LEU B 1 135 ? -14.82 -22.328 -2.418 1 91 135 LEU B N 1
ATOM 4943 C CA . LEU B 1 135 ? -13.875 -23.328 -2.91 1 91 135 LEU B CA 1
ATOM 4944 C C . LEU B 1 135 ? -13.5 -23.047 -4.363 1 91 135 LEU B C 1
ATOM 4946 O O . LEU B 1 135 ? -12.398 -23.391 -4.801 1 91 135 LEU B O 1
ATOM 4950 N N . SER B 1 136 ? -14.383 -22.406 -5.059 1 91.25 136 SER B N 1
ATOM 4951 C CA . SER B 1 136 ? -14.086 -22.016 -6.438 1 91.25 136 SER B CA 1
ATOM 49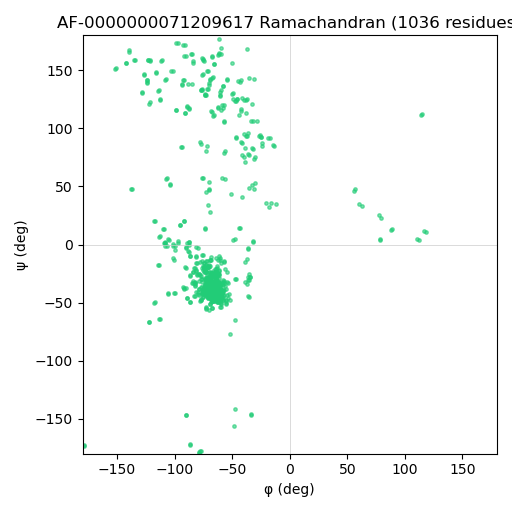52 C C . SER B 1 136 ? -12.93 -21.031 -6.5 1 91.25 136 SER B C 1
ATOM 4954 O O . SER B 1 136 ? -12.164 -21.031 -7.465 1 91.25 136 SER B O 1
ATOM 4956 N N . VAL B 1 137 ? -12.875 -20.234 -5.477 1 93 137 VAL B N 1
ATOM 4957 C CA . VAL B 1 137 ? -11.758 -19.297 -5.395 1 93 137 VAL B CA 1
ATOM 4958 C C . VAL B 1 137 ? -10.453 -20.062 -5.199 1 93 137 VAL B C 1
ATOM 4960 O O . VAL B 1 137 ? -9.43 -19.719 -5.797 1 93 137 VAL B O 1
ATOM 4963 N N . GLY B 1 138 ? -10.477 -21.062 -4.414 1 93.62 138 GLY B N 1
ATOM 4964 C CA . GLY B 1 138 ? -9.305 -21.891 -4.211 1 93.62 138 GLY B CA 1
ATOM 4965 C C . GLY B 1 138 ? -8.836 -22.578 -5.477 1 93.62 138 GLY B C 1
ATOM 4966 O O . GLY B 1 138 ? -7.641 -22.625 -5.766 1 93.62 138 GLY B O 1
ATOM 4967 N N . MET B 1 139 ? -9.758 -23.078 -6.199 1 94.31 139 MET B N 1
ATOM 4968 C CA . MET B 1 139 ? -9.43 -23.703 -7.473 1 94.31 139 MET B CA 1
ATOM 4969 C C . MET B 1 139 ? -8.891 -22.688 -8.469 1 94.31 139 MET B C 1
ATOM 4971 O O . MET B 1 139 ? -7.969 -22.984 -9.234 1 94.31 139 MET B O 1
ATOM 4975 N N . GLY B 1 140 ? -9.516 -21.562 -8.438 1 95.06 140 GLY B N 1
ATOM 4976 C CA . GLY B 1 140 ? -9.008 -20.484 -9.289 1 95.06 140 GLY B CA 1
ATOM 4977 C C . GLY B 1 140 ? -7.574 -20.109 -8.977 1 95.06 140 GLY B C 1
ATOM 4978 O O . GLY B 1 140 ? -6.789 -19.828 -9.891 1 95.06 140 GLY B O 1
ATOM 4979 N N . THR B 1 141 ? -7.277 -20.094 -7.727 1 95 141 THR B N 1
ATOM 4980 C CA . THR B 1 141 ? -5.922 -19.766 -7.301 1 95 141 THR B CA 1
ATOM 4981 C C . THR B 1 141 ? -4.945 -20.859 -7.73 1 95 141 THR B C 1
ATOM 4983 O O . THR B 1 141 ? -3.869 -20.562 -8.258 1 95 141 THR B O 1
ATOM 4986 N N . LEU B 1 142 ? -5.34 -22.109 -7.531 1 95.31 142 LEU B N 1
ATOM 4987 C CA . LEU B 1 142 ? -4.504 -23.234 -7.914 1 95.31 142 LEU B CA 1
ATOM 4988 C C . LEU B 1 142 ? -4.281 -23.266 -9.422 1 95.31 142 LEU B C 1
ATOM 4990 O O . LEU B 1 142 ? -3.143 -23.328 -9.883 1 95.31 142 LEU B O 1
ATOM 4994 N N . ALA B 1 143 ? -5.363 -23.156 -10.156 1 96.06 143 ALA B N 1
ATOM 4995 C CA . ALA B 1 143 ? -5.293 -23.172 -11.617 1 96.06 143 ALA B CA 1
ATOM 4996 C C . ALA B 1 143 ? -4.566 -21.938 -12.141 1 96.06 143 ALA B C 1
ATOM 4998 O O . ALA B 1 143 ? -3.676 -22.047 -12.984 1 96.06 143 ALA B O 1
ATOM 4999 N N . GLY B 1 144 ? -4.941 -20.828 -11.641 1 95.25 144 GLY B N 1
ATOM 5000 C CA . GLY B 1 144 ? -4.352 -19.578 -12.094 1 95.25 144 GLY B CA 1
ATOM 5001 C C . GLY B 1 144 ? -2.859 -19.5 -11.836 1 95.25 144 GLY B C 1
ATOM 5002 O O . GLY B 1 144 ? -2.098 -19.047 -12.695 1 95.25 144 GLY B O 1
ATOM 5003 N N . SER B 1 145 ? -2.506 -19.875 -10.641 1 94.81 145 SER B N 1
ATOM 5004 C CA . SER B 1 145 ? -1.092 -19.828 -10.289 1 94.81 145 SER B CA 1
ATOM 5005 C C . SER B 1 145 ? -0.272 -20.781 -11.156 1 94.81 145 SER B C 1
ATOM 5007 O O . SER B 1 145 ? 0.791 -20.406 -11.656 1 94.81 145 SER B O 1
ATOM 5009 N N . THR B 1 146 ? -0.691 -21.953 -11.414 1 95.44 146 THR B N 1
ATOM 5010 C CA . THR B 1 146 ? 0.013 -22.938 -12.227 1 95.44 146 THR B CA 1
ATOM 5011 C C . THR B 1 146 ? 0.102 -22.469 -13.68 1 95.44 146 THR B C 1
ATOM 5013 O O . THR B 1 146 ? 1.187 -22.453 -14.266 1 95.44 146 THR B O 1
ATOM 5016 N N . ILE B 1 147 ? -0.987 -22.016 -14.203 1 96.31 147 ILE B N 1
ATOM 5017 C CA . ILE B 1 147 ? -1.056 -21.672 -15.617 1 96.31 147 ILE B CA 1
ATOM 5018 C C . ILE B 1 147 ? -0.336 -20.344 -15.859 1 96.31 147 ILE B C 1
ATOM 5020 O O . ILE B 1 147 ? 0.363 -20.188 -16.859 1 96.31 147 ILE B O 1
ATOM 5024 N N . MET B 1 148 ? -0.512 -19.438 -14.969 1 94.56 148 MET B N 1
ATOM 5025 C CA . MET B 1 148 ? 0.146 -18.141 -15.148 1 94.56 148 MET B CA 1
ATOM 5026 C C . MET B 1 148 ? 1.663 -18.297 -15.109 1 94.56 148 MET B C 1
ATOM 5028 O O . MET B 1 148 ? 2.369 -17.719 -15.938 1 94.56 148 MET B O 1
ATOM 5032 N N . LEU B 1 149 ? 2.193 -19.047 -14.219 1 93.25 149 LEU B N 1
ATOM 5033 C CA . LEU B 1 149 ? 3.635 -19.25 -14.102 1 93.25 149 LEU B CA 1
ATOM 5034 C C . LEU B 1 149 ? 4.191 -19.969 -15.32 1 93.25 149 LEU B C 1
ATOM 5036 O O . LEU B 1 149 ? 5.262 -19.609 -15.82 1 93.25 149 LEU B O 1
ATOM 5040 N N . LEU B 1 150 ? 3.439 -20.891 -15.875 1 95.81 150 LEU B N 1
ATOM 5041 C CA . LEU B 1 150 ? 3.916 -21.719 -16.984 1 95.81 150 LEU B CA 1
ATOM 5042 C C . LEU B 1 150 ? 3.684 -21.031 -18.312 1 95.81 150 LEU B C 1
ATOM 5044 O O . LEU B 1 150 ? 4.195 -21.469 -19.344 1 95.81 150 LEU B O 1
ATOM 5048 N N . THR B 1 151 ? 2.959 -19.953 -18.344 1 95.31 151 THR B N 1
ATOM 5049 C CA . THR B 1 151 ? 2.658 -19.312 -19.625 1 95.31 151 THR B CA 1
ATOM 5050 C C . THR B 1 151 ? 3.139 -17.875 -19.641 1 95.31 151 THR B C 1
ATOM 5052 O O . THR B 1 151 ? 4.207 -17.562 -20.172 1 95.31 151 THR B O 1
ATOM 5055 N N . ALA B 1 152 ? 2.475 -17.078 -18.781 1 92.31 152 ALA B N 1
ATOM 5056 C CA . ALA B 1 152 ? 2.807 -15.656 -18.797 1 92.31 152 ALA B CA 1
ATOM 5057 C C . ALA B 1 152 ? 4.234 -15.422 -18.312 1 92.31 152 ALA B C 1
ATOM 5059 O O . ALA B 1 152 ? 5.004 -14.695 -18.953 1 92.31 152 ALA B O 1
ATOM 5060 N N . ALA B 1 153 ? 4.562 -16 -17.219 1 92.5 153 ALA B N 1
ATOM 5061 C CA . ALA B 1 153 ? 5.918 -15.828 -16.703 1 92.5 153 ALA B CA 1
ATOM 5062 C C . ALA B 1 153 ? 6.941 -16.484 -17.625 1 92.5 153 ALA B C 1
ATOM 5064 O O . ALA B 1 153 ? 8.023 -15.945 -17.859 1 92.5 153 ALA B O 1
ATOM 5065 N N . TRP B 1 154 ? 6.645 -17.641 -18.109 1 94.94 154 TRP B N 1
ATOM 5066 C CA . TRP B 1 154 ? 7.496 -18.375 -19.031 1 94.94 154 TRP B CA 1
ATOM 5067 C C . TRP B 1 154 ? 7.742 -17.578 -20.312 1 94.94 154 TRP B C 1
ATOM 5069 O O . TRP B 1 154 ? 8.891 -17.391 -20.734 1 94.94 154 TRP B O 1
ATOM 5079 N N . ALA B 1 155 ? 6.703 -17.094 -20.906 1 94.56 155 ALA B N 1
ATOM 5080 C CA . ALA B 1 155 ? 6.793 -16.312 -22.125 1 94.56 155 ALA B CA 1
ATOM 5081 C C . ALA B 1 155 ? 7.547 -15.008 -21.891 1 94.56 155 ALA B C 1
ATOM 5083 O O . ALA B 1 155 ? 8.352 -14.594 -22.734 1 94.56 155 ALA B O 1
ATOM 5084 N N . GLY B 1 156 ? 7.262 -14.383 -20.781 1 92.94 156 GLY B N 1
ATOM 5085 C CA . GLY B 1 156 ? 7.973 -13.156 -20.453 1 92.94 156 GLY B CA 1
ATOM 5086 C C . GLY B 1 156 ? 9.469 -13.367 -20.281 1 92.94 156 GLY B C 1
ATOM 5087 O O . GLY B 1 156 ? 10.266 -12.523 -20.719 1 92.94 156 GLY B O 1
ATOM 5088 N N . SER B 1 157 ? 9.828 -14.461 -19.719 1 92.62 157 SER B N 1
ATOM 5089 C CA . SER B 1 157 ? 11.242 -14.758 -19.484 1 92.62 157 SER B CA 1
ATOM 5090 C C . SER B 1 157 ? 11.953 -15.047 -20.812 1 92.62 157 SER B C 1
ATOM 5092 O O . SER B 1 157 ? 13.133 -14.711 -20.969 1 92.62 157 SER B O 1
ATOM 5094 N N . VAL B 1 158 ? 11.32 -15.625 -21.75 1 93.94 158 VAL B N 1
ATOM 5095 C CA . VAL B 1 158 ? 11.914 -15.898 -23.047 1 93.94 158 VAL B CA 1
ATOM 5096 C C . VAL B 1 158 ? 12.094 -14.586 -23.812 1 93.94 158 VAL B C 1
ATOM 5098 O O . VAL B 1 158 ? 13.133 -14.367 -24.453 1 93.94 158 VAL B O 1
ATOM 5101 N N . LEU B 1 159 ? 11.133 -13.734 -23.703 1 91.31 159 LEU B N 1
ATOM 5102 C CA . LEU B 1 159 ? 11.164 -12.477 -24.453 1 91.31 159 LEU B CA 1
ATOM 5103 C C . LEU B 1 159 ? 12.227 -11.547 -23.891 1 91.31 159 LEU B C 1
ATOM 5105 O O . LEU B 1 159 ? 12.969 -10.914 -24.641 1 91.31 159 LEU B O 1
ATOM 5109 N N . ILE B 1 160 ? 12.336 -11.547 -22.609 1 88.75 160 ILE B N 1
ATOM 5110 C CA . ILE B 1 160 ? 13.266 -10.617 -21.969 1 88.75 160 ILE B CA 1
ATOM 5111 C C . ILE B 1 160 ? 14.68 -11.195 -22 1 88.75 160 ILE B C 1
ATOM 5113 O O . ILE B 1 160 ? 15.656 -10.461 -22.156 1 88.75 160 ILE B O 1
ATOM 5117 N N . GLY B 1 161 ? 14.773 -12.484 -21.906 1 90.12 161 GLY B N 1
ATOM 5118 C CA . GLY B 1 161 ? 16.078 -13.141 -21.906 1 90.12 161 GLY B CA 1
ATOM 5119 C C . GLY B 1 161 ? 16.547 -13.555 -23.281 1 90.12 161 GLY B C 1
ATOM 5120 O O . GLY B 1 161 ? 17.5 -14.328 -23.406 1 90.12 161 GLY B O 1
ATOM 5121 N N . ARG B 1 162 ? 16.094 -13.055 -24.312 1 91.75 162 ARG B N 1
ATOM 5122 C CA . ARG B 1 162 ? 16.391 -13.492 -25.672 1 91.75 162 ARG B CA 1
ATOM 5123 C C . ARG B 1 162 ? 17.812 -13.102 -26.078 1 91.75 162 ARG B C 1
ATOM 5125 O O . ARG B 1 162 ? 18.266 -11.984 -25.797 1 91.75 162 ARG B O 1
ATOM 5132 N N . CYS B 1 163 ? 18.516 -14.117 -26.562 1 92.75 163 CYS B N 1
ATOM 5133 C CA . CYS B 1 163 ? 19.844 -13.945 -27.109 1 92.75 163 CYS B CA 1
ATOM 5134 C C . CYS B 1 163 ? 19.906 -14.453 -28.547 1 92.75 163 CYS B C 1
ATOM 5136 O O . CYS B 1 163 ? 19.016 -15.156 -29 1 92.75 163 CYS B O 1
ATOM 5138 N N . ASP B 1 164 ? 20.938 -13.93 -29.25 1 92.62 164 ASP B N 1
ATOM 5139 C CA . ASP B 1 164 ? 21.125 -14.43 -30.609 1 92.62 164 ASP B CA 1
ATOM 5140 C C . ASP B 1 164 ? 21.594 -15.883 -30.594 1 92.62 164 ASP B C 1
ATOM 5142 O O . ASP B 1 164 ? 22.359 -16.297 -29.719 1 92.62 164 ASP B O 1
ATOM 5146 N N . LEU B 1 165 ? 21.094 -16.609 -31.531 1 92.5 165 LEU B N 1
ATOM 5147 C CA . LEU B 1 165 ? 21.422 -18.031 -31.609 1 92.5 165 LEU B CA 1
ATOM 5148 C C . LEU B 1 165 ? 22.609 -18.25 -32.531 1 92.5 165 LEU B C 1
ATOM 5150 O O . LEU B 1 165 ? 22.719 -17.609 -33.594 1 92.5 165 LEU B O 1
ATOM 5154 N N . ASP B 1 166 ? 23.484 -19.141 -32.062 1 89.81 166 ASP B N 1
ATOM 5155 C CA . ASP B 1 166 ? 24.641 -19.5 -32.875 1 89.81 166 ASP B CA 1
ATOM 5156 C C . ASP B 1 166 ? 24.266 -20.5 -33.969 1 89.81 166 ASP B C 1
ATOM 5158 O O . ASP B 1 166 ? 23.094 -20.859 -34.094 1 89.81 166 ASP B O 1
ATOM 5162 N N . ARG B 1 167 ? 25.297 -20.938 -34.781 1 86 167 ARG B N 1
ATOM 5163 C CA . ARG B 1 167 ? 25.109 -21.859 -35.906 1 86 167 ARG B CA 1
ATOM 5164 C C . ARG B 1 167 ? 24.562 -23.203 -35.438 1 86 167 ARG B C 1
ATOM 5166 O O . ARG B 1 167 ? 23.859 -23.891 -36.156 1 86 167 ARG B O 1
ATOM 5173 N N . HIS B 1 168 ? 24.781 -23.562 -34.094 1 87.31 168 HIS B N 1
ATOM 5174 C CA . HIS B 1 168 ? 24.344 -24.828 -33.562 1 87.31 168 HIS B CA 1
ATOM 5175 C C . HIS B 1 168 ? 23 -24.688 -32.844 1 87.31 168 HIS B C 1
ATOM 5177 O O 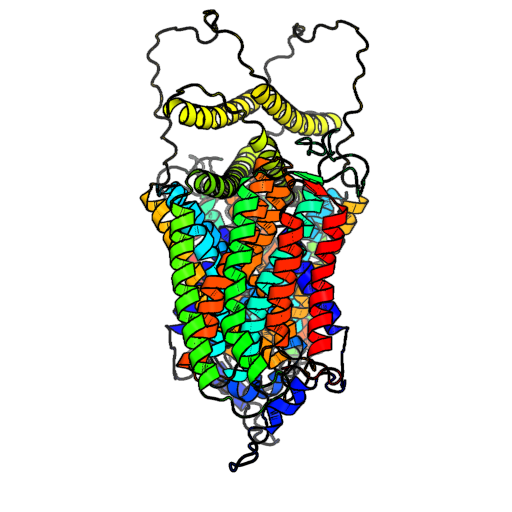. HIS B 1 168 ? 22.484 -25.656 -32.281 1 87.31 168 HIS B O 1
ATOM 5183 N N . GLY B 1 169 ? 22.453 -23.531 -32.875 1 87.12 169 GLY B N 1
ATOM 5184 C CA . GLY B 1 169 ? 21.156 -23.312 -32.281 1 87.12 169 GLY B CA 1
ATOM 5185 C C . GLY B 1 169 ? 21.219 -22.953 -30.797 1 87.12 169 GLY B C 1
ATOM 5186 O O . GLY B 1 169 ? 20.234 -23.062 -30.078 1 87.12 169 GLY B O 1
ATOM 5187 N N . GLU B 1 170 ? 22.375 -22.641 -30.328 1 91 170 GLU B N 1
ATOM 5188 C CA . GLU B 1 170 ? 22.547 -22.281 -28.922 1 91 170 GLU B CA 1
ATOM 5189 C C . GLU B 1 170 ? 22.656 -20.766 -28.75 1 91 170 GLU B C 1
ATOM 5191 O O . GLU B 1 170 ? 23.156 -20.062 -29.641 1 91 170 GLU B O 1
ATOM 5196 N N . ALA B 1 171 ? 22.188 -20.328 -27.609 1 92.12 171 ALA B N 1
ATOM 5197 C CA . ALA B 1 171 ? 22.156 -18.891 -27.344 1 92.12 171 ALA B CA 1
ATOM 5198 C C . ALA B 1 171 ? 23.547 -18.359 -26.984 1 92.12 171 ALA B C 1
ATOM 5200 O O . ALA B 1 171 ? 24.266 -19 -26.203 1 92.12 171 ALA B O 1
ATOM 5201 N N . ILE B 1 172 ? 23.875 -17.25 -27.625 1 89.12 172 ILE B N 1
ATOM 5202 C CA . ILE B 1 172 ? 25.125 -16.578 -27.312 1 89.12 172 ILE B CA 1
ATOM 5203 C C . ILE B 1 172 ? 24.906 -15.609 -26.156 1 89.12 172 ILE B C 1
ATOM 5205 O O . ILE B 1 172 ? 24.172 -14.633 -26.281 1 89.12 172 ILE B O 1
ATOM 5209 N N . GLU B 1 173 ? 25.594 -15.906 -25.109 1 87.81 173 GLU B N 1
ATOM 5210 C CA . GLU B 1 173 ? 25.391 -15.148 -23.875 1 87.81 173 GLU B CA 1
ATOM 5211 C C . GLU B 1 173 ? 25.656 -13.664 -24.094 1 87.81 173 GLU B C 1
ATOM 5213 O O . GLU B 1 173 ? 26.625 -13.289 -24.75 1 87.81 173 GLU B O 1
ATOM 5218 N N . GLY B 1 174 ? 24.797 -12.797 -23.562 1 81.25 174 GLY B N 1
ATOM 5219 C CA . GLY B 1 174 ? 24.969 -11.352 -23.562 1 81.25 174 GLY B CA 1
ATOM 5220 C C . GLY B 1 174 ? 24.625 -10.719 -24.891 1 81.25 174 GLY B C 1
ATOM 5221 O O . GLY B 1 174 ? 24.891 -9.531 -25.109 1 81.25 174 GLY B O 1
ATOM 5222 N N . SER B 1 175 ? 24.156 -11.492 -25.812 1 81.06 175 SER B N 1
ATOM 5223 C CA . SER B 1 175 ? 23.781 -10.938 -27.109 1 81.06 175 SER B CA 1
ATOM 5224 C C . SER B 1 175 ? 22.281 -10.664 -27.188 1 81.06 175 SER B C 1
ATOM 5226 O O . SER B 1 175 ? 21.578 -10.766 -26.188 1 81.06 175 SER B O 1
ATOM 5228 N N . GLY B 1 176 ? 21.75 -10.031 -28.234 1 76.38 176 GLY B N 1
ATOM 5229 C CA . GLY B 1 176 ? 20.312 -9.898 -28.406 1 76.38 176 GLY B CA 1
ATOM 5230 C C . GLY B 1 176 ? 19.844 -8.453 -28.406 1 76.38 176 GLY B C 1
ATOM 5231 O O . GLY B 1 176 ? 18.656 -8.188 -28.219 1 76.38 176 GLY B O 1
ATOM 5232 N N . HIS B 1 177 ? 20.734 -7.559 -28.469 1 72.19 177 HIS B N 1
ATOM 5233 C CA . HIS B 1 177 ? 20.375 -6.148 -28.453 1 72.19 177 HIS B CA 1
ATOM 5234 C C . HIS B 1 177 ? 20.078 -5.641 -29.859 1 72.19 177 HIS B C 1
ATOM 5236 O O . HIS B 1 177 ? 19.625 -4.5 -30.031 1 72.19 177 HIS B O 1
ATOM 5242 N N . GLY B 1 178 ? 20.125 -6.438 -30.781 1 71.69 178 GLY B N 1
ATOM 5243 C CA . GLY B 1 178 ? 19.906 -6.008 -32.156 1 71.69 178 GLY B CA 1
ATOM 5244 C C . GLY B 1 178 ? 18.453 -6.078 -32.594 1 71.69 178 GLY B C 1
ATOM 5245 O O . GLY B 1 178 ? 17.562 -5.777 -31.797 1 71.69 178 GLY B O 1
ATOM 5246 N N . LYS B 1 179 ? 18.25 -6.359 -33.812 1 78.44 179 LYS B N 1
ATOM 5247 C CA . LYS B 1 179 ? 16.906 -6.41 -34.375 1 78.44 179 LYS B CA 1
ATOM 5248 C C . LYS B 1 179 ? 16.125 -7.598 -33.844 1 78.44 179 LYS B C 1
ATOM 5250 O O . LYS B 1 179 ? 16.672 -8.672 -33.625 1 78.44 179 LYS B O 1
ATOM 5255 N N . PHE B 1 180 ? 14.898 -7.363 -33.562 1 86.75 180 PHE B N 1
ATOM 5256 C CA . PHE B 1 180 ? 13.984 -8.375 -33.031 1 86.75 180 PHE B CA 1
ATOM 5257 C C . PHE B 1 180 ? 13.695 -9.43 -34.094 1 86.75 180 PHE B C 1
ATOM 5259 O O . PHE B 1 180 ? 13.32 -9.102 -35.219 1 86.75 180 PHE B O 1
ATOM 5266 N N . SER B 1 181 ? 14.133 -10.648 -33.812 1 87 181 SER B N 1
ATOM 5267 C CA . SER B 1 181 ? 13.82 -11.781 -34.688 1 87 181 SER B CA 1
ATOM 5268 C C . SER B 1 181 ? 13.125 -12.898 -33.938 1 87 181 SER B C 1
ATOM 5270 O O . SER B 1 181 ? 13.547 -13.266 -32.844 1 87 181 SER B O 1
ATOM 5272 N N . CYS B 1 182 ? 12.148 -13.508 -34.5 1 88.81 182 CYS B N 1
ATOM 5273 C CA . CYS B 1 182 ? 11.344 -14.531 -33.844 1 88.81 182 CYS B CA 1
ATOM 5274 C C . CYS B 1 182 ? 12.008 -15.898 -33.938 1 88.81 182 CYS B C 1
ATOM 5276 O O . CYS B 1 182 ? 11.766 -16.766 -33.094 1 88.81 182 CYS B O 1
ATOM 5278 N N . THR B 1 183 ? 12.867 -16.109 -34.906 1 89.12 183 THR B N 1
ATOM 5279 C CA . THR B 1 183 ? 13.414 -17.453 -35.125 1 89.12 183 THR B CA 1
ATOM 5280 C C . THR B 1 183 ? 14.914 -17.469 -34.844 1 89.12 183 THR B C 1
ATOM 5282 O O . THR B 1 183 ? 15.492 -18.547 -34.625 1 89.12 183 THR B O 1
ATOM 5285 N N . LYS B 1 184 ? 15.555 -16.328 -34.812 1 90.19 184 LYS B N 1
ATOM 5286 C CA . LYS B 1 184 ? 17.016 -16.328 -34.688 1 90.19 184 LYS B CA 1
ATOM 5287 C C . LYS B 1 184 ? 17.422 -15.906 -33.281 1 90.19 184 LYS B C 1
ATOM 5289 O O . LYS B 1 184 ? 18.609 -15.711 -33 1 90.19 184 LYS B O 1
ATOM 5294 N N . GLN B 1 185 ? 16.438 -15.758 -32.531 1 94.06 185 GLN B N 1
ATOM 5295 C CA . GLN B 1 185 ? 16.719 -15.398 -31.141 1 94.06 185 GLN B CA 1
ATOM 5296 C C . GLN B 1 185 ? 16.031 -16.359 -30.172 1 94.06 185 GLN B C 1
ATOM 5298 O O . GLN B 1 185 ? 14.984 -16.922 -30.5 1 94.06 185 GLN B O 1
ATOM 5303 N N . GLY B 1 186 ? 16.641 -16.625 -29.062 1 93.5 186 GLY B N 1
ATOM 5304 C CA . GLY B 1 186 ? 16.078 -17.531 -28.078 1 93.5 186 GLY B CA 1
ATOM 5305 C C . GLY B 1 186 ? 16.938 -17.688 -26.828 1 93.5 186 GLY B C 1
ATOM 5306 O O . GLY B 1 186 ? 17.828 -16.875 -26.594 1 93.5 186 GLY B O 1
ATOM 5307 N N . VAL B 1 187 ? 16.484 -18.594 -26.047 1 94.44 187 VAL B N 1
ATOM 5308 C CA . VAL B 1 187 ? 17.219 -18.875 -24.812 1 94.44 187 VAL B CA 1
ATOM 5309 C C . VAL B 1 187 ? 17.594 -20.359 -24.766 1 94.44 187 VAL B C 1
ATOM 5311 O O . VAL B 1 187 ? 16.828 -21.203 -25.234 1 94.44 187 VAL B O 1
ATOM 5314 N N . THR B 1 188 ? 18.75 -20.609 -24.281 1 93.88 188 THR B N 1
ATOM 5315 C CA . THR B 1 188 ? 19.219 -21.984 -24.109 1 93.88 188 THR B CA 1
ATOM 5316 C C . THR B 1 188 ? 19.375 -22.328 -22.641 1 93.88 188 THR B C 1
ATOM 5318 O O . THR B 1 188 ? 19.891 -21.531 -21.859 1 93.88 188 THR B O 1
ATOM 5321 N N . VAL B 1 189 ? 18.812 -23.531 -22.297 1 93.19 189 VAL B N 1
ATOM 5322 C CA . VAL B 1 189 ? 18.797 -23.922 -20.891 1 93.19 189 VAL B CA 1
ATOM 5323 C C . VAL B 1 189 ? 19.734 -25.109 -20.672 1 93.19 189 VAL B C 1
ATOM 5325 O O . VAL B 1 189 ? 20.078 -25.812 -21.625 1 93.19 189 VAL B O 1
ATOM 5328 N N . LEU B 1 190 ? 20.172 -25.281 -19.453 1 90.31 190 LEU B N 1
ATOM 5329 C CA . LEU B 1 190 ? 21.016 -26.391 -19.047 1 90.31 190 LEU B CA 1
ATOM 5330 C C . LEU B 1 190 ? 20.219 -27.688 -18.938 1 90.31 190 LEU B C 1
ATOM 5332 O O . LEU B 1 190 ? 19 -27.641 -18.797 1 90.31 190 LEU B O 1
ATOM 5336 N N . PRO B 1 191 ? 20.844 -28.797 -18.984 1 88.38 191 PRO B N 1
ATOM 5337 C CA . PRO B 1 191 ? 20.141 -30.078 -18.953 1 88.38 191 PRO B CA 1
ATOM 5338 C C . PRO B 1 191 ? 19.406 -30.328 -17.641 1 88.38 191 PRO B C 1
ATOM 5340 O O . PRO B 1 191 ? 18.453 -31.109 -17.594 1 88.38 191 PRO B O 1
ATOM 5343 N N . ASP B 1 192 ? 19.766 -29.75 -16.609 1 87.31 192 ASP B N 1
ATOM 5344 C CA . ASP B 1 192 ? 19.094 -29.906 -15.328 1 87.31 192 ASP B CA 1
ATOM 5345 C C . ASP B 1 192 ? 17.656 -29.406 -15.391 1 87.31 192 ASP B C 1
ATOM 5347 O O . ASP B 1 192 ? 16.797 -29.859 -14.633 1 87.31 192 ASP B O 1
ATOM 5351 N N . VAL B 1 193 ? 17.438 -28.531 -16.266 1 92.06 193 VAL B N 1
ATOM 5352 C CA . VAL B 1 193 ? 16.094 -27.953 -16.422 1 92.06 193 VAL B CA 1
ATOM 5353 C C . VAL B 1 193 ? 15.148 -29.016 -16.969 1 92.06 193 VAL B C 1
ATOM 5355 O O . VAL B 1 193 ? 13.961 -29.031 -16.625 1 92.06 193 VAL B O 1
ATOM 5358 N N . VAL B 1 194 ? 15.68 -29.953 -17.734 1 92.5 194 VAL B N 1
ATOM 5359 C CA . VAL B 1 194 ? 14.859 -31.016 -18.312 1 92.5 194 VAL B CA 1
ATOM 5360 C C . VAL B 1 194 ? 14.391 -31.953 -17.219 1 92.5 194 VAL B C 1
ATOM 5362 O O . VAL B 1 194 ? 13.266 -32.469 -17.266 1 92.5 194 VAL B O 1
ATOM 5365 N N . THR B 1 195 ? 15.203 -32.188 -16.25 1 91.31 195 THR B N 1
ATOM 5366 C CA . THR B 1 195 ? 14.797 -33.031 -15.117 1 91.31 195 THR B CA 1
ATOM 5367 C C . THR B 1 195 ? 13.625 -32.406 -14.367 1 91.31 195 THR B C 1
ATOM 5369 O O . THR B 1 195 ? 12.711 -33.094 -13.93 1 91.31 195 THR B O 1
ATOM 5372 N N . ALA B 1 196 ? 13.656 -31.125 -14.227 1 92.62 196 ALA B N 1
ATOM 5373 C CA . ALA B 1 196 ? 12.57 -30.406 -13.57 1 92.62 196 ALA B CA 1
ATOM 5374 C C . ALA B 1 196 ? 11.266 -30.531 -14.359 1 92.62 196 ALA B C 1
ATOM 5376 O O . ALA B 1 196 ? 10.188 -30.672 -13.773 1 92.62 196 ALA B O 1
ATOM 5377 N N . VAL B 1 197 ? 11.359 -30.562 -15.695 1 96.06 197 VAL B N 1
ATOM 5378 C CA . VAL B 1 197 ? 10.188 -30.703 -16.562 1 96.06 197 VAL B CA 1
ATOM 5379 C C . VAL B 1 197 ? 9.586 -32.094 -16.391 1 96.06 197 VAL B C 1
ATOM 5381 O O . VAL B 1 197 ? 8.367 -32.219 -16.297 1 96.06 197 VAL B O 1
ATOM 5384 N N . ILE B 1 198 ? 10.422 -33.031 -16.312 1 95.5 198 ILE B N 1
ATOM 5385 C CA . ILE B 1 198 ? 9.961 -34.406 -16.203 1 95.5 198 ILE B CA 1
ATOM 5386 C C . ILE B 1 198 ? 9.273 -34.594 -14.859 1 95.5 198 ILE B C 1
ATOM 5388 O O . ILE B 1 198 ? 8.234 -35.281 -14.773 1 95.5 198 ILE B O 1
ATOM 5392 N N . ILE B 1 199 ? 9.828 -34.031 -13.844 1 94.81 199 ILE B N 1
ATOM 5393 C CA . ILE B 1 199 ? 9.219 -34.156 -12.516 1 94.81 199 ILE B CA 1
ATOM 5394 C C . ILE B 1 199 ? 7.863 -33.438 -12.516 1 94.81 199 ILE B C 1
ATOM 5396 O O . ILE B 1 199 ? 6.898 -33.969 -11.93 1 94.81 199 ILE B O 1
ATOM 5400 N N . MET B 1 200 ? 7.758 -32.312 -13.125 1 96.81 200 MET B N 1
ATOM 5401 C CA . MET B 1 200 ? 6.496 -31.594 -13.203 1 96.81 200 MET B CA 1
ATOM 5402 C C . MET B 1 200 ? 5.434 -32.406 -13.922 1 96.81 200 MET B C 1
ATOM 5404 O O . MET B 1 200 ? 4.309 -32.531 -13.438 1 96.81 200 MET B O 1
ATOM 5408 N N . LEU B 1 201 ? 5.82 -33.031 -15.062 1 96.19 201 LEU B N 1
ATOM 5409 C CA . LEU B 1 201 ? 4.883 -33.812 -15.836 1 96.19 201 LEU B CA 1
ATOM 5410 C C . LEU B 1 201 ? 4.469 -35.062 -15.055 1 96.19 201 LEU B C 1
ATOM 5412 O O . LEU B 1 201 ? 3.299 -35.469 -15.07 1 96.19 201 LEU B O 1
ATOM 5416 N N . GLY B 1 202 ? 5.41 -35.625 -14.367 1 95.56 202 GLY B N 1
ATOM 5417 C CA . GLY B 1 202 ? 5.109 -36.812 -13.562 1 95.56 202 GLY B CA 1
ATOM 5418 C C . GLY B 1 202 ? 4.137 -36.531 -12.438 1 95.56 202 GLY B C 1
ATOM 5419 O O . GLY B 1 202 ? 3.203 -37.281 -12.203 1 95.56 202 GLY B O 1
ATOM 5420 N N . THR B 1 203 ? 4.332 -35.438 -11.742 1 96.81 203 THR B N 1
ATOM 5421 C CA . THR B 1 203 ? 3.479 -35.094 -10.609 1 96.81 203 THR B CA 1
ATOM 5422 C C . THR B 1 203 ? 2.104 -34.625 -11.078 1 96.81 203 THR B C 1
ATOM 5424 O O . THR B 1 203 ? 1.13 -34.688 -10.328 1 96.81 203 THR B O 1
ATOM 5427 N N . SER B 1 204 ? 1.971 -34.125 -12.312 1 96 204 SER B N 1
ATOM 5428 C CA . SER B 1 204 ? 0.687 -33.656 -12.844 1 96 204 SER B CA 1
ATOM 5429 C C . SER B 1 204 ? -0.254 -34.844 -13.078 1 96 204 SER B C 1
ATOM 5431 O O . SER B 1 204 ? -1.466 -34.656 -13.211 1 96 204 SER B O 1
ATOM 5433 N N . LEU B 1 205 ? 0.232 -36.031 -13.047 1 94.31 205 LEU B N 1
ATOM 5434 C CA . LEU B 1 205 ? -0.579 -37.219 -13.273 1 94.31 205 LEU B CA 1
ATOM 5435 C C . LEU B 1 205 ? -1.457 -37.531 -12.062 1 94.31 205 LEU B C 1
ATOM 5437 O O . LEU B 1 205 ? -2.426 -38.281 -12.172 1 94.31 205 LEU B O 1
ATOM 5441 N N . THR B 1 206 ? -1.144 -36.938 -10.961 1 94.75 206 THR B N 1
ATOM 5442 C CA . THR B 1 206 ? -1.928 -37.156 -9.75 1 94.75 206 THR B CA 1
ATOM 5443 C C . THR B 1 206 ? -3.334 -36.594 -9.906 1 94.75 206 THR B C 1
ATOM 5445 O O . THR B 1 206 ? -4.273 -37.062 -9.25 1 94.75 206 THR B O 1
ATOM 5448 N N . TYR B 1 207 ? -3.496 -35.594 -10.812 1 94.75 207 TYR B N 1
ATOM 5449 C CA . TYR B 1 207 ? -4.812 -35 -11.062 1 94.75 207 TYR B CA 1
ATOM 5450 C C . TYR B 1 207 ? -5.777 -36.062 -11.602 1 94.75 207 TYR B C 1
ATOM 5452 O O . TYR B 1 207 ? -6.988 -35.969 -11.391 1 94.75 207 TYR B O 1
ATOM 5460 N N . PHE B 1 208 ? -5.289 -37.125 -12.234 1 92.31 208 PHE B N 1
ATOM 5461 C CA . PHE B 1 208 ? -6.121 -38.125 -12.922 1 92.31 208 PHE B CA 1
ATOM 5462 C C . PHE B 1 208 ? -6.789 -39.062 -11.922 1 92.31 208 PHE B C 1
ATOM 5464 O O . PHE B 1 208 ? -7.801 -39.688 -12.234 1 92.31 208 PHE B O 1
ATOM 5471 N N . ILE B 1 209 ? -6.336 -39.031 -10.734 1 93 209 ILE B N 1
ATOM 5472 C CA . ILE B 1 209 ? -6.945 -39.938 -9.742 1 93 209 ILE B CA 1
ATOM 5473 C C . ILE B 1 209 ? -8.336 -39.406 -9.383 1 93 209 ILE B C 1
ATOM 5475 O O . ILE B 1 209 ? -9.328 -40.125 -9.555 1 93 209 ILE B O 1
ATOM 5479 N N . VAL B 1 210 ? -8.438 -38.25 -8.977 1 90.38 210 VAL B N 1
ATOM 5480 C CA . VAL B 1 210 ? -9.727 -37.688 -8.594 1 90.38 210 VAL B CA 1
ATOM 5481 C C . VAL B 1 210 ? -10.539 -37.375 -9.852 1 90.38 210 VAL B C 1
ATOM 5483 O O . VAL B 1 210 ? -11.758 -37.562 -9.875 1 90.38 210 VAL B O 1
ATOM 5486 N N . GLN B 1 211 ? -9.852 -36.906 -10.852 1 88.81 211 GLN B N 1
ATOM 5487 C CA . GLN B 1 211 ? -10.555 -36.562 -12.078 1 88.81 211 GLN B CA 1
ATOM 5488 C C . GLN B 1 211 ? -11.109 -37.781 -12.773 1 88.81 211 GLN B C 1
ATOM 5490 O O . GLN B 1 211 ? -12.172 -37.75 -13.398 1 88.81 211 GLN B O 1
ATOM 5495 N N . GLY B 1 212 ? -10.375 -38.875 -12.703 1 88.56 212 GLY B N 1
ATOM 5496 C CA . GLY B 1 212 ? -10.883 -40.125 -13.258 1 88.56 212 GLY B CA 1
ATOM 5497 C C . GLY B 1 212 ? -12.164 -40.594 -12.602 1 88.56 212 GLY B C 1
ATOM 5498 O O . GLY B 1 212 ? -13.086 -41.062 -13.273 1 88.56 212 GLY B O 1
ATOM 5499 N N . ALA B 1 213 ? -12.234 -40.406 -11.328 1 89 213 ALA B N 1
ATOM 5500 C CA . ALA B 1 213 ? -13.438 -40.75 -10.594 1 89 213 ALA B CA 1
ATOM 5501 C C . ALA B 1 213 ? -14.602 -39.844 -10.961 1 89 213 ALA B C 1
ATOM 5503 O O . ALA B 1 213 ? -15.742 -40.281 -11.078 1 89 213 ALA B O 1
ATOM 5504 N N . ASP B 1 214 ? -14.297 -38.625 -11.156 1 88.19 214 ASP B N 1
ATOM 5505 C CA . ASP B 1 214 ? -15.336 -37.656 -11.516 1 88.19 214 ASP B CA 1
ATOM 5506 C C . ASP B 1 214 ? -15.836 -37.875 -12.938 1 88.19 214 ASP B C 1
ATOM 5508 O O . ASP B 1 214 ? -17.016 -37.719 -13.227 1 88.19 214 ASP B O 1
ATOM 5512 N N . TRP B 1 215 ? -14.945 -38.25 -13.82 1 85.38 215 TRP B N 1
ATOM 5513 C CA . TRP B 1 215 ? -15.336 -38.562 -15.195 1 85.38 215 TRP B CA 1
ATOM 5514 C C . TRP B 1 215 ? -16.25 -39.781 -15.258 1 85.38 215 TRP B C 1
ATOM 5516 O O . TRP B 1 215 ? -17.141 -39.844 -16.094 1 85.38 215 TRP B O 1
ATOM 5526 N N . HIS B 1 216 ? -16 -40.656 -14.336 1 85.06 216 HIS B N 1
ATOM 5527 C CA . HIS B 1 216 ? -16.859 -41.844 -14.258 1 85.06 216 HIS B CA 1
ATOM 5528 C C . HIS B 1 216 ? -18.25 -41.469 -13.773 1 85.06 216 HIS B C 1
ATOM 5530 O O . HIS B 1 216 ? -19.25 -42.031 -14.234 1 85.06 216 HIS B O 1
ATOM 5536 N N . PHE B 1 217 ? -18.328 -40.594 -12.82 1 83.44 217 PHE B N 1
ATOM 5537 C CA . PHE B 1 217 ? -19.609 -40.094 -12.336 1 83.44 217 PHE B CA 1
ATOM 5538 C C . PHE B 1 217 ? -20.312 -39.281 -13.398 1 83.44 217 PHE B C 1
ATOM 5540 O O . PHE B 1 217 ? -21.547 -39.312 -13.516 1 83.44 217 PHE B O 1
ATOM 5547 N N . GLY B 1 218 ? -19.703 -38.625 -14.289 1 75.44 218 GLY B N 1
ATOM 5548 C CA . GLY B 1 218 ? -20.25 -37.781 -15.352 1 75.44 218 GLY B CA 1
ATOM 5549 C C . GLY B 1 218 ? -19.891 -36.312 -15.211 1 75.44 218 GLY B C 1
ATOM 5550 O O . GLY B 1 218 ? -20.359 -35.656 -14.289 1 75.44 218 GLY B O 1
ATOM 5551 N N . PRO B 1 219 ? -19.125 -35.875 -16.078 1 74.94 219 PRO B N 1
ATOM 5552 C CA . PRO B 1 219 ? -18.688 -34.469 -15.984 1 74.94 219 PRO B CA 1
ATOM 5553 C C . PRO B 1 219 ? -19.859 -33.5 -16.078 1 74.94 219 PRO B C 1
ATOM 5555 O O . PRO B 1 219 ? -19.719 -32.344 -15.672 1 74.94 219 PRO B O 1
ATOM 5558 N N . THR B 1 220 ? -20.984 -33.969 -16.406 1 75.12 220 THR B N 1
ATOM 5559 C CA . THR B 1 220 ? -22.141 -33.094 -16.562 1 75.12 220 THR B CA 1
ATOM 5560 C C . THR B 1 220 ? -23.141 -33.281 -15.422 1 75.12 220 THR B C 1
ATOM 5562 O O . THR B 1 220 ? -24.125 -32.531 -15.312 1 75.12 220 THR B O 1
ATOM 5565 N N . ASN B 1 221 ? -22.844 -34.188 -14.516 1 73.75 221 ASN B N 1
ATOM 5566 C CA . ASN B 1 221 ? -23.781 -34.5 -13.445 1 73.75 221 ASN B CA 1
ATOM 5567 C C . ASN B 1 221 ? -23.547 -33.656 -12.219 1 73.75 221 ASN B C 1
ATOM 5569 O O . ASN B 1 221 ? -22.469 -33.656 -11.625 1 73.75 221 ASN B O 1
ATOM 5573 N N . PHE B 1 222 ? -24.547 -32.75 -11.906 1 71.38 222 PHE B N 1
ATOM 5574 C CA . PHE B 1 222 ? -24.453 -31.875 -10.758 1 71.38 222 PHE B CA 1
ATOM 5575 C C . PHE B 1 222 ? -25.172 -32.469 -9.555 1 71.38 222 PHE B C 1
ATOM 5577 O O . PHE B 1 222 ? -25.469 -31.766 -8.586 1 71.38 222 PHE B O 1
ATOM 5584 N N . GLY B 1 223 ? -25.469 -33.719 -9.562 1 70.75 223 GLY B N 1
ATOM 5585 C CA . GLY B 1 223 ? -26.188 -34.375 -8.477 1 70.75 223 GLY B CA 1
ATOM 5586 C C . GLY B 1 223 ? -25.312 -34.656 -7.273 1 70.75 223 GLY B C 1
ATOM 5587 O O . GLY B 1 223 ? -24.172 -34.219 -7.207 1 70.75 223 GLY B O 1
ATOM 5588 N N . PRO B 1 224 ? -25.938 -35.312 -6.273 1 79.75 224 PRO B N 1
ATOM 5589 C CA . PRO B 1 224 ? -25.156 -35.688 -5.09 1 79.75 224 PRO B CA 1
ATOM 5590 C C . PRO B 1 224 ? -24 -36.625 -5.414 1 79.75 224 PRO B C 1
ATOM 5592 O O . PRO B 1 224 ? -24.172 -37.594 -6.168 1 79.75 224 PRO B O 1
ATOM 5595 N N . GLN B 1 225 ? -22.875 -36.281 -4.988 1 84 225 GLN B N 1
ATOM 5596 C CA . GLN B 1 225 ? -21.656 -37 -5.32 1 84 225 GLN B CA 1
ATOM 5597 C C . GLN B 1 225 ? -21.578 -38.312 -4.578 1 84 225 GLN B C 1
ATOM 5599 O O . GLN B 1 225 ? -21.859 -38.375 -3.379 1 84 225 GLN B O 1
ATOM 5604 N N . PRO B 1 226 ? -21.328 -39.312 -5.395 1 85.88 226 PRO B N 1
ATOM 5605 C CA . PRO B 1 226 ? -21.156 -40.625 -4.77 1 85.88 226 PRO B CA 1
ATOM 5606 C C . PRO B 1 226 ? -19.969 -40.656 -3.811 1 85.88 226 PRO B C 1
ATOM 5608 O O . PRO B 1 226 ? -19.078 -39.812 -3.889 1 85.88 226 PRO B O 1
ATOM 5611 N N . ALA B 1 227 ? -19.906 -41.656 -2.986 1 88.06 227 ALA B N 1
ATOM 5612 C CA . ALA B 1 227 ? -18.906 -41.781 -1.931 1 88.06 227 ALA B CA 1
ATOM 5613 C C . ALA B 1 227 ? -17.531 -42.094 -2.516 1 88.06 227 ALA B C 1
ATOM 5615 O O . ALA B 1 227 ? -16.516 -41.781 -1.91 1 88.06 227 ALA B O 1
ATOM 5616 N N . TYR B 1 228 ? -17.516 -42.719 -3.715 1 90.31 228 TYR B N 1
ATOM 5617 C CA . TYR B 1 228 ? -16.219 -43.125 -4.273 1 90.31 228 TYR B CA 1
ATOM 5618 C C . TYR B 1 228 ? -15.406 -41.906 -4.695 1 90.31 228 TYR B C 1
ATOM 5620 O O . TYR B 1 228 ? -14.18 -41.969 -4.789 1 90.31 228 TYR B O 1
ATOM 5628 N N . ILE B 1 229 ? -16.062 -40.844 -4.957 1 90.38 229 ILE B N 1
ATOM 5629 C CA . ILE B 1 229 ? -15.344 -39.625 -5.305 1 90.38 229 ILE B CA 1
ATOM 5630 C C . ILE B 1 229 ? -14.57 -39.125 -4.086 1 90.38 229 ILE B C 1
ATOM 5632 O O . ILE B 1 229 ? -13.43 -38.656 -4.207 1 90.38 229 ILE B O 1
ATOM 5636 N N . ARG B 1 230 ? -15.156 -39.219 -2.951 1 91.94 230 ARG B N 1
ATOM 5637 C CA . ARG B 1 230 ? -14.477 -38.812 -1.722 1 91.94 230 ARG B CA 1
ATOM 5638 C C . ARG B 1 230 ? -13.281 -39.719 -1.437 1 91.94 230 ARG B C 1
ATOM 5640 O O . ARG B 1 230 ? -12.234 -39.25 -0.979 1 91.94 230 ARG B O 1
ATOM 5647 N N . LYS B 1 231 ? -13.422 -41 -1.715 1 93.19 231 LYS B N 1
ATOM 5648 C CA . LYS B 1 231 ? -12.312 -41.938 -1.537 1 93.19 231 LYS B CA 1
ATOM 5649 C C . LYS B 1 231 ? -11.18 -41.625 -2.514 1 93.19 231 LYS B C 1
ATOM 5651 O O . LYS B 1 231 ? -10 -41.75 -2.168 1 93.19 231 LYS B O 1
ATOM 5656 N N . ALA B 1 232 ? -11.562 -41.312 -3.688 1 93.94 232 ALA B N 1
ATOM 5657 C CA . ALA B 1 232 ? -10.555 -40.938 -4.676 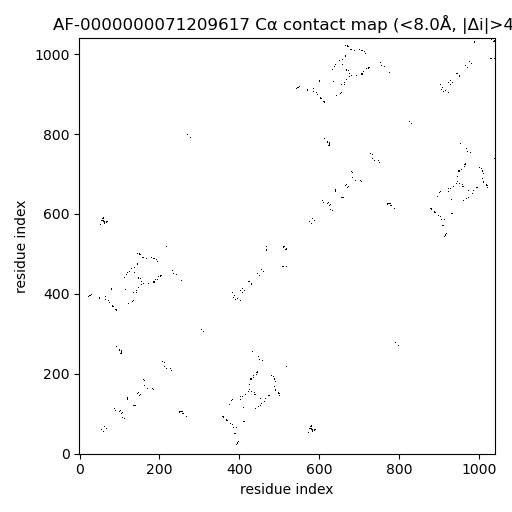1 93.94 232 ALA B CA 1
ATOM 5658 C C . ALA B 1 232 ? -9.828 -39.656 -4.266 1 93.94 232 ALA B C 1
ATOM 5660 O O . ALA B 1 232 ? -8.625 -39.5 -4.496 1 93.94 232 ALA B O 1
ATOM 5661 N N . ALA B 1 233 ? -10.586 -38.75 -3.678 1 94.62 233 ALA B N 1
ATOM 5662 C CA . ALA B 1 233 ? -9.977 -37.5 -3.184 1 94.62 233 ALA B CA 1
ATOM 5663 C C . ALA B 1 233 ? -9 -37.812 -2.045 1 94.62 233 ALA B C 1
ATOM 5665 O O . ALA B 1 233 ? -7.945 -37.156 -1.948 1 94.62 233 ALA B O 1
ATOM 5666 N N . LEU B 1 234 ? -9.336 -38.719 -1.198 1 95.19 234 LEU B N 1
ATOM 5667 C CA . LEU B 1 234 ? -8.445 -39.125 -0.12 1 95.19 234 LEU B CA 1
ATOM 5668 C C . LEU B 1 234 ? -7.168 -39.75 -0.679 1 95.19 234 LEU B C 1
ATOM 5670 O O . LEU B 1 234 ? -6.074 -39.469 -0.187 1 95.19 234 LEU B O 1
ATOM 5674 N N . ALA B 1 235 ? -7.348 -40.594 -1.679 1 95.81 235 ALA B N 1
ATOM 5675 C CA . ALA B 1 235 ? -6.184 -41.188 -2.324 1 95.81 235 ALA B CA 1
ATOM 5676 C C . ALA B 1 235 ? -5.289 -40.125 -2.947 1 95.81 235 ALA B C 1
ATOM 5678 O O . ALA B 1 235 ? -4.062 -40.188 -2.852 1 95.81 235 ALA B O 1
ATOM 5679 N N . THR B 1 236 ? -5.902 -39.219 -3.613 1 96.06 236 THR B N 1
ATOM 5680 C CA . THR B 1 236 ? -5.145 -38.125 -4.207 1 96.06 236 THR B CA 1
ATOM 5681 C C . THR B 1 236 ? -4.395 -37.312 -3.135 1 96.06 236 THR B C 1
ATOM 5683 O O . THR B 1 236 ? -3.23 -36.969 -3.322 1 96.06 236 THR B O 1
ATOM 5686 N N . MET B 1 237 ? -5.012 -37.031 -2.021 1 96.31 237 MET B N 1
ATOM 5687 C CA . MET B 1 237 ? -4.387 -36.312 -0.918 1 96.31 237 MET B CA 1
ATOM 5688 C C . MET B 1 237 ? -3.145 -37.031 -0.42 1 96.31 237 MET B C 1
ATOM 5690 O O . MET B 1 237 ? -2.076 -36.438 -0.289 1 96.31 237 MET B O 1
ATOM 5694 N N . ILE B 1 238 ? -3.246 -38.312 -0.205 1 96.12 238 ILE B N 1
ATOM 5695 C CA . ILE B 1 238 ? -2.158 -39.125 0.346 1 96.12 238 ILE B CA 1
ATOM 5696 C C . ILE B 1 238 ? -0.999 -39.156 -0.647 1 96.12 238 ILE B C 1
ATOM 5698 O O . ILE B 1 238 ? 0.157 -38.969 -0.272 1 96.12 238 ILE B O 1
ATOM 5702 N N . ILE B 1 239 ? -1.311 -39.406 -1.899 1 96.31 239 ILE B N 1
ATOM 5703 C CA . ILE B 1 239 ? -0.272 -39.5 -2.918 1 96.31 239 ILE B CA 1
ATOM 5704 C C . ILE B 1 239 ? 0.411 -38.156 -3.107 1 96.31 239 ILE B C 1
ATOM 5706 O O . ILE B 1 239 ? 1.634 -38.094 -3.25 1 96.31 239 ILE B O 1
ATOM 5710 N N . CYS B 1 240 ? -0.323 -37.094 -3.092 1 96.88 240 CYS B N 1
ATOM 5711 C CA . CYS B 1 240 ? 0.241 -35.75 -3.258 1 96.88 240 CYS B CA 1
ATOM 5712 C C . CYS B 1 240 ? 1.179 -35.406 -2.107 1 96.88 240 CYS B C 1
ATOM 5714 O O . CYS B 1 240 ? 2.27 -34.875 -2.328 1 96.88 240 CYS B O 1
ATOM 5716 N N . PHE B 1 241 ? 0.768 -35.719 -0.868 1 95.81 241 PHE B N 1
ATOM 5717 C CA . PHE B 1 241 ? 1.624 -35.438 0.273 1 95.81 241 PHE B CA 1
ATOM 5718 C C . PHE B 1 241 ? 2.867 -36.312 0.266 1 95.81 241 PHE B C 1
ATOM 5720 O O . PHE B 1 241 ? 3.949 -35.875 0.661 1 95.81 241 PHE B O 1
ATOM 5727 N N . PHE B 1 242 ? 2.723 -37.5 -0.217 1 95.62 242 PHE B N 1
ATOM 5728 C CA . PHE B 1 242 ? 3.881 -38.375 -0.368 1 95.62 242 PHE B CA 1
ATOM 5729 C C . PHE B 1 242 ? 4.84 -37.812 -1.415 1 95.62 242 PHE B C 1
ATOM 5731 O O . PHE B 1 242 ? 6.055 -37.781 -1.191 1 95.62 242 PHE B O 1
ATOM 5738 N N . LEU B 1 243 ? 4.336 -37.438 -2.525 1 96.19 243 LEU B N 1
ATOM 5739 C CA . LEU B 1 243 ? 5.156 -36.875 -3.59 1 96.19 243 LEU B CA 1
ATOM 5740 C C . LEU B 1 243 ? 5.777 -35.562 -3.15 1 96.19 243 LEU B C 1
ATOM 5742 O O . LEU B 1 243 ? 6.891 -35.219 -3.561 1 96.19 243 LEU B O 1
ATOM 5746 N N . PHE B 1 244 ? 5.023 -34.812 -2.33 1 95.06 244 PHE B N 1
ATOM 5747 C CA . PHE B 1 244 ? 5.539 -33.562 -1.795 1 95.06 244 PHE B CA 1
ATOM 5748 C C . PHE B 1 244 ? 6.789 -33.812 -0.955 1 95.06 244 PHE B C 1
ATOM 5750 O O . PHE B 1 244 ? 7.812 -33.156 -1.15 1 95.06 244 PHE B O 1
ATOM 5757 N N . VAL B 1 245 ? 6.734 -34.75 -0.084 1 91.75 245 VAL B N 1
ATOM 5758 C CA . VAL B 1 245 ? 7.867 -35.094 0.775 1 91.75 245 VAL B CA 1
ATOM 5759 C C . VAL B 1 245 ? 9.023 -35.594 -0.072 1 91.75 245 VAL B C 1
ATOM 5761 O O . VAL B 1 245 ? 10.18 -35.25 0.165 1 91.75 245 VAL B O 1
ATOM 5764 N N . PHE B 1 246 ? 8.75 -36.375 -1.061 1 92.06 246 PHE B N 1
ATOM 5765 C CA . PHE B 1 246 ? 9.773 -36.906 -1.954 1 92.06 246 PHE B CA 1
ATOM 5766 C C . PHE B 1 246 ? 10.414 -35.781 -2.764 1 92.06 246 PHE B C 1
ATOM 5768 O O . PHE B 1 246 ? 11.633 -35.781 -2.98 1 92.06 246 PHE B O 1
ATOM 5775 N N . TYR B 1 247 ? 9.617 -34.844 -3.215 1 92.62 247 TYR B N 1
ATOM 5776 C CA . TYR B 1 247 ? 10.141 -33.75 -3.996 1 92.62 247 TYR B CA 1
ATOM 5777 C C . TYR B 1 247 ? 11.055 -32.875 -3.148 1 92.62 247 TYR B C 1
ATOM 5779 O O . TYR B 1 247 ? 12.102 -32.406 -3.617 1 92.62 247 TYR B O 1
ATOM 5787 N N . LEU B 1 248 ? 10.656 -32.656 -1.903 1 88.5 248 LEU B N 1
ATOM 5788 C CA . LEU B 1 248 ? 11.516 -31.891 -1.001 1 88.5 248 LEU B CA 1
ATOM 5789 C C . LEU B 1 248 ? 12.836 -32.625 -0.77 1 88.5 248 LEU B C 1
ATOM 5791 O O . LEU B 1 248 ? 13.891 -31.984 -0.705 1 88.5 248 LEU B O 1
ATOM 5795 N N . GLY B 1 249 ? 12.742 -33.938 -0.61 1 86.06 249 GLY B N 1
ATOM 5796 C CA . GLY B 1 249 ? 13.953 -34.719 -0.48 1 86.06 249 GLY B CA 1
ATOM 5797 C C . GLY B 1 249 ? 14.844 -34.656 -1.706 1 86.06 249 GLY B C 1
ATOM 5798 O O . GLY B 1 249 ? 16.062 -34.531 -1.587 1 86.06 249 GLY B O 1
ATOM 5799 N N . PHE B 1 250 ? 14.242 -34.625 -2.842 1 87.69 250 PHE B N 1
ATOM 5800 C CA . PHE B 1 250 ? 14.984 -34.531 -4.094 1 87.69 250 PHE B CA 1
ATOM 5801 C C . PHE B 1 250 ? 15.688 -33.188 -4.203 1 87.69 250 PHE B C 1
ATOM 5803 O O . PHE B 1 250 ? 16.844 -33.125 -4.617 1 87.69 250 PHE B O 1
ATOM 5810 N N . LEU B 1 251 ? 15.031 -32.094 -3.818 1 85.94 251 LEU B N 1
ATOM 5811 C CA . LEU B 1 251 ? 15.594 -30.766 -3.9 1 85.94 251 LEU B CA 1
ATOM 5812 C C . LEU B 1 251 ? 16.75 -30.594 -2.91 1 85.94 251 LEU B C 1
ATOM 5814 O O . LEU B 1 251 ? 17.703 -29.875 -3.191 1 85.94 251 LEU B O 1
ATOM 5818 N N . ALA B 1 252 ? 16.609 -31.234 -1.794 1 80.81 252 ALA B N 1
ATOM 5819 C CA . ALA B 1 252 ? 17.656 -31.141 -0.78 1 80.81 252 ALA B CA 1
ATOM 5820 C C . ALA B 1 252 ? 18.906 -31.922 -1.207 1 80.81 252 ALA B C 1
ATOM 5822 O O . ALA B 1 252 ? 20.031 -31.547 -0.873 1 80.81 252 ALA B O 1
ATOM 5823 N N . TYR B 1 253 ? 18.703 -32.875 -1.955 1 81.69 253 TYR B N 1
ATOM 5824 C CA . TYR B 1 253 ? 19.828 -33.75 -2.35 1 81.69 253 TYR B CA 1
ATOM 5825 C C . TYR B 1 253 ? 20.562 -33.156 -3.557 1 81.69 253 TYR B C 1
ATOM 5827 O O . TYR B 1 253 ? 21.766 -33.344 -3.707 1 81.69 253 TYR B O 1
ATOM 5835 N N . ASP B 1 254 ? 19.797 -32.5 -4.398 1 75.5 254 ASP B N 1
ATOM 5836 C CA . ASP B 1 254 ? 20.422 -31.844 -5.547 1 75.5 254 ASP B CA 1
ATOM 5837 C C . ASP B 1 254 ? 21.109 -30.547 -5.137 1 75.5 254 ASP B C 1
ATOM 5839 O O . ASP B 1 254 ? 20.531 -29.469 -5.266 1 75.5 254 ASP B O 1
ATOM 5843 N N . SER B 1 255 ? 22.312 -30.609 -4.711 1 67.19 255 SER B N 1
ATOM 5844 C CA . SER B 1 255 ? 23.047 -29.531 -4.055 1 67.19 255 SER B CA 1
ATOM 5845 C C . SER B 1 255 ? 23.422 -28.438 -5.043 1 67.19 255 SER B C 1
ATOM 5847 O O . SER B 1 255 ? 23.375 -27.25 -4.707 1 67.19 255 SER B O 1
ATOM 5849 N N . LYS B 1 256 ? 23.656 -28.781 -6.25 1 68.25 256 LYS B N 1
ATOM 5850 C CA . LYS B 1 256 ? 24.141 -27.766 -7.172 1 68.25 256 LYS B CA 1
ATOM 5851 C C . LYS B 1 256 ? 23.016 -26.781 -7.539 1 68.25 256 LYS B C 1
ATOM 5853 O O . LYS B 1 256 ? 23.219 -25.578 -7.535 1 68.25 256 LYS B O 1
ATOM 5858 N N . ALA B 1 257 ? 21.938 -27.391 -7.73 1 69.19 257 ALA B N 1
ATOM 5859 C CA . ALA B 1 257 ? 20.797 -26.547 -8.086 1 69.19 257 ALA B CA 1
ATOM 5860 C C . ALA B 1 257 ? 20.344 -25.719 -6.887 1 69.19 257 ALA B C 1
ATOM 5862 O O . ALA B 1 257 ? 19.953 -24.562 -7.039 1 69.19 257 ALA B O 1
ATOM 5863 N N . ALA B 1 258 ? 20.516 -26.312 -5.754 1 72.62 258 ALA B N 1
ATOM 5864 C CA . ALA B 1 258 ? 20.109 -25.625 -4.535 1 72.62 258 ALA B CA 1
ATOM 5865 C C . ALA B 1 258 ? 21 -24.422 -4.266 1 72.62 258 ALA B C 1
ATOM 5867 O O . ALA B 1 258 ? 20.531 -23.359 -3.844 1 72.62 258 ALA B O 1
ATOM 5868 N N . GLU B 1 259 ? 22.141 -24.656 -4.559 1 72.19 259 GLU B N 1
ATOM 5869 C CA . GLU B 1 259 ? 23.094 -23.562 -4.344 1 72.19 259 GLU B CA 1
ATOM 5870 C C . GLU B 1 259 ? 22.891 -22.438 -5.344 1 72.19 259 GLU B C 1
ATOM 5872 O O . GLU B 1 259 ? 23 -21.25 -4.992 1 72.19 259 GLU B O 1
ATOM 5877 N N . ARG B 1 260 ? 22.594 -22.812 -6.465 1 70 260 ARG B N 1
ATOM 5878 C CA . ARG B 1 260 ? 22.344 -21.797 -7.484 1 70 260 ARG B CA 1
ATOM 5879 C C . ARG B 1 260 ? 21.109 -20.969 -7.152 1 70 260 ARG B C 1
ATOM 5881 O O . ARG B 1 260 ? 21.094 -19.766 -7.355 1 70 260 ARG B O 1
ATOM 5888 N N . ARG B 1 261 ? 20.203 -21.656 -6.656 1 69.88 261 ARG B N 1
ATOM 5889 C CA . ARG B 1 261 ? 18.984 -20.984 -6.262 1 69.88 261 ARG B CA 1
ATOM 5890 C C . ARG B 1 261 ? 19.234 -20.016 -5.102 1 69.88 261 ARG B C 1
ATOM 5892 O O . ARG B 1 261 ? 18.719 -18.906 -5.086 1 69.88 261 ARG B O 1
ATOM 5899 N N . ALA B 1 262 ? 19.953 -20.516 -4.23 1 69.06 262 ALA B N 1
ATOM 5900 C CA . ALA B 1 262 ? 20.297 -19.688 -3.07 1 69.06 262 ALA B CA 1
ATOM 5901 C C . ALA B 1 262 ? 21.109 -18.469 -3.48 1 69.06 262 ALA B C 1
ATOM 5903 O O . ALA B 1 262 ? 20.906 -17.375 -2.941 1 69.06 262 ALA B O 1
ATOM 5904 N N . ASP B 1 263 ? 21.906 -18.656 -4.426 1 65.94 263 ASP B N 1
ATOM 5905 C CA . ASP B 1 263 ? 22.766 -17.547 -4.875 1 65.94 263 ASP B CA 1
ATOM 5906 C C . ASP B 1 263 ? 21.938 -16.484 -5.602 1 65.94 263 ASP B C 1
ATOM 5908 O O . ASP B 1 263 ? 22.219 -15.289 -5.469 1 65.94 263 ASP B O 1
ATOM 5912 N N . LYS B 1 264 ? 21.047 -16.969 -6.277 1 63.62 264 LYS B N 1
ATOM 5913 C CA . LYS B 1 264 ? 20.156 -16.031 -6.957 1 63.62 264 LYS B CA 1
ATOM 5914 C C . LYS B 1 264 ? 19.469 -15.117 -5.957 1 63.62 264 LYS B C 1
ATOM 5916 O O . LYS B 1 264 ? 19.438 -13.898 -6.148 1 63.62 264 LYS B O 1
ATOM 5921 N N . HIS B 1 265 ? 19.094 -15.734 -4.914 1 63.12 265 HIS B N 1
ATOM 5922 C CA . HIS B 1 265 ? 18.344 -14.961 -3.936 1 63.12 265 HIS B CA 1
ATOM 5923 C C . HIS B 1 265 ? 19.266 -14.062 -3.119 1 63.12 265 HIS B C 1
ATOM 5925 O O . HIS B 1 265 ? 18.875 -12.969 -2.709 1 63.12 265 HIS B O 1
ATOM 5931 N N . ARG B 1 266 ? 20.438 -14.523 -2.971 1 61.78 266 ARG B N 1
ATOM 5932 C CA . ARG B 1 266 ? 21.422 -13.727 -2.266 1 61.78 266 ARG B CA 1
ATOM 5933 C C . ARG B 1 266 ? 21.797 -12.484 -3.074 1 61.78 266 ARG B C 1
ATOM 5935 O O . ARG B 1 266 ? 21.984 -11.406 -2.516 1 61.78 266 ARG B O 1
ATOM 5942 N N . GLN B 1 267 ? 21.906 -12.758 -4.297 1 61.06 267 GLN B N 1
ATOM 5943 C CA . GLN B 1 267 ? 22.266 -11.641 -5.16 1 61.06 267 GLN B CA 1
ATOM 5944 C C . GLN B 1 267 ? 21.188 -10.555 -5.152 1 61.06 267 GLN B C 1
ATOM 5946 O O . GLN B 1 267 ? 21.5 -9.367 -5.168 1 61.06 267 GLN B O 1
ATOM 5951 N N . THR B 1 268 ? 20.125 -11.023 -5.02 1 60.06 268 THR B N 1
ATOM 5952 C CA . THR B 1 268 ? 19.031 -10.055 -4.977 1 60.06 268 THR B CA 1
ATOM 5953 C C . THR B 1 268 ? 19.094 -9.219 -3.703 1 60.06 268 THR B C 1
ATOM 5955 O O . THR B 1 268 ? 18.875 -8.008 -3.738 1 60.06 268 THR B O 1
ATOM 5958 N N . LEU B 1 269 ? 19.453 -9.836 -2.635 1 58.94 269 LEU B N 1
ATOM 5959 C CA . LEU B 1 269 ? 19.562 -9.133 -1.36 1 58.94 269 LEU B CA 1
ATOM 5960 C C . LEU B 1 269 ? 20.75 -8.18 -1.365 1 58.94 269 LEU B C 1
ATOM 5962 O O . LEU B 1 269 ? 20.656 -7.066 -0.846 1 58.94 269 LEU B O 1
ATOM 5966 N N . ILE B 1 270 ? 21.844 -8.633 -1.896 1 53.47 270 ILE B N 1
ATOM 5967 C CA . ILE B 1 270 ? 23.047 -7.809 -1.94 1 53.47 270 ILE B CA 1
ATOM 5968 C C . ILE B 1 270 ? 22.797 -6.574 -2.801 1 53.47 270 ILE B C 1
ATOM 5970 O O . ILE B 1 270 ? 23.188 -5.465 -2.436 1 53.47 270 ILE B O 1
ATOM 5974 N N . GLN B 1 271 ? 22.109 -6.887 -3.797 1 54.03 271 GLN B N 1
ATOM 5975 C CA . GLN B 1 271 ? 21.766 -5.77 -4.668 1 54.03 271 GLN B CA 1
ATOM 5976 C C . GLN B 1 271 ? 20.922 -4.73 -3.928 1 54.03 271 GLN B C 1
ATOM 5978 O O . GLN B 1 271 ? 21.141 -3.527 -4.078 1 54.03 271 GLN B O 1
ATOM 5983 N N . ARG B 1 272 ? 20.188 -5.227 -3.098 1 54.84 272 ARG B N 1
ATOM 5984 C CA . ARG B 1 272 ? 19.328 -4.324 -2.336 1 54.84 272 ARG B CA 1
ATOM 5985 C C . ARG B 1 272 ? 20.125 -3.584 -1.266 1 54.84 272 ARG B C 1
ATOM 5987 O O . ARG B 1 272 ? 19.891 -2.396 -1.025 1 54.84 272 ARG B O 1
ATOM 5994 N N . ARG B 1 273 ? 20.984 -4.258 -0.677 1 53.31 273 ARG B N 1
ATOM 5995 C CA . ARG B 1 273 ? 21.812 -3.668 0.371 1 53.31 273 ARG B CA 1
ATOM 5996 C C . ARG B 1 273 ? 22.766 -2.633 -0.207 1 53.31 273 ARG B C 1
ATOM 5998 O O . ARG B 1 273 ? 22.984 -1.575 0.39 1 53.31 273 ARG B O 1
ATOM 6005 N N . VAL B 1 274 ? 23.422 -2.959 -1.275 1 49.19 274 VAL B N 1
ATOM 6006 C CA . VAL B 1 274 ? 24.344 -2.031 -1.934 1 49.19 274 VAL B CA 1
ATOM 6007 C C . VAL B 1 274 ? 23.594 -0.768 -2.342 1 49.19 274 VAL B C 1
ATOM 6009 O O . VAL B 1 274 ? 24.094 0.345 -2.162 1 49.19 274 VAL B O 1
ATOM 6012 N N . LEU B 1 275 ? 22.469 -1.077 -2.648 1 50.12 275 LEU B N 1
ATOM 6013 C CA . LEU B 1 275 ? 21.625 0.048 -3.045 1 50.12 275 LEU B CA 1
ATOM 6014 C C . LEU B 1 275 ? 21.312 0.941 -1.85 1 50.12 275 LEU B C 1
ATOM 6016 O O . LEU B 1 275 ? 21.344 2.168 -1.96 1 50.12 275 LEU B O 1
ATOM 6020 N N . HIS B 1 276 ? 21.094 0.302 -0.82 1 50.84 276 HIS B N 1
ATOM 6021 C CA . HIS B 1 276 ? 20.797 1.045 0.401 1 50.84 276 HIS B CA 1
ATOM 6022 C C . HIS B 1 276 ? 22.031 1.809 0.887 1 50.84 276 HIS B C 1
ATOM 6024 O O . HIS B 1 276 ? 21.922 2.963 1.309 1 50.84 276 HIS B O 1
ATOM 6030 N N . ARG B 1 277 ? 23.078 1.162 0.96 1 48.12 277 ARG B N 1
ATOM 6031 C CA . ARG B 1 277 ? 24.312 1.807 1.396 1 48.12 277 ARG B CA 1
ATOM 6032 C C . ARG B 1 277 ? 24.688 2.947 0.459 1 48.12 277 ARG B C 1
ATOM 6034 O O . ARG B 1 277 ? 25.188 3.982 0.904 1 48.12 277 ARG B O 1
ATOM 6041 N N . PHE B 1 278 ? 24.422 2.727 -0.641 1 43.88 278 PHE B N 1
ATOM 6042 C CA . PHE B 1 278 ? 24.703 3.764 -1.624 1 43.88 278 PHE B CA 1
ATOM 6043 C C . PHE B 1 278 ? 23.828 4.984 -1.392 1 43.88 278 PHE B C 1
ATOM 6045 O O . PHE B 1 278 ? 24.297 6.121 -1.453 1 43.88 278 PHE B O 1
ATOM 6052 N N . VAL B 1 279 ? 22.766 4.699 -1.148 1 46.94 279 VAL B N 1
ATOM 6053 C CA . VAL B 1 279 ? 21.828 5.781 -0.855 1 46.94 279 VAL B CA 1
ATOM 6054 C C . VAL B 1 279 ? 22.281 6.531 0.396 1 46.94 279 VAL B C 1
ATOM 6056 O O . VAL B 1 279 ? 22.219 7.762 0.445 1 46.94 279 VAL B O 1
ATOM 6059 N N . LEU B 1 280 ? 22.719 5.77 1.244 1 46.31 280 LEU B N 1
ATOM 6060 C CA . LEU B 1 280 ? 23.203 6.391 2.469 1 46.31 280 LEU B CA 1
ATOM 6061 C C . LEU B 1 280 ? 24.469 7.195 2.203 1 46.31 280 LEU B C 1
ATOM 6063 O O . LEU B 1 280 ? 24.641 8.289 2.75 1 46.31 280 LEU B O 1
ATOM 6067 N N . MET B 1 281 ? 25.328 6.68 1.427 1 40.78 281 MET B N 1
ATOM 6068 C CA . MET B 1 281 ? 26.594 7.352 1.097 1 40.78 281 MET B CA 1
ATOM 6069 C C . MET B 1 281 ? 26.344 8.578 0.223 1 40.78 281 MET B C 1
ATOM 6071 O O . MET B 1 281 ? 26.984 9.609 0.391 1 40.78 281 MET B O 1
ATOM 6075 N N . ALA B 1 282 ? 25.531 8.391 -0.714 1 42.12 282 ALA B N 1
ATOM 6076 C CA . ALA B 1 282 ? 25.172 9.523 -1.555 1 42.12 282 ALA B CA 1
ATOM 6077 C C . ALA B 1 282 ? 24.578 10.656 -0.719 1 42.12 282 ALA B C 1
ATOM 6079 O O . ALA B 1 282 ? 24.797 11.828 -1.008 1 42.12 282 ALA B O 1
ATOM 6080 N N . ASN B 1 283 ? 23.953 10.359 0.297 1 41.31 283 ASN B N 1
ATOM 6081 C CA . ASN B 1 283 ? 23.406 11.352 1.212 1 41.31 283 ASN B CA 1
ATOM 6082 C C . ASN B 1 283 ? 24.5 12.023 2.031 1 41.31 283 ASN B C 1
ATOM 6084 O O . ASN B 1 283 ? 24.391 13.203 2.373 1 41.31 283 ASN B O 1
ATOM 6088 N N . LYS B 1 284 ? 25.5 11.406 2.326 1 41.28 284 LYS B N 1
ATOM 6089 C CA . LYS B 1 284 ? 26.594 11.992 3.094 1 41.28 284 LYS B CA 1
ATOM 6090 C C . LYS B 1 284 ? 27.438 12.93 2.227 1 41.28 284 LYS B C 1
ATOM 6092 O O . LYS B 1 284 ? 27.906 13.961 2.697 1 41.28 284 LYS B O 1
ATOM 6097 N N . GLU B 1 285 ? 27.766 12.633 1.031 1 36.75 285 GLU B N 1
ATOM 6098 C CA . GLU B 1 285 ? 28.734 13.367 0.23 1 36.75 285 GLU B CA 1
ATOM 6099 C C . GLU B 1 285 ? 28.109 14.617 -0.386 1 36.75 285 GLU B C 1
ATOM 6101 O O . GLU B 1 285 ? 28.828 15.531 -0.801 1 36.75 285 GLU B O 1
ATOM 6106 N N . SER B 1 286 ? 26.922 14.711 -0.594 1 37.69 286 SER B N 1
ATOM 6107 C CA . SER B 1 286 ? 26.438 15.961 -1.182 1 37.69 286 SER B CA 1
ATOM 6108 C C . SER B 1 286 ? 26.75 17.156 -0.29 1 37.69 286 SER B C 1
ATOM 6110 O O . SER B 1 286 ? 26.562 18.297 -0.689 1 37.69 286 SER B O 1
ATOM 6112 N N . GLY B 1 287 ? 27.125 17.109 0.913 1 34.16 287 GLY B N 1
ATOM 6113 C CA . GLY B 1 287 ? 27.438 18.234 1.784 1 34.16 287 GLY B CA 1
ATOM 6114 C C . GLY B 1 287 ? 28.766 18.891 1.438 1 34.16 287 GLY B C 1
ATOM 6115 O O . GLY B 1 287 ? 29.094 19.953 1.974 1 34.16 287 GLY B O 1
ATOM 6116 N N . GLY B 1 288 ? 29.781 18.203 0.896 1 32.22 288 GLY B N 1
ATOM 6117 C CA . GLY B 1 288 ? 31.109 18.797 0.849 1 32.22 288 GLY B CA 1
ATOM 6118 C C . GLY B 1 288 ? 31.281 19.797 -0.286 1 32.22 288 GLY B C 1
ATOM 6119 O O . GLY B 1 288 ? 32.406 20.156 -0.638 1 32.22 288 GLY B O 1
ATOM 6120 N N . TYR B 1 289 ? 30.344 20.062 -1.184 1 31.28 289 TYR B N 1
ATOM 6121 C CA . TYR B 1 289 ? 30.797 20.969 -2.232 1 31.28 289 TYR B CA 1
ATOM 6122 C C . TYR B 1 289 ? 30.953 22.391 -1.7 1 31.28 289 TYR B C 1
ATOM 6124 O O . TYR B 1 289 ? 29.953 23.031 -1.361 1 31.28 289 TYR B O 1
ATOM 6132 N N . ASP B 1 290 ? 31.953 22.828 -1.127 1 31.09 290 ASP B N 1
ATOM 6133 C CA . ASP B 1 290 ? 32.406 24.188 -0.883 1 31.09 290 ASP B CA 1
ATOM 6134 C C . ASP B 1 290 ? 32.188 25.078 -2.111 1 31.09 290 ASP B C 1
ATOM 6136 O O . ASP B 1 290 ? 32.375 24.641 -3.242 1 31.09 290 ASP B O 1
ATOM 6140 N N . ARG B 1 291 ? 31.516 26.219 -2.041 1 33.38 291 ARG B N 1
ATOM 6141 C CA . ARG B 1 291 ? 31.391 27.406 -2.875 1 33.38 291 ARG B CA 1
ATOM 6142 C C . ARG B 1 291 ? 32.719 27.797 -3.486 1 33.38 291 ARG B C 1
ATOM 6144 O O . ARG B 1 291 ? 33.594 28.359 -2.805 1 33.38 291 ARG B O 1
ATOM 6151 N N . ILE B 1 292 ? 33.406 27.188 -4.449 1 30.7 292 ILE B N 1
ATOM 6152 C CA . ILE B 1 292 ? 34.344 28 -5.184 1 30.7 292 ILE B CA 1
ATOM 6153 C C . ILE B 1 292 ? 33.625 29.203 -5.812 1 30.7 292 ILE B C 1
ATOM 6155 O O . ILE B 1 292 ? 32.656 29.031 -6.527 1 30.7 292 ILE B O 1
ATOM 6159 N N . ASP B 1 293 ? 33.688 30.422 -5.414 1 31.77 293 ASP B N 1
ATOM 6160 C CA . ASP B 1 293 ? 33.312 31.766 -5.828 1 31.77 293 ASP B CA 1
ATOM 6161 C C . ASP B 1 293 ? 33.469 31.938 -7.34 1 31.77 293 ASP B C 1
ATOM 6163 O O . ASP B 1 293 ? 33.156 33 -7.883 1 31.77 293 ASP B O 1
ATOM 6167 N N . GLY B 1 294 ? 34.594 3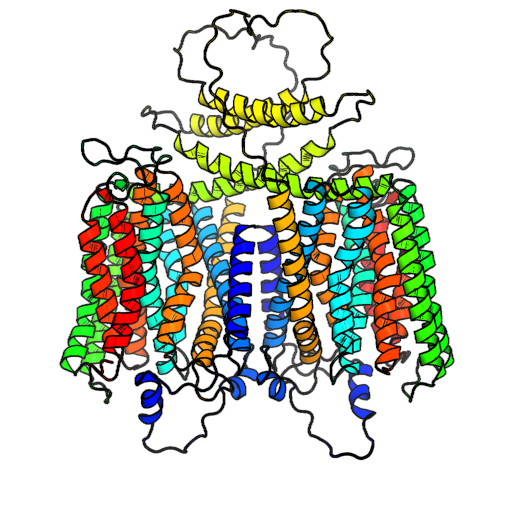1.469 -8.07 1 31.98 294 GLY B N 1
ATOM 6168 C CA . GLY B 1 294 ? 34.812 32.094 -9.367 1 31.98 294 GLY B CA 1
ATOM 6169 C C . GLY B 1 294 ? 33.719 31.75 -10.375 1 31.98 294 GLY B C 1
ATOM 6170 O O . GLY B 1 294 ? 32.938 30.812 -10.164 1 31.98 294 GLY B O 1
ATOM 6171 N N . ASP B 1 295 ? 33.531 32.594 -11.625 1 33.72 295 ASP B N 1
ATOM 6172 C CA . ASP B 1 295 ? 32.781 32.625 -12.875 1 33.72 295 ASP B CA 1
ATOM 6173 C C . ASP B 1 295 ? 32.75 31.266 -13.547 1 33.72 295 ASP B C 1
ATOM 6175 O O . ASP B 1 295 ? 33.25 31.078 -14.648 1 33.72 295 ASP B O 1
ATOM 6179 N N . GLU B 1 296 ? 33.094 30.172 -12.906 1 35.44 296 GLU B N 1
ATOM 6180 C CA . GLU B 1 296 ? 33.25 28.969 -13.727 1 35.44 296 GLU B CA 1
ATOM 6181 C C . GLU B 1 296 ? 31.922 28.594 -14.398 1 35.44 296 GLU B C 1
ATOM 6183 O O . GLU B 1 296 ? 30.875 28.625 -13.766 1 35.44 296 GLU B O 1
ATOM 6188 N N . ASP B 1 297 ? 31.984 28.641 -15.82 1 35.53 297 ASP B N 1
ATOM 6189 C CA . ASP B 1 297 ? 31.031 28.438 -16.922 1 35.53 297 ASP B CA 1
ATOM 6190 C C . ASP B 1 297 ? 30.188 27.203 -16.688 1 35.53 297 ASP B C 1
ATOM 6192 O O . ASP B 1 297 ? 30.609 26.266 -16.016 1 35.53 297 ASP B O 1
ATOM 6196 N N . GLU B 1 298 ? 28.922 27.297 -17.031 1 39.28 298 GLU B N 1
ATOM 6197 C CA . GLU B 1 298 ? 27.875 26.281 -17.125 1 39.28 298 GLU B CA 1
ATOM 6198 C C . GLU B 1 298 ? 28.438 24.953 -17.625 1 39.28 298 GLU B C 1
ATOM 6200 O O . GLU B 1 298 ? 27.922 23.891 -17.297 1 39.28 298 GLU B O 1
ATOM 6205 N N . SER B 1 299 ? 29.531 25.109 -18.484 1 39.03 299 SER B N 1
ATOM 6206 C CA . SER B 1 299 ? 30.125 23.938 -19.125 1 39.03 299 SER B CA 1
ATOM 6207 C C . SER B 1 299 ? 30.844 23.062 -18.094 1 39.03 299 SER B C 1
ATOM 6209 O O . SER B 1 299 ? 30.891 21.844 -18.25 1 39.03 299 SER B O 1
ATOM 6211 N N . ALA B 1 300 ? 31.375 23.703 -17.062 1 40.81 300 ALA B N 1
ATOM 6212 C CA . ALA B 1 300 ? 32.188 22.984 -16.078 1 40.81 300 ALA B CA 1
ATOM 6213 C C . ALA B 1 300 ? 31.297 22.172 -15.141 1 40.81 300 ALA B C 1
ATOM 6215 O O . ALA B 1 300 ? 31.703 21.094 -14.664 1 40.81 300 ALA B O 1
ATOM 6216 N N . LYS B 1 301 ? 30.125 22.656 -14.883 1 43.66 301 LYS B N 1
ATOM 6217 C CA . LYS B 1 301 ? 29.188 21.906 -14.055 1 43.66 301 LYS B CA 1
ATOM 6218 C C . LYS B 1 301 ? 28.734 20.625 -14.758 1 43.66 301 LYS B C 1
ATOM 6220 O O . LYS B 1 301 ? 28.656 19.562 -14.133 1 43.66 301 LYS B O 1
ATOM 6225 N N . ASP B 1 302 ? 28.484 20.781 -16.094 1 40.5 302 ASP B N 1
ATOM 6226 C CA . ASP B 1 302 ? 28.094 19.609 -16.891 1 40.5 302 ASP B CA 1
ATOM 6227 C C . ASP B 1 302 ? 29.25 18.609 -16.984 1 40.5 302 ASP B C 1
ATOM 6229 O O . ASP B 1 302 ? 29.031 17.406 -16.938 1 40.5 302 ASP B O 1
ATOM 6233 N N . ALA B 1 303 ? 30.469 19.094 -17.094 1 42.53 303 ALA B N 1
ATOM 6234 C CA . ALA B 1 303 ? 31.656 18.234 -17.203 1 42.53 303 ALA B CA 1
ATOM 6235 C C . ALA B 1 303 ? 31.922 17.516 -15.883 1 42.53 303 ALA B C 1
ATOM 6237 O O . ALA B 1 303 ? 32.344 16.359 -15.875 1 42.53 303 ALA B O 1
ATOM 6238 N N . ARG B 1 304 ? 31.625 18.203 -14.82 1 39.53 304 ARG B N 1
ATOM 6239 C CA . ARG B 1 304 ? 31.828 17.578 -13.516 1 39.53 304 ARG B CA 1
ATOM 6240 C C . ARG B 1 304 ? 30.812 16.484 -13.258 1 39.53 304 ARG B C 1
ATOM 6242 O O . ARG B 1 304 ? 31.141 15.422 -12.727 1 39.53 304 ARG B O 1
ATOM 6249 N N . GLU B 1 305 ? 29.594 16.766 -13.664 1 40.56 305 GLU B N 1
ATOM 6250 C CA . GLU B 1 305 ? 28.609 15.695 -13.578 1 40.56 305 GLU B CA 1
ATOM 6251 C C . GLU B 1 305 ? 28.969 14.531 -14.492 1 40.56 305 GLU B C 1
ATOM 6253 O O . GLU B 1 305 ? 28.828 13.367 -14.109 1 40.56 305 GLU B O 1
ATOM 6258 N N . ALA B 1 306 ? 29.531 14.883 -15.648 1 42 306 ALA B N 1
ATOM 6259 C CA . ALA B 1 306 ? 30 13.852 -16.562 1 42 306 ALA B CA 1
ATOM 6260 C C . ALA B 1 306 ? 31.25 13.156 -16.016 1 42 306 ALA B C 1
ATOM 6262 O O . ALA B 1 306 ? 31.406 11.938 -16.172 1 42 306 ALA B O 1
ATOM 6263 N N . ARG B 1 307 ? 32.156 13.883 -15.438 1 39.19 307 ARG B N 1
ATOM 6264 C CA . ARG B 1 307 ? 33.375 13.305 -14.883 1 39.19 307 ARG B CA 1
ATOM 6265 C C . ARG B 1 307 ? 33.062 12.445 -13.664 1 39.19 307 ARG B C 1
ATOM 6267 O O . ARG B 1 307 ? 33.688 11.383 -13.477 1 39.19 307 ARG B O 1
ATOM 6274 N N . ILE B 1 308 ? 32.156 12.883 -12.883 1 40.75 308 ILE B N 1
ATOM 6275 C CA . ILE B 1 308 ? 31.734 12.047 -11.766 1 40.75 308 ILE B CA 1
ATOM 6276 C C . ILE B 1 308 ? 31.047 10.781 -12.281 1 40.75 308 ILE B C 1
ATOM 6278 O O . ILE B 1 308 ? 31.312 9.68 -11.789 1 40.75 308 ILE B O 1
ATOM 6282 N N . GLN B 1 309 ? 30.406 11 -13.383 1 38.34 309 GLN B N 1
ATOM 6283 C CA . GLN B 1 309 ? 29.828 9.828 -14.031 1 38.34 309 GLN B CA 1
ATOM 6284 C C . GLN B 1 309 ? 30.906 9 -14.719 1 38.34 309 GLN B C 1
ATOM 6286 O O . GLN B 1 309 ? 30.891 7.77 -14.641 1 38.34 309 GLN B O 1
ATOM 6291 N N . GLN B 1 310 ? 31.844 9.664 -15.469 1 39.59 310 GLN B N 1
ATOM 6292 C CA . GLN B 1 310 ? 32.938 8.961 -16.156 1 39.59 310 GLN B CA 1
ATOM 6293 C C . GLN B 1 310 ? 33.906 8.359 -15.156 1 39.59 310 GLN B C 1
ATOM 6295 O O . GLN B 1 310 ? 34.406 7.238 -15.344 1 39.59 310 GLN B O 1
ATOM 6300 N N . LYS B 1 311 ? 34.406 9.141 -14.281 1 37.78 311 LYS B N 1
ATOM 6301 C CA . LYS B 1 311 ? 35.344 8.602 -13.281 1 37.78 311 LYS B CA 1
ATOM 6302 C C . LYS B 1 311 ? 34.719 7.426 -12.539 1 37.78 311 LYS B C 1
ATOM 6304 O O . LYS B 1 311 ? 35.406 6.441 -12.25 1 37.78 311 LYS B O 1
ATOM 6309 N N . TYR B 1 312 ? 33.469 7.562 -12.414 1 36.25 312 TYR B N 1
ATOM 6310 C CA . TYR B 1 312 ? 32.719 6.449 -11.82 1 36.25 312 TYR B CA 1
ATOM 6311 C C . TYR B 1 312 ? 32.625 5.281 -12.789 1 36.25 312 TYR B C 1
ATOM 6313 O O . TYR B 1 312 ? 32.844 4.125 -12.406 1 36.25 312 TYR B O 1
ATOM 6321 N N . PHE B 1 313 ? 32.5 5.629 -14.023 1 34.41 313 PHE B N 1
ATOM 6322 C CA . PHE B 1 313 ? 32.469 4.59 -15.055 1 34.41 313 PHE B CA 1
ATOM 6323 C C . PHE B 1 313 ? 33.875 4.086 -15.352 1 34.41 313 PHE B C 1
ATOM 6325 O O . PHE B 1 313 ? 34.094 2.893 -15.57 1 34.41 313 PHE B O 1
ATOM 6332 N N . THR B 1 314 ? 34.875 4.926 -15.469 1 36.31 314 THR B N 1
ATOM 6333 C CA . THR B 1 314 ? 36.219 4.473 -15.719 1 36.31 314 THR B CA 1
ATOM 6334 C C . THR B 1 314 ? 36.75 3.686 -14.531 1 36.31 314 THR B C 1
ATOM 6336 O O . THR B 1 314 ? 37.469 2.686 -14.703 1 36.31 314 THR B O 1
ATOM 6339 N N . ALA B 1 315 ? 36.531 4.121 -13.328 1 34.91 315 ALA B N 1
ATOM 6340 C CA . ALA B 1 315 ? 36.938 3.326 -12.18 1 34.91 315 ALA B CA 1
ATOM 6341 C C . ALA B 1 315 ? 36.25 1.965 -12.164 1 34.91 315 ALA B C 1
ATOM 6343 O O . ALA B 1 315 ? 36.875 0.959 -11.789 1 34.91 315 ALA B O 1
ATOM 6344 N N . TRP B 1 316 ? 35.062 2.004 -12.664 1 33.09 316 TRP B N 1
ATOM 6345 C CA . TRP B 1 316 ? 34.344 0.753 -12.859 1 33.09 316 TRP B CA 1
ATOM 6346 C C . TRP B 1 316 ? 34.969 -0.071 -13.977 1 33.09 316 TRP B C 1
ATOM 6348 O O . TRP B 1 316 ? 35.156 -1.279 -13.836 1 33.09 316 TRP B O 1
ATOM 6358 N N . HIS B 1 317 ? 35.281 0.558 -15.078 1 31.25 317 HIS B N 1
ATOM 6359 C CA . HIS B 1 317 ? 35.969 -0.155 -16.141 1 31.25 317 HIS B CA 1
ATOM 6360 C C . HIS B 1 317 ? 37.375 -0.55 -15.711 1 31.25 317 HIS B C 1
ATOM 6362 O O . HIS B 1 317 ? 37.875 -1.593 -16.125 1 31.25 317 HIS B O 1
ATOM 6368 N N . LEU B 1 318 ? 38.031 0.363 -15.047 1 31.34 318 LEU B N 1
ATOM 6369 C CA . LEU B 1 318 ? 39.406 0.004 -14.633 1 31.34 318 LEU B CA 1
ATOM 6370 C C . LEU B 1 318 ? 39.375 -1.17 -13.664 1 31.34 318 LEU B C 1
ATOM 6372 O O . LEU B 1 318 ? 40.25 -2.027 -13.695 1 31.34 318 LEU B O 1
ATOM 6376 N N . GLY B 1 319 ? 38.312 -1.171 -12.781 1 30.53 319 GLY B N 1
ATOM 6377 C CA . GLY B 1 319 ? 38.25 -2.363 -11.953 1 30.53 319 GLY B CA 1
ATOM 6378 C C . GLY B 1 319 ? 37.875 -3.611 -12.742 1 30.53 319 GLY B C 1
ATOM 6379 O O . GLY B 1 319 ? 38.312 -4.715 -12.391 1 30.53 319 GLY B O 1
ATOM 6380 N N . SER B 1 320 ? 37.094 -3.436 -13.75 1 29.98 320 SER B N 1
ATOM 6381 C CA . SER B 1 320 ? 36.875 -4.625 -14.562 1 29.98 320 SER B CA 1
ATOM 6382 C C . SER B 1 320 ? 38.125 -4.996 -15.352 1 29.98 320 SER B C 1
ATOM 6384 O O . SER B 1 320 ? 38.344 -6.168 -15.672 1 29.98 320 SER B O 1
ATOM 6386 N N . GLY B 1 321 ? 38.875 -4.008 -15.812 1 28.08 321 GLY B N 1
ATOM 6387 C CA . GLY B 1 321 ? 40.062 -4.316 -16.609 1 28.08 321 GLY B CA 1
ATOM 6388 C C . GLY B 1 321 ? 41.188 -4.883 -15.797 1 28.08 321 GLY B C 1
ATOM 6389 O O . GLY B 1 321 ? 42.312 -5.031 -16.297 1 28.08 321 GLY B O 1
ATOM 6390 N N . MET B 1 322 ? 41.25 -4.645 -14.477 1 27.72 322 MET B N 1
ATOM 6391 C CA . MET B 1 322 ? 42.438 -5.285 -13.93 1 27.72 322 MET B CA 1
ATOM 6392 C C . MET B 1 322 ? 42.438 -6.781 -14.234 1 27.72 322 MET B C 1
ATOM 6394 O O . MET B 1 322 ? 41.75 -7.551 -13.562 1 27.72 322 MET B O 1
ATOM 6398 N N . LYS B 1 323 ? 42.344 -7.172 -15.461 1 29.56 323 LYS B N 1
ATOM 6399 C CA . LYS B 1 323 ? 42.812 -8.461 -15.953 1 29.56 323 LYS B CA 1
ATOM 6400 C C . LYS B 1 323 ? 44.094 -8.883 -15.227 1 29.56 323 LYS B C 1
ATOM 6402 O O . LYS B 1 323 ? 44.906 -8.039 -14.852 1 29.56 323 LYS B O 1
ATOM 6407 N N . ALA B 1 324 ? 44.25 -10.227 -14.953 1 26.3 324 ALA B N 1
ATOM 6408 C CA . ALA B 1 324 ? 45.344 -11.102 -14.539 1 26.3 324 ALA B CA 1
ATOM 6409 C C . ALA B 1 324 ? 46.656 -10.758 -15.273 1 26.3 324 ALA B C 1
ATOM 6411 O O . ALA B 1 324 ? 46.906 -11.273 -16.375 1 26.3 324 ALA B O 1
ATOM 6412 N N . LYS B 1 325 ? 47.094 -9.578 -15.523 1 26.89 325 LYS B N 1
ATOM 6413 C CA . LYS B 1 325 ? 48.5 -9.688 -15.922 1 26.89 325 LYS B CA 1
ATOM 6414 C C . LYS B 1 325 ? 49.281 -10.516 -14.914 1 26.89 325 LYS B C 1
ATOM 6416 O O . LYS B 1 325 ? 48.938 -10.578 -13.734 1 26.89 325 LYS B O 1
ATOM 6421 N N . ASP B 1 326 ? 50.438 -11.125 -15.359 1 24.31 326 ASP B N 1
ATOM 6422 C CA . ASP B 1 326 ? 51.531 -11.961 -14.844 1 24.31 326 ASP B CA 1
ATOM 6423 C C . ASP B 1 326 ? 52 -11.469 -13.477 1 24.31 326 ASP B C 1
ATOM 6425 O O . ASP B 1 326 ? 51.844 -10.289 -13.156 1 24.31 326 ASP B O 1
ATOM 6429 N N . GLU B 1 327 ? 52.344 -12.422 -12.5 1 26.42 327 GLU B N 1
ATOM 6430 C CA . GLU B 1 327 ? 53.094 -12.539 -11.258 1 26.42 327 GLU B CA 1
ATOM 6431 C C . GLU B 1 327 ? 54.344 -11.656 -11.297 1 26.42 327 GLU B C 1
ATOM 6433 O O . GLU B 1 327 ? 55.25 -11.812 -10.469 1 26.42 327 GLU B O 1
ATOM 6438 N N . GLY B 1 328 ? 54.75 -10.938 -12.344 1 25.84 328 GLY B N 1
ATOM 6439 C CA . GLY B 1 328 ? 56.062 -10.406 -12.047 1 25.84 328 GLY B CA 1
ATOM 6440 C C . GLY B 1 328 ? 56.094 -9.5 -10.836 1 25.84 328 GLY B C 1
ATOM 6441 O O . GLY B 1 328 ? 55.062 -8.922 -10.461 1 25.84 328 GLY B O 1
ATOM 6442 N N . LYS B 1 329 ? 57.125 -9.742 -9.836 1 26.33 329 LYS B N 1
ATOM 6443 C CA . LYS B 1 329 ? 57.656 -9.242 -8.578 1 26.33 329 LYS B CA 1
ATOM 6444 C C . LYS B 1 329 ? 57.625 -7.719 -8.531 1 26.33 329 LYS B C 1
ATOM 6446 O O . LYS B 1 329 ? 58.188 -7.105 -7.621 1 26.33 329 LYS B O 1
ATOM 6451 N N . GLU B 1 330 ? 57.406 -6.996 -9.586 1 25.25 330 GLU B N 1
ATOM 6452 C CA . GLU B 1 330 ? 57.938 -5.656 -9.375 1 25.25 330 GLU B CA 1
ATOM 6453 C C . GLU B 1 330 ? 57.188 -4.918 -8.281 1 25.25 330 GLU B C 1
ATOM 6455 O O . GLU B 1 330 ? 55.969 -4.957 -8.242 1 25.25 330 GLU B O 1
ATOM 6460 N N . SER B 1 331 ? 57.938 -4.676 -7.066 1 25.81 331 SER B N 1
ATOM 6461 C CA . SER B 1 331 ? 57.719 -3.881 -5.859 1 25.81 331 SER B CA 1
ATOM 6462 C C . SER B 1 331 ? 57 -2.58 -6.172 1 25.81 331 SER B C 1
ATOM 6464 O O . SER B 1 331 ? 57.469 -1.779 -6.984 1 25.81 331 SER B O 1
ATOM 6466 N N . ASP B 1 332 ? 55.844 -2.693 -6.344 1 26.42 332 ASP B N 1
ATOM 6467 C CA . ASP B 1 332 ? 55.125 -1.437 -6.598 1 26.42 332 ASP B CA 1
ATOM 6468 C C . ASP B 1 332 ? 55.625 -0.338 -5.656 1 26.42 332 ASP B C 1
ATOM 6470 O O . ASP B 1 332 ? 55.625 -0.519 -4.438 1 26.42 332 ASP B O 1
ATOM 6474 N N . PRO B 1 333 ? 56.625 0.393 -5.98 1 28.09 333 PRO B N 1
ATOM 6475 C CA . PRO B 1 333 ? 57.375 1.391 -5.211 1 28.09 333 PRO B CA 1
ATOM 6476 C C . PRO B 1 333 ? 56.5 2.244 -4.32 1 28.09 333 PRO B C 1
ATOM 6478 O O . PRO B 1 333 ? 57 3.021 -3.5 1 28.09 333 PRO B O 1
ATOM 6481 N N . ILE B 1 334 ? 55.281 2.482 -4.785 1 26.69 334 ILE B N 1
ATOM 6482 C CA . ILE B 1 334 ? 54.719 3.576 -4.016 1 26.69 334 ILE B CA 1
ATOM 6483 C C . ILE B 1 334 ? 54.406 3.109 -2.592 1 26.69 334 ILE B C 1
ATOM 6485 O O . ILE B 1 334 ? 54 3.902 -1.743 1 26.69 334 ILE B O 1
ATOM 6489 N N . LEU B 1 335 ? 54.188 1.695 -2.381 1 27.25 335 LEU B N 1
ATOM 6490 C CA . LEU B 1 335 ? 54.188 1.305 -0.976 1 27.25 335 LEU B CA 1
ATOM 6491 C C . LEU B 1 335 ? 55.562 1.401 -0.371 1 27.25 335 LEU B C 1
ATOM 6493 O O . LEU B 1 335 ? 56.406 0.503 -0.558 1 27.25 335 LEU B O 1
ATOM 6497 N N . GLY B 1 336 ? 56.219 2.457 -0.581 1 25.16 336 GLY B N 1
ATOM 6498 C CA . GLY B 1 336 ? 57.406 2.514 0.227 1 25.16 336 GLY B CA 1
ATOM 6499 C C . GLY B 1 336 ? 57.188 2.061 1.658 1 25.16 336 GLY B C 1
ATOM 6500 O O . GLY B 1 336 ? 56.125 2.303 2.238 1 25.16 336 GLY B O 1
ATOM 6501 N N . THR B 1 337 ? 57.812 0.96 2.09 1 26.98 337 THR B N 1
ATOM 6502 C CA . THR B 1 337 ? 57.969 0.321 3.391 1 26.98 337 THR B CA 1
ATOM 6503 C C . THR B 1 337 ? 58.375 1.346 4.449 1 26.98 337 THR B C 1
ATOM 6505 O O . THR B 1 337 ? 58.812 0.979 5.535 1 26.98 337 THR B O 1
ATOM 6508 N N . ASP B 1 338 ? 58.469 2.604 4.23 1 27.23 338 ASP B N 1
ATOM 6509 C CA . ASP B 1 338 ? 59.094 3.207 5.414 1 27.23 338 ASP B CA 1
ATOM 6510 C C . ASP B 1 338 ? 58.25 2.926 6.66 1 27.23 338 ASP B C 1
ATOM 6512 O O . ASP B 1 338 ? 57.031 2.904 6.602 1 27.23 338 ASP B O 1
ATOM 6516 N N . GLY B 1 339 ? 58.812 2.184 7.805 1 27.31 339 GLY B N 1
ATOM 6517 C CA . GLY B 1 339 ? 58.594 1.711 9.164 1 27.31 339 GLY B CA 1
ATOM 6518 C C . GLY B 1 339 ? 57.781 2.676 10 1 27.31 339 GLY B C 1
ATOM 6519 O O . GLY B 1 339 ? 57.688 2.539 11.227 1 27.31 339 GLY B O 1
ATOM 6520 N N . SER B 1 340 ? 57.75 3.969 9.727 1 28.81 340 SER B N 1
ATOM 6521 C CA . SER B 1 340 ? 57.281 4.73 10.875 1 28.81 340 SER B CA 1
ATOM 6522 C C . SER B 1 340 ? 55.875 4.297 11.281 1 28.81 340 SER B C 1
ATOM 6524 O O . SER B 1 340 ? 55.062 3.971 10.422 1 28.81 340 SER B O 1
ATOM 6526 N N . GLY B 1 341 ? 55.688 3.676 12.586 1 28.44 341 GLY B N 1
ATOM 6527 C CA . GLY B 1 341 ? 54.656 3.176 13.492 1 28.44 341 GLY B CA 1
ATOM 6528 C C . GLY B 1 341 ? 53.344 3.936 13.398 1 28.44 341 GLY B C 1
ATOM 6529 O O . GLY B 1 341 ? 52.719 4.227 14.414 1 28.44 341 GLY B O 1
ATOM 6530 N N . ASP B 1 342 ? 53.219 4.859 12.547 1 27.75 342 ASP B N 1
ATOM 6531 C CA . ASP B 1 342 ? 52.062 5.695 12.781 1 27.75 342 ASP B CA 1
ATOM 6532 C C . ASP B 1 342 ? 50.812 4.848 12.969 1 27.75 342 ASP B C 1
ATOM 6534 O O . ASP B 1 342 ? 50.656 3.787 12.359 1 27.75 342 ASP B O 1
ATOM 6538 N N . ASP B 1 343 ? 50.031 5.176 14.18 1 28.61 343 ASP B N 1
ATOM 6539 C CA . ASP B 1 343 ? 48.844 4.703 14.867 1 28.61 343 ASP B CA 1
ATOM 6540 C C . ASP B 1 343 ? 47.719 4.359 13.867 1 28.61 343 ASP B C 1
ATOM 6542 O O . ASP B 1 343 ? 47.281 5.223 13.109 1 28.61 343 ASP B O 1
ATOM 6546 N N . GLU B 1 344 ? 47.812 3.262 13.234 1 29.55 344 GLU B N 1
ATOM 6547 C CA . GLU B 1 344 ? 46.75 2.514 12.547 1 29.55 344 GLU B CA 1
ATOM 6548 C C . GLU B 1 344 ? 45.406 2.717 13.219 1 29.55 344 GLU B C 1
ATOM 6550 O O . GLU B 1 344 ? 45.094 2.07 14.219 1 29.55 344 GLU B O 1
ATOM 6555 N N . LYS B 1 345 ? 45 4.012 13.539 1 26.88 345 LYS B N 1
ATOM 6556 C CA . LYS B 1 345 ? 43.719 4.324 14.18 1 26.88 345 LYS B CA 1
ATOM 6557 C C . LYS B 1 345 ? 42.625 3.34 13.742 1 26.88 345 LYS B C 1
ATOM 6559 O O . LYS B 1 345 ? 42.594 2.932 12.586 1 26.88 345 LYS B O 1
ATOM 6564 N N . ASP B 1 346 ? 42.094 2.676 14.812 1 28.12 346 ASP B N 1
ATOM 6565 C CA . ASP B 1 346 ? 41.031 1.728 15.047 1 28.12 346 ASP B CA 1
ATOM 6566 C C . ASP B 1 346 ? 39.844 2.008 14.125 1 28.12 346 ASP B C 1
ATOM 6568 O O . ASP B 1 346 ? 39.125 2.99 14.32 1 28.12 346 ASP B O 1
ATOM 6572 N N . GLU B 1 347 ? 40.031 2.182 12.883 1 28.17 347 GLU B N 1
ATOM 6573 C CA . GLU B 1 347 ? 38.844 2.178 12.031 1 28.17 347 GLU B CA 1
ATOM 6574 C C . GLU B 1 347 ? 37.781 1.223 12.57 1 28.17 347 GLU B C 1
ATOM 6576 O O . GLU B 1 347 ? 38.062 0.038 12.781 1 28.17 347 GLU B O 1
ATOM 6581 N N . GLU B 1 348 ? 37 1.741 13.555 1 30.02 348 GLU B N 1
ATOM 6582 C CA . GLU B 1 348 ? 35.875 1.002 14.133 1 30.02 348 GLU B CA 1
ATOM 6583 C C . GLU B 1 348 ? 35.312 -0.018 13.148 1 30.02 348 GLU B C 1
ATOM 6585 O O . GLU B 1 348 ? 35 0.321 12 1 30.02 348 GLU B O 1
ATOM 6590 N N . PRO B 1 349 ? 35.719 -1.259 13.164 1 32.09 349 PRO B N 1
ATOM 6591 C CA . PRO B 1 349 ? 35.125 -2.377 12.422 1 32.09 349 PRO B CA 1
ATOM 6592 C C . PRO B 1 349 ? 33.656 -2.166 12.094 1 32.09 349 PRO B C 1
ATOM 6594 O O . PRO B 1 349 ? 32.906 -1.658 12.93 1 32.09 349 PRO B O 1
ATOM 6597 N N . GLU B 1 350 ? 33.281 -1.618 10.961 1 34.5 350 GLU B N 1
ATOM 6598 C CA . GLU B 1 350 ? 31.906 -1.614 10.492 1 34.5 350 GLU B CA 1
ATOM 6599 C C . GLU B 1 350 ? 31.109 -2.762 11.102 1 34.5 350 GLU B C 1
ATOM 6601 O O . GLU B 1 350 ? 31.531 -3.92 11.039 1 34.5 350 GLU B O 1
ATOM 6606 N N . HIS B 1 351 ? 30.547 -2.723 12.234 1 35.31 351 HIS B N 1
ATOM 6607 C CA . HIS B 1 351 ? 29.797 -3.646 13.07 1 35.31 351 HIS B CA 1
ATOM 6608 C C . HIS B 1 351 ? 29.031 -4.656 12.219 1 35.31 351 HIS B C 1
ATOM 6610 O O . HIS B 1 351 ? 28.219 -4.27 11.375 1 35.31 351 HIS B O 1
ATOM 6616 N N . GLU B 1 352 ? 29.484 -5.707 11.555 1 42.12 352 GLU B N 1
ATOM 6617 C CA . GLU B 1 352 ? 28.812 -6.941 11.148 1 42.12 352 GLU B CA 1
ATOM 6618 C C . GLU B 1 352 ? 27.5 -7.125 11.883 1 42.12 352 GLU B C 1
ATOM 6620 O O . GLU B 1 352 ? 27.453 -7.156 13.117 1 42.12 352 GLU B O 1
ATOM 6625 N N . GLU B 1 353 ? 26.469 -6.547 11.367 1 53.56 353 GLU B N 1
ATOM 6626 C CA . GLU B 1 353 ? 25.25 -6.906 12.094 1 53.56 353 GLU B CA 1
ATOM 6627 C C . GLU B 1 353 ? 25.328 -8.336 12.625 1 53.56 353 GLU B C 1
ATOM 6629 O O . GLU B 1 353 ? 25.75 -9.25 11.914 1 53.56 353 GLU B O 1
ATOM 6634 N N . SER B 1 354 ? 25.5 -8.57 13.82 1 61.75 354 SER B N 1
ATOM 6635 C CA . SER B 1 354 ? 25.562 -9.836 14.555 1 61.75 354 SER B CA 1
ATOM 6636 C C . SER B 1 354 ? 24.562 -10.844 14 1 61.75 354 SER B C 1
ATOM 6638 O O . SER B 1 354 ? 23.516 -10.461 13.445 1 61.75 354 SER B O 1
ATOM 6640 N N . LYS B 1 355 ? 25.094 -12.094 13.609 1 70.94 355 LYS B N 1
ATOM 6641 C CA . LYS B 1 355 ? 24.297 -13.234 13.18 1 70.94 355 LYS B CA 1
ATOM 6642 C C . LYS B 1 355 ? 22.969 -13.297 13.938 1 70.94 355 LYS B C 1
ATOM 6644 O O . LYS B 1 355 ? 21.938 -13.672 13.375 1 70.94 355 LYS B O 1
ATOM 6649 N N . THR B 1 356 ? 23.031 -12.789 15.078 1 74 356 THR B N 1
ATOM 6650 C CA . THR B 1 356 ? 21.828 -12.836 15.891 1 74 356 THR B CA 1
ATOM 6651 C C . THR B 1 356 ? 20.812 -11.781 15.43 1 74 356 THR B C 1
ATOM 6653 O O . THR B 1 356 ? 19.609 -12.039 15.406 1 74 356 THR B O 1
ATOM 6656 N N . VAL B 1 357 ? 21.344 -10.711 15.055 1 74.75 357 VAL B N 1
ATOM 6657 C CA . VAL B 1 357 ? 20.453 -9.648 14.617 1 74.75 357 VAL B CA 1
ATOM 6658 C C . VAL B 1 357 ? 19.859 -10 13.258 1 74.75 357 VAL B C 1
ATOM 6660 O O . VAL B 1 357 ? 18.672 -9.758 13.008 1 74.75 357 VAL B O 1
ATOM 6663 N N . LEU B 1 358 ? 20.641 -10.641 12.461 1 78.5 358 LEU B N 1
ATOM 6664 C CA . LEU B 1 358 ? 20.156 -11.07 11.156 1 78.5 358 LEU B CA 1
ATOM 6665 C C . LEU B 1 358 ? 19.125 -12.188 11.305 1 78.5 358 LEU B C 1
ATOM 6667 O O . LEU B 1 358 ? 18.141 -12.234 10.562 1 78.5 358 LEU B O 1
ATOM 6671 N N . GLY B 1 359 ? 19.406 -13.008 12.227 1 79.5 359 GLY B N 1
ATOM 6672 C CA . GLY B 1 359 ? 18.453 -14.078 12.5 1 79.5 359 GLY B CA 1
ATOM 6673 C C . GLY B 1 359 ? 17.125 -13.578 13.008 1 79.5 359 GLY B C 1
ATOM 6674 O O . GLY B 1 359 ? 16.062 -14.078 12.609 1 79.5 359 GLY B O 1
ATOM 6675 N N . MET B 1 360 ? 17.172 -12.609 13.797 1 82.94 360 MET B N 1
ATOM 6676 C CA . MET B 1 360 ? 15.938 -12.039 14.336 1 82.94 360 MET B CA 1
ATOM 6677 C C . MET B 1 360 ? 15.172 -11.289 13.258 1 82.94 360 MET B C 1
ATOM 6679 O O . MET B 1 360 ? 13.945 -11.32 13.227 1 82.94 360 MET B O 1
ATOM 6683 N N . LYS B 1 361 ? 15.938 -10.711 12.422 1 81.12 361 LYS B N 1
ATOM 6684 C CA . LYS B 1 361 ? 15.305 -10.008 11.305 1 81.12 361 LYS B CA 1
ATOM 6685 C C . LYS B 1 361 ? 14.633 -10.992 10.352 1 81.12 361 LYS B C 1
ATOM 6687 O O . LYS B 1 361 ? 13.531 -10.734 9.867 1 81.12 361 LYS B O 1
ATOM 6692 N N . SER B 1 362 ? 15.312 -12.023 10.148 1 83.56 362 SER B N 1
ATOM 6693 C CA . SER B 1 362 ? 14.742 -13.055 9.289 1 83.56 362 SER B CA 1
ATOM 6694 C C . SER B 1 362 ? 13.477 -13.648 9.898 1 83.56 362 SER B C 1
ATOM 6696 O O . SER B 1 362 ? 12.445 -13.742 9.242 1 83.56 362 SER B O 1
ATOM 6698 N N . ALA B 1 363 ? 13.531 -13.953 11.07 1 83.25 363 ALA B N 1
ATOM 6699 C CA . ALA B 1 363 ? 12.375 -14.531 11.758 1 83.25 363 ALA B CA 1
ATOM 6700 C C . ALA B 1 363 ? 11.219 -13.539 11.812 1 83.25 363 ALA B C 1
ATOM 6702 O O . ALA B 1 363 ? 10.055 -13.922 11.641 1 83.25 363 ALA B O 1
ATOM 6703 N N . GLY B 1 364 ? 11.594 -12.383 12.07 1 84.25 364 GLY B N 1
ATOM 6704 C CA . GLY B 1 364 ? 10.562 -11.352 12.109 1 84.25 364 GLY B CA 1
ATOM 6705 C C . GLY B 1 364 ? 9.836 -11.18 10.789 1 84.25 364 GLY B C 1
ATOM 6706 O O . GLY B 1 364 ? 8.609 -11.078 10.758 1 84.25 364 GLY B O 1
ATOM 6707 N N . LEU B 1 365 ? 10.562 -11.203 9.727 1 85.62 365 LEU B N 1
ATOM 6708 C CA . LEU B 1 365 ? 9.977 -11.047 8.406 1 85.62 365 LEU B CA 1
ATOM 6709 C C . LEU B 1 365 ? 9.125 -12.258 8.039 1 85.62 365 LEU B C 1
ATOM 6711 O O . LEU B 1 365 ? 8.055 -12.109 7.449 1 85.62 365 LEU B O 1
ATOM 6715 N N . LEU B 1 366 ? 9.57 -13.352 8.43 1 85.12 366 LEU B N 1
ATOM 6716 C CA . LEU B 1 366 ? 8.828 -14.57 8.117 1 85.12 366 LEU B CA 1
ATOM 6717 C C . LEU B 1 366 ? 7.531 -14.641 8.914 1 85.12 366 LEU B C 1
ATOM 6719 O O . LEU B 1 366 ? 6.477 -14.961 8.359 1 85.12 366 LEU B O 1
ATOM 6723 N N . ILE B 1 367 ? 7.586 -14.297 10.125 1 82.19 367 ILE B N 1
ATOM 6724 C CA . ILE B 1 367 ? 6.406 -14.32 10.977 1 82.19 367 ILE B CA 1
ATOM 6725 C C . ILE B 1 367 ? 5.398 -13.273 10.5 1 82.19 367 ILE B C 1
ATOM 6727 O O . ILE B 1 367 ? 4.199 -13.547 10.414 1 82.19 367 ILE B O 1
ATOM 6731 N N . LEU B 1 368 ? 5.969 -12.203 10.102 1 83.94 368 LEU B N 1
ATOM 6732 C CA . LEU B 1 368 ? 5.102 -11.141 9.609 1 83.94 368 LEU B CA 1
ATOM 6733 C C . LEU B 1 368 ? 4.434 -11.547 8.297 1 83.94 368 LEU B C 1
ATOM 6735 O O . LEU B 1 368 ? 3.229 -11.359 8.125 1 83.94 368 LEU B O 1
ATOM 6739 N N . GLY B 1 369 ? 5.227 -12.062 7.418 1 86.19 369 GLY B N 1
ATOM 6740 C CA . GLY B 1 369 ? 4.695 -12.469 6.129 1 86.19 369 GLY B CA 1
ATOM 6741 C C . GLY B 1 369 ? 3.643 -13.562 6.23 1 86.19 369 GLY B C 1
ATOM 6742 O O . GLY B 1 369 ? 2.549 -13.422 5.676 1 86.19 369 GLY B O 1
ATOM 6743 N N . VAL B 1 370 ? 3.914 -14.523 6.996 1 84.75 370 VAL B N 1
ATOM 6744 C CA . VAL B 1 370 ? 2.98 -15.633 7.168 1 84.75 370 VAL B CA 1
ATOM 6745 C C . VAL B 1 370 ? 1.751 -15.164 7.941 1 84.75 370 VAL B C 1
ATOM 6747 O O . VAL B 1 370 ? 0.624 -15.555 7.625 1 84.75 370 VAL B O 1
ATOM 6750 N N . GLY B 1 371 ? 1.985 -14.398 8.859 1 84.56 371 GLY B N 1
ATOM 6751 C CA . GLY B 1 371 ? 0.878 -13.828 9.609 1 84.56 371 GLY B CA 1
ATOM 6752 C C . GLY B 1 371 ? -0.072 -13.016 8.75 1 84.56 371 GLY B C 1
ATOM 6753 O O . GLY B 1 371 ? -1.29 -13.188 8.828 1 84.56 371 GLY B O 1
ATOM 6754 N N . LEU B 1 372 ? 0.449 -12.219 7.895 1 87.62 372 LEU B N 1
ATOM 6755 C CA . LEU B 1 372 ? -0.362 -11.383 7.016 1 87.62 372 LEU B CA 1
ATOM 6756 C C . LEU B 1 372 ? -1.152 -12.242 6.031 1 87.62 372 LEU B C 1
ATOM 6758 O O . LEU B 1 372 ? -2.334 -11.984 5.793 1 87.62 372 LEU B O 1
ATOM 6762 N N . VAL B 1 373 ? -0.552 -13.234 5.5 1 87.69 373 VAL B N 1
ATOM 6763 C CA . VAL B 1 373 ? -1.228 -14.094 4.535 1 87.69 373 VAL B CA 1
ATOM 6764 C C . VAL B 1 373 ? -2.367 -14.844 5.219 1 87.69 373 VAL B C 1
ATOM 6766 O O . VAL B 1 373 ? -3.467 -14.945 4.672 1 87.69 373 VAL B O 1
ATOM 6769 N N . THR B 1 374 ? -2.186 -15.266 6.383 1 85.62 374 THR B N 1
ATOM 6770 C CA . THR B 1 374 ? -3.184 -16.062 7.094 1 85.62 374 THR B CA 1
ATOM 6771 C C . THR B 1 374 ? -4.367 -15.195 7.508 1 85.62 374 THR B C 1
ATOM 6773 O O . THR B 1 374 ? -5.52 -15.633 7.449 1 85.62 374 THR B O 1
ATOM 6776 N N . ILE B 1 375 ? -4.094 -14.016 7.797 1 85.38 375 ILE B N 1
ATOM 6777 C CA . ILE B 1 375 ? -5.141 -13.133 8.305 1 85.38 375 ILE B CA 1
ATOM 6778 C C . ILE B 1 375 ? -5.949 -12.57 7.137 1 85.38 375 ILE B C 1
ATOM 6780 O O . ILE B 1 375 ? -7.172 -12.453 7.223 1 85.38 375 ILE B O 1
ATOM 6784 N N . PHE B 1 376 ? -5.312 -12.32 6.059 1 89.31 376 PHE B N 1
ATOM 6785 C CA . PHE B 1 376 ? -5.992 -11.539 5.035 1 89.31 376 PHE B CA 1
ATOM 6786 C C . PHE B 1 376 ? -6.371 -12.406 3.844 1 89.31 376 PHE B C 1
ATOM 6788 O O . PHE B 1 376 ? -6.961 -11.922 2.877 1 89.31 376 PHE B O 1
ATOM 6795 N N . ALA B 1 377 ? -6.066 -13.664 3.922 1 88.56 377 ALA B N 1
ATOM 6796 C CA . ALA B 1 377 ? -6.52 -14.578 2.879 1 88.56 377 ALA B CA 1
ATOM 6797 C C . ALA B 1 377 ? -8.039 -14.734 2.906 1 88.56 377 ALA B C 1
ATOM 6799 O O . ALA B 1 377 ? -8.68 -14.797 1.854 1 88.56 377 ALA B O 1
ATOM 6800 N N . ASP B 1 378 ? -8.57 -14.703 4.062 1 88.44 378 ASP B N 1
ATOM 6801 C CA . ASP B 1 378 ? -10 -14.906 4.238 1 88.44 378 ASP B CA 1
ATOM 6802 C C . ASP B 1 378 ? -10.797 -13.734 3.672 1 88.44 378 ASP B C 1
ATOM 6804 O O . ASP B 1 378 ? -11.695 -13.922 2.85 1 88.44 378 ASP B O 1
ATOM 6808 N N . PRO B 1 379 ? -10.43 -12.508 4.078 1 90.69 379 PRO B N 1
ATOM 6809 C CA . PRO B 1 379 ? -11.188 -11.398 3.492 1 90.69 379 PRO B CA 1
ATOM 6810 C C . PRO B 1 379 ? -10.992 -11.289 1.981 1 90.69 379 PRO B C 1
ATOM 6812 O O . PRO B 1 379 ? -11.906 -10.859 1.269 1 90.69 379 PRO B O 1
ATOM 6815 N N . MET B 1 380 ? -9.875 -11.688 1.504 1 91.69 380 MET B N 1
ATOM 6816 C CA . MET B 1 380 ? -9.664 -11.703 0.059 1 91.69 380 MET B CA 1
ATOM 6817 C C . MET B 1 380 ? -10.641 -12.656 -0.624 1 91.69 380 MET B C 1
ATOM 6819 O O . MET B 1 380 ? -11.258 -12.305 -1.629 1 91.69 380 MET B O 1
ATOM 6823 N N . CYS B 1 381 ? -10.828 -13.805 -0.064 1 90.75 381 CYS B N 1
ATOM 6824 C CA . CYS B 1 381 ? -11.766 -14.781 -0.614 1 90.75 381 CYS B CA 1
ATOM 6825 C C . CYS B 1 381 ? -13.195 -14.266 -0.549 1 90.75 381 CYS B C 1
ATOM 6827 O O . CYS B 1 381 ? -13.969 -14.445 -1.49 1 90.75 381 CYS B O 1
ATOM 6829 N N . ASP B 1 382 ? -13.492 -13.578 0.503 1 89.75 382 ASP B N 1
ATOM 6830 C CA . ASP B 1 382 ? -14.836 -13.031 0.679 1 89.75 382 ASP B CA 1
ATOM 6831 C C . ASP B 1 382 ? -15.141 -11.969 -0.375 1 89.75 382 ASP B C 1
ATOM 6833 O O . ASP B 1 382 ? -16.25 -11.914 -0.909 1 89.75 382 ASP B O 1
ATOM 6837 N N . VAL B 1 383 ? -14.172 -11.188 -0.627 1 92.38 383 VAL B N 1
ATOM 6838 C CA . VAL B 1 383 ? -14.367 -10.109 -1.593 1 92.38 383 VAL B CA 1
ATOM 6839 C C . VAL B 1 383 ? -14.547 -10.695 -2.992 1 92.38 383 VAL B C 1
ATOM 6841 O O . VAL B 1 383 ? -15.359 -10.195 -3.781 1 92.38 383 VAL B O 1
ATOM 6844 N N . LEU B 1 384 ? -13.836 -11.727 -3.311 1 92.38 384 LEU B N 1
ATOM 6845 C CA . LEU B 1 384 ? -13.922 -12.352 -4.625 1 92.38 384 LEU B CA 1
ATOM 6846 C C . LEU B 1 384 ? -15.297 -12.977 -4.84 1 92.38 384 LEU B C 1
ATOM 6848 O O . LEU B 1 384 ? -15.852 -12.914 -5.938 1 92.38 384 LEU B O 1
ATOM 6852 N N . VAL B 1 385 ? -15.82 -13.523 -3.752 1 90.38 385 VAL B N 1
ATOM 6853 C CA . VAL B 1 385 ? -17.156 -14.102 -3.826 1 90.38 385 VAL B CA 1
ATOM 6854 C C . VAL B 1 385 ? -18.203 -12.992 -3.881 1 90.38 385 VAL B C 1
ATOM 6856 O O . VAL B 1 385 ? -19.172 -13.086 -4.633 1 90.38 385 VAL B O 1
ATOM 6859 N N . SER B 1 386 ? -17.953 -11.914 -3.143 1 90.31 386 SER B N 1
ATOM 6860 C CA . SER B 1 386 ? -18.891 -10.797 -3.098 1 90.31 386 SER B CA 1
ATOM 6861 C C . SER B 1 386 ? -18.953 -10.07 -4.438 1 90.31 386 SER B C 1
ATOM 6863 O O . SER B 1 386 ? -20 -9.562 -4.828 1 90.31 386 SER B O 1
ATOM 6865 N N . LEU B 1 387 ? -17.922 -10.055 -5.105 1 90.69 387 LEU B N 1
ATOM 6866 C CA . LEU B 1 387 ? -17.828 -9.375 -6.391 1 90.69 387 LEU B CA 1
ATOM 6867 C C . LEU B 1 387 ? -18.734 -10.039 -7.418 1 90.69 387 LEU B C 1
ATOM 6869 O O . LEU B 1 387 ? -19.234 -9.375 -8.336 1 90.69 387 LEU B O 1
ATOM 6873 N N . THR B 1 388 ? -19.016 -11.312 -7.23 1 88.81 388 THR B N 1
ATOM 6874 C CA . THR B 1 388 ? -19.781 -12.062 -8.219 1 88.81 388 THR B CA 1
ATOM 6875 C C . THR B 1 388 ? -21.141 -12.477 -7.648 1 88.81 388 THR B C 1
ATOM 6877 O O . THR B 1 388 ? -21.875 -13.227 -8.281 1 88.81 388 THR B O 1
ATOM 6880 N N . ASN B 1 389 ? -21.391 -11.969 -6.469 1 88.25 389 ASN B N 1
ATOM 6881 C CA . ASN B 1 389 ? -22.641 -12.336 -5.816 1 88.25 389 ASN B CA 1
ATOM 6882 C C . ASN B 1 389 ? -23.828 -11.602 -6.434 1 88.25 389 ASN B C 1
ATOM 6884 O O . ASN B 1 389 ? -23.844 -10.375 -6.496 1 88.25 389 ASN B O 1
ATOM 6888 N N . LYS B 1 390 ? -24.875 -12.297 -6.727 1 83.88 390 LYS B N 1
ATOM 6889 C CA . LYS B 1 390 ? -26.047 -11.789 -7.445 1 83.88 390 LYS B CA 1
ATOM 6890 C C . LYS B 1 390 ? -26.891 -10.891 -6.551 1 83.88 390 LYS B C 1
ATOM 6892 O O . LYS B 1 390 ? -27.688 -10.078 -7.043 1 83.88 390 LYS B O 1
ATOM 6897 N N . TYR B 1 391 ? -26.766 -10.977 -5.301 1 84.81 391 TYR B N 1
ATOM 6898 C CA . TYR B 1 391 ? -27.625 -10.242 -4.379 1 84.81 391 TYR B CA 1
ATOM 6899 C C . TYR B 1 391 ? -27.047 -8.859 -4.094 1 84.81 391 TYR B C 1
ATOM 6901 O O . TYR B 1 391 ? -27.703 -8.031 -3.453 1 84.81 391 TYR B O 1
ATOM 6909 N N . ASN B 1 392 ? -25.891 -8.617 -4.59 1 87.31 392 ASN B N 1
ATOM 6910 C CA . ASN B 1 392 ? -25.297 -7.297 -4.418 1 87.31 392 ASN B CA 1
ATOM 6911 C C . ASN B 1 392 ? -25.953 -6.262 -5.328 1 87.31 392 ASN B C 1
ATOM 6913 O O . ASN B 1 392 ? -26.641 -6.621 -6.281 1 87.31 392 ASN B O 1
ATOM 6917 N N . LYS B 1 393 ? -25.844 -4.992 -4.98 1 84.94 393 LYS B N 1
ATOM 6918 C CA . LYS B 1 393 ? -26.375 -3.918 -5.812 1 84.94 393 LYS B CA 1
ATOM 6919 C C . LYS B 1 393 ? -25.812 -4 -7.234 1 84.94 393 LYS B C 1
ATOM 6921 O O . LYS B 1 393 ? -26.578 -3.906 -8.203 1 84.94 393 LYS B O 1
ATOM 6926 N N . SER B 1 394 ? -24.594 -4.102 -7.352 1 85.44 394 SER B N 1
ATOM 6927 C CA . SER B 1 394 ? -23.906 -4.352 -8.617 1 85.44 394 SER B CA 1
ATOM 6928 C C . SER B 1 394 ? -22.938 -5.523 -8.5 1 85.44 394 SER B C 1
ATOM 6930 O O . SER B 1 394 ? -22.25 -5.668 -7.488 1 85.44 394 SER B O 1
ATOM 6932 N N . TYR B 1 395 ? -23.016 -6.508 -9.5 1 85.56 395 TYR B N 1
ATOM 6933 C CA . TYR B 1 395 ? -22.156 -7.688 -9.453 1 85.56 395 TYR B CA 1
ATOM 6934 C C . TYR B 1 395 ? -21.703 -8.086 -10.852 1 85.56 395 TYR B C 1
ATOM 6936 O O . TYR B 1 395 ? -22.297 -7.676 -11.852 1 85.56 395 TYR B O 1
ATOM 6944 N N . ILE B 1 396 ? -20.625 -8.773 -11 1 84.31 396 ILE B N 1
ATOM 6945 C CA . ILE B 1 396 ? -20.125 -9.352 -12.242 1 84.31 396 ILE B CA 1
ATOM 6946 C C . ILE B 1 396 ? -20.688 -10.758 -12.422 1 84.31 396 ILE B C 1
ATOM 6948 O O . ILE B 1 396 ? -20.469 -11.633 -11.578 1 84.31 396 ILE B O 1
ATOM 6952 N N . PRO B 1 397 ? -21.422 -10.945 -13.461 1 84.44 397 PRO B N 1
ATOM 6953 C CA . PRO B 1 397 ? -22.094 -12.227 -13.648 1 84.44 397 PRO B CA 1
ATOM 6954 C C . PRO B 1 397 ? -21.156 -13.344 -14.094 1 84.44 397 PRO B C 1
ATOM 6956 O O . PRO B 1 397 ? -21.344 -13.922 -15.164 1 84.44 397 PRO B O 1
ATOM 6959 N N . ILE B 1 398 ? -20.141 -13.648 -13.406 1 84.62 398 ILE B N 1
ATOM 6960 C CA . ILE B 1 398 ? -19.203 -14.742 -13.641 1 84.62 398 ILE B CA 1
ATOM 6961 C C . ILE B 1 398 ? -18.922 -15.469 -12.328 1 84.62 398 ILE B C 1
ATOM 6963 O O . ILE B 1 398 ? -19.203 -14.945 -11.25 1 84.62 398 ILE B O 1
ATOM 6967 N N . SER B 1 399 ? -18.469 -16.672 -12.516 1 87.12 399 SER B N 1
ATOM 6968 C CA . SER B 1 399 ? -18.078 -17.438 -11.336 1 87.12 399 SER B CA 1
ATOM 6969 C C . SER B 1 399 ? -16.844 -16.828 -10.672 1 87.12 399 SER B C 1
ATOM 6971 O O . SER B 1 399 ? -15.969 -16.281 -11.352 1 87.12 399 SER B O 1
ATOM 6973 N N . PRO B 1 400 ? -16.828 -16.875 -9.336 1 91.25 400 PRO B N 1
ATOM 6974 C CA . PRO B 1 400 ? -15.656 -16.359 -8.633 1 91.25 400 PRO B CA 1
ATOM 6975 C C . PRO B 1 400 ? -14.367 -17.047 -9.07 1 91.25 400 PRO B C 1
ATOM 6977 O O . PRO B 1 400 ? -13.273 -16.5 -8.867 1 91.25 400 PRO B O 1
ATOM 6980 N N . PHE B 1 401 ? -14.461 -18.141 -9.742 1 91.25 401 PHE B N 1
ATOM 6981 C CA . PHE B 1 401 ? -13.305 -18.875 -10.242 1 91.25 401 PHE B CA 1
ATOM 6982 C C . PHE B 1 401 ? -12.492 -18 -11.203 1 91.25 401 PHE B C 1
ATOM 6984 O O . PHE B 1 401 ? -11.266 -17.922 -11.094 1 91.25 401 PHE B O 1
ATOM 6991 N N . TYR B 1 402 ? -13.156 -17.359 -12.094 1 91.31 402 TYR B N 1
ATOM 6992 C CA . TYR B 1 402 ? -12.5 -16.641 -13.18 1 91.31 402 TYR B CA 1
ATOM 6993 C C . TYR B 1 402 ? -11.742 -15.422 -12.656 1 91.31 402 TYR B C 1
ATOM 6995 O O . TYR B 1 402 ? -10.641 -15.117 -13.125 1 91.31 402 TYR B O 1
ATOM 7003 N N . VAL B 1 403 ? -12.305 -14.773 -11.703 1 91.81 403 VAL B N 1
ATOM 7004 C CA . VAL B 1 403 ? -11.641 -13.609 -11.141 1 91.81 403 VAL B CA 1
ATOM 7005 C C . VAL B 1 403 ? -10.422 -14.047 -10.328 1 91.81 403 VAL B C 1
ATOM 7007 O O . VAL B 1 403 ? -9.344 -13.453 -10.43 1 91.81 403 VAL B O 1
ATOM 7010 N N . SER B 1 404 ? -10.68 -15.031 -9.555 1 93.94 404 SER B N 1
ATOM 7011 C CA . SER B 1 404 ? -9.57 -15.523 -8.742 1 93.94 404 SER B CA 1
ATOM 7012 C C . SER B 1 404 ? -8.461 -16.094 -9.609 1 93.94 404 SER B C 1
ATOM 7014 O O . SER B 1 404 ? -7.281 -16.016 -9.258 1 93.94 404 SER B O 1
ATOM 7016 N N . PHE B 1 405 ? -8.758 -16.672 -10.75 1 94.56 405 PHE B N 1
ATOM 7017 C CA . PHE B 1 405 ? -7.805 -17.234 -11.695 1 94.56 405 PHE B CA 1
ATOM 7018 C C . PHE B 1 405 ? -6.793 -16.188 -12.141 1 94.56 405 PHE B C 1
ATOM 7020 O O . PHE B 1 405 ? -5.613 -16.5 -12.328 1 94.56 405 PHE B O 1
ATOM 7027 N N . VAL B 1 406 ? -7.215 -15.008 -12.219 1 91.75 406 VAL B N 1
ATOM 7028 C CA . VAL B 1 406 ? -6.375 -13.953 -12.766 1 91.75 406 VAL B CA 1
ATOM 7029 C C . VAL B 1 406 ? -5.75 -13.148 -11.625 1 91.75 406 VAL B C 1
ATOM 7031 O O . VAL B 1 406 ? -4.539 -12.922 -11.602 1 91.75 406 VAL B O 1
ATOM 7034 N N . VAL B 1 407 ? -6.449 -12.844 -10.609 1 90.69 407 VAL B N 1
ATOM 7035 C CA . VAL B 1 407 ? -6.055 -11.836 -9.625 1 90.69 407 VAL B CA 1
ATOM 7036 C C . VAL B 1 407 ? -5.168 -12.477 -8.562 1 90.69 407 VAL B C 1
ATOM 7038 O O . VAL B 1 407 ? -4.109 -11.938 -8.227 1 90.69 407 VAL B O 1
ATOM 7041 N N . THR B 1 408 ? -5.582 -13.57 -8.016 1 92.06 408 THR B N 1
ATOM 7042 C CA . THR B 1 408 ? -4.891 -14.133 -6.863 1 92.06 408 THR B CA 1
ATOM 7043 C C . THR B 1 408 ? -3.451 -14.492 -7.219 1 92.06 408 THR B C 1
ATOM 7045 O O . THR B 1 408 ? -2.527 -14.203 -6.457 1 92.06 408 THR B O 1
ATOM 7048 N N . PRO B 1 409 ? -3.217 -15.039 -8.383 1 92.19 409 PRO B N 1
ATOM 7049 C CA . PRO B 1 409 ? -1.827 -15.359 -8.719 1 92.19 409 PRO B CA 1
ATOM 7050 C C . PRO B 1 409 ? -0.966 -14.117 -8.914 1 92.19 409 PRO B C 1
ATOM 7052 O O . PRO B 1 409 ? 0.242 -14.148 -8.664 1 92.19 409 PRO B O 1
ATOM 7055 N N . LEU B 1 410 ? -1.507 -13.109 -9.398 1 87.62 410 LEU B N 1
ATOM 7056 C CA . LEU B 1 410 ? -0.778 -11.859 -9.586 1 87.62 410 LEU B CA 1
ATOM 7057 C C . LEU B 1 410 ? -0.354 -11.281 -8.234 1 87.62 410 LEU B C 1
ATOM 7059 O O . LEU B 1 410 ? 0.666 -10.594 -8.148 1 87.62 410 LEU B O 1
ATOM 7063 N N . CYS B 1 411 ? -1.133 -11.602 -7.281 1 85.69 411 CYS B N 1
ATOM 7064 C CA . CYS B 1 411 ? -0.843 -11.062 -5.953 1 85.69 411 CYS B CA 1
ATOM 7065 C C . CYS B 1 411 ? 0.09 -11.992 -5.184 1 85.69 411 CYS B C 1
ATOM 7067 O O . CYS B 1 411 ? 1.073 -11.539 -4.594 1 85.69 411 CYS B O 1
ATOM 7069 N N . SER B 1 412 ? -0.184 -13.242 -5.199 1 85.56 412 SER B N 1
ATOM 7070 C CA . SER B 1 412 ? 0.529 -14.195 -4.355 1 85.56 412 SER B CA 1
ATOM 7071 C C . SER B 1 412 ? 1.887 -14.547 -4.953 1 85.56 412 SER B C 1
ATOM 7073 O O . SER B 1 412 ? 2.818 -14.898 -4.223 1 85.56 412 SER B O 1
ATOM 7075 N N . ASN B 1 413 ? 2.051 -14.43 -6.312 1 85.94 413 ASN B N 1
ATOM 7076 C CA . ASN B 1 413 ? 3.293 -14.82 -6.969 1 85.94 413 ASN B CA 1
ATOM 7077 C C . ASN B 1 413 ? 3.975 -13.633 -7.641 1 85.94 413 ASN B C 1
ATOM 7079 O O . ASN B 1 413 ? 4.789 -13.805 -8.547 1 85.94 413 ASN B O 1
ATOM 7083 N N . ALA B 1 414 ? 3.613 -12.508 -7.203 1 76.62 414 ALA B N 1
ATOM 7084 C CA . ALA B 1 414 ? 4.16 -11.305 -7.828 1 76.62 414 ALA B CA 1
ATOM 7085 C C . ALA B 1 414 ? 5.676 -11.25 -7.68 1 76.62 414 ALA B C 1
ATOM 7087 O O . ALA B 1 414 ? 6.387 -10.906 -8.625 1 76.62 414 ALA B O 1
ATOM 7088 N N . SER B 1 415 ? 6.168 -11.609 -6.551 1 71.25 415 SER B N 1
ATOM 7089 C CA . SER B 1 415 ? 7.602 -11.547 -6.293 1 71.25 415 SER B CA 1
ATOM 7090 C C . SER B 1 415 ? 8.359 -12.547 -7.164 1 71.25 415 SER B C 1
ATOM 7092 O O . SER B 1 415 ? 9.43 -12.234 -7.688 1 71.25 415 SER B O 1
ATOM 7094 N N . GLU B 1 416 ? 7.785 -13.688 -7.363 1 73.81 416 GLU B N 1
ATOM 7095 C CA . GLU B 1 416 ? 8.406 -14.711 -8.203 1 73.81 416 GLU B CA 1
ATOM 7096 C C . GLU B 1 416 ? 8.367 -14.312 -9.68 1 73.81 416 GLU B C 1
ATOM 7098 O O . GLU B 1 416 ? 9.328 -14.555 -10.414 1 73.81 416 GLU B O 1
ATOM 7103 N N . LEU B 1 417 ? 7.273 -13.75 -10.023 1 82 417 LEU B N 1
ATOM 7104 C CA . LEU B 1 417 ? 7.129 -13.281 -11.398 1 82 417 LEU B CA 1
ATOM 7105 C C . LEU B 1 417 ? 8.164 -12.211 -11.727 1 82 417 LEU B C 1
ATOM 7107 O O . LEU B 1 417 ? 8.883 -12.32 -12.727 1 82 417 LEU B O 1
ATOM 7111 N N . VAL B 1 418 ? 8.352 -11.312 -10.867 1 76 418 VAL B N 1
ATOM 7112 C CA . VAL B 1 418 ? 9.258 -10.195 -11.102 1 76 418 VAL B CA 1
ATOM 7113 C C . VAL B 1 418 ? 10.703 -10.68 -11.023 1 76 418 VAL B C 1
ATOM 7115 O O . VAL B 1 418 ? 11.539 -10.297 -11.844 1 76 418 VAL B O 1
ATOM 7118 N N . SER B 1 419 ? 10.953 -11.469 -10.078 1 72.44 419 SER B N 1
ATOM 7119 C CA . SER B 1 419 ? 12.297 -12.016 -9.93 1 72.44 419 SER B CA 1
ATOM 7120 C C . SER B 1 419 ? 12.703 -12.828 -11.156 1 72.44 419 SER B C 1
ATOM 7122 O O . SER B 1 419 ? 13.852 -12.758 -11.602 1 72.44 419 SER B O 1
ATOM 7124 N N . SER B 1 420 ? 11.789 -13.539 -11.688 1 80.69 420 SER B N 1
ATOM 7125 C CA . SER B 1 420 ? 12.07 -14.328 -12.875 1 80.69 420 SER B CA 1
ATOM 7126 C C . SER B 1 420 ? 12.414 -13.438 -14.07 1 80.69 420 SER B C 1
ATOM 7128 O O . SER B 1 420 ? 13.352 -13.727 -14.812 1 80.69 420 SER B O 1
ATOM 7130 N N . LEU B 1 421 ? 11.711 -12.383 -14.18 1 81 421 LEU B N 1
ATOM 7131 C CA . LEU B 1 421 ? 11.938 -11.469 -15.289 1 81 421 LEU B CA 1
ATOM 7132 C C . LEU B 1 421 ? 13.273 -10.75 -15.133 1 81 421 LEU B C 1
ATOM 7134 O O . LEU B 1 421 ? 14.008 -10.57 -16.109 1 81 421 LEU B O 1
ATOM 7138 N N . ILE B 1 422 ? 13.641 -10.469 -13.938 1 73.62 422 ILE B N 1
ATOM 7139 C CA . ILE B 1 422 ? 14.883 -9.75 -13.664 1 73.62 422 ILE B CA 1
ATOM 7140 C C . ILE B 1 422 ? 16.078 -10.656 -13.953 1 73.62 422 ILE B C 1
ATOM 7142 O O . ILE B 1 422 ? 17.062 -10.227 -14.547 1 73.62 422 ILE B O 1
ATOM 7146 N N . PHE B 1 423 ? 15.984 -11.844 -13.602 1 77.31 423 PHE B N 1
ATOM 7147 C CA . PHE B 1 423 ? 17.094 -12.781 -13.789 1 77.31 423 PHE B CA 1
ATOM 7148 C C . PHE B 1 423 ? 17.234 -13.164 -15.258 1 77.31 423 PHE B C 1
ATOM 7150 O O . PHE B 1 423 ? 18.344 -13.375 -15.75 1 77.31 423 PHE B O 1
ATOM 7157 N N . ALA B 1 424 ? 16.156 -13.266 -15.875 1 83.75 424 ALA B N 1
ATOM 7158 C CA . ALA B 1 424 ? 16.203 -13.562 -17.312 1 83.75 424 ALA B CA 1
ATOM 7159 C C . ALA B 1 424 ? 16.812 -12.406 -18.094 1 83.75 424 ALA B C 1
ATOM 7161 O O . ALA B 1 424 ? 17.453 -12.617 -19.125 1 83.75 424 ALA B O 1
ATOM 7162 N N . ALA B 1 425 ? 16.703 -11.273 -17.547 1 80.31 425 ALA B N 1
ATOM 7163 C CA . ALA B 1 425 ? 17.188 -10.07 -18.219 1 80.31 425 ALA B CA 1
ATOM 7164 C C . ALA B 1 425 ? 18.719 -10.031 -18.219 1 80.31 425 ALA B C 1
ATOM 7166 O O . ALA B 1 425 ? 19.328 -9.305 -19 1 80.31 425 ALA B O 1
ATOM 7167 N N . LYS B 1 426 ? 19.281 -10.859 -17.406 1 78.31 426 LYS B N 1
ATOM 7168 C CA . LYS B 1 426 ? 20.75 -10.906 -17.344 1 78.31 426 LYS B CA 1
ATOM 7169 C C . LYS B 1 426 ? 21.328 -11.617 -18.562 1 78.31 426 LYS B C 1
ATOM 7171 O O . LYS B 1 426 ? 22.516 -11.469 -18.875 1 78.31 426 LYS B O 1
ATOM 7176 N N . LYS B 1 427 ? 20.578 -12.391 -19.25 1 85.44 427 LYS B N 1
ATOM 7177 C CA . LYS B 1 427 ? 20.922 -13.031 -20.516 1 85.44 427 LYS B CA 1
ATOM 7178 C C . LYS B 1 427 ? 22.125 -13.953 -20.375 1 85.44 427 LYS B C 1
ATOM 7180 O O . LYS B 1 427 ? 23.047 -13.914 -21.188 1 85.44 427 LYS B O 1
ATOM 7185 N N . LYS B 1 428 ? 22.219 -14.578 -19.266 1 85.44 428 LYS B N 1
ATOM 7186 C CA . LYS B 1 428 ? 23.203 -15.633 -19 1 85.44 428 LYS B CA 1
ATOM 7187 C C . LYS B 1 428 ? 22.531 -17 -18.938 1 85.44 428 LYS B C 1
ATOM 7189 O O . LYS B 1 428 ? 21.438 -17.141 -18.406 1 85.44 428 LYS B O 1
ATOM 7194 N N . LYS B 1 429 ? 23.234 -17.938 -19.469 1 86.94 429 LYS B N 1
ATOM 7195 C CA . LYS B 1 429 ? 22.688 -19.297 -19.547 1 86.94 429 LYS B CA 1
ATOM 7196 C C . LYS B 1 429 ? 22.344 -19.828 -18.156 1 86.94 429 LYS B C 1
ATOM 7198 O O . LYS B 1 429 ? 21.312 -20.469 -17.969 1 86.94 429 LYS B O 1
ATOM 7203 N N . GLU B 1 430 ? 23.141 -19.547 -17.234 1 83.44 430 GLU B N 1
ATOM 7204 C CA . GLU B 1 430 ? 22.922 -20.031 -15.875 1 83.44 430 GLU B CA 1
ATOM 7205 C C . GLU B 1 430 ? 21.703 -19.375 -15.234 1 83.44 430 GLU B C 1
ATOM 7207 O O . GLU B 1 430 ? 20.891 -20.031 -14.586 1 83.44 430 GLU B O 1
ATOM 7212 N N . ASN B 1 431 ? 21.562 -18.125 -15.461 1 84.25 431 ASN B N 1
ATOM 7213 C CA . ASN B 1 431 ? 20.453 -17.375 -14.891 1 84.25 431 ASN B CA 1
ATOM 7214 C C . ASN B 1 431 ? 19.125 -17.766 -15.531 1 84.25 431 ASN B C 1
ATOM 7216 O O . ASN B 1 431 ? 18.109 -17.875 -14.836 1 84.25 431 ASN B O 1
ATOM 7220 N N . VAL B 1 432 ? 19.188 -17.938 -16.734 1 89.06 432 VAL B N 1
ATOM 7221 C CA . VAL B 1 432 ? 17.969 -18.312 -17.438 1 89.06 432 VAL B CA 1
ATOM 7222 C C . VAL B 1 432 ? 17.547 -19.719 -17.047 1 89.06 432 VAL B C 1
ATOM 7224 O O . VAL B 1 432 ? 16.359 -20 -16.859 1 89.06 432 VAL B O 1
ATOM 7227 N N . SER B 1 433 ? 18.484 -20.594 -16.875 1 90.12 433 SER B N 1
ATOM 7228 C CA . SER B 1 433 ? 18.188 -21.969 -16.469 1 90.12 433 SER B CA 1
ATOM 7229 C C . SER B 1 433 ? 17.578 -22 -15.07 1 90.12 433 SER B C 1
ATOM 7231 O O . SER B 1 433 ? 16.641 -22.766 -14.812 1 90.12 433 SER B O 1
ATOM 7233 N N . MET B 1 434 ? 18.078 -21.156 -14.273 1 84.62 434 MET B N 1
ATOM 7234 C CA . MET B 1 434 ? 17.531 -21.094 -12.922 1 84.62 434 MET B CA 1
ATOM 7235 C C . MET B 1 434 ? 16.094 -20.578 -12.93 1 84.62 434 MET B C 1
ATOM 7237 O O . MET B 1 434 ? 15.258 -21.047 -12.156 1 84.62 434 MET B O 1
ATOM 7241 N N . THR B 1 435 ? 15.852 -19.672 -13.734 1 88.31 435 THR B N 1
ATOM 7242 C CA . THR B 1 435 ? 14.523 -19.094 -13.859 1 88.31 435 THR B CA 1
ATOM 7243 C C . THR B 1 435 ? 13.508 -20.156 -14.289 1 88.31 435 THR B C 1
ATOM 7245 O O . THR B 1 435 ? 12.469 -20.312 -13.664 1 88.31 435 THR B O 1
ATOM 7248 N N . PHE B 1 436 ? 13.828 -20.875 -15.242 1 92.69 436 PHE B N 1
ATOM 7249 C CA . PHE B 1 436 ? 12.898 -21.859 -15.75 1 92.69 436 PHE B CA 1
ATOM 7250 C C . PHE B 1 436 ? 12.773 -23.047 -14.789 1 92.69 436 PHE B C 1
ATOM 7252 O O . PHE B 1 436 ? 11.695 -23.609 -14.625 1 92.69 436 PHE B O 1
ATOM 7259 N N . SER B 1 437 ? 13.859 -23.359 -14.164 1 89.25 437 SER B N 1
ATOM 7260 C CA . SER B 1 437 ? 13.797 -24.406 -13.156 1 89.25 437 SER B CA 1
ATOM 7261 C C . SER B 1 437 ? 12.875 -24.016 -12 1 89.25 437 SER B C 1
ATOM 7263 O O . SER B 1 437 ? 12.148 -24.844 -11.469 1 89.25 437 SER B O 1
ATOM 7265 N N . GLN B 1 438 ? 12.906 -22.797 -11.672 1 87 438 GLN B N 1
ATOM 7266 C CA . GLN B 1 438 ? 12.047 -22.297 -10.609 1 87 438 GLN B CA 1
ATOM 7267 C C . GLN B 1 438 ? 10.578 -22.312 -11.023 1 87 438 GLN B C 1
ATOM 7269 O O . GLN B 1 438 ? 9.695 -22.609 -10.211 1 87 438 GLN B O 1
ATOM 7274 N N . LEU B 1 439 ? 10.32 -21.969 -12.195 1 91.69 439 LEU B N 1
ATOM 7275 C CA . LEU B 1 439 ? 8.945 -21.953 -12.695 1 91.69 439 LEU B CA 1
ATOM 7276 C C . LEU B 1 439 ? 8.359 -23.359 -12.703 1 91.69 439 LEU B C 1
ATOM 7278 O O . LEU B 1 439 ? 7.234 -23.562 -12.25 1 91.69 439 LEU B O 1
ATOM 7282 N N . TYR B 1 440 ? 9.164 -24.297 -13.18 1 94 440 TYR B N 1
ATOM 7283 C CA . TYR B 1 440 ? 8.711 -25.688 -13.188 1 94 440 TYR B CA 1
ATOM 7284 C C . TYR B 1 440 ? 8.609 -26.234 -11.766 1 94 440 TYR B C 1
ATOM 7286 O O . TYR B 1 440 ? 7.723 -27.031 -11.461 1 94 440 TYR B O 1
ATOM 7294 N N . GLY B 1 441 ? 9.492 -25.781 -10.977 1 90.69 441 GLY B N 1
ATOM 7295 C CA . GLY B 1 441 ? 9.438 -26.172 -9.57 1 90.69 441 GLY B CA 1
ATOM 7296 C C . GLY B 1 441 ? 8.195 -25.656 -8.867 1 90.69 441 GLY B C 1
ATOM 7297 O O . GLY B 1 441 ? 7.598 -26.375 -8.055 1 90.69 441 GLY B O 1
ATOM 7298 N N . ALA B 1 442 ? 7.867 -24.469 -9.133 1 91.06 442 ALA B N 1
ATOM 7299 C CA . ALA B 1 442 ? 6.664 -23.891 -8.539 1 91.06 442 ALA B CA 1
ATOM 7300 C C . ALA B 1 442 ? 5.418 -24.656 -8.984 1 91.06 442 ALA B C 1
ATOM 7302 O O . ALA B 1 442 ? 4.492 -24.859 -8.195 1 91.06 442 ALA B O 1
ATOM 7303 N N . SER B 1 443 ? 5.391 -25.016 -10.211 1 94.12 443 SER B N 1
ATOM 7304 C CA . SER B 1 443 ? 4.273 -25.812 -10.711 1 94.12 443 SER B CA 1
ATOM 7305 C C . SER B 1 443 ? 4.219 -27.172 -10.031 1 94.12 443 SER B C 1
ATOM 7307 O O . SER B 1 443 ? 3.137 -27.688 -9.758 1 94.12 443 SER B O 1
ATOM 7309 N N . THR B 1 444 ? 5.383 -27.719 -9.805 1 95.25 444 THR B N 1
ATOM 7310 C CA . THR B 1 444 ? 5.445 -29 -9.102 1 95.25 444 THR B CA 1
ATOM 7311 C C . THR B 1 444 ? 4.922 -28.859 -7.676 1 95.25 444 THR B C 1
ATOM 7313 O O . THR B 1 444 ? 4.234 -29.75 -7.172 1 95.25 444 THR B O 1
ATOM 7316 N N . MET B 1 445 ? 5.215 -27.766 -7.09 1 93.75 445 MET B N 1
ATOM 7317 C CA . MET B 1 445 ? 4.707 -27.5 -5.746 1 93.75 445 MET B CA 1
ATOM 7318 C C . MET B 1 445 ? 3.186 -27.391 -5.754 1 93.75 445 MET B C 1
ATOM 7320 O O . MET B 1 445 ? 2.521 -27.859 -4.828 1 93.75 445 MET B O 1
ATOM 7324 N N . ASN B 1 446 ? 2.637 -26.766 -6.746 1 95.5 446 ASN B N 1
ATOM 7325 C CA . ASN B 1 446 ? 1.188 -26.656 -6.879 1 95.5 446 ASN B CA 1
ATOM 7326 C C . ASN B 1 446 ? 0.536 -28.016 -7.094 1 95.5 446 ASN B C 1
ATOM 7328 O O . ASN B 1 446 ? -0.521 -28.297 -6.527 1 95.5 446 ASN B O 1
ATOM 7332 N N . ASN B 1 447 ? 1.254 -28.922 -7.875 1 96.75 447 ASN B N 1
ATOM 7333 C CA . ASN B 1 447 ? 0.738 -30.25 -8.172 1 96.75 447 ASN B CA 1
ATOM 7334 C C . ASN B 1 447 ? 0.774 -31.156 -6.941 1 96.75 447 ASN B C 1
ATOM 7336 O O . ASN B 1 447 ? 0.065 -32.156 -6.883 1 96.75 447 ASN B O 1
ATOM 7340 N N . THR B 1 448 ? 1.551 -30.781 -5.977 1 96.25 448 THR B N 1
ATOM 7341 C CA . THR B 1 448 ? 1.727 -31.688 -4.836 1 96.25 448 THR B CA 1
ATOM 7342 C C . THR B 1 448 ? 1.128 -31.062 -3.572 1 96.25 448 THR B C 1
ATOM 7344 O O . THR B 1 448 ? 0.014 -31.422 -3.176 1 96.25 448 THR B O 1
ATOM 7347 N N . LEU B 1 449 ? 1.712 -29.984 -3.191 1 95.62 449 LEU B N 1
ATOM 7348 C CA . LEU B 1 449 ? 1.287 -29.391 -1.931 1 95.62 449 LEU B CA 1
ATOM 7349 C C . LEU B 1 449 ? -0.086 -28.75 -2.07 1 95.62 449 LEU B C 1
ATOM 7351 O O . LEU B 1 449 ? -1.005 -29.062 -1.31 1 95.62 449 LEU B O 1
ATOM 7355 N N . CYS B 1 450 ? -0.246 -27.875 -3.01 1 95.81 450 CYS B N 1
ATOM 7356 C CA . CYS B 1 450 ? -1.491 -27.125 -3.145 1 95.81 450 CYS B CA 1
ATOM 7357 C C . CYS B 1 450 ? -2.643 -28.047 -3.529 1 95.81 450 CYS B C 1
ATOM 7359 O O . CYS B 1 450 ? -3.746 -27.922 -2.998 1 95.81 450 CYS B O 1
ATOM 7361 N N . LEU B 1 451 ? -2.422 -28.938 -4.461 1 96.38 451 LEU B N 1
ATOM 7362 C CA . LEU B 1 451 ? -3.449 -29.906 -4.812 1 96.38 451 LEU B CA 1
ATOM 7363 C C . LEU B 1 451 ? -3.771 -30.812 -3.627 1 96.38 451 LEU B C 1
ATOM 7365 O O . LEU B 1 451 ? -4.934 -31.156 -3.398 1 96.38 451 LEU B O 1
ATOM 7369 N N . GLY B 1 452 ? -2.74 -31.219 -2.902 1 96 452 GLY B N 1
ATOM 7370 C CA . GLY B 1 452 ? -2.961 -32 -1.703 1 96 452 GLY B CA 1
ATOM 7371 C C . GLY B 1 452 ? -3.84 -31.312 -0.681 1 96 452 GLY B C 1
ATOM 7372 O O . GLY B 1 452 ? -4.746 -31.938 -0.111 1 96 452 GLY B O 1
ATOM 7373 N N . ILE B 1 453 ? -3.574 -30.078 -0.49 1 95.31 453 ILE B N 1
ATOM 7374 C CA . ILE B 1 453 ? -4.359 -29.297 0.453 1 95.31 453 ILE B CA 1
ATOM 7375 C C . ILE B 1 453 ? -5.797 -29.172 -0.05 1 95.31 453 ILE B C 1
ATOM 7377 O O . ILE B 1 453 ? -6.746 -29.297 0.728 1 95.31 453 ILE B O 1
ATOM 7381 N N . PHE B 1 454 ? -5.973 -28.922 -1.315 1 95.5 454 PHE B N 1
ATOM 7382 C CA . PHE B 1 454 ? -7.305 -28.828 -1.903 1 95.5 454 PHE B CA 1
ATOM 7383 C C . PHE B 1 454 ? -8.07 -30.141 -1.718 1 95.5 454 PHE B C 1
ATOM 7385 O O . PHE B 1 454 ? -9.242 -30.125 -1.324 1 95.5 454 PHE B O 1
ATOM 7392 N N . ALA B 1 455 ? -7.438 -31.234 -1.984 1 95.06 455 ALA B N 1
ATOM 7393 C CA . ALA B 1 455 ? -8.055 -32.562 -1.812 1 95.06 455 ALA B CA 1
ATOM 7394 C C . ALA B 1 455 ? -8.383 -32.812 -0.344 1 95.06 455 ALA B C 1
ATOM 7396 O O . ALA B 1 455 ? -9.398 -33.438 -0.032 1 95.06 455 ALA B O 1
ATOM 7397 N N . ALA B 1 456 ? -7.531 -32.375 0.525 1 94 456 ALA B N 1
ATOM 7398 C CA . ALA B 1 456 ? -7.781 -32.5 1.957 1 94 456 ALA B CA 1
ATOM 7399 C C . ALA B 1 456 ? -9.055 -31.781 2.365 1 94 456 ALA B C 1
ATOM 7401 O O . ALA B 1 456 ? -9.828 -32.281 3.191 1 94 456 ALA B O 1
ATOM 7402 N N . LEU B 1 457 ? -9.25 -30.641 1.769 1 92.06 457 LEU B N 1
ATOM 7403 C CA . LEU B 1 457 ? -10.445 -29.875 2.074 1 92.06 457 LEU B CA 1
ATOM 7404 C C . LEU B 1 457 ? -11.695 -30.594 1.589 1 92.06 457 LEU B C 1
ATOM 7406 O O . LEU B 1 457 ? -12.719 -30.625 2.283 1 92.06 457 LEU B O 1
ATOM 7410 N N . VAL B 1 458 ? -11.625 -31.172 0.449 1 92 458 VAL B N 1
ATOM 7411 C CA . VAL B 1 458 ? -12.75 -31.906 -0.112 1 92 458 VAL B CA 1
ATOM 7412 C C . VAL B 1 458 ? -13.086 -33.094 0.779 1 92 458 VAL B C 1
ATOM 7414 O O . VAL B 1 458 ? -14.258 -33.375 1.038 1 92 458 VAL B O 1
ATOM 7417 N N . VAL B 1 459 ? -12.148 -33.781 1.319 1 92 459 VAL B N 1
ATOM 7418 C CA . VAL B 1 459 ? -12.336 -35 2.104 1 92 459 VAL B CA 1
ATOM 7419 C C . VAL B 1 459 ? -12.836 -34.625 3.502 1 92 459 VAL B C 1
ATOM 7421 O O . VAL B 1 459 ? -13.828 -35.188 3.973 1 92 459 VAL B O 1
ATOM 7424 N N . PHE B 1 460 ? -12.242 -33.688 4.145 1 89.5 460 PHE B N 1
ATOM 7425 C CA . PHE B 1 460 ? -12.508 -33.438 5.555 1 89.5 460 PHE B CA 1
ATOM 7426 C C . PHE B 1 460 ? -13.719 -32.5 5.719 1 89.5 460 PHE B C 1
ATOM 7428 O O . PHE B 1 460 ? -14.422 -32.562 6.73 1 89.5 460 PHE B O 1
ATOM 7435 N N . ARG B 1 461 ? -13.977 -31.703 4.766 1 88.75 461 ARG B N 1
ATOM 7436 C CA . ARG B 1 461 ? -15.109 -30.797 4.852 1 88.75 461 ARG B CA 1
ATOM 7437 C C . ARG B 1 461 ? -16.297 -31.312 4.047 1 88.75 461 ARG B C 1
ATOM 7439 O O . ARG B 1 461 ? -17.328 -30.641 3.947 1 88.75 461 ARG B O 1
ATOM 7446 N N . ASN B 1 462 ? -16.141 -32.406 3.416 1 86.44 462 ASN B N 1
ATOM 7447 C CA . ASN B 1 462 ? -17.203 -33.031 2.635 1 86.44 462 ASN B CA 1
ATOM 7448 C C . ASN B 1 462 ? -17.75 -32.094 1.561 1 86.44 462 ASN B C 1
ATOM 7450 O O . ASN B 1 462 ? -18.953 -31.891 1.466 1 86.44 462 ASN B O 1
ATOM 7454 N N . LEU B 1 463 ? -16.828 -31.562 0.918 1 88.5 463 LEU B N 1
ATOM 7455 C CA . LEU B 1 463 ? -17.203 -30.641 -0.16 1 88.5 463 LEU B CA 1
ATOM 7456 C C . LEU B 1 463 ? -17.312 -31.391 -1.486 1 88.5 463 LEU B C 1
ATOM 7458 O O . LEU B 1 463 ? -16.797 -32.5 -1.625 1 88.5 463 LEU B O 1
ATOM 7462 N N . ARG B 1 464 ? -17.984 -30.766 -2.422 1 86.56 464 ARG B N 1
ATOM 7463 C CA . ARG B 1 464 ? -18.203 -31.375 -3.729 1 86.56 464 ARG B CA 1
ATOM 7464 C C . ARG B 1 464 ? -17.094 -30.984 -4.703 1 86.56 464 ARG B C 1
ATOM 7466 O O . ARG B 1 464 ? -16.625 -29.844 -4.688 1 86.56 464 ARG B O 1
ATOM 7473 N N . TRP B 1 465 ? -16.703 -31.953 -5.52 1 85.44 465 TRP B N 1
ATOM 7474 C CA . TRP B 1 465 ? -15.688 -31.75 -6.543 1 85.44 465 TRP B CA 1
ATOM 7475 C C . TRP B 1 465 ? -16.328 -31.391 -7.883 1 85.44 465 TRP B C 1
ATOM 7477 O O . TRP B 1 465 ? -16.516 -32.281 -8.734 1 85.44 465 TRP B O 1
ATOM 7487 N N . TYR B 1 466 ? -16.641 -30.109 -8.078 1 82.88 466 TYR B N 1
ATOM 7488 C CA . TYR B 1 466 ? -17.25 -29.625 -9.32 1 82.88 466 TYR B CA 1
ATOM 7489 C C . TYR B 1 466 ? -16.234 -28.828 -10.148 1 82.88 466 TYR B C 1
ATOM 7491 O O . TYR B 1 466 ? -16.453 -27.656 -10.445 1 82.88 466 TYR B O 1
ATOM 7499 N N . TYR B 1 467 ? -15.109 -29.531 -10.43 1 87.62 467 TYR B N 1
ATOM 7500 C CA . TYR B 1 467 ? -14.055 -28.781 -11.109 1 87.62 467 TYR B CA 1
ATOM 7501 C C . TYR B 1 467 ? -13.43 -29.625 -12.219 1 87.62 467 TYR B C 1
ATOM 7503 O O . TYR B 1 467 ? -12.211 -29.609 -12.398 1 87.62 467 TYR B O 1
ATOM 7511 N N . SER B 1 468 ? -14.234 -30.234 -13.031 1 86.88 468 SER B N 1
ATOM 7512 C CA . SER B 1 468 ? -13.727 -31.094 -14.094 1 86.88 468 SER B CA 1
ATOM 7513 C C . SER B 1 468 ? -13.102 -30.266 -15.219 1 86.88 468 SER B C 1
ATOM 7515 O O . SER B 1 468 ? -12.039 -30.625 -15.734 1 86.88 468 SER B O 1
ATOM 7517 N N . ALA B 1 469 ? -13.742 -29.203 -15.578 1 88.06 469 ALA B N 1
ATOM 7518 C CA . ALA B 1 469 ? -13.227 -28.375 -16.672 1 88.06 469 ALA B CA 1
ATOM 7519 C C . ALA B 1 469 ? -11.898 -27.734 -16.281 1 88.06 469 ALA B C 1
ATOM 7521 O O . ALA B 1 469 ? -10.945 -27.734 -17.062 1 88.06 469 ALA B O 1
ATOM 7522 N N . GLU B 1 470 ? -11.797 -27.234 -15.094 1 91.69 470 GLU B N 1
ATOM 7523 C CA . GLU B 1 470 ? -10.617 -26.531 -14.617 1 91.69 470 GLU B CA 1
ATOM 7524 C C . GLU B 1 470 ? -9.414 -27.469 -14.516 1 91.69 470 GLU B C 1
ATOM 7526 O O . GLU B 1 470 ? -8.32 -27.141 -14.961 1 91.69 470 GLU B O 1
ATOM 7531 N N . VAL B 1 471 ? -9.656 -28.625 -13.992 1 92.31 471 VAL B N 1
ATOM 7532 C CA . VAL B 1 471 ? -8.578 -29.594 -13.797 1 92.31 471 VAL B CA 1
ATOM 7533 C C . VAL B 1 471 ? -8.086 -30.094 -15.148 1 92.31 471 VAL B C 1
ATOM 7535 O O . VAL B 1 471 ? -6.887 -30.281 -15.352 1 92.31 471 VAL B O 1
ATOM 7538 N N . THR B 1 472 ? -8.969 -30.328 -16.062 1 90.88 472 THR B N 1
ATOM 7539 C CA . THR B 1 472 ? -8.594 -30.766 -17.406 1 90.88 472 THR B CA 1
ATOM 7540 C C . THR B 1 472 ? -7.676 -29.75 -18.078 1 90.88 472 THR B C 1
ATOM 7542 O O . THR B 1 472 ? -6.664 -30.125 -18.672 1 90.88 472 THR B O 1
ATOM 7545 N N . VAL B 1 473 ? -8.008 -28.547 -17.891 1 93.62 473 VAL B N 1
ATOM 7546 C CA . VAL B 1 473 ? -7.223 -27.5 -18.547 1 93.62 473 VAL B CA 1
ATOM 7547 C C . VAL B 1 473 ? -5.863 -27.375 -17.859 1 93.62 473 VAL B C 1
ATOM 7549 O O . VAL B 1 473 ? -4.852 -27.141 -18.516 1 93.62 473 VAL B O 1
ATOM 7552 N N . ILE B 1 474 ? -5.809 -27.516 -16.531 1 95.44 474 ILE B N 1
ATOM 7553 C CA . ILE B 1 474 ? -4.547 -27.484 -15.797 1 95.44 474 ILE B CA 1
ATOM 7554 C C . ILE B 1 474 ? -3.59 -28.531 -16.359 1 95.44 474 ILE B C 1
ATOM 7556 O O . ILE B 1 474 ? -2.438 -28.219 -16.672 1 95.44 474 ILE B O 1
ATOM 7560 N N . VAL B 1 475 ? -4.062 -29.703 -16.516 1 94.75 475 VAL B N 1
ATOM 7561 C CA . VAL B 1 475 ? -3.232 -30.828 -16.969 1 94.75 475 VAL B CA 1
ATOM 7562 C C . VAL B 1 475 ? -2.855 -30.625 -18.438 1 94.75 475 VAL B C 1
ATOM 7564 O O . VAL B 1 475 ? -1.705 -30.844 -18.828 1 94.75 475 VAL B O 1
ATOM 7567 N N . LEU B 1 476 ? -3.781 -30.188 -19.219 1 94.69 476 LEU B N 1
ATOM 7568 C CA . LEU B 1 476 ? -3.523 -29.953 -20.625 1 94.69 476 LEU B CA 1
ATOM 7569 C C . LEU B 1 476 ? -2.416 -28.922 -20.828 1 94.69 476 LEU B C 1
ATOM 7571 O O . LEU B 1 476 ? -1.497 -29.141 -21.625 1 94.69 476 LEU B O 1
ATOM 7575 N N . VAL B 1 477 ? -2.525 -27.828 -20.094 1 96.88 477 VAL B N 1
ATOM 7576 C CA . VAL B 1 477 ? -1.542 -26.766 -20.234 1 96.88 477 VAL B CA 1
ATOM 7577 C C . VAL B 1 477 ? -0.176 -27.25 -19.766 1 96.88 477 VAL B C 1
ATOM 7579 O O . VAL B 1 477 ? 0.845 -26.969 -20.391 1 96.88 477 VAL B O 1
ATOM 7582 N N . GLN B 1 478 ? -0.112 -28 -18.641 1 96.81 478 GLN B N 1
ATOM 7583 C CA . GLN B 1 478 ? 1.153 -28.516 -18.141 1 96.81 478 GLN B CA 1
ATOM 7584 C C . GLN B 1 478 ? 1.802 -29.453 -19.156 1 96.81 478 GLN B C 1
ATOM 7586 O O . GLN B 1 478 ? 3.021 -29.438 -19.328 1 96.81 478 GLN B O 1
ATOM 7591 N N . TRP B 1 479 ? 1.05 -30.172 -19.859 1 95.69 479 TRP B N 1
ATOM 7592 C CA . TRP B 1 479 ? 1.584 -31.125 -20.844 1 95.69 479 TRP B CA 1
ATOM 7593 C C . TRP B 1 479 ? 2.006 -30.406 -22.125 1 95.69 479 TRP B C 1
ATOM 7595 O O . TRP B 1 479 ? 3.016 -30.75 -22.734 1 95.69 479 TRP B O 1
ATOM 7605 N N . ILE B 1 480 ? 1.264 -29.438 -22.531 1 95.5 480 ILE B N 1
ATOM 7606 C CA . ILE B 1 480 ? 1.641 -28.641 -23.688 1 95.5 480 ILE B CA 1
ATOM 7607 C C . ILE B 1 480 ? 2.977 -27.953 -23.438 1 95.5 480 ILE B C 1
ATOM 7609 O O . ILE B 1 480 ? 3.906 -28.062 -24.234 1 95.5 480 ILE B O 1
ATOM 7613 N N . VAL B 1 481 ? 3.053 -27.312 -22.297 1 95.88 481 VAL B N 1
ATOM 7614 C CA . VAL B 1 481 ? 4.262 -26.578 -21.953 1 95.88 481 VAL B CA 1
ATOM 7615 C C . VAL B 1 481 ? 5.402 -27.547 -21.656 1 95.88 481 VAL B C 1
ATOM 7617 O O . VAL B 1 481 ? 6.547 -27.312 -22.062 1 95.88 481 VAL B O 1
ATOM 7620 N N . GLY B 1 482 ? 5.094 -28.656 -20.969 1 94.94 482 GLY B N 1
ATOM 7621 C CA . GLY B 1 482 ? 6.109 -29.656 -20.656 1 94.94 482 GLY B CA 1
ATOM 7622 C C . GLY B 1 482 ? 6.734 -30.281 -21.891 1 94.94 482 GLY B C 1
ATOM 7623 O O . GLY B 1 482 ? 7.957 -30.406 -21.984 1 94.94 482 GLY B O 1
ATOM 7624 N N . LEU B 1 483 ? 5.969 -30.562 -22.891 1 94 483 LEU B N 1
ATOM 7625 C CA . LEU B 1 483 ? 6.477 -31.172 -24.109 1 94 483 LEU B CA 1
ATOM 7626 C C . LEU B 1 483 ? 7.305 -30.156 -24.906 1 94 483 LEU B C 1
ATOM 7628 O O . LEU B 1 483 ? 8.312 -30.516 -25.516 1 94 483 LEU B O 1
ATOM 7632 N N . ALA B 1 484 ? 6.898 -28.938 -24.828 1 93 484 ALA B N 1
ATOM 7633 C CA . ALA B 1 484 ? 7.668 -27.891 -25.484 1 93 484 ALA B CA 1
ATOM 7634 C C . ALA B 1 484 ? 8.984 -27.625 -24.75 1 93 484 ALA B C 1
ATOM 7636 O O . ALA B 1 484 ? 9.984 -27.281 -25.375 1 93 484 ALA B O 1
ATOM 7637 N N . ALA B 1 485 ? 8.992 -27.859 -23.453 1 94.12 485 ALA B N 1
ATOM 7638 C CA . ALA B 1 485 ? 10.125 -27.5 -22.609 1 94.12 485 ALA B CA 1
ATOM 7639 C C . ALA B 1 485 ? 11.141 -28.641 -22.547 1 94.12 485 ALA B C 1
ATOM 7641 O O . ALA B 1 485 ? 12.203 -28.5 -21.938 1 94.12 485 ALA B O 1
ATOM 7642 N N . LEU B 1 486 ? 10.883 -29.75 -23.266 1 93.19 486 LEU B N 1
ATOM 7643 C CA . LEU B 1 486 ? 11.844 -30.844 -23.328 1 93.19 486 LEU B CA 1
ATOM 7644 C C . LEU B 1 486 ? 13 -30.516 -24.25 1 93.19 486 LEU B C 1
ATOM 7646 O O . LEU B 1 486 ? 14.062 -31.141 -24.188 1 93.19 486 LEU B O 1
ATOM 7650 N N . ARG B 1 487 ? 12.836 -29.422 -24.953 1 89.75 487 ARG B N 1
ATOM 7651 C CA . ARG B 1 487 ? 13.922 -28.922 -25.797 1 89.75 487 ARG B CA 1
ATOM 7652 C C . ARG B 1 487 ? 14.906 -28.078 -24.984 1 89.75 487 ARG B C 1
ATOM 7654 O O . ARG B 1 487 ? 14.562 -27.578 -23.906 1 89.75 487 ARG B O 1
ATOM 7661 N N . HIS B 1 488 ? 16.141 -27.969 -25.516 1 91.12 488 HIS B N 1
ATOM 7662 C CA . HIS B 1 488 ? 17.156 -27.219 -24.781 1 91.12 488 HIS B CA 1
ATOM 7663 C C . HIS B 1 488 ? 17.172 -25.75 -25.188 1 91.12 488 HIS B C 1
ATOM 7665 O O . HIS B 1 488 ? 17.672 -24.906 -24.453 1 91.12 488 HIS B O 1
ATOM 7671 N N . THR B 1 489 ? 16.641 -25.484 -26.297 1 93.69 489 THR B N 1
ATOM 7672 C CA . THR B 1 489 ? 16.609 -24.109 -26.75 1 93.69 489 THR B CA 1
ATOM 7673 C C . THR B 1 489 ? 15.18 -23.641 -27 1 93.69 489 THR B C 1
ATOM 7675 O O . THR B 1 489 ? 14.422 -24.312 -27.703 1 93.69 489 THR B O 1
ATOM 7678 N N . TYR B 1 490 ? 14.828 -22.578 -26.297 1 95.25 490 TYR B N 1
ATOM 7679 C CA . TYR B 1 490 ? 13.516 -21.969 -26.469 1 95.25 490 TYR B CA 1
ATOM 7680 C C . TYR B 1 490 ? 13.594 -20.75 -27.391 1 95.25 490 TYR B C 1
ATOM 7682 O O . TYR B 1 490 ? 14.172 -19.734 -27.016 1 95.25 490 TYR B O 1
ATOM 7690 N N . LYS B 1 491 ? 12.953 -20.828 -28.531 1 93.94 491 LYS B N 1
ATOM 7691 C CA . LYS B 1 491 ? 12.961 -19.703 -29.469 1 93.94 491 LYS B CA 1
ATOM 7692 C C . LYS B 1 491 ? 11.867 -18.688 -29.125 1 93.94 491 LYS B C 1
ATOM 7694 O O . LYS B 1 491 ? 10.922 -19.016 -28.406 1 93.94 491 LYS B O 1
ATOM 7699 N N . VAL B 1 492 ? 11.953 -17.531 -29.656 1 93.81 492 VAL B N 1
ATOM 7700 C CA . VAL B 1 492 ? 11.062 -16.438 -29.328 1 93.81 492 VAL B CA 1
ATOM 7701 C C . VAL B 1 492 ? 9.648 -16.75 -29.812 1 93.81 492 VAL B C 1
ATOM 7703 O O . VAL B 1 492 ? 8.664 -16.375 -29.172 1 93.81 492 VAL B O 1
ATOM 7706 N N . TRP B 1 493 ? 9.516 -17.406 -30.859 1 93 493 TRP B N 1
ATOM 7707 C CA . TRP B 1 493 ? 8.18 -17.75 -31.344 1 93 493 TRP B CA 1
ATOM 7708 C C . TRP B 1 493 ? 7.469 -18.688 -30.375 1 93 493 TRP B C 1
ATOM 7710 O O . TRP B 1 493 ? 6.242 -18.641 -30.234 1 93 493 TRP B O 1
ATOM 7720 N N . MET B 1 494 ? 8.172 -19.547 -29.734 1 93.25 494 MET B N 1
ATOM 7721 C CA . MET B 1 494 ? 7.59 -20.422 -28.719 1 93.25 494 MET B CA 1
ATOM 7722 C C . MET B 1 494 ? 7.047 -19.625 -27.547 1 93.25 494 MET B C 1
ATOM 7724 O O . MET B 1 494 ? 6.043 -20 -26.938 1 93.25 494 MET B O 1
ATOM 7728 N N . GLY B 1 495 ? 7.742 -18.516 -27.312 1 93.19 495 GLY B N 1
ATOM 7729 C CA . GLY B 1 495 ? 7.262 -17.641 -26.266 1 93.19 495 GLY B CA 1
ATOM 7730 C C . GLY B 1 495 ? 5.906 -17.031 -26.562 1 93.19 495 GLY B C 1
ATOM 7731 O O . GLY B 1 495 ? 5.039 -16.969 -25.688 1 93.19 495 GLY B O 1
ATOM 7732 N N . GLY B 1 496 ? 5.723 -16.609 -27.734 1 92.62 496 GLY B N 1
ATOM 7733 C CA . GLY B 1 496 ? 4.43 -16.078 -28.141 1 92.62 496 GLY B CA 1
ATOM 7734 C C . GLY B 1 496 ? 3.326 -17.125 -28.125 1 92.62 496 GLY B C 1
ATOM 7735 O O . GLY B 1 496 ? 2.209 -16.844 -27.688 1 92.62 496 GLY B O 1
ATOM 7736 N N . ALA B 1 497 ? 3.674 -18.297 -28.531 1 93 497 ALA B N 1
ATOM 7737 C CA . ALA B 1 497 ? 2.693 -19.375 -28.594 1 93 497 ALA B CA 1
ATOM 7738 C C . ALA B 1 497 ? 2.281 -19.812 -27.188 1 93 497 ALA B C 1
ATOM 7740 O O . ALA B 1 497 ? 1.092 -19.969 -26.906 1 93 497 ALA B O 1
ATOM 7741 N N . ILE B 1 498 ? 3.227 -19.969 -26.328 1 95.25 498 ILE B N 1
ATOM 7742 C CA . ILE B 1 498 ? 2.945 -20.406 -24.969 1 95.25 498 ILE B CA 1
ATOM 7743 C C . ILE B 1 498 ? 2.264 -19.266 -24.203 1 95.25 498 ILE B C 1
ATOM 7745 O O . ILE B 1 498 ? 1.382 -19.516 -23.375 1 95.25 498 ILE B O 1
ATOM 7749 N N . GLY B 1 499 ? 2.641 -18.062 -24.516 1 94.75 499 GLY B N 1
ATOM 7750 C CA . GLY B 1 499 ? 1.952 -16.922 -23.922 1 94.75 499 GLY B CA 1
ATOM 7751 C C . GLY B 1 499 ? 0.48 -16.859 -24.281 1 94.75 499 GLY B C 1
ATOM 7752 O O . GLY B 1 499 ? -0.355 -16.516 -23.438 1 94.75 499 GLY B O 1
ATOM 7753 N N . ALA B 1 500 ? 0.168 -17.281 -25.422 1 93.44 500 ALA B N 1
ATOM 7754 C CA . ALA B 1 500 ? -1.214 -17.266 -25.891 1 93.44 500 ALA B CA 1
ATOM 7755 C C . ALA B 1 500 ? -2.031 -18.375 -25.234 1 93.44 500 ALA B C 1
ATOM 7757 O O . ALA B 1 500 ? -3.258 -18.281 -25.141 1 93.44 500 ALA B O 1
ATOM 7758 N N . VAL B 1 501 ? -1.339 -19.375 -24.766 1 95.25 501 VAL B N 1
ATOM 7759 C CA . VAL B 1 501 ? -2.014 -20.484 -24.094 1 95.25 501 VAL B CA 1
ATOM 7760 C C . VAL B 1 501 ? -2.711 -19.984 -22.828 1 95.25 501 VAL B C 1
ATOM 7762 O O . VAL B 1 501 ? -3.736 -20.531 -22.422 1 95.25 501 VAL B O 1
ATOM 7765 N N . TYR B 1 502 ? -2.227 -18.922 -22.25 1 94.94 502 TYR B N 1
ATOM 7766 C CA . TYR B 1 502 ? -2.859 -18.359 -21.062 1 94.94 502 TYR B CA 1
ATOM 7767 C C . TYR B 1 502 ? -4.277 -17.891 -21.375 1 94.94 502 TYR B C 1
ATOM 7769 O O . TYR B 1 502 ? -5.23 -18.312 -20.703 1 94.94 502 TYR B O 1
ATOM 7777 N N . ILE B 1 503 ? -4.457 -17.141 -22.422 1 92.94 503 ILE B N 1
ATOM 7778 C CA . ILE B 1 503 ? -5.758 -16.609 -22.812 1 92.94 503 ILE B CA 1
ATOM 7779 C C . ILE B 1 503 ? -6.641 -17.734 -23.344 1 92.94 503 ILE B C 1
ATOM 7781 O O . ILE B 1 503 ? -7.84 -17.781 -23.062 1 92.94 503 ILE B O 1
ATOM 7785 N N . CYS B 1 504 ? -6.027 -18.609 -24.016 1 93.62 504 CYS B N 1
ATOM 7786 C CA . CYS B 1 504 ? -6.773 -19.734 -24.578 1 93.62 504 CYS B CA 1
ATOM 7787 C C . CYS B 1 504 ? -7.281 -20.656 -23.484 1 93.62 504 CYS B C 1
ATOM 7789 O O . CYS B 1 504 ? -8.359 -21.234 -23.594 1 93.62 504 CYS B O 1
ATOM 7791 N N . SER B 1 505 ? -6.52 -20.766 -22.453 1 94.75 505 SER B N 1
ATOM 7792 C CA . SER B 1 505 ? -6.945 -21.609 -21.359 1 94.75 505 SER B CA 1
ATOM 7793 C C . SER B 1 505 ? -8.203 -21.078 -20.688 1 94.75 505 SER B C 1
ATOM 7795 O O . SER B 1 505 ? -9.109 -21.844 -20.344 1 94.75 505 SER B O 1
ATOM 7797 N N . ILE B 1 506 ? -8.305 -19.797 -20.516 1 92.62 506 ILE B N 1
ATOM 7798 C CA . ILE B 1 506 ? -9.492 -19.172 -19.938 1 92.62 506 ILE B CA 1
ATOM 7799 C C . ILE B 1 506 ? -10.695 -19.406 -20.844 1 92.62 506 ILE B C 1
ATOM 7801 O O . ILE B 1 506 ? -11.773 -19.781 -20.375 1 92.62 506 ILE B O 1
ATOM 7805 N N . GLY B 1 507 ? -10.484 -19.188 -22.141 1 91.31 507 GLY B N 1
ATOM 7806 C CA . GLY B 1 507 ? -11.547 -19.422 -23.109 1 91.31 507 GLY B CA 1
ATOM 7807 C C . GLY B 1 507 ? -11.984 -20.875 -23.172 1 91.31 507 GLY B C 1
ATOM 7808 O O . GLY B 1 507 ? -13.18 -21.156 -23.297 1 91.31 507 GLY B O 1
ATOM 7809 N N . PHE B 1 508 ? -11.055 -21.75 -23.031 1 92.44 508 PHE B N 1
ATOM 7810 C CA . PHE B 1 508 ? -11.359 -23.188 -23.094 1 92.44 508 PHE B CA 1
ATOM 7811 C C . PHE B 1 508 ? -12.164 -23.625 -21.875 1 92.44 508 PHE B C 1
ATOM 7813 O O . PHE B 1 508 ? -13.078 -24.438 -22 1 92.44 508 PHE B O 1
ATOM 7820 N N . ILE B 1 509 ? -11.828 -23.141 -20.703 1 91.62 509 ILE B N 1
ATOM 7821 C CA . ILE B 1 509 ? -12.602 -23.469 -19.5 1 91.62 509 ILE B CA 1
ATOM 7822 C C . ILE B 1 509 ? -14.031 -22.938 -19.656 1 91.62 509 ILE B C 1
ATOM 7824 O O . ILE B 1 509 ? -14.992 -23.641 -19.328 1 91.62 509 ILE B O 1
ATOM 7828 N N . ALA B 1 510 ? -14.133 -21.719 -20.203 1 88.81 510 ALA B N 1
ATOM 7829 C CA . ALA B 1 510 ? -15.445 -21.125 -20.406 1 88.81 510 ALA B CA 1
ATOM 7830 C C . ALA B 1 510 ? -16.266 -21.922 -21.406 1 88.81 510 ALA B C 1
ATOM 7832 O O . ALA B 1 510 ? -17.484 -22.078 -21.234 1 88.81 510 ALA B O 1
ATOM 7833 N N . LEU B 1 511 ? -15.602 -22.438 -22.375 1 88.38 511 LEU B N 1
ATOM 7834 C CA . LEU B 1 511 ? -16.281 -23.234 -23.406 1 88.38 511 LEU B CA 1
ATOM 7835 C C . LEU B 1 511 ? -16.766 -24.547 -22.812 1 88.38 511 LEU B C 1
ATOM 7837 O O . LEU B 1 511 ? -17.891 -24.984 -23.094 1 88.38 511 LEU B O 1
ATOM 7841 N N . LEU B 1 512 ? -15.93 -25.172 -22.016 1 86.19 512 LEU B N 1
ATOM 7842 C CA . LEU B 1 512 ? -16.297 -26.453 -21.406 1 86.19 512 LEU B CA 1
ATOM 7843 C C . LEU B 1 512 ? -17.438 -26.281 -20.422 1 86.19 512 LEU B C 1
ATOM 7845 O O . LEU B 1 512 ? -18.281 -27.172 -20.281 1 86.19 512 LEU B O 1
ATOM 7849 N N . GLU B 1 513 ? -17.438 -25.172 -19.75 1 85.62 513 GLU B N 1
ATOM 7850 C CA . GLU B 1 513 ? -18.469 -24.906 -18.766 1 85.62 513 GLU B CA 1
ATOM 7851 C C . GLU B 1 513 ? -19.75 -24.391 -19.438 1 85.62 513 GLU B C 1
ATOM 7853 O O . GLU B 1 513 ? -20.828 -24.438 -18.828 1 85.62 513 GLU B O 1
ATOM 7858 N N . SER B 1 514 ? -19.625 -23.891 -20.516 1 81.81 514 SER B N 1
ATOM 7859 C CA . SER B 1 514 ? -20.781 -23.328 -21.219 1 81.81 514 SER B CA 1
ATOM 7860 C C . SER B 1 514 ? -21.859 -24.375 -21.469 1 81.81 514 SER B C 1
ATOM 7862 O O . SER B 1 514 ? -21.609 -25.578 -21.297 1 81.81 514 SER B O 1
ATOM 7864 N N . SER B 1 515 ? -23.016 -23.859 -21.781 1 77.06 515 SER B N 1
ATOM 7865 C CA . SER B 1 515 ? -24.172 -24.719 -22 1 77.06 515 SER B CA 1
ATOM 7866 C C . SER B 1 515 ? -23.969 -25.656 -23.172 1 77.06 515 SER B C 1
ATOM 7868 O O . SER B 1 515 ? -24.641 -26.688 -23.297 1 77.06 515 SER B O 1
ATOM 7870 N N . ALA B 1 516 ? -22.984 -25.391 -23.938 1 71.12 516 ALA B N 1
ATOM 7871 C CA . ALA B 1 516 ? -22.734 -26.219 -25.125 1 71.12 516 ALA B CA 1
ATOM 7872 C C . ALA B 1 516 ? -22.141 -27.578 -24.734 1 71.12 516 ALA B C 1
ATOM 7874 O O . ALA B 1 516 ? -22.547 -28.609 -25.266 1 71.12 516 ALA B O 1
ATOM 7875 N N . VAL B 1 517 ? -21.25 -27.641 -23.828 1 75.56 517 VAL B N 1
ATOM 7876 C CA . VAL B 1 517 ? -20.625 -28.875 -23.391 1 75.56 517 VAL B CA 1
ATOM 7877 C C . VAL B 1 517 ? -21.172 -29.281 -22.031 1 75.56 517 VAL B C 1
ATOM 7879 O O . VAL B 1 517 ? -21.516 -30.453 -21.812 1 75.56 517 VAL B O 1
ATOM 7882 N N . GLY B 1 518 ? -21.312 -28.234 -21.109 1 72.81 518 GLY B N 1
ATOM 7883 C CA . GLY B 1 518 ? -22.016 -28.422 -19.844 1 72.81 518 GLY B CA 1
ATOM 7884 C C . GLY B 1 518 ? -21.172 -29.109 -18.797 1 72.81 518 GLY B C 1
ATOM 7885 O O . GLY B 1 518 ? -21.688 -29.859 -17.969 1 72.81 518 GLY B O 1
ATOM 7886 N N . TRP B 1 519 ? -19.906 -29.062 -18.891 1 75.81 519 TRP B N 1
ATOM 7887 C CA . TRP B 1 519 ? -19.047 -29.688 -17.875 1 75.81 519 TRP B CA 1
ATOM 7888 C C . TRP B 1 519 ? -19.094 -28.906 -16.562 1 75.81 519 TRP B C 1
ATOM 7890 O O . TRP B 1 519 ? -19.422 -27.719 -16.547 1 75.81 519 TRP B O 1
ATOM 7900 N N . LYS B 1 520 ? -18.906 -29.719 -15.469 1 76.56 520 LYS B N 1
ATOM 7901 C CA . LYS B 1 520 ? -18.75 -29.109 -14.148 1 76.56 520 LYS B CA 1
ATOM 7902 C C . LYS B 1 520 ? -17.422 -28.375 -14.039 1 76.56 520 LYS B C 1
ATOM 7904 O O . LYS B 1 520 ? -16.422 -28.797 -14.633 1 76.56 520 LYS B O 1
#

pLDDT: mean 73.63, std 23.84, range [23.42, 97.0]

Organism: Exaiptasia diaphana (NCBI:txid2652724)

Radius of gyration: 32.51 Å; Cα contacts (8 Å, |Δi|>4): 1485; chains: 2; bounding box: 100×82×70 Å

Foldseek 3Di:
DVVVVVVVVVLVVVLVVVVVPPVPDDDLQFVVLPCVVPVVPDDDDPPPDAQPQVVCVPPPDHDALALSVLSVVLVVLLQLLLVLLVLQLLLLLLVVVLPDALLCSLQARNLVSLCLLLQLLCLLCLPDPPNQQLNLLNLLSLLLQLLCLLFVLVLLLFVLLKAFADPVRAGDFPHDPDDDDQFGITAFADPVLLVLLVLLLVLLCLLCQLLVQVVVVPLQDPDDDDVVSLVSLVVSLVVLQVSVVVSSVVSSVPNVLSNLSSVLSNVVVVVVVVVVVVVVVVVVPVPPPPPPPDPPDPVVVVVVVVCVVVVVVVVVVVVVPPPDDDPDPDPPCVPPPPPDPPPPPPPPPPPPCPSVNSNVSSVVSNCSSSVSSNVSSNVSSVSLSSQCDPNRPYHDSDRSSLVSSHSVSCSSCVVLSVSLSVQSNSNDNSSPNSSSSSSSSSSSCSSRVSSSSNSVSCNPSVHDDQQNLSSVLSSVLSVVSSVQSSDRIGGSNNSVVSNVSSVVSSVSSSVCSGPVNNGD/DVVVVVVVVVLVVVLVVVVVCPVDDDDLQFVVLVCVVPVVPDDDDPPPDAQPQVVCVPPPDHDALALSVLSVVLVVLLQLLLVLLVLQLLLLLLVVVLPDALLCSLQARNLVSLCLLLLLLCLLCLPDPPNQQSNLLNLLSLLLQLLCLLFVLVLLLFVLLKAFADPVRAGDFPHDPDDDDQFRITAFADPVLLVLLVLLLVLLCLLCQLLVQVVVVPLQDPDDDDPVSLVSLVVSLVVLQVSVVVSSVVSSVPNVLSNLSSVLSNVVVVVVVVVVVVVVVVVVPVPPPPPPPDPPDPVVVVVVVVCVVVVVVVVVVVVVPPPPDDPDPDPPPVPPPPPDPPDPPCPPPPPPCPSVNSNVSSVVSNCSSSVSSNVSSNVSSVSLSSQCDPNRPYHDSDRSSLVSSHSVSCSSCVVLSVSLSVQSNSNDNSSPNSSSSSSSSSSSCSSRVSSSSNSVSCNPSVHDDQQNLSSVLSSVLSVVSSVQSSDRIDGSNNSVVSNVSSVVSSVSSSVCSGPVNNGD

Solvent-accessible surface area (backbone atoms only — not comparable to full-atom values): 52758 Å² total; per-residue (Å²): 105,67,62,57,48,45,49,48,45,47,51,49,44,50,47,51,50,46,61,66,51,65,74,71,88,68,73,65,76,44,56,68,65,59,49,73,68,53,71,77,57,68,88,74,78,83,70,76,78,63,34,64,33,75,64,36,22,73,36,65,46,58,28,33,27,20,48,58,9,25,49,50,49,45,50,52,42,37,48,52,34,32,51,16,42,42,29,32,52,52,14,54,39,36,40,54,74,50,64,47,54,39,29,48,41,30,19,38,48,46,58,52,60,63,45,42,50,57,40,39,35,35,52,45,18,48,68,52,97,58,18,72,69,31,33,37,34,22,49,11,32,55,46,18,37,41,46,41,40,63,8,50,45,44,18,47,25,34,63,56,18,29,9,33,46,45,99,86,58,41,45,39,69,73,41,54,84,66,82,92,50,51,81,56,19,15,33,36,45,52,73,68,39,41,57,36,38,51,51,29,55,58,46,46,53,52,58,50,50,36,49,48,44,42,54,71,72,32,46,63,59,85,63,86,76,61,69,64,45,45,52,28,22,44,52,35,21,54,51,17,50,50,50,35,54,51,49,40,52,49,30,42,64,41,44,69,62,5,37,51,47,31,46,55,44,41,49,53,49,48,49,49,47,55,34,48,50,43,42,53,48,57,62,60,57,70,71,68,73,71,84,74,82,69,90,73,53,77,65,54,58,54,46,46,56,46,40,55,48,41,54,50,44,47,53,49,47,50,62,65,58,65,61,86,72,76,82,73,77,75,71,61,64,86,66,60,73,78,75,80,76,73,79,76,70,73,68,73,70,77,74,66,75,46,57,63,55,42,43,50,50,17,51,50,28,34,51,49,11,51,49,46,30,62,64,43,29,47,59,44,48,51,36,46,45,46,32,32,28,82,55,25,84,37,44,46,60,47,53,36,28,63,55,24,25,58,50,45,26,56,21,42,39,38,61,59,48,52,51,33,41,56,38,11,54,61,29,35,49,70,41,38,24,50,37,53,34,48,43,34,45,51,38,34,43,42,44,12,51,42,44,17,51,53,25,43,39,34,48,76,60,68,46,82,89,69,47,54,34,58,50,51,49,48,46,49,52,51,49,55,48,37,64,62,50,68,50,53,52,46,38,34,51,56,21,57,54,40,32,46,45,46,60,47,49,56,52,48,37,52,49,34,37,22,85,84,66,33,32,49,105,66,64,56,46,45,50,47,45,48,50,50,45,51,47,52,50,46,62,65,51,65,73,69,86,69,72,66,76,41,54,64,65,60,46,71,68,54,71,78,52,77,83,79,79,82,70,76,76,63,32,66,33,75,62,38,20,73,36,66,45,57,28,30,26,20,46,59,10,24,51,52,50,43,51,53,41,36,50,51,34,32,50,17,42,44,29,34,52,52,14,52,40,37,40,52,75,52,65,47,56,39,29,47,42,30,20,38,48,47,59,53,60,62,42,44,50,57,40,39,36,35,53,46,19,46,68,51,96,59,16,72,70,31,34,36,34,22,50,11,32,55,44,18,36,43,46,40,41,62,9,50,45,44,19,47,26,32,63,55,18,30,9,33,44,46,99,86,58,42,44,38,68,72,42,55,84,67,82,91,49,50,81,56,20,15,34,35,45,51,74,69,38,41,57,36,38,52,51,29,55,59,45,46,56,52,57,50,49,37,47,50,43,42,54,71,71,31,48,62,60,85,63,88,75,60,69,64,46,46,52,28,23,44,50,35,21,53,53,17,51,51,50,34,53,50,49,40,52,50,30,43,67,41,43,67,62,5,36,52,46,31,47,54,44,42,50,53,50,48,50,49,47,53,34,48,52,44,44,53,48,56,63,60,58,69,73,69,74,71,84,74,82,71,90,74,54,78,64,54,58,54,46,47,56,45,40,57,50,42,52,51,45,47,53,49,47,49,61,64,56,65,60,87,68,80,83,75,75,77,70,63,65,85,67,60,73,78,74,78,76,72,79,78,70,77,68,72,70,77,76,67,75,47,56,63,56,43,41,50,50,17,50,49,27,34,53,49,12,52,49,47,31,64,63,43,28,45,59,43,48,49,36,46,46,45,32,31,28,82,55,26,83,37,44,46,61,46,53,36,28,64,55,24,25,58,49,45,28,56,20,42,39,38,61,57,49,51,51,32,42,56,39,11,53,61,28,35,50,69,41,38,24,49,39,52,34,48,42,34,46,51,38,35,42,45,44,11,51,42,45,16,51,52,25,44,40,33,47,76,61,67,45,80,88,69,47,53,33,58,52,52,49,47,47,49,52,50,49,56,47,36,64,62,51,67,51,54,51,49,38,34,50,55,21,56,54,41,33,47,45,46,62,48,48,56,51,48,36,51,50,34,37,23,86,85,66,33,33,50